Protein 3BE8 (pdb70)

Foldseek 3Di:
DPPVVCCVQFPWFQFPQGIETWGFAAFPQPPFGTKTKQAFAALFDQCAQVSQLHATHGHHHDYDYHYRYDHAAAADFDADCPAPLNVLDDPLAPVLLCVDPNNVPNHDSRFWGKMKIAAPDDPCAAFFEEEEQEDRLQGDDFLVSFDLHQLCRLLVHMYMYTHFHGDCRQAQDQLDDLRLGRNRLSSVLSNLVSCLRGVVSSRHDQAQYEYEYAHLRLLSQQLLLLFPSNPSSHAAYEREQAHVPFQASEDPPNNVLLQVLLVQQVLNDDPSNSSSSVVSPDDVCSRNVDHRHDQPRYDRGHHYCSCHRNNDRSLVSLLVPSNQRHLYEYEYEDQAQLCLCPPQADPVRFHDPVRLLVSLLVVLCRPVNDDPPSVVVSVVLSVVLADPVCRHDGNSSSVSSSVSCCLRRGVLNRVSSQASRPVPPRFYAYAYEWDAFDAPVDDPSDTDYRPRCVCLCSQVLSSDALDDSRGRDDPLSNVLSSLNSQQVSQCSVPVASPPDDDPHRDTAYPPFAWHWYRDSDIDIDHCVVVVSSCCNPPVVVVD/DQQWDWFQFPQGIETWGFDDDPDPVQFIKTKQAFAALFDQCAQVNQLHATHGHHHDDDYHYRYDHDAAADADQDPVDPLNVLDDCLAPVQPPLNCVRHVRHDSRHFGKMKIAGPPQAFFEEEEFEDSLQGDDFQNVFDQHQLCRLLVHMYMYTGFHGFCRQAQDQLDDLRLGRNRLSSVLSNLVSCLRGVVSSRHDQAQYEYEYAHLRLLSQQLLLLFPSNPSRHAAYEREQAHVPFQASEDAPNNVQLCVQLVQLVLNDPPSNSSVSVVSVDDVCSRNPDDRHDQPRYDRGHHYCSCHRNNDRSLVSLLVPSNLRHLYEYEYEPQAQLCLCPPQQDPVRFHDPVRLLVSLLVVLCRPVVDDDCSVVLSVVLSVVLADPVCRGDRNSSSVSSSVSCCLRRGVLNRVSSQASNPVPNRFYAYAYEWDAADAPPDDPPDTDYRPRCVCLCSQVPVNAQDSSDRGHDDPLSNVLSSQNSQQVSCCSCPVASVHNCPEHGDTAYPPFAWHWYRGSDIDIDHCVVVVSSCCNPPVSVVD

InterPro domains:
  IPR000460 Neuroligin [PR01090] (436-450)
  IPR000460 Neuroligin [PR01090] (539-560)
  IPR000460 Neuroligin [PR01090] (569-587)
  IPR000460 Neuroligin [PR01090] (669-698)
  IPR002018 Carboxylesterase, type B [PF00135] (45-590)
  IPR019819 Carboxylesterase type B, conserved site [PS00941] (144-154)
  IPR029058 Alpha/Beta hydrolase fold [G3DSA:3.40.50.1820] (37-597)
  IPR029058 Alpha/Beta hydrolase fold [SSF53474] (45-598)
  IPR051093 Neuroligin and Bile salt-activated lipase [PTHR43903] (34-750)

Solvent-accessible surface area: 41628 Å² total; per-residue (Å²): 144,148,86,149,122,35,35,46,79,102,9,65,14,96,8,104,34,13,90,0,72,0,70,100,30,103,24,115,42,171,162,20,38,40,0,36,22,1,18,9,0,10,0,5,14,45,3,49,47,114,78,15,2,72,67,20,83,80,11,88,80,54,138,53,76,92,91,2,43,138,58,21,12,0,3,5,10,80,32,46,136,210,17,99,10,39,50,34,13,21,41,10,3,60,61,27,1,77,91,18,171,16,41,90,167,58,49,68,18,44,0,2,33,0,4,0,2,8,6,32,98,119,61,215,118,93,19,7,0,0,0,5,1,1,8,5,4,3,26,11,1,1,0,7,11,4,64,0,2,7,0,0,16,75,2,31,0,0,0,0,0,2,4,1,6,5,3,8,2,0,2,0,3,9,59,63,139,28,1,100,3,0,7,0,2,22,0,0,0,14,0,2,82,4,0,65,93,2,0,26,56,12,26,0,24,48,169,65,0,0,0,0,0,10,13,12,0,0,5,0,0,4,3,2,1,4,2,107,78,0,86,62,11,3,55,20,0,0,2,0,0,12,4,5,54,14,28,26,0,5,8,130,96,19,52,94,4,1,61,71,0,0,68,103,7,54,0,89,80,151,78,48,92,78,5,2,62,32,0,21,104,58,96,55,136,69,0,23,100,38,64,21,103,21,52,41,30,60,2,6,7,0,0,6,54,44,51,73,5,3,45,54,54,2,94,70,7,5,89,133,16,26,2,50,100,2,30,0,0,2,2,1,0,62,3,5,2,16,75,29,2,92,83,46,41,64,144,121,52,1,1,64,83,114,39,12,65,132,13,0,35,54,1,0,64,53,29,61,19,193,46,162,44,50,97,27,2,59,34,1,0,30,8,19,4,40,53,30,52,58,80,111,51,54,81,30,33,6,120,22,0,17,22,0,13,2,1,32,3,10,0,3,12,2,9,17,4,0,40,33,0,6,82,151,51,18,37,0,8,2,0,0,1,66,35,56,10,140,16,176,132,22,49,123,58,7,60,0,6,23,0,9,1,0,3,0,0,2,0,11,8,18,48,52,68,83,127,63,25,35,8,71,14,36,170,80,5,58,74,0,0,23,40,0,0,18,14,1,3,1,0,0,38,69,6,41,0,44,92,78,67,162,106,75,1,40,111,10,53,52,140,64,40,54,20,0,17,0,4,70,147,24,82,40,121,70,28,17,91,14,60,46,11,6,0,11,61,77,7,9,87,126,15,120,86,113,105,20,66,19,91,6,104,36,13,92,0,70,0,50,98,34,106,18,122,49,168,152,22,30,47,0,35,18,1,15,4,1,15,0,5,14,47,4,47,49,115,89,13,3,72,69,17,87,75,11,87,82,61,137,44,79,79,87,1,38,137,77,24,17,2,4,6,10,81,46,38,143,187,32,106,27,27,43,35,12,16,34,9,3,10,53,33,131,110,28,4,81,92,68,3,142,83,40,69,17,44,0,2,27,0,1,0,3,10,5,47,148,149,112,32,7,0,0,0,3,0,1,8,6,13,4,58,12,4,2,0,7,10,3,84,0,6,9,0,0,14,74,2,41,0,0,0,0,0,0,5,1,5,5,5,9,4,0,1,0,3,9,58,67,134,26,2,100,3,0,7,0,1,20,0,0,0,9,0,1,85,3,0,66,96,3,0,30,56,11,21,0,22,40,161,67,1,0,0,0,0,10,12,13,0,0,4,0,0,2,2,1,1,1,1,83,63,0,101,62,15,3,54,23,0,0,2,0,1,11,3,3,47,14,25,30,0,5,8,131,99,19,50,105,13,0,62,65,0,0,72,110,13,43,0,93,74,156,77,38,87,79,7,2,64,22,0,30,117,46,84,42,132,81,0,34,102,56,52,24,103,27,58,48,42,65,5,5,2,0,0,5,55,35,53,60,4,2,57,51,53,3,76,65,7,3,98,132,16,50,2,53,118,5,18,0,0,2,2,1,0,72,2,5,2,22,98,31,3,86,86,40,41,70,152,145,49,2,1,64,74,120,47,12,57,134,13,0,37,55,1,1,69,53,29,58,32,174,41,154,30,55,98,33,2,60,43,1,0,41,9,21,5,37,52,28,54,63,94,105,48,61,78,25,35,8,116,22,0,17,22,0,12,2,1,32,2,12,0,3,11,3,10,13,2,0,38,29,0,4,80,166,52,24,43,0,6,1,0,0,2,59,34,51,11,118,17,170,146,19,50,121,55,7,61,1,8,23,1,9,1,1,3,0,0,3,0,13,10,45,84,14,94,50,138,8,5,31,10,92,39,58,182,83,7,51,121,6,0,18,32,0,0,38,0,1,2,8,0,0,45,51,8,41,0,46,89,72,166,107,64,69,2,40,119,11,50,43,146,57,20,56,16,0,20,0,3,87,142,32,80,36,122,71,28,24,89,12,62,45,11,8,0,12,63,92,5,9,94,100,9

CATH classification: 3.40.50.1820

Nearest PDB structures (foldseek):
  3be8-assembly1_A  TM=1.002E+00  e=0.000E+00  Homo sapiens
  3be8-assembly1_B  TM=9.893E-01  e=0.000E+00  Homo sapiens
  7cee-assembly1_B  TM=9.762E-01  e=9.272E-95  Mus musculus
  2wqz-assembly2_B  TM=9.766E-01  e=2.391E-95  Homo sapiens
  7ceg-assembly1_B  TM=9.748E-01  e=1.475E-93  Mus musculus

Sequence (1077 aa):
DDDKLAAAQYPVVNTNYGKIRGLRTPLPNEIILGPVEQYLGVPYASPPTGEERRRFQPPEEPPSSWTGIRNTTQFAAVCPQHLDERSLLHDMLPIWFTANLDTLMTYVQDQNEDCLYLNIYVPTEDDISKKPVMVYIHGGSYMEGTGNMMIDGSIILASYGNVIVITINNYRLGILGFLSTGDQAAKGNYGLLDQIQALRWIEENVGAFGGDPKRVTIFGSGAGASCVSLLTLSHYSEGLFQKAIIQSGTALSSWAVNYQPAKYTRILADKVGCNMLDTTDMVECLRNKNYKELIQQTITPATYHIAFGPVIDGDVIPDDPQQILMEQGEFLNYDIMMLGVNQGEGLKFVDGIVDNEDGVTPNDFDFSVSNFVDNLYGYPEGKDTLRETIKFMYTDWADKENPETRRKTLVALFTDHQWVAPAVATADLHAQYGSPTYFYAFYHHCQSEMKPSWADSAHGDEVPYVFGIPMIGPTELFSCNFSKNDVMLSAVVMTYWTNFAKTGDPNQPVPVAWSRYNPKDQLYLHIGLKPRRVRDHYRATKVAFWLELVPHLAAQYPVVNNTNYGKIRGLRTPLPNEILGPVEQYLGVPYASPPTGERRFQPPEPPSSWTGIRNTTQFAAVCPQHLDERSLLHDMLPIWFTANLDTLMTYVQDQNEDCLYLNIYVPTESKKPVMVYIHGGSYMEGTGNMMIDGSILASYGNVIVITIINYRLGILGFLSTGDQAAKGNYGLLDQIQALRWIEENVGAFGGDPKRVTIFGSGAGASCVSLLTLSHHYSEGLFQKAIIQSGTALSSWAVNYQPAKYTRILADKVGCNMLDTTDMVECLRNKNYKEELIQQTITPATYHIAFGPVIDGDVIPDDPQILMEQGEFLNYDIMLGVNQGEGLKFVDGIVDNEDGVTPNDFDFSVSNFVDNLYGYPEGKDTLREETIKFMYTDWADKENPETRRKTLVALFTDHQWVAPAVATADLHAQYGSPTYFYAFYYHHCQSEMKPSWADSAHGDEVPYVFGIPMIGPTELFSCNFSKNDVMLSAVVMTYWTNFAKTGDPNQPVEVAWSRYNPKDQLYLHIGLKPRVRDHYRATKVAFWLELVPHL

Secondary structure (DSSP, 8-state):
--SHHHHHHS-EEEETTEEEE-EEE--SSTTS--EEEEEEEE-S----GGGTTS---PPPP-SSEEE-BS--PBPP----TTSHHHHTS-TTHHHHHHH-HHHHH-B-S---EEEEEEE------PEEEEEEE--STTTS--GGGS--HHHHHHHT-EEEEE----HHHHH-B-SSTT-B--HHHHHHHHHHHHHHHHGGGGTEEEEEEEEEEETHHHHHHHHHTT-GGGTTS-SEEEEES--SSSTTTS-S-HHHHHHHHHHHTT---S-HHHHHHHHHTS-HHHHHT---PPSTT--SSS----SSSS-S-HHHHHHTTGGGGSEEEEEEETTTTGGGGTTT--TTS---HHHHHHHHHHHHHHHT-S-TTHHHHHHHHHHHTS-TTSTT-HHHHHHHHHHHHHIIIIIHHHHHHHHHHHTTS--EEEEEE----B-TTS-TT--S-TTTTHHHHTTGGGTS-SEETTEE--HHHHHHHHHHHHHHHHHHHHS-TTSS-----PPP-TTT-EEEEESSS-EEEESTTHHHHHIIIIIGGG-/-TTS-EEEETTEEEE-EEE--SSTTSPPEEEEEEEE-S----GGGTTSPPPPPPP-SSEEE-BSPPPBPP----TT-HHHHTS-TTTTSS-TTTHHHHSSB-S---EEEEEEE---PEEEEEEE--STTTS--GGGS--HHHHHHHT-EEEEE----HHHHH---SSTT----HHHHHHHHHHHHHHHHGGGGTEEEEEEEEEEETHHHHHHHHHHT-GGGTTS-SEEEEES--SSSTTTS-S-HHHHHHHHHHHTT---SSHHHHHHHHHTS-HHHHHTS--PPSTT--SSS----SSSS-S-HHHHHHHTTTTTSEEEEEEETTTTGGGGTT---TTS---HHHHHHHHHHHHHHHTSS-TTHHHHHHHHHHHTS-TTSTT-HHHHHHHHHHHHHIIIIIHHHHHHHHHHHTTS--EEEEEE----B-TTS-TT--S-TTTTHHHHTTGGGT---SS---B--HHHHHHHHHHHHHHHHHHHHS-TT-------PPP-TTT-EEEEESSS-EEEESTTHHHHHIIIIIGGG-

GO terms:
  GO:0098983 symmetric, GABA-ergic, inhibitory synapse (C, TAS)
  GO:0098985 asymmetric, glutamatergic, excitatory synapse (C, TAS)
  GO:0016020 membrane (C, TAS)
  GO:0099054 presynapse assembly (P, TAS)
  GO:0045202 synapse (C, IDA)
  GO:0005886 plasma membrane (C, IDA)
  GO:0030425 dendrite (C, IDA)
  GO:0098631 cell adhesion mediator activity (F, IMP)
  GO:0007416 synapse assembly (P, IMP)
  GO:0005886 plasma membrane (C, TAS)
  GO:0005515 protein binding (F, IPI)
  GO:0060076 excitatory synapse (C, IDA)
  GO:0009986 cell surface (C, IDA)
  GO:0042043 neurexin family protein binding (F, IDA)
  GO:0090394 negative regulation of excitatory postsynaptic potential (P, IDA)
  GO:0097105 presynaptic membrane assembly (P, IDA)
  GO:0050839 cell adhesion molecule binding (F, TAS)
  GO:0007158 neuron cell-cell adhesion (P, TAS)
  GO:0035176 social behavior (P, IMP)
  GO:0030534 adult behavior (P, IMP)

Structure (mmCIF, N/CA/C/O backbone):
data_3BE8
#
_entry.id   3BE8
#
_cell.length_a   139.730
_cell.length_b   154.050
_cell.length_c   81.300
_cell.angle_alpha   90.00
_cell.angle_beta   90.00
_cell.angle_gamma   90.00
#
_symmetry.space_group_name_H-M   'P 21 21 2'
#
loop_
_entity.id
_entity.type
_entity.pdbx_description
1 polymer 'Neuroligin-4, X-linked'
2 non-polymer 2-acetamido-2-deoxy-beta-D-glucopyranose
3 non-polymer 'CITRATE ANION'
4 non-polymer 'PHOSPHATE ION'
5 non-polymer 'CHLORIDE ION'
6 non-polymer 'SODIUM ION'
7 non-polymer GLYCEROL
8 water water
#
loop_
_atom_site.group_PDB
_atom_site.id
_atom_site.type_symbol
_atom_site.label_atom_id
_atom_site.label_alt_id
_atom_site.label_comp_id
_atom_site.label_asym_id
_atom_site.label_entity_id
_atom_site.label_seq_id
_atom_site.pdbx_PDB_ins_code
_atom_site.Cartn_x
_atom_site.Cartn_y
_atom_site.Cartn_z
_atom_site.occupancy
_atom_site.B_iso_or_equiv
_atom_site.auth_seq_id
_atom_site.auth_comp_id
_atom_site.auth_asym_id
_atom_site.auth_atom_id
_atom_site.pdbx_PDB_model_num
ATOM 1 N N . ASP A 1 5 ? 18.467 -4.397 69.095 1.00 68.39 -8 ASP A N 1
ATOM 2 C CA . ASP A 1 5 ? 18.408 -4.418 67.588 1.00 68.45 -8 ASP A CA 1
ATOM 3 C C . ASP A 1 5 ? 17.568 -5.587 67.072 1.00 67.47 -8 ASP A C 1
ATOM 4 O O . ASP A 1 5 ? 17.721 -6.721 67.533 1.00 67.79 -8 ASP A O 1
ATOM 9 N N . ASP A 1 6 ? 16.701 -5.296 66.100 1.00 65.83 -7 ASP A N 1
ATOM 10 C CA . ASP A 1 6 ? 15.757 -6.270 65.553 1.00 64.35 -7 ASP A CA 1
ATOM 11 C C . ASP A 1 6 ? 16.268 -6.832 64.215 1.00 61.68 -7 ASP A C 1
ATOM 12 O O . ASP A 1 6 ? 16.366 -8.054 64.050 1.00 61.69 -7 ASP A O 1
ATOM 17 N N . ASP A 1 7 ? 16.557 -5.950 63.257 1.00 58.21 -6 ASP A N 1
ATOM 18 C CA . ASP A 1 7 ? 17.202 -6.365 62.029 1.00 55.77 -6 ASP A CA 1
ATOM 19 C C . ASP A 1 7 ? 18.722 -6.242 62.231 1.00 53.49 -6 ASP A C 1
ATOM 20 O O . ASP A 1 7 ? 19.329 -5.228 61.882 1.00 53.06 -6 ASP A O 1
ATOM 25 N N . LYS A 1 8 ? 19.324 -7.283 62.812 1.00 50.49 -5 LYS A N 1
ATOM 26 C CA . LYS A 1 8 ? 20.726 -7.227 63.227 1.00 48.23 -5 LYS A CA 1
ATOM 27 C C . LYS A 1 8 ? 21.715 -7.031 62.096 1.00 45.65 -5 LYS A C 1
ATOM 28 O O . LYS A 1 8 ? 22.762 -6.398 62.289 1.00 45.30 -5 LYS A O 1
ATOM 34 N N . LEU A 1 9 ? 21.368 -7.506 60.910 1.00 43.39 -4 LEU A N 1
ATOM 35 C CA . LEU A 1 9 ? 22.239 -7.380 59.763 1.00 41.92 -4 LEU A CA 1
ATOM 36 C C . LEU A 1 9 ? 22.293 -5.944 59.241 1.00 40.85 -4 LEU A C 1
ATOM 37 O O . LEU A 1 9 ? 23.372 -5.442 58.920 1.00 39.68 -4 LEU A O 1
ATOM 42 N N . ALA A 1 10 ? 21.121 -5.311 59.124 1.00 39.67 -3 ALA A N 1
ATOM 43 C CA . ALA A 1 10 ? 21.013 -3.908 58.738 1.00 38.15 -3 ALA A CA 1
ATOM 44 C C . ALA A 1 10 ? 21.755 -3.017 59.743 1.00 36.93 -3 ALA A C 1
ATOM 45 O O . ALA A 1 10 ? 22.425 -2.065 59.345 1.00 36.74 -3 ALA A O 1
ATOM 47 N N . ALA A 1 11 ? 21.628 -3.345 61.028 1.00 43.55 -2 ALA A N 1
ATOM 48 C CA . ALA A 1 11 ? 22.260 -2.601 62.091 1.00 41.45 -2 ALA A CA 1
ATOM 49 C C . ALA A 1 11 ? 23.789 -2.694 62.068 1.00 39.65 -2 ALA A C 1
ATOM 50 O O . ALA A 1 11 ? 24.476 -1.770 62.547 1.00 37.69 -2 ALA A O 1
ATOM 52 N N . ALA A 1 12 ? 24.310 -3.814 61.535 1.00 39.43 -1 ALA A N 1
ATOM 53 C CA . ALA A 1 12 ? 25.752 -4.018 61.313 1.00 37.70 -1 ALA A CA 1
ATOM 54 C C . ALA A 1 12 ? 26.245 -3.315 60.026 1.00 36.66 -1 ALA A C 1
ATOM 55 O O . ALA A 1 12 ? 27.253 -2.623 60.037 1.00 34.95 -1 ALA A O 1
ATOM 57 N N . GLN A 1 13 ? 25.515 -3.469 58.928 1.00 37.60 44 GLN A N 1
ATOM 58 C CA . GLN A 1 13 ? 25.897 -2.871 57.649 1.00 38.16 44 GLN A CA 1
ATOM 59 C C . GLN A 1 13 ? 25.727 -1.356 57.604 1.00 36.58 44 GLN A C 1
ATOM 60 O O . GLN A 1 13 ? 26.501 -0.645 56.950 1.00 35.62 44 GLN A O 1
ATOM 66 N N . TYR A 1 14 ? 24.680 -0.873 58.259 1.00 37.04 45 TYR A N 1
ATOM 67 C CA . TYR A 1 14 ? 24.309 0.550 58.237 1.00 36.68 45 TYR A CA 1
ATOM 68 C C . TYR A 1 14 ? 24.155 1.004 59.681 1.00 35.42 45 TYR A C 1
ATOM 69 O O . TYR A 1 14 ? 23.043 1.221 60.146 1.00 35.93 45 TYR A O 1
ATOM 78 N N . PRO A 1 15 ? 25.281 1.112 60.405 1.00 33.76 46 PRO A N 1
ATOM 79 C CA . PRO A 1 15 ? 25.233 1.331 61.848 1.00 33.45 46 PRO A CA 1
ATOM 80 C C . PRO A 1 15 ? 24.641 2.700 62.255 1.00 33.60 46 PRO A C 1
ATOM 81 O O . PRO A 1 15 ? 24.918 3.729 61.632 1.00 32.81 46 PRO A O 1
ATOM 85 N N . VAL A 1 16 ? 23.830 2.683 63.302 1.00 34.94 47 VAL A N 1
ATOM 86 C CA . VAL A 1 16 ? 23.136 3.868 63.791 1.00 35.46 47 VAL A CA 1
ATOM 87 C C . VAL A 1 16 ? 23.779 4.242 65.121 1.00 35.07 47 VAL A C 1
ATOM 88 O O . VAL A 1 16 ? 23.998 3.392 65.979 1.00 36.60 47 VAL A O 1
ATOM 92 N N . VAL A 1 17 ? 24.109 5.511 65.274 1.00 34.94 48 VAL A N 1
ATOM 93 C CA . VAL A 1 17 ? 24.653 6.038 66.527 1.00 34.72 48 VAL A CA 1
ATOM 94 C C . VAL A 1 17 ? 23.704 7.155 67.017 1.00 35.35 48 VAL A C 1
ATOM 95 O O . VAL A 1 17 ? 23.240 7.982 66.200 1.00 34.27 48 VAL A O 1
ATOM 99 N N . ASN A 1 18 ? 23.412 7.151 68.327 1.00 35.95 49 ASN A N 1
ATOM 100 C CA . ASN A 1 18 ? 22.606 8.197 68.967 1.00 36.70 49 ASN A CA 1
ATOM 101 C C . ASN A 1 18 ? 23.509 9.307 69.529 1.00 35.46 49 ASN A C 1
ATOM 102 O O . ASN A 1 18 ? 24.161 9.145 70.568 1.00 35.52 49 ASN A O 1
ATOM 107 N N . THR A 1 19 ? 23.562 10.438 68.828 1.00 33.93 50 THR A N 1
ATOM 108 C CA . THR A 1 19 ? 24.287 11.597 69.325 1.00 33.07 50 THR A CA 1
ATOM 109 C C . THR A 1 19 ? 23.362 12.401 70.254 1.00 33.57 50 THR A C 1
ATOM 110 O O . THR A 1 19 ? 22.179 12.099 70.362 1.00 33.79 50 THR A O 1
ATOM 114 N N . ASN A 1 20 ? 23.913 13.414 70.919 1.00 33.00 51 ASN A N 1
ATOM 115 C CA . ASN A 1 20 ? 23.122 14.318 71.753 1.00 34.12 51 ASN A CA 1
ATOM 116 C C . ASN A 1 20 ? 22.099 15.130 70.956 1.00 34.03 51 ASN A C 1
ATOM 117 O O . ASN A 1 20 ? 21.225 15.736 71.556 1.00 33.95 51 ASN A O 1
ATOM 122 N N . TYR A 1 21 ? 22.228 15.144 69.625 1.00 32.88 52 TYR A N 1
ATOM 123 C CA . TYR A 1 21 ? 21.349 15.905 68.730 1.00 33.01 52 TYR A CA 1
ATOM 124 C C . TYR A 1 21 ? 20.394 15.032 67.932 1.00 33.71 52 TYR A C 1
ATOM 125 O O . TYR A 1 21 ? 19.596 15.547 67.161 1.00 34.25 52 TYR A O 1
ATOM 134 N N . GLY A 1 22 ? 20.485 13.716 68.100 1.00 33.78 53 GLY A N 1
ATOM 135 C CA . GLY A 1 22 ? 19.681 12.797 67.315 1.00 34.39 53 GLY A CA 1
ATOM 136 C C . GLY A 1 22 ? 20.488 11.624 66.792 1.00 33.85 53 GLY A C 1
ATOM 137 O O . GLY A 1 22 ? 21.704 11.542 66.977 1.00 32.19 53 GLY A O 1
ATOM 138 N N . LYS A 1 23 ? 19.789 10.712 66.136 1.00 34.60 54 LYS A N 1
ATOM 139 C CA . LYS A 1 23 ? 20.398 9.513 65.601 1.00 34.77 54 LYS A CA 1
ATOM 140 C C . LYS A 1 23 ? 20.901 9.739 64.178 1.00 33.51 54 LYS A C 1
ATOM 141 O O . LYS A 1 23 ? 20.253 10.429 63.400 1.00 34.06 54 LYS A O 1
ATOM 147 N N . ILE A 1 24 ? 22.069 9.171 63.866 1.00 32.59 55 ILE A N 1
ATOM 148 C CA . ILE A 1 24 ? 22.658 9.188 62.513 1.00 31.57 55 ILE A CA 1
ATOM 149 C C . ILE A 1 24 ? 22.934 7.771 62.040 1.00 31.52 55 ILE A C 1
ATOM 150 O O . ILE A 1 24 ? 23.158 6.909 62.861 1.00 31.36 55 ILE A O 1
ATOM 155 N N . ARG A 1 25 ? 22.890 7.548 60.722 1.00 31.54 56 ARG A N 1
ATOM 156 C CA . ARG A 1 25 ? 23.151 6.246 60.113 1.00 32.19 56 ARG A CA 1
ATOM 157 C C . ARG A 1 25 ? 24.378 6.378 59.217 1.00 31.63 56 ARG A C 1
ATOM 158 O O . ARG A 1 25 ? 24.446 7.265 58.351 1.00 30.29 56 ARG A O 1
ATOM 166 N N . GLY A 1 26 ? 25.355 5.510 59.467 1.00 31.07 57 GLY A N 1
ATOM 167 C CA . GLY A 1 26 ? 26.584 5.467 58.690 1.00 30.88 57 GLY A CA 1
ATOM 168 C C . GLY A 1 26 ? 26.635 4.213 57.831 1.00 32.09 57 GLY A C 1
ATOM 169 O O . GLY A 1 26 ? 25.629 3.548 57.625 1.00 32.88 57 GLY A O 1
ATOM 170 N N . LEU A 1 27 ? 27.840 3.903 57.359 1.00 32.38 58 LEU A N 1
ATOM 171 C CA . LEU A 1 27 ? 28.101 2.847 56.395 1.00 34.20 58 LEU A CA 1
ATOM 172 C C . LEU A 1 27 ? 29.258 1.987 56.865 1.00 32.53 58 LEU A C 1
ATOM 173 O O . LEU A 1 27 ? 30.369 2.485 57.009 1.00 30.02 58 LEU A O 1
ATOM 178 N N . ARG A 1 28 ? 29.026 0.703 57.113 1.00 33.78 59 ARG A N 1
ATOM 179 C CA . ARG A 1 28 ? 30.171 -0.199 57.313 1.00 33.67 59 ARG A CA 1
ATOM 180 C C . ARG A 1 28 ? 30.878 -0.416 55.975 1.00 34.72 59 ARG A C 1
ATOM 181 O O . ARG A 1 28 ? 30.263 -0.841 55.009 1.00 36.56 59 ARG A O 1
ATOM 189 N N . THR A 1 29 ? 32.179 -0.167 55.951 1.00 35.03 60 THR A N 1
ATOM 190 C CA . THR A 1 29 ? 32.962 -0.085 54.714 1.00 36.11 60 THR A CA 1
ATOM 191 C C . THR A 1 29 ? 34.177 -1.011 54.772 1.00 36.06 60 THR A C 1
ATOM 192 O O . THR A 1 29 ? 35.099 -0.750 55.554 1.00 34.44 60 THR A O 1
ATOM 196 N N . PRO A 1 30 ? 34.179 -2.106 53.970 1.00 38.57 61 PRO A N 1
ATOM 197 C CA . PRO A 1 30 ? 35.397 -2.932 53.855 1.00 39.70 61 PRO A CA 1
ATOM 198 C C . PRO A 1 30 ? 36.565 -2.190 53.208 1.00 39.46 61 PRO A C 1
ATOM 199 O O . PRO A 1 30 ? 36.360 -1.241 52.459 1.00 39.18 61 PRO A O 1
ATOM 203 N N . LEU A 1 31 ? 37.783 -2.589 53.550 1.00 39.87 62 LEU A N 1
ATOM 204 C CA . LEU A 1 31 ? 38.985 -1.987 52.953 1.00 40.05 62 LEU A CA 1
ATOM 205 C C . LEU A 1 31 ? 39.612 -3.027 52.009 1.00 41.56 62 LEU A C 1
ATOM 206 O O . LEU A 1 31 ? 39.768 -4.194 52.408 1.00 41.97 62 LEU A O 1
ATOM 211 N N . PRO A 1 32 ? 39.990 -2.615 50.776 1.00 42.24 63 PRO A N 1
ATOM 212 C CA . PRO A 1 32 ? 40.465 -3.623 49.820 1.00 44.31 63 PRO A CA 1
ATOM 213 C C . PRO A 1 32 ? 41.677 -4.394 50.351 1.00 44.59 63 PRO A C 1
ATOM 214 O O . PRO A 1 32 ? 41.745 -5.609 50.142 1.00 46.09 63 PRO A O 1
ATOM 218 N N . ASN A 1 33 ? 42.585 -3.710 51.054 1.00 42.83 64 ASN A N 1
ATOM 219 C CA . ASN A 1 33 ? 43.735 -4.368 51.671 1.00 43.55 64 ASN A CA 1
ATOM 220 C C . ASN A 1 33 ? 43.289 -5.549 52.546 1.00 43.71 64 ASN A C 1
ATOM 221 O O . ASN A 1 33 ? 42.524 -5.397 53.489 1.00 43.15 64 ASN A O 1
ATOM 226 N N . GLU A 1 34 ? 43.797 -6.719 52.223 1.00 44.82 65 GLU A N 1
ATOM 227 C CA . GLU A 1 34 ? 43.351 -7.962 52.847 1.00 46.18 65 GLU A CA 1
ATOM 228 C C . GLU A 1 34 ? 43.543 -8.027 54.353 1.00 44.78 65 GLU A C 1
ATOM 229 O O . GLU A 1 34 ? 42.778 -8.717 55.037 1.00 45.09 65 GLU A O 1
ATOM 235 N N . ILE A 1 35 ? 44.557 -7.329 54.860 1.00 43.18 66 ILE A N 1
ATOM 236 C CA A ILE A 1 35 ? 44.866 -7.439 56.285 0.40 42.51 66 ILE A CA 1
ATOM 237 C CA B ILE A 1 35 ? 44.924 -7.401 56.274 0.60 42.78 66 ILE A CA 1
ATOM 238 C C . ILE A 1 35 ? 44.386 -6.237 57.096 1.00 40.78 66 ILE A C 1
ATOM 239 O O . ILE A 1 35 ? 44.646 -6.135 58.285 1.00 40.59 66 ILE A O 1
ATOM 248 N N . LEU A 1 36 ? 43.624 -5.357 56.464 1.00 39.60 67 LEU A N 1
ATOM 249 C CA . LEU A 1 36 ? 42.949 -4.282 57.182 1.00 37.69 67 LEU A CA 1
ATOM 250 C C . LEU A 1 36 ? 41.432 -4.568 57.303 1.00 37.11 67 LEU A C 1
ATOM 251 O O . LEU A 1 36 ? 40.749 -4.799 56.301 1.00 37.68 67 LEU A O 1
ATOM 256 N N . GLY A 1 37 ? 40.931 -4.572 58.538 1.00 35.21 68 GLY A N 1
ATOM 257 C CA . GLY A 1 37 ? 39.507 -4.749 58.813 1.00 34.66 68 GLY A CA 1
ATOM 258 C C . GLY A 1 37 ? 38.615 -3.571 58.420 1.00 33.04 68 GLY A C 1
ATOM 259 O O . GLY A 1 37 ? 39.092 -2.456 58.208 1.00 30.82 68 GLY A O 1
ATOM 260 N N . PRO A 1 38 ? 37.301 -3.821 58.277 1.00 33.03 69 PRO A N 1
ATOM 261 C CA . PRO A 1 38 ? 36.400 -2.730 57.903 1.00 32.39 69 PRO A CA 1
ATOM 262 C C . PRO A 1 38 ? 36.347 -1.568 58.921 1.00 31.43 69 PRO A C 1
ATOM 263 O O . PRO A 1 38 ? 36.714 -1.732 60.098 1.00 30.67 69 PRO A O 1
ATOM 267 N N . VAL A 1 39 ? 35.853 -0.428 58.451 1.00 31.03 70 VAL A N 1
ATOM 268 C CA . VAL A 1 39 ? 35.585 0.714 59.309 1.00 30.91 70 VAL A CA 1
ATOM 269 C C . VAL A 1 39 ? 34.144 1.179 59.103 1.00 31.03 70 VAL A C 1
ATOM 270 O O . VAL A 1 39 ? 33.554 0.997 58.020 1.00 32.78 70 VAL A O 1
ATOM 274 N N . GLU A 1 40 ? 33.575 1.775 60.143 1.00 30.19 71 GLU A N 1
ATOM 275 C CA . GLU A 1 40 ? 32.295 2.455 60.026 1.00 30.36 71 GLU A CA 1
ATOM 276 C C . GLU A 1 40 ? 32.568 3.903 59.654 1.00 29.08 71 GLU A C 1
ATOM 277 O O . GLU A 1 40 ? 33.336 4.565 60.336 1.00 28.67 71 GLU A O 1
ATOM 283 N N . GLN A 1 41 ? 31.944 4.374 58.573 1.00 29.15 72 GLN A N 1
ATOM 284 C CA . GLN A 1 41 ? 32.055 5.768 58.116 1.00 28.64 72 GLN A CA 1
ATOM 285 C C . GLN A 1 41 ? 30.758 6.548 58.367 1.00 28.23 72 GLN A C 1
ATOM 286 O O . GLN A 1 41 ? 29.652 6.102 58.037 1.00 29.02 72 GLN A O 1
ATOM 292 N N . TYR A 1 42 ? 30.915 7.692 59.023 1.00 27.43 73 TYR A N 1
ATOM 293 C CA . TYR A 1 42 ? 29.831 8.641 59.259 1.00 27.40 73 TYR A CA 1
ATOM 294 C C . TYR A 1 42 ? 30.307 9.926 58.615 1.00 26.71 73 TYR A C 1
ATOM 295 O O . TYR A 1 42 ? 31.120 10.645 59.172 1.00 24.34 73 TYR A O 1
ATOM 304 N N . LEU A 1 43 ? 29.827 10.171 57.400 1.00 27.75 74 LEU A N 1
ATOM 305 C CA . LEU A 1 43 ? 30.288 11.298 56.587 1.00 26.99 74 LEU A CA 1
ATOM 306 C C . LEU A 1 43 ? 29.252 12.413 56.585 1.00 27.14 74 LEU A C 1
ATOM 307 O O . LEU A 1 43 ? 28.057 12.165 56.416 1.00 27.73 74 LEU A O 1
ATOM 312 N N . GLY A 1 44 ? 29.703 13.648 56.784 1.00 26.23 75 GLY A N 1
ATOM 313 C CA . GLY A 1 44 ? 28.810 14.790 56.698 1.00 25.28 75 GLY A CA 1
ATOM 314 C C . GLY A 1 44 ? 28.006 14.976 57.959 1.00 25.45 75 GLY A C 1
ATOM 315 O O . GLY A 1 44 ? 26.806 15.284 57.900 1.00 26.41 75 GLY A O 1
ATOM 316 N N . VAL A 1 45 ? 28.662 14.794 59.100 1.00 24.98 76 VAL A N 1
ATOM 317 C CA . VAL A 1 45 ? 28.022 14.980 60.390 1.00 25.26 76 VAL A CA 1
ATOM 318 C C . VAL A 1 45 ? 28.076 16.455 60.759 1.00 25.29 76 VAL A C 1
ATOM 319 O O . VAL A 1 45 ? 29.179 17.038 60.851 1.00 25.10 76 VAL A O 1
ATOM 323 N N . PRO A 1 46 ? 26.898 17.085 60.940 1.00 26.42 77 PRO A N 1
ATOM 324 C CA . PRO A 1 46 ? 26.915 18.515 61.334 1.00 26.57 77 PRO A CA 1
ATOM 325 C C . PRO A 1 46 ? 27.389 18.712 62.777 1.00 26.69 77 PRO A C 1
ATOM 326 O O . PRO A 1 46 ? 26.888 18.050 63.693 1.00 29.39 77 PRO A O 1
ATOM 330 N N . TYR A 1 47 ? 28.360 19.592 62.975 1.00 25.43 78 TYR A N 1
ATOM 331 C CA . TYR A 1 47 ? 28.858 19.877 64.308 1.00 24.58 78 TYR A CA 1
ATOM 332 C C . TYR A 1 47 ? 28.511 21.283 64.812 1.00 24.99 78 TYR A C 1
ATOM 333 O O . TYR A 1 47 ? 28.817 21.638 65.966 1.00 24.10 78 TYR A O 1
ATOM 342 N N . ALA A 1 48 ? 27.872 22.074 63.953 1.00 25.03 79 ALA A N 1
ATOM 343 C CA . ALA A 1 48 ? 27.510 23.446 64.269 1.00 25.66 79 ALA A CA 1
ATOM 344 C C . ALA A 1 48 ? 26.378 23.854 63.367 1.00 26.39 79 ALA A C 1
ATOM 345 O O . ALA A 1 48 ? 26.153 23.189 62.373 1.00 26.86 79 ALA A O 1
ATOM 347 N N . SER A 1 49 ? 25.642 24.913 63.731 1.00 27.10 80 SER A N 1
ATOM 348 C CA . SER A 1 49 ? 24.661 25.519 62.835 1.00 28.25 80 SER A CA 1
ATOM 349 C C . SER A 1 49 ? 25.342 26.149 61.617 1.00 28.38 80 SER A C 1
ATOM 350 O O . SER A 1 49 ? 26.468 26.613 61.730 1.00 27.09 80 SER A O 1
ATOM 353 N N . PRO A 1 50 ? 24.640 26.205 60.459 1.00 29.65 81 PRO A N 1
ATOM 354 C CA . PRO A 1 50 ? 25.192 26.856 59.241 1.00 29.77 81 PRO A CA 1
ATOM 355 C C . PRO A 1 50 ? 25.604 28.320 59.498 1.00 29.76 81 PRO A C 1
ATOM 356 O O . PRO A 1 50 ? 24.791 29.110 59.969 1.00 29.46 81 PRO A O 1
ATOM 360 N N . PRO A 1 51 ? 26.868 28.678 59.220 1.00 29.25 82 PRO A N 1
ATOM 361 C CA . PRO A 1 51 ? 27.314 30.056 59.514 1.00 29.57 82 PRO A CA 1
ATOM 362 C C . PRO A 1 51 ? 26.930 31.032 58.415 1.00 30.62 82 PRO A C 1
ATOM 363 O O . PRO A 1 51 ? 27.787 31.677 57.820 1.00 30.73 82 PRO A O 1
ATOM 367 N N . THR A 1 52 ? 25.621 31.147 58.179 1.00 32.63 83 THR A N 1
ATOM 368 C CA . THR A 1 52 ? 25.047 31.858 57.042 1.00 32.87 83 THR A CA 1
ATOM 369 C C . THR A 1 52 ? 24.212 33.060 57.510 1.00 33.83 83 THR A C 1
ATOM 370 O O . THR A 1 52 ? 23.778 33.144 58.693 1.00 33.49 83 THR A O 1
ATOM 374 N N . GLY A 1 53 ? 23.965 33.974 56.571 1.00 33.92 84 GLY A N 1
ATOM 375 C CA . GLY A 1 53 ? 23.184 35.204 56.852 1.00 34.71 84 GLY A CA 1
ATOM 376 C C . GLY A 1 53 ? 23.817 36.004 57.990 1.00 34.24 84 GLY A C 1
ATOM 377 O O . GLY A 1 53 ? 24.984 36.389 57.911 1.00 33.65 84 GLY A O 1
ATOM 378 N N . GLU A 1 54 ? 23.085 36.203 59.074 1.00 34.81 85 GLU A N 1
ATOM 379 C CA A GLU A 1 54 ? 23.609 36.990 60.186 0.50 35.09 85 GLU A CA 1
ATOM 380 C CA B GLU A 1 54 ? 23.595 36.984 60.194 0.50 35.47 85 GLU A CA 1
ATOM 381 C C . GLU A 1 54 ? 24.682 36.245 60.994 1.00 33.77 85 GLU A C 1
ATOM 382 O O . GLU A 1 54 ? 25.406 36.854 61.774 1.00 32.78 85 GLU A O 1
ATOM 393 N N . ARG A 1 55 ? 24.822 34.920 60.773 1.00 32.76 86 ARG A N 1
ATOM 394 C CA A ARG A 1 55 ? 25.862 34.124 61.432 0.60 31.33 86 ARG A CA 1
ATOM 395 C CA B ARG A 1 55 ? 25.861 34.141 61.443 0.40 31.21 86 ARG A CA 1
ATOM 396 C C . ARG A 1 55 ? 27.191 34.120 60.649 1.00 29.79 86 ARG A C 1
ATOM 397 O O . ARG A 1 55 ? 28.188 33.544 61.106 1.00 28.64 86 ARG A O 1
ATOM 412 N N . ARG A 1 56 ? 27.211 34.751 59.476 1.00 28.88 87 ARG A N 1
ATOM 413 C CA . ARG A 1 56 ? 28.471 34.992 58.747 1.00 27.88 87 ARG A CA 1
ATOM 414 C C . ARG A 1 56 ? 29.281 36.016 59.534 1.00 27.64 87 ARG A C 1
ATOM 415 O O . ARG A 1 56 ? 28.725 36.983 60.008 1.00 28.42 87 ARG A O 1
ATOM 423 N N . PHE A 1 57 ? 30.601 35.810 59.613 1.00 27.16 88 PHE A N 1
ATOM 424 C CA . PHE A 1 57 ? 31.503 36.591 60.475 1.00 26.61 88 PHE A CA 1
ATOM 425 C C . PHE A 1 57 ? 31.021 36.635 61.949 1.00 26.76 88 PHE A C 1
ATOM 426 O O . PHE A 1 57 ? 31.180 37.637 62.624 1.00 27.07 88 PHE A O 1
ATOM 434 N N . GLN A 1 58 ? 30.455 35.534 62.432 1.00 26.75 89 GLN A N 1
ATOM 435 C CA . GLN A 1 58 ? 30.144 35.361 63.858 1.00 26.99 89 GLN A CA 1
ATOM 436 C C . GLN A 1 58 ? 30.651 33.995 64.321 1.00 25.82 89 GLN A C 1
ATOM 437 O O . GLN A 1 58 ? 30.838 33.115 63.506 1.00 25.90 89 GLN A O 1
ATOM 443 N N . PRO A 1 59 ? 30.870 33.820 65.638 1.00 26.24 90 PRO A N 1
ATOM 444 C CA . PRO A 1 59 ? 31.256 32.524 66.129 1.00 25.73 90 PRO A CA 1
ATOM 445 C C . PRO A 1 59 ? 30.232 31.435 65.757 1.00 25.87 90 PRO A C 1
ATOM 446 O O . PRO A 1 59 ? 29.064 31.723 65.572 1.00 25.81 90 PRO A O 1
ATOM 450 N N . PRO A 1 60 ? 30.677 30.186 65.664 1.00 25.29 91 PRO A N 1
ATOM 451 C CA . PRO A 1 60 ? 29.739 29.100 65.403 1.00 26.42 91 PRO A CA 1
ATOM 452 C C . PRO A 1 60 ? 28.813 28.817 66.600 1.00 27.84 91 PRO A C 1
ATOM 453 O O . PRO A 1 60 ? 29.208 28.965 67.743 1.00 28.21 91 PRO A O 1
ATOM 457 N N . GLU A 1 61 ? 27.591 28.409 66.299 1.00 29.25 92 GLU A N 1
ATOM 458 C CA A GLU A 1 61 ? 26.654 27.990 67.311 0.50 30.30 92 GLU A CA 1
ATOM 459 C CA B GLU A 1 61 ? 26.619 27.994 67.292 0.50 30.08 92 GLU A CA 1
ATOM 460 C C . GLU A 1 61 ? 26.428 26.481 67.209 1.00 29.98 92 GLU A C 1
ATOM 461 O O . GLU A 1 61 ? 26.726 25.872 66.184 1.00 28.61 92 GLU A O 1
ATOM 472 N N . PRO A 1 62 ? 25.931 25.854 68.299 1.00 31.03 93 PRO A N 1
ATOM 473 C CA . PRO A 1 62 ? 25.689 24.399 68.218 1.00 30.43 93 PRO A CA 1
ATOM 474 C C . PRO A 1 62 ? 24.665 24.043 67.121 1.00 30.55 93 PRO A C 1
ATOM 475 O O . PRO A 1 62 ? 23.813 24.879 66.757 1.00 30.20 93 PRO A O 1
ATOM 479 N N . PRO A 1 63 ? 24.730 22.808 66.594 1.00 29.43 94 PRO A N 1
ATOM 480 C CA . PRO A 1 63 ? 23.812 22.455 65.551 1.00 30.35 94 PRO A CA 1
ATOM 481 C C . PRO A 1 63 ? 22.403 22.229 66.106 1.00 31.92 94 PRO A C 1
ATOM 482 O O . PRO A 1 63 ? 22.235 22.069 67.321 1.00 32.12 94 PRO A O 1
ATOM 486 N N . SER A 1 64 ? 21.403 22.265 65.234 1.00 33.50 95 SER A N 1
ATOM 487 C CA . SER A 1 64 ? 20.044 21.894 65.632 1.00 35.94 95 SER A CA 1
ATOM 488 C C . SER A 1 64 ? 19.895 20.373 65.843 1.00 35.55 95 SER A C 1
ATOM 489 O O . SER A 1 64 ? 20.573 19.564 65.220 1.00 35.37 95 SER A O 1
ATOM 492 N N . SER A 1 65 ? 19.031 20.018 66.771 1.00 36.33 96 SER A N 1
ATOM 493 C CA . SER A 1 65 ? 18.574 18.665 66.948 1.00 37.27 96 SER A CA 1
ATOM 494 C C . SER A 1 65 ? 17.566 18.268 65.883 1.00 37.69 96 SER A C 1
ATOM 495 O O . SER A 1 65 ? 16.986 19.122 65.187 1.00 36.96 96 SER A O 1
ATOM 498 N N . TRP A 1 66 ? 17.363 16.954 65.767 1.00 38.05 97 TRP A N 1
ATOM 499 C CA . TRP A 1 66 ? 16.372 16.385 64.852 1.00 38.63 97 TRP A CA 1
ATOM 500 C C . TRP A 1 66 ? 15.729 15.137 65.460 1.00 39.56 97 TRP A C 1
ATOM 501 O O . TRP A 1 66 ? 16.267 14.548 66.394 1.00 39.18 97 TRP A O 1
ATOM 512 N N . THR A 1 67 ? 14.559 14.779 64.931 1.00 41.00 98 THR A N 1
ATOM 513 C CA . THR A 1 67 ? 13.904 13.500 65.203 1.00 42.52 98 THR A CA 1
ATOM 514 C C . THR A 1 67 ? 14.179 12.521 64.058 1.00 42.10 98 THR A C 1
ATOM 515 O O . THR A 1 67 ? 14.578 12.922 62.960 1.00 41.84 98 THR A O 1
ATOM 519 N N . GLY A 1 68 ? 13.956 11.238 64.313 1.00 43.03 99 GLY A N 1
ATOM 520 C CA . GLY A 1 68 ? 14.247 10.202 63.326 1.00 43.05 99 GLY A CA 1
ATOM 521 C C . GLY A 1 68 ? 15.749 9.954 63.183 1.00 41.78 99 GLY A C 1
ATOM 522 O O . GLY A 1 68 ? 16.542 10.348 64.044 1.00 40.86 99 GLY A O 1
ATOM 523 N N . ILE A 1 69 ? 16.116 9.301 62.082 1.00 41.54 100 ILE A N 1
ATOM 524 C CA . ILE A 1 69 ? 17.484 8.893 61.803 1.00 40.57 100 ILE A CA 1
ATOM 525 C C . ILE A 1 69 ? 17.960 9.663 60.568 1.00 39.67 100 ILE A C 1
ATOM 526 O O . ILE A 1 69 ? 17.360 9.604 59.491 1.00 39.64 100 ILE A O 1
ATOM 531 N N . ARG A 1 70 ? 19.008 10.446 60.779 1.00 38.18 101 ARG A N 1
ATOM 532 C CA . ARG A 1 70 ? 19.609 11.249 59.749 1.00 37.94 101 ARG A CA 1
ATOM 533 C C . ARG A 1 70 ? 20.743 10.427 59.094 1.00 37.10 101 ARG A C 1
ATOM 534 O O . ARG A 1 70 ? 21.619 9.907 59.787 1.00 35.49 101 ARG A O 1
ATOM 542 N N . ASN A 1 71 ? 20.719 10.307 57.771 1.00 37.31 102 ASN A N 1
ATOM 543 C CA . ASN A 1 71 ? 21.784 9.611 57.060 1.00 37.12 102 ASN A CA 1
ATOM 544 C C . ASN A 1 71 ? 23.048 10.470 57.027 1.00 35.99 102 ASN A C 1
ATOM 545 O O . ASN A 1 71 ? 22.994 11.669 56.740 1.00 34.51 102 ASN A O 1
ATOM 550 N N . THR A 1 72 ? 24.182 9.853 57.361 1.00 34.48 103 THR A N 1
ATOM 551 C CA . THR A 1 72 ? 25.474 10.512 57.239 1.00 32.64 103 THR A CA 1
ATOM 552 C C . THR A 1 72 ? 26.340 9.547 56.467 1.00 32.77 103 THR A C 1
ATOM 553 O O . THR A 1 72 ? 27.228 8.918 57.011 1.00 31.92 103 THR A O 1
ATOM 557 N N . THR A 1 73 ? 26.018 9.429 55.187 1.00 34.43 104 THR A N 1
ATOM 558 C CA . THR A 1 73 ? 26.552 8.386 54.301 1.00 35.70 104 THR A CA 1
ATOM 559 C C . THR A 1 73 ? 27.307 8.954 53.098 1.00 35.16 104 THR A C 1
ATOM 560 O O . THR A 1 73 ? 27.768 8.210 52.273 1.00 36.22 104 THR A O 1
ATOM 564 N N . GLN A 1 74 ? 27.405 10.270 52.983 1.00 34.48 105 GLN A N 1
ATOM 565 C CA . GLN A 1 74 ? 28.270 10.879 51.983 1.00 34.48 105 GLN A CA 1
ATOM 566 C C . GLN A 1 74 ? 28.795 12.213 52.477 1.00 32.64 105 GLN A C 1
ATOM 567 O O . GLN A 1 74 ? 28.226 12.823 53.394 1.00 31.73 105 GLN A O 1
ATOM 573 N N . PHE A 1 75 ? 29.878 12.655 51.849 1.00 31.17 106 PHE A N 1
ATOM 574 C CA . PHE A 1 75 ? 30.492 13.921 52.154 1.00 29.83 106 PHE A CA 1
ATOM 575 C C . PHE A 1 75 ? 29.500 15.080 51.986 1.00 30.40 106 PHE A C 1
ATOM 576 O O . PHE A 1 75 ? 28.709 15.122 51.057 1.00 30.23 106 PHE A O 1
ATOM 584 N N . ALA A 1 76 ? 29.542 16.015 52.923 1.00 29.57 107 ALA A N 1
ATOM 585 C CA . ALA A 1 76 ? 28.782 17.256 52.810 1.00 30.45 107 ALA A CA 1
ATOM 586 C C . ALA A 1 76 ? 29.558 18.260 51.952 1.00 30.25 107 ALA A C 1
ATOM 587 O O . ALA A 1 76 ? 30.698 18.016 51.535 1.00 29.35 107 ALA A O 1
ATOM 589 N N . ALA A 1 77 ? 28.912 19.381 51.678 1.00 31.47 108 ALA A N 1
ATOM 590 C CA . ALA A 1 77 ? 29.508 20.489 50.943 1.00 31.52 108 ALA A CA 1
ATOM 591 C C . ALA A 1 77 ? 30.787 20.986 51.582 1.00 30.24 108 ALA A C 1
ATOM 592 O O . ALA A 1 77 ? 30.952 20.959 52.784 1.00 31.33 108 ALA A O 1
ATOM 594 N N . VAL A 1 78 ? 31.673 21.459 50.736 1.00 29.52 109 VAL A N 1
ATOM 595 C CA . VAL A 1 78 ? 32.989 21.974 51.082 1.00 28.59 109 VAL A CA 1
ATOM 596 C C . VAL A 1 78 ? 32.884 23.498 51.356 1.00 27.78 109 VAL A C 1
ATOM 597 O O . VAL A 1 78 ? 31.968 24.154 50.875 1.00 28.00 109 VAL A O 1
ATOM 601 N N . CYS A 1 79 ? 33.787 24.072 52.145 1.00 26.58 110 CYS A N 1
ATOM 602 C CA . CYS A 1 79 ? 33.702 25.523 52.422 1.00 25.68 110 CYS A CA 1
ATOM 603 C C . CYS A 1 79 ? 34.094 26.321 51.163 1.00 24.07 110 CYS A C 1
ATOM 604 O O . CYS A 1 79 ? 34.964 25.850 50.398 1.00 25.39 110 CYS A O 1
ATOM 607 N N . PRO A 1 80 ? 33.403 27.444 50.884 1.00 34.01 111 PRO A N 1
ATOM 608 C CA . PRO A 1 80 ? 33.742 28.177 49.655 1.00 34.93 111 PRO A CA 1
ATOM 609 C C . PRO A 1 80 ? 35.211 28.572 49.611 1.00 34.37 111 PRO A C 1
ATOM 610 O O . PRO A 1 80 ? 35.800 28.961 50.630 1.00 33.25 111 PRO A O 1
ATOM 614 N N . GLN A 1 81 ? 35.809 28.419 48.440 1.00 35.61 112 GLN A N 1
ATOM 615 C CA . GLN A 1 81 ? 37.249 28.603 48.302 1.00 36.23 112 GLN A CA 1
ATOM 616 C C . GLN A 1 81 ? 37.647 28.916 46.874 1.00 40.36 112 GLN A C 1
ATOM 617 O O . GLN A 1 81 ? 37.166 28.334 45.920 1.00 39.94 112 GLN A O 1
ATOM 623 N N . HIS A 1 82 ? 38.515 29.904 46.798 1.00 44.29 113 HIS A N 1
ATOM 624 C CA . HIS A 1 82 ? 39.234 30.263 45.611 1.00 49.04 113 HIS A CA 1
ATOM 625 C C . HIS A 1 82 ? 40.546 30.866 46.150 1.00 51.05 113 HIS A C 1
ATOM 626 O O . HIS A 1 82 ? 40.614 31.313 47.342 1.00 50.22 113 HIS A O 1
ATOM 633 N N . LEU A 1 83 ? 41.580 30.811 45.305 1.00 53.81 114 LEU A N 1
ATOM 634 C CA . LEU A 1 83 ? 42.826 31.544 45.537 1.00 55.89 114 LEU A CA 1
ATOM 635 C C . LEU A 1 83 ? 43.618 31.631 44.238 1.00 58.34 114 LEU A C 1
ATOM 636 O O . LEU A 1 83 ? 43.786 30.619 43.541 1.00 57.84 114 LEU A O 1
ATOM 641 N N . ASP A 1 84 ? 44.084 32.849 43.936 1.00 60.95 115 ASP A N 1
ATOM 642 C CA . ASP A 1 84 ? 44.973 33.148 42.797 1.00 64.05 115 ASP A CA 1
ATOM 643 C C . ASP A 1 84 ? 46.001 32.030 42.624 1.00 63.40 115 ASP A C 1
ATOM 644 O O . ASP A 1 84 ? 46.714 31.698 43.580 1.00 61.79 115 ASP A O 1
ATOM 649 N N . GLU A 1 85 ? 46.064 31.434 41.429 1.00 64.71 116 GLU A N 1
ATOM 650 C CA . GLU A 1 85 ? 46.957 30.275 41.228 1.00 64.80 116 GLU A CA 1
ATOM 651 C C . GLU A 1 85 ? 48.415 30.666 40.988 1.00 66.14 116 GLU A C 1
ATOM 652 O O . GLU A 1 85 ? 49.269 29.786 40.854 1.00 66.60 116 GLU A O 1
ATOM 658 N N . ARG A 1 86 ? 48.696 31.971 40.953 1.00 67.62 117 ARG A N 1
ATOM 659 C CA . ARG A 1 86 ? 50.073 32.478 41.010 1.00 69.50 117 ARG A CA 1
ATOM 660 C C . ARG A 1 86 ? 50.478 33.003 42.398 1.00 68.60 117 ARG A C 1
ATOM 661 O O . ARG A 1 86 ? 51.626 33.405 42.598 1.00 70.09 117 ARG A O 1
ATOM 669 N N . SER A 1 87 ? 49.543 32.988 43.349 1.00 66.32 118 SER A N 1
ATOM 670 C CA . SER A 1 87 ? 49.831 33.340 44.740 1.00 65.60 118 SER A CA 1
ATOM 671 C C . SER A 1 87 ? 50.998 32.511 45.280 1.00 65.03 118 SER A C 1
ATOM 672 O O . SER A 1 87 ? 51.094 31.317 44.990 1.00 63.58 118 SER A O 1
ATOM 675 N N . LEU A 1 88 ? 51.881 33.139 46.059 1.00 66.52 119 LEU A N 1
ATOM 676 C CA . LEU A 1 88 ? 52.911 32.388 46.797 1.00 66.51 119 LEU A CA 1
ATOM 677 C C . LEU A 1 88 ? 52.266 31.332 47.726 1.00 63.66 119 LEU A C 1
ATOM 678 O O . LEU A 1 88 ? 52.770 30.211 47.843 1.00 62.62 119 LEU A O 1
ATOM 683 N N . LEU A 1 89 ? 51.133 31.674 48.339 1.00 62.19 120 LEU A N 1
ATOM 684 C CA . LEU A 1 89 ? 50.408 30.723 49.194 1.00 60.32 120 LEU A CA 1
ATOM 685 C C . LEU A 1 89 ? 49.849 29.514 48.405 1.00 59.34 120 LEU A C 1
ATOM 686 O O . LEU A 1 89 ? 49.703 28.398 48.940 1.00 57.80 120 LEU A O 1
ATOM 691 N N . HIS A 1 90 ? 49.547 29.746 47.130 1.00 60.40 121 HIS A N 1
ATOM 692 C CA . HIS A 1 90 ? 49.076 28.686 46.261 1.00 59.92 121 HIS A CA 1
ATOM 693 C C . HIS A 1 90 ? 50.238 27.809 45.805 1.00 60.58 121 HIS A C 1
ATOM 694 O O . HIS A 1 90 ? 50.107 26.597 45.678 1.00 59.68 121 HIS A O 1
ATOM 701 N N . ASP A 1 91 ? 51.375 28.436 45.550 1.00 62.50 122 ASP A N 1
ATOM 702 C CA . ASP A 1 91 ? 52.551 27.709 45.073 1.00 64.00 122 ASP A CA 1
ATOM 703 C C . ASP A 1 91 ? 53.228 26.882 46.180 1.00 62.88 122 ASP A C 1
ATOM 704 O O . ASP A 1 91 ? 53.878 25.875 45.883 1.00 63.30 122 ASP A O 1
ATOM 709 N N . MET A 1 92 ? 53.063 27.294 47.443 1.00 61.57 123 MET A N 1
ATOM 710 C CA . MET A 1 92 ? 53.601 26.533 48.585 1.00 61.23 123 MET A CA 1
ATOM 711 C C . MET A 1 92 ? 52.780 25.282 48.969 1.00 58.45 123 MET A C 1
ATOM 712 O O . MET A 1 92 ? 53.246 24.450 49.742 1.00 58.18 123 MET A O 1
ATOM 717 N N . LEU A 1 93 ? 51.583 25.129 48.412 1.00 56.88 124 LEU A N 1
ATOM 718 C CA . LEU A 1 93 ? 50.787 23.915 48.643 1.00 55.47 124 LEU A CA 1
ATOM 719 C C . LEU A 1 93 ? 51.530 22.652 48.217 1.00 56.22 124 LEU A C 1
ATOM 720 O O . LEU A 1 93 ? 52.354 22.687 47.281 1.00 57.44 124 LEU A O 1
ATOM 725 N N . PRO A 1 94 ? 51.239 21.524 48.901 1.00 55.68 125 PRO A N 1
ATOM 726 C CA . PRO A 1 94 ? 51.831 20.233 48.494 1.00 56.49 125 PRO A CA 1
ATOM 727 C C . PRO A 1 94 ? 51.582 19.856 47.017 1.00 57.30 125 PRO A C 1
ATOM 728 O O . PRO A 1 94 ? 50.578 20.263 46.406 1.00 56.33 125 PRO A O 1
ATOM 732 N N . ILE A 1 95 ? 52.513 19.074 46.476 1.00 58.84 126 ILE A N 1
ATOM 733 C CA . ILE A 1 95 ? 52.476 18.600 45.086 1.00 60.24 126 ILE A CA 1
ATOM 734 C C . ILE A 1 95 ? 51.193 17.792 44.751 1.00 59.63 126 ILE A C 1
ATOM 735 O O . ILE A 1 95 ? 50.748 17.763 43.606 1.00 60.77 126 ILE A O 1
ATOM 740 N N . TRP A 1 96 ? 50.605 17.166 45.769 1.00 58.34 127 TRP A N 1
ATOM 741 C CA . TRP A 1 96 ? 49.401 16.340 45.617 1.00 58.07 127 TRP A CA 1
ATOM 742 C C . TRP A 1 96 ? 48.084 17.089 45.859 1.00 56.31 127 TRP A C 1
ATOM 743 O O . TRP A 1 96 ? 47.019 16.574 45.529 1.00 56.33 127 TRP A O 1
ATOM 754 N N . PHE A 1 97 ? 48.159 18.282 46.450 1.00 55.18 128 PHE A N 1
ATOM 755 C CA . PHE A 1 97 ? 46.981 19.002 47.000 1.00 53.90 128 PHE A CA 1
ATOM 756 C C . PHE A 1 97 ? 45.863 19.267 45.963 1.00 55.18 128 PHE A C 1
ATOM 757 O O . PHE A 1 97 ? 44.746 18.764 46.101 1.00 54.98 128 PHE A O 1
ATOM 765 N N . THR A 1 98 ? 46.179 20.045 44.929 1.00 57.13 129 THR A N 1
ATOM 766 C CA . THR A 1 98 ? 45.200 20.466 43.918 1.00 58.62 129 THR A CA 1
ATOM 767 C C . THR A 1 98 ? 44.592 19.287 43.116 1.00 60.67 129 THR A C 1
ATOM 768 O O . THR A 1 98 ? 43.362 19.193 43.002 1.00 60.71 129 THR A O 1
ATOM 772 N N . ALA A 1 99 ? 45.432 18.398 42.582 1.00 62.74 130 ALA A N 1
ATOM 773 C CA . ALA A 1 99 ? 44.945 17.237 41.806 1.00 65.38 130 ALA A CA 1
ATOM 774 C C . ALA A 1 99 ? 43.962 16.361 42.622 1.00 64.90 130 ALA A C 1
ATOM 775 O O . ALA A 1 99 ? 42.892 15.979 42.133 1.00 66.22 130 ALA A O 1
ATOM 777 N N . ASN A 1 100 ? 44.335 16.068 43.868 1.00 63.53 131 ASN A N 1
ATOM 778 C CA . ASN A 1 100 ? 43.470 15.347 44.811 1.00 63.03 131 ASN A CA 1
ATOM 779 C C . ASN A 1 100 ? 42.179 16.123 45.142 1.00 61.64 131 ASN A C 1
ATOM 780 O O . ASN A 1 100 ? 41.094 15.531 45.208 1.00 61.98 131 ASN A O 1
ATOM 785 N N . LEU A 1 101 ? 42.295 17.435 45.346 1.00 60.02 132 LEU A N 1
ATOM 786 C CA . LEU A 1 101 ? 41.094 18.282 45.519 1.00 59.45 132 LEU A CA 1
ATOM 787 C C . LEU A 1 101 ? 40.084 18.114 44.364 1.00 60.86 132 LEU A C 1
ATOM 788 O O . LEU A 1 101 ? 38.898 17.872 44.590 1.00 60.15 132 LEU A O 1
ATOM 793 N N . ASP A 1 102 ? 40.590 18.218 43.140 1.00 62.87 133 ASP A N 1
ATOM 794 C CA . ASP A 1 102 ? 39.775 18.138 41.931 1.00 65.62 133 ASP A CA 1
ATOM 795 C C . ASP A 1 102 ? 39.160 16.751 41.724 1.00 67.40 133 ASP A C 1
ATOM 796 O O . ASP A 1 102 ? 38.213 16.587 40.951 1.00 70.28 133 ASP A O 1
ATOM 801 N N . THR A 1 103 ? 39.711 15.750 42.396 1.00 66.24 134 THR A N 1
ATOM 802 C CA . THR A 1 103 ? 39.076 14.442 42.473 1.00 67.71 134 THR A CA 1
ATOM 803 C C . THR A 1 103 ? 37.706 14.461 43.213 1.00 66.14 134 THR A C 1
ATOM 804 O O . THR A 1 103 ? 36.848 13.619 42.955 1.00 68.02 134 THR A O 1
ATOM 808 N N . LEU A 1 104 ? 37.496 15.421 44.116 1.00 62.91 135 LEU A N 1
ATOM 809 C CA . LEU A 1 104 ? 36.305 15.421 44.980 1.00 61.10 135 LEU A CA 1
ATOM 810 C C . LEU A 1 104 ? 35.089 16.028 44.296 1.00 62.22 135 LEU A C 1
ATOM 811 O O . LEU A 1 104 ? 35.103 17.196 43.937 1.00 60.01 135 LEU A O 1
ATOM 816 N N . MET A 1 105 ? 34.050 15.207 44.113 1.00 65.32 136 MET A N 1
ATOM 817 C CA . MET A 1 105 ? 32.749 15.683 43.621 1.00 67.66 136 MET A CA 1
ATOM 818 C C . MET A 1 105 ? 32.158 16.785 44.530 1.00 64.81 136 MET A C 1
ATOM 819 O O . MET A 1 105 ? 31.532 17.721 44.015 1.00 65.25 136 MET A O 1
ATOM 824 N N . THR A 1 106 ? 32.380 16.706 45.851 1.00 62.07 137 THR A N 1
ATOM 825 C CA . THR A 1 106 ? 31.956 17.802 46.763 1.00 59.67 137 THR A CA 1
ATOM 826 C C . THR A 1 106 ? 32.731 19.095 46.538 1.00 58.45 137 THR A C 1
ATOM 827 O O . THR A 1 106 ? 32.173 20.182 46.617 1.00 58.16 137 THR A O 1
ATOM 831 N N . TYR A 1 107 ? 34.019 18.975 46.254 1.00 58.87 138 TYR A N 1
ATOM 832 C CA . TYR A 1 107 ? 34.846 20.145 45.963 1.00 58.08 138 TYR A CA 1
ATOM 833 C C . TYR A 1 107 ? 34.466 20.864 44.638 1.00 60.24 138 TYR A C 1
ATOM 834 O O . TYR A 1 107 ? 34.385 22.097 44.577 1.00 58.43 138 TYR A O 1
ATOM 843 N N . VAL A 1 108 ? 34.232 20.063 43.603 1.00 63.76 139 VAL A N 1
ATOM 844 C CA . VAL A 1 108 ? 34.152 20.530 42.207 1.00 67.38 139 VAL A CA 1
ATOM 845 C C . VAL A 1 108 ? 32.880 21.312 41.963 1.00 68.52 139 VAL A C 1
ATOM 846 O O . VAL A 1 108 ? 32.891 22.337 41.272 1.00 70.28 139 VAL A O 1
ATOM 850 N N . GLN A 1 109 ? 31.772 20.821 42.506 1.00 68.19 140 GLN A N 1
ATOM 851 C CA . GLN A 1 109 ? 30.507 21.531 42.359 1.00 68.58 140 GLN A CA 1
ATOM 852 C C . GLN A 1 109 ? 29.608 21.354 43.583 1.00 64.86 140 GLN A C 1
ATOM 853 O O . GLN A 1 109 ? 28.371 21.338 43.451 1.00 65.85 140 GLN A O 1
ATOM 859 N N . ASP A 1 110 ? 30.226 21.233 44.769 1.00 59.11 141 ASP A N 1
ATOM 860 C CA . ASP A 1 110 ? 29.445 21.310 46.004 1.00 55.53 141 ASP A CA 1
ATOM 861 C C . ASP A 1 110 ? 30.172 22.093 47.111 1.00 50.77 141 ASP A C 1
ATOM 862 O O . ASP A 1 110 ? 30.470 21.584 48.186 1.00 48.07 141 ASP A O 1
ATOM 867 N N . GLN A 1 111 ? 30.487 23.331 46.784 1.00 31.96 142 GLN A N 1
ATOM 868 C CA . GLN A 1 111 ? 30.872 24.342 47.759 1.00 31.57 142 GLN A CA 1
ATOM 869 C C . GLN A 1 111 ? 29.611 25.043 48.231 1.00 31.43 142 GLN A C 1
ATOM 870 O O . GLN A 1 111 ? 28.719 25.283 47.442 1.00 32.31 142 GLN A O 1
ATOM 876 N N . ASN A 1 112 ? 29.546 25.364 49.512 1.00 29.77 143 ASN A N 1
ATOM 877 C CA . ASN A 1 112 ? 28.379 25.996 50.096 1.00 30.41 143 ASN A CA 1
ATOM 878 C C . ASN A 1 112 ? 28.846 26.611 51.392 1.00 29.18 143 ASN A C 1
ATOM 879 O O . ASN A 1 112 ? 29.674 26.033 52.113 1.00 27.59 143 ASN A O 1
ATOM 884 N N . GLU A 1 113 ? 28.362 27.811 51.662 1.00 29.20 144 GLU A N 1
ATOM 885 C CA . GLU A 1 113 ? 28.658 28.466 52.918 1.00 28.82 144 GLU A CA 1
ATOM 886 C C . GLU A 1 113 ? 28.201 27.606 54.127 1.00 27.25 144 GLU A C 1
ATOM 887 O O . GLU A 1 113 ? 28.777 27.679 55.203 1.00 25.74 144 GLU A O 1
ATOM 893 N N . ASP A 1 114 ? 27.161 26.803 53.933 1.00 27.34 145 ASP A N 1
ATOM 894 C CA . ASP A 1 114 ? 26.737 25.784 54.902 1.00 27.24 145 ASP A CA 1
ATOM 895 C C . ASP A 1 114 ? 27.684 24.594 54.746 1.00 26.82 145 ASP A C 1
ATOM 896 O O . ASP A 1 114 ? 27.446 23.731 53.909 1.00 26.56 145 ASP A O 1
ATOM 901 N N . CYS A 1 115 ? 28.768 24.578 55.546 1.00 26.12 146 CYS A N 1
ATOM 902 C CA . CYS A 1 115 ? 29.861 23.614 55.394 1.00 25.43 146 CYS A CA 1
ATOM 903 C C . CYS A 1 115 ? 30.483 23.096 56.694 1.00 24.21 146 CYS A C 1
ATOM 904 O O . CYS A 1 115 ? 31.523 22.449 56.649 1.00 22.52 146 CYS A O 1
ATOM 907 N N . LEU A 1 116 ? 29.878 23.373 57.847 1.00 24.27 147 LEU A N 1
ATOM 908 C CA . LEU A 1 116 ? 30.447 22.918 59.121 1.00 23.31 147 LEU A CA 1
ATOM 909 C C . LEU A 1 116 ? 30.058 21.466 59.459 1.00 23.52 147 LEU A C 1
ATOM 910 O O . LEU A 1 116 ? 29.189 21.206 60.296 1.00 22.61 147 LEU A O 1
ATOM 915 N N . TYR A 1 117 ? 30.775 20.548 58.803 1.00 23.66 148 TYR A N 1
ATOM 916 C CA . TYR A 1 117 ? 30.600 19.103 58.939 1.00 24.05 148 TYR A CA 1
ATOM 917 C C . TYR A 1 117 ? 31.939 18.423 59.239 1.00 23.97 148 TYR A C 1
ATOM 918 O O . TYR A 1 117 ? 33.036 18.924 58.905 1.00 23.11 148 TYR A O 1
ATOM 927 N N . LEU A 1 118 ? 31.830 17.269 59.881 1.00 24.21 149 LEU A N 1
ATOM 928 C CA . LEU A 1 118 ? 32.970 16.424 60.129 1.00 24.18 149 LEU A CA 1
ATOM 929 C C . LEU A 1 118 ? 32.701 14.988 59.677 1.00 24.53 149 LEU A C 1
ATOM 930 O O . LEU A 1 118 ? 31.559 14.590 59.416 1.00 25.00 149 LEU A O 1
ATOM 935 N N . ASN A 1 119 ? 33.778 14.225 59.535 1.00 24.81 150 ASN A N 1
ATOM 936 C CA . ASN A 1 119 ? 33.700 12.846 59.047 1.00 24.96 150 ASN A CA 1
ATOM 937 C C . ASN A 1 119 ? 34.397 11.931 60.030 1.00 24.63 150 ASN A C 1
ATOM 938 O O . ASN A 1 119 ? 35.502 12.209 60.400 1.00 23.36 150 ASN A O 1
ATOM 943 N N . ILE A 1 120 ? 33.745 10.822 60.412 1.00 24.87 151 ILE A N 1
ATOM 944 C CA . ILE A 1 120 ? 34.219 9.916 61.459 1.00 24.45 151 ILE A CA 1
ATOM 945 C C . ILE A 1 120 ? 34.455 8.514 60.883 1.00 24.23 151 ILE A C 1
ATOM 946 O O . ILE A 1 120 ? 33.593 7.969 60.187 1.00 24.85 151 ILE A O 1
ATOM 951 N N . TYR A 1 121 ? 35.638 7.963 61.183 1.00 24.21 152 TYR A N 1
ATOM 952 C CA . TYR A 1 121 ? 36.085 6.633 60.749 1.00 24.70 152 TYR A CA 1
ATOM 953 C C . TYR A 1 121 ? 36.304 5.811 62.009 1.00 25.24 152 TYR A C 1
ATOM 954 O O . TYR A 1 121 ? 37.210 6.107 62.803 1.00 24.16 152 TYR A O 1
ATOM 963 N N . VAL A 1 122 ? 35.436 4.818 62.221 1.00 25.92 153 VAL A N 1
ATOM 964 C CA . VAL A 1 122 ? 35.465 4.013 63.435 1.00 27.13 153 VAL A CA 1
ATOM 965 C C . VAL A 1 122 ? 35.920 2.605 63.069 1.00 28.34 153 VAL A C 1
ATOM 966 O O . VAL A 1 122 ? 35.314 1.960 62.209 1.00 29.38 153 VAL A O 1
ATOM 970 N N . PRO A 1 123 ? 36.989 2.120 63.726 1.00 28.93 154 PRO A N 1
ATOM 971 C CA . PRO A 1 123 ? 37.370 0.720 63.527 1.00 29.82 154 PRO A CA 1
ATOM 972 C C . PRO A 1 123 ? 36.276 -0.242 64.033 1.00 30.84 154 PRO A C 1
ATOM 973 O O . PRO A 1 123 ? 35.657 -0.006 65.078 1.00 28.92 154 PRO A O 1
ATOM 977 N N . THR A 1 124 ? 36.052 -1.314 63.280 1.00 32.24 155 THR A N 1
ATOM 978 C CA . THR A 1 124 ? 35.083 -2.331 63.663 1.00 34.49 155 THR A CA 1
ATOM 979 C C . THR A 1 124 ? 35.720 -3.348 64.609 1.00 36.95 155 THR A C 1
ATOM 980 O O . THR A 1 124 ? 35.018 -4.164 65.208 1.00 37.86 155 THR A O 1
ATOM 984 N N . GLU A 1 125 ? 37.049 -3.316 64.711 1.00 38.20 156 GLU A N 1
ATOM 985 C CA . GLU A 1 125 ? 37.787 -4.175 65.627 1.00 41.42 156 GLU A CA 1
ATOM 986 C C . GLU A 1 125 ? 37.178 -4.155 67.041 1.00 43.89 156 GLU A C 1
ATOM 987 O O . GLU A 1 125 ? 36.819 -3.093 67.557 1.00 43.43 156 GLU A O 1
ATOM 993 N N . ASP A 1 126 ? 37.079 -5.340 67.629 1.00 48.25 157 ASP A N 1
ATOM 994 C CA . ASP A 1 126 ? 36.443 -5.609 68.930 1.00 52.21 157 ASP A CA 1
ATOM 995 C C . ASP A 1 126 ? 37.521 -5.695 69.976 1.00 54.18 157 ASP A C 1
ATOM 996 O O . ASP A 1 126 ? 38.404 -6.551 69.875 1.00 55.03 157 ASP A O 1
ATOM 1001 N N . ASP A 1 127 ? 37.423 -4.871 71.009 1.00 56.55 158 ASP A N 1
ATOM 1002 C CA . ASP A 1 127 ? 38.420 -4.868 72.093 1.00 58.60 158 ASP A CA 1
ATOM 1003 C C . ASP A 1 127 ? 37.934 -5.713 73.295 1.00 61.44 158 ASP A C 1
ATOM 1004 O O . ASP A 1 127 ? 37.404 -5.167 74.272 1.00 62.48 158 ASP A O 1
ATOM 1009 N N . ILE A 1 128 ? 38.093 -7.038 73.220 1.00 64.30 159 ILE A N 1
ATOM 1010 C CA . ILE A 1 128 ? 37.670 -7.926 74.327 1.00 67.06 159 ILE A CA 1
ATOM 1011 C C . ILE A 1 128 ? 38.846 -8.692 74.952 1.00 68.35 159 ILE A C 1
ATOM 1012 O O . ILE A 1 128 ? 39.427 -8.247 75.949 1.00 69.10 159 ILE A O 1
ATOM 1017 N N . SER A 1 133 ? 36.270 -1.341 76.077 1.00 53.34 164 SER A N 1
ATOM 1018 C CA . SER A 1 133 ? 37.157 -0.194 76.260 1.00 52.46 164 SER A CA 1
ATOM 1019 C C . SER A 1 133 ? 36.856 0.888 75.210 1.00 50.12 164 SER A C 1
ATOM 1020 O O . SER A 1 133 ? 36.257 0.617 74.155 1.00 51.01 164 SER A O 1
ATOM 1023 N N . LYS A 1 134 ? 37.296 2.109 75.475 1.00 47.57 165 LYS A N 1
ATOM 1024 C CA . LYS A 1 134 ? 37.029 3.202 74.552 1.00 44.43 165 LYS A CA 1
ATOM 1025 C C . LYS A 1 134 ? 38.267 3.486 73.732 1.00 41.24 165 LYS A C 1
ATOM 1026 O O . LYS A 1 134 ? 39.367 3.453 74.255 1.00 41.58 165 LYS A O 1
ATOM 1032 N N . LYS A 1 135 ? 38.090 3.755 72.443 1.00 37.25 166 LYS A N 1
ATOM 1033 C CA . LYS A 1 135 ? 39.220 3.920 71.540 1.00 33.96 166 LYS A CA 1
ATOM 1034 C C . LYS A 1 135 ? 39.799 5.349 71.616 1.00 31.46 166 LYS A C 1
ATOM 1035 O O . LYS A 1 135 ? 39.068 6.304 71.845 1.00 30.22 166 LYS A O 1
ATOM 1041 N N . PRO A 1 136 ? 41.124 5.492 71.433 1.00 29.46 167 PRO A N 1
ATOM 1042 C CA . PRO A 1 136 ? 41.670 6.827 71.219 1.00 27.89 167 PRO A CA 1
ATOM 1043 C C . PRO A 1 136 ? 41.082 7.459 69.967 1.00 26.65 167 PRO A C 1
ATOM 1044 O O . PRO A 1 136 ? 40.639 6.733 69.059 1.00 26.26 167 PRO A O 1
ATOM 1048 N N . VAL A 1 137 ? 41.064 8.800 69.951 1.00 25.17 168 VAL A N 1
ATOM 1049 C CA . VAL A 1 137 ? 40.523 9.595 68.850 1.00 24.69 168 VAL A CA 1
ATOM 1050 C C . VAL A 1 137 ? 41.590 10.535 68.325 1.00 24.29 168 VAL A C 1
ATOM 1051 O O . VAL A 1 137 ? 42.225 11.234 69.115 1.00 24.33 168 VAL A O 1
ATOM 1055 N N . MET A 1 138 ? 41.788 10.528 67.000 1.00 23.43 169 MET A N 1
ATOM 1056 C CA . MET A 1 138 ? 42.686 11.461 66.302 1.00 22.56 169 MET A CA 1
ATOM 1057 C C . MET A 1 138 ? 41.896 12.391 65.385 1.00 21.58 169 MET A C 1
ATOM 1058 O O . MET A 1 138 ? 41.203 11.927 64.482 1.00 21.92 169 MET A O 1
ATOM 1063 N N . VAL A 1 139 ? 41.971 13.699 65.660 1.00 20.48 170 VAL A N 1
ATOM 1064 C CA . VAL A 1 139 ? 41.217 14.716 64.940 1.00 19.92 170 VAL A CA 1
ATOM 1065 C C . VAL A 1 139 ? 42.147 15.530 64.044 1.00 19.20 170 VAL A C 1
ATOM 1066 O O . VAL A 1 139 ? 43.016 16.271 64.541 1.00 17.27 170 VAL A O 1
ATOM 1070 N N . TYR A 1 140 ? 41.939 15.408 62.725 1.00 19.17 171 TYR A N 1
ATOM 1071 C CA . TYR A 1 140 ? 42.794 16.054 61.719 1.00 19.34 171 TYR A CA 1
ATOM 1072 C C . TYR A 1 140 ? 42.276 17.421 61.249 1.00 19.89 171 TYR A C 1
ATOM 1073 O O . TYR A 1 140 ? 41.097 17.568 60.868 1.00 20.38 171 TYR A O 1
ATOM 1082 N N . ILE A 1 141 ? 43.190 18.399 61.282 1.00 20.21 172 ILE A N 1
ATOM 1083 C CA . ILE A 1 141 ? 42.980 19.758 60.796 1.00 20.26 172 ILE A CA 1
ATOM 1084 C C . ILE A 1 141 ? 43.814 19.977 59.534 1.00 20.68 172 ILE A C 1
ATOM 1085 O O . ILE A 1 141 ? 45.042 20.070 59.601 1.00 21.66 172 ILE A O 1
ATOM 1090 N N . HIS A 1 142 ? 43.135 20.044 58.391 1.00 20.61 173 HIS A N 1
ATOM 1091 C CA . HIS A 1 142 ? 43.774 20.114 57.088 1.00 20.75 173 HIS A CA 1
ATOM 1092 C C . HIS A 1 142 ? 44.503 21.464 56.854 1.00 21.36 173 HIS A C 1
ATOM 1093 O O . HIS A 1 142 ? 44.161 22.533 57.429 1.00 20.77 173 HIS A O 1
ATOM 1100 N N . GLY A 1 143 ? 45.527 21.388 56.021 1.00 21.78 174 GLY A N 1
ATOM 1101 C CA . GLY A 1 143 ? 46.227 22.581 55.535 1.00 23.00 174 GLY A CA 1
ATOM 1102 C C . GLY A 1 143 ? 45.592 23.165 54.289 1.00 23.03 174 GLY A C 1
ATOM 1103 O O . GLY A 1 143 ? 44.461 22.835 53.926 1.00 24.32 174 GLY A O 1
ATOM 1104 N N . GLY A 1 144 ? 46.346 24.023 53.621 1.00 22.89 175 GLY A N 1
ATOM 1105 C CA . GLY A 1 144 ? 45.836 24.809 52.516 1.00 23.05 175 GLY A CA 1
ATOM 1106 C C . GLY A 1 144 ? 45.929 26.317 52.727 1.00 23.27 175 GLY A C 1
ATOM 1107 O O . GLY A 1 144 ? 45.135 27.062 52.163 1.00 21.82 175 GLY A O 1
ATOM 1108 N N . SER A 1 145 ? 46.895 26.750 53.540 1.00 23.65 176 SER A N 1
ATOM 1109 C CA . SER A 1 145 ? 47.202 28.171 53.775 1.00 24.53 176 SER A CA 1
ATOM 1110 C C . SER A 1 145 ? 46.040 28.999 54.335 1.00 24.19 176 SER A C 1
ATOM 1111 O O . SER A 1 145 ? 46.001 30.208 54.098 1.00 23.13 176 SER A O 1
ATOM 1114 N N . TYR A 1 146 ? 45.122 28.350 55.070 1.00 23.96 177 TYR A N 1
ATOM 1115 C CA . TYR A 1 146 ? 43.908 28.972 55.619 1.00 23.38 177 TYR A CA 1
ATOM 1116 C C . TYR A 1 146 ? 42.833 29.316 54.591 1.00 23.94 177 TYR A C 1
ATOM 1117 O O . TYR A 1 146 ? 41.748 29.738 54.974 1.00 23.36 177 TYR A O 1
ATOM 1126 N N . MET A 1 147 ? 43.132 29.119 53.307 1.00 24.29 178 MET A N 1
ATOM 1127 C CA . MET A 1 147 ? 42.317 29.573 52.185 1.00 25.83 178 MET A CA 1
ATOM 1128 C C . MET A 1 147 ? 41.621 28.452 51.418 1.00 25.82 178 MET A C 1
ATOM 1129 O O . MET A 1 147 ? 40.598 28.703 50.762 1.00 25.05 178 MET A O 1
ATOM 1134 N N . GLU A 1 148 ? 42.234 27.265 51.405 1.00 24.49 179 GLU A N 1
ATOM 1135 C CA . GLU A 1 148 ? 41.748 26.144 50.607 1.00 26.89 179 GLU A CA 1
ATOM 1136 C C . GLU A 1 148 ? 41.818 24.839 51.388 1.00 25.17 179 GLU A C 1
ATOM 1137 O O . GLU A 1 148 ? 42.391 24.790 52.466 1.00 25.06 179 GLU A O 1
ATOM 1143 N N . GLY A 1 149 ? 41.243 23.789 50.801 1.00 25.75 180 GLY A N 1
ATOM 1144 C CA . GLY A 1 149 ? 41.244 22.437 51.348 1.00 25.04 180 GLY A CA 1
ATOM 1145 C C . GLY A 1 149 ? 39.905 22.023 51.938 1.00 25.46 180 GLY A C 1
ATOM 1146 O O . GLY A 1 149 ? 38.973 22.800 52.031 1.00 24.14 180 GLY A O 1
ATOM 1147 N N . THR A 1 150 ? 39.825 20.756 52.330 1.00 25.85 181 THR A N 1
ATOM 1148 C CA . THR A 1 150 ? 38.652 20.217 53.006 1.00 25.99 181 THR A CA 1
ATOM 1149 C C . THR A 1 150 ? 39.105 18.939 53.733 1.00 25.70 181 THR A C 1
ATOM 1150 O O . THR A 1 150 ? 40.028 18.279 53.284 1.00 24.57 181 THR A O 1
ATOM 1154 N N . GLY A 1 151 ? 38.472 18.623 54.858 1.00 26.31 182 GLY A N 1
ATOM 1155 C CA . GLY A 1 151 ? 38.700 17.352 55.538 1.00 26.57 182 GLY A CA 1
ATOM 1156 C C . GLY A 1 151 ? 38.319 16.152 54.674 1.00 27.94 182 GLY A C 1
ATOM 1157 O O . GLY A 1 151 ? 38.938 15.086 54.786 1.00 28.60 182 GLY A O 1
ATOM 1158 N N . ASN A 1 152 ? 37.329 16.342 53.790 1.00 28.62 183 ASN A N 1
ATOM 1159 C CA . ASN A 1 152 ? 36.918 15.317 52.814 1.00 29.23 183 ASN A CA 1
ATOM 1160 C C . ASN A 1 152 ? 38.040 14.772 51.946 1.00 30.64 183 ASN A C 1
ATOM 1161 O O . ASN A 1 152 ? 37.902 13.691 51.434 1.00 31.43 183 ASN A O 1
ATOM 1166 N N . MET A 1 153 ? 39.140 15.510 51.792 1.00 31.53 184 MET A N 1
ATOM 1167 C CA A MET A 1 153 ? 40.187 15.119 50.867 0.70 32.73 184 MET A CA 1
ATOM 1168 C CA B MET A 1 153 ? 40.236 15.136 50.896 0.30 32.39 184 MET A CA 1
ATOM 1169 C C . MET A 1 153 ? 41.063 13.992 51.428 1.00 32.63 184 MET A C 1
ATOM 1170 O O . MET A 1 153 ? 41.798 13.345 50.670 1.00 32.40 184 MET A O 1
ATOM 1179 N N . ILE A 1 154 ? 40.976 13.783 52.745 1.00 32.06 185 ILE A N 1
ATOM 1180 C CA . ILE A 1 154 ? 41.749 12.789 53.462 1.00 31.98 185 ILE A CA 1
ATOM 1181 C C . ILE A 1 154 ? 40.815 11.661 53.909 1.00 31.18 185 ILE A C 1
ATOM 1182 O O . ILE A 1 154 ? 39.940 11.883 54.749 1.00 29.82 185 ILE A O 1
ATOM 1187 N N . ASP A 1 155 ? 41.014 10.467 53.367 1.00 30.33 186 ASP A N 1
ATOM 1188 C CA . ASP A 1 155 ? 40.287 9.277 53.818 1.00 30.46 186 ASP A CA 1
ATOM 1189 C C . ASP A 1 155 ? 40.965 8.677 55.053 1.00 29.05 186 ASP A C 1
ATOM 1190 O O . ASP A 1 155 ? 42.041 8.124 54.956 1.00 29.04 186 ASP A O 1
ATOM 1195 N N . GLY A 1 156 ? 40.356 8.819 56.229 1.00 27.78 187 GLY A N 1
ATOM 1196 C CA . GLY A 1 156 ? 40.969 8.336 57.471 1.00 26.56 187 GLY A CA 1
ATOM 1197 C C . GLY A 1 156 ? 40.743 6.868 57.792 1.00 27.34 187 GLY A C 1
ATOM 1198 O O . GLY A 1 156 ? 41.072 6.406 58.914 1.00 27.23 187 GLY A O 1
ATOM 1199 N N . SER A 1 157 ? 40.216 6.125 56.810 1.00 26.86 188 SER A N 1
ATOM 1200 C CA . SER A 1 157 ? 39.888 4.716 56.958 1.00 27.80 188 SER A CA 1
ATOM 1201 C C . SER A 1 157 ? 41.084 3.848 57.286 1.00 27.68 188 SER A C 1
ATOM 1202 O O . SER A 1 157 ? 41.028 3.030 58.212 1.00 26.74 188 SER A O 1
ATOM 1205 N N . ILE A 1 158 ? 42.174 3.999 56.544 1.00 27.64 189 ILE A N 1
ATOM 1206 C CA A ILE A 1 158 ? 43.308 3.118 56.770 0.50 28.26 189 ILE A CA 1
ATOM 1207 C CA B ILE A 1 158 ? 43.336 3.144 56.772 0.50 28.00 189 ILE A CA 1
ATOM 1208 C C . ILE A 1 158 ? 44.043 3.432 58.103 1.00 27.50 189 ILE A C 1
ATOM 1209 O O . ILE A 1 158 ? 44.442 2.511 58.831 1.00 28.10 189 ILE A O 1
ATOM 1218 N N . LEU A 1 159 ? 44.202 4.703 58.448 1.00 26.57 190 LEU A N 1
ATOM 1219 C CA . LEU A 1 159 ? 44.830 5.050 59.721 1.00 25.62 190 LEU A CA 1
ATOM 1220 C C . LEU A 1 159 ? 43.997 4.454 60.882 1.00 25.96 190 LEU A C 1
ATOM 1221 O O . LEU A 1 159 ? 44.528 3.858 61.829 1.00 25.70 190 LEU A O 1
ATOM 1226 N N . ALA A 1 160 ? 42.681 4.601 60.771 1.00 26.13 191 ALA A N 1
ATOM 1227 C CA . ALA A 1 160 ? 41.755 4.071 61.766 1.00 26.87 191 ALA A CA 1
ATOM 1228 C C . ALA A 1 160 ? 41.818 2.559 61.898 1.00 27.27 191 ALA A C 1
ATOM 1229 O O . ALA A 1 160 ? 41.981 2.015 63.007 1.00 27.72 191 ALA A O 1
ATOM 1231 N N . SER A 1 161 ? 41.712 1.875 60.767 1.00 27.64 192 SER A N 1
ATOM 1232 C CA . SER A 1 161 ? 41.787 0.417 60.746 1.00 28.13 192 SER A CA 1
ATOM 1233 C C . SER A 1 161 ? 43.165 -0.114 61.185 1.00 28.35 192 SER A C 1
ATOM 1234 O O . SER A 1 161 ? 43.247 -1.056 61.982 1.00 27.84 192 SER A O 1
ATOM 1237 N N . TYR A 1 162 ? 44.241 0.462 60.639 1.00 27.91 193 TYR A N 1
ATOM 1238 C CA . TYR A 1 162 ? 45.589 0.011 60.987 1.00 28.11 193 TYR A CA 1
ATOM 1239 C C . TYR A 1 162 ? 45.905 0.278 62.456 1.00 28.17 193 TYR A C 1
ATOM 1240 O O . TYR A 1 162 ? 46.484 -0.563 63.144 1.00 27.80 193 TYR A O 1
ATOM 1249 N N . GLY A 1 163 ? 45.504 1.443 62.964 1.00 27.79 194 GLY A N 1
ATOM 1250 C CA . GLY A 1 163 ? 45.865 1.810 64.329 1.00 27.36 194 GLY A CA 1
ATOM 1251 C C . GLY A 1 163 ? 44.864 1.441 65.393 1.00 27.80 194 GLY A C 1
ATOM 1252 O O . GLY A 1 163 ? 45.160 1.578 66.572 1.00 27.93 194 GLY A O 1
ATOM 1253 N N . ASN A 1 164 ? 43.676 0.979 64.998 1.00 28.51 195 ASN A N 1
ATOM 1254 C CA . ASN A 1 164 ? 42.588 0.764 65.952 1.00 29.04 195 ASN A CA 1
ATOM 1255 C C . ASN A 1 164 ? 42.310 2.055 66.766 1.00 28.64 195 ASN A C 1
ATOM 1256 O O . ASN A 1 164 ? 42.144 2.037 67.986 1.00 29.61 195 ASN A O 1
ATOM 1261 N N . VAL A 1 165 ? 42.266 3.170 66.044 1.00 27.76 196 VAL A N 1
ATOM 1262 C CA . VAL A 1 165 ? 41.847 4.461 66.570 1.00 26.71 196 VAL A CA 1
ATOM 1263 C C . VAL A 1 165 ? 40.704 5.030 65.745 1.00 26.44 196 VAL A C 1
ATOM 1264 O O . VAL A 1 165 ? 40.586 4.751 64.554 1.00 27.09 196 VAL A O 1
ATOM 1268 N N . ILE A 1 166 ? 39.851 5.830 66.381 1.00 26.55 197 ILE A N 1
ATOM 1269 C CA . ILE A 1 166 ? 38.876 6.638 65.650 1.00 25.99 197 ILE A CA 1
ATOM 1270 C C . ILE A 1 166 ? 39.594 7.849 65.034 1.00 25.69 197 ILE A C 1
ATOM 1271 O O . ILE A 1 166 ? 40.360 8.534 65.715 1.00 24.97 197 ILE A O 1
ATOM 1276 N N . VAL A 1 167 ? 39.360 8.091 63.737 1.00 25.66 198 VAL A N 1
ATOM 1277 C CA . VAL A 1 167 ? 39.930 9.217 63.032 1.00 24.46 198 VAL A CA 1
ATOM 1278 C C . VAL A 1 167 ? 38.757 10.125 62.600 1.00 24.66 198 VAL A C 1
ATOM 1279 O O . VAL A 1 167 ? 37.761 9.666 62.016 1.00 25.19 198 VAL A O 1
ATOM 1283 N N . ILE A 1 168 ? 38.884 11.411 62.897 1.00 23.58 199 ILE A N 1
ATOM 1284 C CA . ILE A 1 168 ? 37.881 12.414 62.526 1.00 23.18 199 ILE A CA 1
ATOM 1285 C C . ILE A 1 168 ? 38.542 13.515 61.698 1.00 23.17 199 ILE A C 1
ATOM 1286 O O . ILE A 1 168 ? 39.596 14.026 62.085 1.00 22.21 199 ILE A O 1
ATOM 1291 N N . THR A 1 169 ? 37.936 13.844 60.550 1.00 23.50 200 THR A N 1
ATOM 1292 C CA . THR A 1 169 ? 38.375 14.950 59.723 1.00 24.06 200 THR A CA 1
ATOM 1293 C C . THR A 1 169 ? 37.310 16.032 59.771 1.00 25.14 200 THR A C 1
ATOM 1294 O O . THR A 1 169 ? 36.114 15.757 59.809 1.00 24.73 200 THR A O 1
ATOM 1298 N N . ILE A 1 170 ? 37.756 17.281 59.805 1.00 25.70 201 ILE A N 1
ATOM 1299 C CA . ILE A 1 170 ? 36.813 18.384 59.928 1.00 26.60 201 ILE A CA 1
ATOM 1300 C C . ILE A 1 170 ? 36.943 19.408 58.812 1.00 25.64 201 ILE A C 1
ATOM 1301 O O . ILE A 1 170 ? 38.020 19.587 58.205 1.00 25.84 201 ILE A O 1
ATOM 1306 N N . ASN A 1 171 ? 35.812 20.033 58.539 1.00 25.08 202 ASN A N 1
ATOM 1307 C CA A ASN A 1 171 ? 35.745 21.229 57.700 0.40 25.36 202 ASN A CA 1
ATOM 1308 C CA B ASN A 1 171 ? 35.768 21.207 57.696 0.60 25.42 202 ASN A CA 1
ATOM 1309 C C . ASN A 1 171 ? 35.572 22.401 58.613 1.00 25.02 202 ASN A C 1
ATOM 1310 O O . ASN A 1 171 ? 34.773 22.318 59.554 1.00 26.09 202 ASN A O 1
ATOM 1319 N N . TYR A 1 172 ? 36.311 23.478 58.346 1.00 23.22 203 TYR A N 1
ATOM 1320 C CA . TYR A 1 172 ? 36.203 24.726 59.090 1.00 22.04 203 TYR A CA 1
ATOM 1321 C C . TYR A 1 172 ? 36.159 25.884 58.089 1.00 22.04 203 TYR A C 1
ATOM 1322 O O . TYR A 1 172 ? 36.631 25.738 56.979 1.00 23.06 203 TYR A O 1
ATOM 1331 N N . ARG A 1 173 ? 35.626 27.045 58.484 1.00 21.50 204 ARG A N 1
ATOM 1332 C CA . ARG A 1 173 ? 35.530 28.160 57.536 1.00 21.76 204 ARG A CA 1
ATOM 1333 C C . ARG A 1 173 ? 36.914 28.640 57.071 1.00 21.97 204 ARG A C 1
ATOM 1334 O O . ARG A 1 173 ? 37.864 28.718 57.861 1.00 21.26 204 ARG A O 1
ATOM 1342 N N . LEU A 1 174 ? 36.989 29.008 55.799 1.00 21.83 205 LEU A N 1
ATOM 1343 C CA . LEU A 1 174 ? 38.263 29.298 55.149 1.00 22.54 205 LEU A CA 1
ATOM 1344 C C . LEU A 1 174 ? 38.308 30.713 54.672 1.00 22.57 205 LEU A C 1
ATOM 1345 O O . LEU A 1 174 ? 37.277 31.293 54.365 1.00 23.02 205 LEU A O 1
ATOM 1350 N N . GLY A 1 175 ? 39.517 31.248 54.579 1.00 22.40 206 GLY A N 1
ATOM 1351 C CA . GLY A 1 175 ? 39.744 32.490 53.894 1.00 22.32 206 GLY A CA 1
ATOM 1352 C C . GLY A 1 175 ? 39.023 33.677 54.518 1.00 23.01 206 GLY A C 1
ATOM 1353 O O . GLY A 1 175 ? 39.072 33.906 55.759 1.00 21.76 206 GLY A O 1
ATOM 1354 N N . ILE A 1 176 ? 38.396 34.452 53.650 1.00 22.25 207 ILE A N 1
ATOM 1355 C CA . ILE A 1 176 ? 37.606 35.607 54.055 1.00 23.23 207 ILE A CA 1
ATOM 1356 C C . ILE A 1 176 ? 36.508 35.251 55.063 1.00 23.44 207 ILE A C 1
ATOM 1357 O O . ILE A 1 176 ? 36.376 35.892 56.112 1.00 23.04 207 ILE A O 1
ATOM 1362 N N . LEU A 1 177 ? 35.728 34.223 54.749 1.00 23.55 208 LEU A N 1
ATOM 1363 C CA . LEU A 1 177 ? 34.638 33.789 55.608 1.00 23.68 208 LEU A CA 1
ATOM 1364 C C . LEU A 1 177 ? 35.109 33.265 56.960 1.00 23.35 208 LEU A C 1
ATOM 1365 O O . LEU A 1 177 ? 34.403 33.414 57.937 1.00 24.67 208 LEU A O 1
ATOM 1370 N N . GLY A 1 178 ? 36.301 32.672 57.010 1.00 22.71 209 GLY A N 1
ATOM 1371 C CA . GLY A 1 178 ? 36.845 32.132 58.222 1.00 21.92 209 GLY A CA 1
ATOM 1372 C C . GLY A 1 178 ? 37.669 33.079 59.059 1.00 22.19 209 GLY A C 1
ATOM 1373 O O . GLY A 1 178 ? 37.829 32.858 60.263 1.00 22.46 209 GLY A O 1
ATOM 1374 N N . PHE A 1 179 ? 38.192 34.144 58.455 1.00 22.96 210 PHE A N 1
ATOM 1375 C CA . PHE A 1 179 ? 39.235 34.938 59.111 1.00 22.69 210 PHE A CA 1
ATOM 1376 C C . PHE A 1 179 ? 39.225 36.442 58.893 1.00 23.36 210 PHE A C 1
ATOM 1377 O O . PHE A 1 179 ? 40.111 37.141 59.385 1.00 24.36 210 PHE A O 1
ATOM 1385 N N . LEU A 1 180 ? 38.232 36.976 58.195 1.00 23.86 211 LEU A N 1
ATOM 1386 C CA . LEU A 1 180 ? 38.148 38.408 58.032 1.00 23.72 211 LEU A CA 1
ATOM 1387 C C . LEU A 1 180 ? 38.108 39.080 59.425 1.00 24.10 211 LEU A C 1
ATOM 1388 O O . LEU A 1 180 ? 37.366 38.679 60.340 1.00 23.67 211 LEU A O 1
ATOM 1393 N N . SER A 1 181 ? 38.871 40.146 59.546 1.00 24.22 212 SER A N 1
ATOM 1394 C CA . SER A 1 181 ? 38.908 40.922 60.753 1.00 24.80 212 SER A CA 1
ATOM 1395 C C . SER A 1 181 ? 39.196 42.354 60.394 1.00 25.62 212 SER A C 1
ATOM 1396 O O . SER A 1 181 ? 39.983 42.631 59.485 1.00 25.84 212 SER A O 1
ATOM 1399 N N . THR A 1 182 ? 38.542 43.253 61.122 1.00 28.05 213 THR A N 1
ATOM 1400 C CA . THR A 1 182 ? 38.791 44.685 61.082 1.00 30.00 213 THR A CA 1
ATOM 1401 C C . THR A 1 182 ? 39.856 45.208 62.063 1.00 31.42 213 THR A C 1
ATOM 1402 O O . THR A 1 182 ? 40.205 46.377 62.014 1.00 33.11 213 THR A O 1
ATOM 1406 N N . GLY A 1 183 ? 40.384 44.368 62.946 1.00 32.12 214 GLY A N 1
ATOM 1407 C CA . GLY A 1 183 ? 41.264 44.857 63.987 1.00 33.22 214 GLY A CA 1
ATOM 1408 C C . GLY A 1 183 ? 40.527 45.676 65.046 1.00 35.25 214 GLY A C 1
ATOM 1409 O O . GLY A 1 183 ? 41.159 46.401 65.800 1.00 36.24 214 GLY A O 1
ATOM 1410 N N . ASP A 1 184 ? 39.192 45.572 65.087 1.00 35.60 215 ASP A N 1
ATOM 1411 C CA . ASP A 1 184 ? 38.381 46.168 66.146 1.00 35.97 215 ASP A CA 1
ATOM 1412 C C . ASP A 1 184 ? 37.166 45.279 66.391 1.00 35.62 215 ASP A C 1
ATOM 1413 O O . ASP A 1 184 ? 37.128 44.137 65.938 1.00 34.60 215 ASP A O 1
ATOM 1418 N N . GLN A 1 185 ? 36.155 45.786 67.087 1.00 36.81 216 GLN A N 1
ATOM 1419 C CA . GLN A 1 185 ? 35.053 44.919 67.541 1.00 37.41 216 GLN A CA 1
ATOM 1420 C C . GLN A 1 185 ? 34.071 44.482 66.430 1.00 35.90 216 GLN A C 1
ATOM 1421 O O . GLN A 1 185 ? 33.378 43.503 66.598 1.00 36.13 216 GLN A O 1
ATOM 1427 N N . ALA A 1 186 ? 34.043 45.168 65.293 1.00 35.03 217 ALA A N 1
ATOM 1428 C CA . ALA A 1 186 ? 33.076 44.854 64.216 1.00 34.40 217 ALA A CA 1
ATOM 1429 C C . ALA A 1 186 ? 33.238 43.462 63.625 1.00 32.41 217 ALA A C 1
ATOM 1430 O O . ALA A 1 186 ? 32.256 42.795 63.277 1.00 32.02 217 ALA A O 1
ATOM 1432 N N . ALA A 1 187 ? 34.482 43.025 63.507 1.00 30.77 218 ALA A N 1
ATOM 1433 C CA . ALA A 1 187 ? 34.788 41.689 63.045 1.00 29.06 218 ALA A CA 1
ATOM 1434 C C . ALA A 1 187 ? 36.095 41.281 63.704 1.00 28.06 218 ALA A C 1
ATOM 1435 O O . ALA A 1 187 ? 37.173 41.746 63.342 1.00 27.38 218 ALA A O 1
ATOM 1437 N N . LYS A 1 188 ? 35.982 40.420 64.710 1.00 28.53 219 LYS A N 1
ATOM 1438 C CA . LYS A 1 188 ? 37.109 40.094 65.577 1.00 28.67 219 LYS A CA 1
ATOM 1439 C C . LYS A 1 188 ? 37.950 38.964 65.043 1.00 27.28 219 LYS A C 1
ATOM 1440 O O . LYS A 1 188 ? 39.011 38.694 65.578 1.00 28.19 219 LYS A O 1
ATOM 1446 N N . GLY A 1 189 ? 37.471 38.288 64.009 1.00 26.23 220 GLY A N 1
ATOM 1447 C CA . GLY A 1 189 ? 38.254 37.293 63.299 1.00 24.96 220 GLY A CA 1
ATOM 1448 C C . GLY A 1 189 ? 38.205 35.927 63.943 1.00 23.93 220 GLY A C 1
ATOM 1449 O O . GLY A 1 189 ? 37.365 35.663 64.815 1.00 23.63 220 GLY A O 1
ATOM 1450 N N . ASN A 1 190 ? 39.101 35.071 63.472 1.00 22.62 221 ASN A N 1
ATOM 1451 C CA . ASN A 1 190 ? 39.337 33.721 64.030 1.00 22.18 221 ASN A CA 1
ATOM 1452 C C . ASN A 1 190 ? 38.151 32.772 63.962 1.00 22.21 221 ASN A C 1
ATOM 1453 O O . ASN A 1 190 ? 38.093 31.797 64.704 1.00 22.81 221 ASN A O 1
ATOM 1458 N N . TYR A 1 191 ? 37.217 33.029 63.046 1.00 22.05 222 TYR A N 1
ATOM 1459 C CA . TYR A 1 191 ? 36.011 32.184 62.920 1.00 22.16 222 TYR A CA 1
ATOM 1460 C C . TYR A 1 191 ? 36.352 30.728 62.610 1.00 22.43 222 TYR A C 1
ATOM 1461 O O . TYR A 1 191 ? 35.769 29.813 63.194 1.00 23.24 222 TYR A O 1
ATOM 1470 N N . GLY A 1 192 ? 37.311 30.505 61.716 1.00 22.37 223 GLY A N 1
ATOM 1471 C CA . GLY A 1 192 ? 37.773 29.145 61.412 1.00 21.93 223 GLY A CA 1
ATOM 1472 C C . GLY A 1 192 ? 38.371 28.385 62.587 1.00 21.59 223 GLY A C 1
ATOM 1473 O O . GLY A 1 192 ? 38.239 27.173 62.674 1.00 22.65 223 GLY A O 1
ATOM 1474 N N . LEU A 1 193 ? 39.089 29.088 63.453 1.00 22.40 224 LEU A N 1
ATOM 1475 C CA . LEU A 1 193 ? 39.604 28.508 64.703 1.00 22.25 224 LEU A CA 1
ATOM 1476 C C . LEU A 1 193 ? 38.494 28.165 65.678 1.00 21.98 224 LEU A C 1
ATOM 1477 O O . LEU A 1 193 ? 38.533 27.117 66.292 1.00 22.39 224 LEU A O 1
ATOM 1482 N N . LEU A 1 194 ? 37.511 29.049 65.821 1.00 21.74 225 LEU A N 1
ATOM 1483 C CA . LEU A 1 194 ? 36.345 28.815 66.672 1.00 21.74 225 LEU A CA 1
ATOM 1484 C C . LEU A 1 194 ? 35.531 27.624 66.181 1.00 21.32 225 LEU A C 1
ATOM 1485 O O . LEU A 1 194 ? 34.993 26.864 66.973 1.00 21.54 225 LEU A O 1
ATOM 1490 N N . ASP A 1 195 ? 35.468 27.450 64.870 1.00 20.95 226 ASP A N 1
ATOM 1491 C CA . ASP A 1 195 ? 34.853 26.269 64.258 1.00 20.78 226 ASP A CA 1
ATOM 1492 C C . ASP A 1 195 ? 35.584 25.024 64.668 1.00 20.84 226 ASP A C 1
ATOM 1493 O O . ASP A 1 195 ? 34.974 24.032 65.025 1.00 20.70 226 ASP A O 1
ATOM 1498 N N . GLN A 1 196 ? 36.909 25.066 64.614 1.00 21.34 227 GLN A N 1
ATOM 1499 C CA . GLN A 1 196 ? 37.708 23.927 65.046 1.00 21.35 227 GLN A CA 1
ATOM 1500 C C . GLN A 1 196 ? 37.445 23.584 66.500 1.00 21.45 227 GLN A C 1
ATOM 1501 O O . GLN A 1 196 ? 37.344 22.408 66.867 1.00 21.67 227 GLN A O 1
ATOM 1507 N N . ILE A 1 197 ? 37.360 24.608 67.329 1.00 22.21 228 ILE A N 1
ATOM 1508 C CA . ILE A 1 197 ? 37.069 24.450 68.754 1.00 22.22 228 ILE A CA 1
ATOM 1509 C C . ILE A 1 197 ? 35.662 23.851 68.972 1.00 22.78 228 ILE A C 1
ATOM 1510 O O . ILE A 1 197 ? 35.481 23.007 69.805 1.00 22.48 228 ILE A O 1
ATOM 1515 N N . GLN A 1 198 ? 34.672 24.332 68.229 1.00 22.92 229 GLN A N 1
ATOM 1516 C CA . GLN A 1 198 ? 33.325 23.810 68.322 1.00 23.21 229 GLN A CA 1
ATOM 1517 C C . GLN A 1 198 ? 33.228 22.345 67.837 1.00 22.08 229 GLN A C 1
ATOM 1518 O O . GLN A 1 198 ? 32.503 21.579 68.431 1.00 21.68 229 GLN A O 1
ATOM 1524 N N . ALA A 1 199 ? 33.966 21.959 66.792 1.00 21.43 230 ALA A N 1
ATOM 1525 C CA . ALA A 1 199 ? 34.116 20.548 66.439 1.00 21.11 230 ALA A CA 1
ATOM 1526 C C . ALA A 1 199 ? 34.666 19.692 67.585 1.00 21.88 230 ALA A C 1
ATOM 1527 O O . ALA A 1 199 ? 34.167 18.603 67.849 1.00 22.53 230 ALA A O 1
ATOM 1529 N N . LEU A 1 200 ? 35.684 20.196 68.261 1.00 22.45 231 LEU A N 1
ATOM 1530 C CA . LEU A 1 200 ? 36.319 19.501 69.388 1.00 23.25 231 LEU A CA 1
ATOM 1531 C C . LEU A 1 200 ? 35.402 19.393 70.583 1.00 24.13 231 LEU A C 1
ATOM 1532 O O . LEU A 1 200 ? 35.431 18.392 71.296 1.00 23.61 231 LEU A O 1
ATOM 1537 N N . ARG A 1 201 ? 34.585 20.421 70.809 1.00 25.20 232 ARG A N 1
ATOM 1538 C CA . ARG A 1 201 ? 33.512 20.331 71.813 1.00 27.34 232 ARG A CA 1
ATOM 1539 C C . ARG A 1 201 ? 32.467 19.267 71.488 1.00 26.01 232 ARG A C 1
ATOM 1540 O O . ARG A 1 201 ? 32.025 18.536 72.350 1.00 25.98 232 ARG A O 1
ATOM 1548 N N . TRP A 1 202 ? 32.026 19.261 70.239 1.00 25.72 233 TRP A N 1
ATOM 1549 C CA . TRP A 1 202 ? 31.085 18.254 69.757 1.00 25.82 233 TRP A CA 1
ATOM 1550 C C . TRP A 1 202 ? 31.681 16.853 69.986 1.00 25.85 233 TRP A C 1
ATOM 1551 O O . TRP A 1 202 ? 31.004 15.961 70.481 1.00 25.42 233 TRP A O 1
ATOM 1562 N N . ILE A 1 203 ? 32.945 16.687 69.587 1.00 24.91 234 ILE A N 1
ATOM 1563 C CA . ILE A 1 203 ? 33.681 15.437 69.754 1.00 25.45 234 ILE A CA 1
ATOM 1564 C C . ILE A 1 203 ? 33.760 15.046 71.231 1.00 26.08 234 ILE A C 1
ATOM 1565 O O . ILE A 1 203 ? 33.439 13.905 71.602 1.00 25.61 234 ILE A O 1
ATOM 1570 N N . GLU A 1 204 ? 34.096 16.009 72.089 1.00 26.79 235 GLU A N 1
ATOM 1571 C CA . GLU A 1 204 ? 34.173 15.729 73.498 1.00 28.31 235 GLU A CA 1
ATOM 1572 C C . GLU A 1 204 ? 32.855 15.161 74.030 1.00 29.29 235 GLU A C 1
ATOM 1573 O O . GLU A 1 204 ? 32.849 14.216 74.795 1.00 29.96 235 GLU A O 1
ATOM 1579 N N . GLU A 1 205 ? 31.741 15.717 73.579 1.00 29.79 236 GLU A N 1
ATOM 1580 C CA . GLU A 1 205 ? 30.432 15.369 74.107 1.00 31.85 236 GLU A CA 1
ATOM 1581 C C . GLU A 1 205 ? 29.824 14.148 73.425 1.00 30.91 236 GLU A C 1
ATOM 1582 O O . GLU A 1 205 ? 29.022 13.444 74.029 1.00 31.68 236 GLU A O 1
ATOM 1588 N N . ASN A 1 206 ? 30.198 13.893 72.174 1.00 29.11 237 ASN A N 1
ATOM 1589 C CA . ASN A 1 206 ? 29.505 12.878 71.381 1.00 29.11 237 ASN A CA 1
ATOM 1590 C C . ASN A 1 206 ? 30.317 11.652 70.969 1.00 28.42 237 ASN A C 1
ATOM 1591 O O . ASN A 1 206 ? 29.732 10.658 70.547 1.00 28.67 237 ASN A O 1
ATOM 1596 N N . VAL A 1 207 ? 31.643 11.708 71.068 1.00 27.83 238 VAL A N 1
ATOM 1597 C CA . VAL A 1 207 ? 32.455 10.608 70.575 1.00 27.73 238 VAL A CA 1
ATOM 1598 C C . VAL A 1 207 ? 32.300 9.303 71.387 1.00 28.84 238 VAL A C 1
ATOM 1599 O O . VAL A 1 207 ? 32.547 8.217 70.860 1.00 28.71 238 VAL A O 1
ATOM 1603 N N . GLY A 1 208 ? 31.901 9.409 72.656 1.00 29.91 239 GLY A N 1
ATOM 1604 C CA . GLY A 1 208 ? 31.603 8.231 73.474 1.00 30.72 239 GLY A CA 1
ATOM 1605 C C . GLY A 1 208 ? 30.532 7.356 72.857 1.00 31.79 239 GLY A C 1
ATOM 1606 O O . GLY A 1 208 ? 30.581 6.128 72.955 1.00 32.36 239 GLY A O 1
ATOM 1607 N N . ALA A 1 209 ? 29.566 7.984 72.194 1.00 32.05 240 ALA A N 1
ATOM 1608 C CA . ALA A 1 209 ? 28.493 7.246 71.522 1.00 33.13 240 ALA A CA 1
ATOM 1609 C C . ALA A 1 209 ? 29.016 6.376 70.342 1.00 32.72 240 ALA A C 1
ATOM 1610 O O . ALA A 1 209 ? 28.398 5.375 69.976 1.00 33.56 240 ALA A O 1
ATOM 1612 N N . PHE A 1 210 ? 30.190 6.726 69.814 1.00 31.40 241 PHE A N 1
ATOM 1613 C CA . PHE A 1 210 ? 30.852 5.972 68.739 1.00 30.98 241 PHE A CA 1
ATOM 1614 C C . PHE A 1 210 ? 31.887 4.961 69.273 1.00 31.37 241 PHE A C 1
ATOM 1615 O O . PHE A 1 210 ? 32.598 4.330 68.490 1.00 30.26 241 PHE A O 1
ATOM 1623 N N . GLY A 1 211 ? 31.957 4.803 70.597 1.00 32.22 242 GLY A N 1
ATOM 1624 C CA . GLY A 1 211 ? 32.967 3.948 71.244 1.00 32.19 242 GLY A CA 1
ATOM 1625 C C . GLY A 1 211 ? 34.318 4.645 71.452 1.00 31.29 242 GLY A C 1
ATOM 1626 O O . GLY A 1 211 ? 35.351 3.985 71.693 1.00 30.36 242 GLY A O 1
ATOM 1627 N N . GLY A 1 212 ? 34.314 5.977 71.378 1.00 30.29 243 GLY A N 1
ATOM 1628 C CA . GLY A 1 212 ? 35.534 6.764 71.509 1.00 29.13 243 GLY A CA 1
ATOM 1629 C C . GLY A 1 212 ? 35.764 7.246 72.925 1.00 30.10 243 GLY A C 1
ATOM 1630 O O . GLY A 1 212 ? 34.836 7.344 73.717 1.00 30.82 243 GLY A O 1
ATOM 1631 N N . ASP A 1 213 ? 37.019 7.561 73.232 1.00 30.05 244 ASP A N 1
ATOM 1632 C CA . ASP A 1 213 ? 37.444 7.999 74.560 1.00 30.30 244 ASP A CA 1
ATOM 1633 C C . ASP A 1 213 ? 37.735 9.520 74.545 1.00 29.30 244 ASP A C 1
ATOM 1634 O O . ASP A 1 213 ? 38.779 9.928 74.039 1.00 27.83 244 ASP A O 1
ATOM 1639 N N . PRO A 1 214 ? 36.827 10.353 75.106 1.00 29.85 245 PRO A N 1
ATOM 1640 C CA . PRO A 1 214 ? 37.043 11.801 75.153 1.00 28.98 245 PRO A CA 1
ATOM 1641 C C . PRO A 1 214 ? 38.289 12.232 75.959 1.00 28.94 245 PRO A C 1
ATOM 1642 O O . PRO A 1 214 ? 38.776 13.359 75.779 1.00 28.52 245 PRO A O 1
ATOM 1646 N N . LYS A 1 215 ? 38.773 11.336 76.825 1.00 29.01 246 LYS A N 1
ATOM 1647 C CA . LYS A 1 215 ? 39.970 11.534 77.624 1.00 29.17 246 LYS A CA 1
ATOM 1648 C C . LYS A 1 215 ? 41.231 11.127 76.877 1.00 27.87 246 LYS A C 1
ATOM 1649 O O . LYS A 1 215 ? 42.309 11.214 77.426 1.00 27.65 246 LYS A O 1
ATOM 1655 N N . ARG A 1 216 ? 41.095 10.696 75.629 1.00 27.34 247 ARG A N 1
ATOM 1656 C CA . ARG A 1 216 ? 42.244 10.397 74.801 1.00 27.28 247 ARG A CA 1
ATOM 1657 C C . ARG A 1 216 ? 42.003 10.919 73.405 1.00 25.57 247 ARG A C 1
ATOM 1658 O O . ARG A 1 216 ? 41.908 10.150 72.458 1.00 24.74 247 ARG A O 1
ATOM 1666 N N . VAL A 1 217 ? 41.959 12.240 73.301 1.00 24.33 248 VAL A N 1
ATOM 1667 C CA . VAL A 1 217 ? 41.840 12.926 72.028 1.00 23.24 248 VAL A CA 1
ATOM 1668 C C . VAL A 1 217 ? 43.170 13.595 71.685 1.00 22.69 248 VAL A C 1
ATOM 1669 O O . VAL A 1 217 ? 43.735 14.357 72.486 1.00 21.76 248 VAL A O 1
ATOM 1673 N N . THR A 1 218 ? 43.678 13.256 70.499 1.00 22.51 249 THR A N 1
ATOM 1674 C CA . THR A 1 218 ? 44.858 13.867 69.898 1.00 22.51 249 THR A CA 1
ATOM 1675 C C . THR A 1 218 ? 44.405 14.715 68.700 1.00 22.08 249 THR A C 1
ATOM 1676 O O . THR A 1 218 ? 43.702 14.210 67.835 1.00 22.01 249 THR A O 1
ATOM 1680 N N . ILE A 1 219 ? 44.833 15.980 68.636 1.00 21.89 250 ILE A N 1
ATOM 1681 C CA . ILE A 1 219 ? 44.667 16.781 67.424 1.00 22.07 250 ILE A CA 1
ATOM 1682 C C . ILE A 1 219 ? 45.949 16.773 66.599 1.00 21.30 250 ILE A C 1
ATOM 1683 O O . ILE A 1 219 ? 47.049 16.682 67.136 1.00 20.53 250 ILE A O 1
ATOM 1688 N N . PHE A 1 220 ? 45.802 16.815 65.281 1.00 20.80 251 PHE A N 1
ATOM 1689 C CA . PHE A 1 220 ? 46.952 16.816 64.401 1.00 20.82 251 PHE A CA 1
ATOM 1690 C C . PHE A 1 220 ? 46.644 17.560 63.110 1.00 21.37 251 PHE A C 1
ATOM 1691 O O . PHE A 1 220 ? 45.481 17.766 62.765 1.00 21.56 251 PHE A O 1
ATOM 1699 N N . GLY A 1 221 ? 47.688 18.042 62.455 1.00 21.48 252 GLY A N 1
ATOM 1700 C CA . GLY A 1 221 ? 47.530 18.802 61.231 1.00 21.73 252 GLY A CA 1
ATOM 1701 C C . GLY A 1 221 ? 48.848 18.969 60.544 1.00 22.12 252 GLY A C 1
ATOM 1702 O O . GLY A 1 221 ? 49.896 18.806 61.178 1.00 21.51 252 GLY A O 1
ATOM 1703 N N . SER A 1 222 ? 48.776 19.335 59.258 1.00 22.46 253 SER A N 1
ATOM 1704 C CA . SER A 1 222 ? 49.937 19.604 58.408 1.00 22.45 253 SER A CA 1
ATOM 1705 C C . SER A 1 222 ? 49.819 21.012 57.772 1.00 22.06 253 SER A C 1
ATOM 1706 O O . SER A 1 222 ? 48.717 21.455 57.438 1.00 22.33 253 SER A O 1
ATOM 1709 N N . GLY A 1 223 ? 50.940 21.726 57.660 1.00 21.99 254 GLY A N 1
ATOM 1710 C CA . GLY A 1 223 ? 50.982 23.046 57.011 1.00 21.48 254 GLY A CA 1
ATOM 1711 C C . GLY A 1 223 ? 50.212 24.028 57.864 1.00 20.66 254 GLY A C 1
ATOM 1712 O O . GLY A 1 223 ? 50.452 24.121 59.063 1.00 19.96 254 GLY A O 1
ATOM 1713 N N . ALA A 1 224 ? 49.269 24.729 57.251 1.00 20.26 255 ALA A N 1
ATOM 1714 C CA . ALA A 1 224 ? 48.384 25.655 57.954 1.00 20.46 255 ALA A CA 1
ATOM 1715 C C . ALA A 1 224 ? 47.526 24.961 59.021 1.00 19.72 255 ALA A C 1
ATOM 1716 O O . ALA A 1 224 ? 47.160 25.559 60.030 1.00 21.04 255 ALA A O 1
ATOM 1718 N N . GLY A 1 225 ? 47.240 23.691 58.819 1.00 19.79 256 GLY A N 1
ATOM 1719 C CA . GLY A 1 225 ? 46.608 22.864 59.845 1.00 19.80 256 GLY A CA 1
ATOM 1720 C C . GLY A 1 225 ? 47.454 22.654 61.079 1.00 19.08 256 GLY A C 1
ATOM 1721 O O . GLY A 1 225 ? 46.939 22.608 62.172 1.00 18.93 256 GLY A O 1
ATOM 1722 N N . ALA A 1 226 ? 48.764 22.524 60.890 1.00 19.58 257 ALA A N 1
ATOM 1723 C CA . ALA A 1 226 ? 49.719 22.467 61.993 1.00 19.78 257 ALA A CA 1
ATOM 1724 C C . ALA A 1 226 ? 49.827 23.807 62.740 1.00 19.79 257 ALA A C 1
ATOM 1725 O O . ALA A 1 226 ? 50.005 23.821 63.962 1.00 20.21 257 ALA A O 1
ATOM 1727 N N . SER A 1 227 ? 49.776 24.922 62.010 1.00 19.49 258 SER A N 1
ATOM 1728 C CA . SER A 1 227 ? 49.687 26.248 62.625 1.00 20.17 258 SER A CA 1
ATOM 1729 C C . SER A 1 227 ? 48.443 26.380 63.466 1.00 20.33 258 SER A C 1
ATOM 1730 O O . SER A 1 227 ? 48.489 26.927 64.579 1.00 21.41 258 SER A O 1
ATOM 1733 N N . CYS A 1 228 ? 47.326 25.884 62.940 1.00 20.71 259 CYS A N 1
ATOM 1734 C CA . CYS A 1 228 ? 46.059 25.849 63.686 1.00 20.49 259 CYS A CA 1
ATOM 1735 C C . CYS A 1 228 ? 46.163 25.025 64.959 1.00 20.52 259 CYS A C 1
ATOM 1736 O O . CYS A 1 228 ? 45.834 25.504 66.039 1.00 21.25 259 CYS A O 1
ATOM 1739 N N . VAL A 1 229 ? 46.684 23.808 64.832 1.00 20.58 260 VAL A N 1
ATOM 1740 C CA . VAL A 1 229 ? 46.952 22.974 65.968 1.00 20.55 260 VAL A CA 1
ATOM 1741 C C . VAL A 1 229 ? 47.834 23.710 66.997 1.00 21.17 260 VAL A C 1
ATOM 1742 O O . VAL A 1 229 ? 47.510 23.713 68.188 1.00 21.15 260 VAL A O 1
ATOM 1746 N N . SER A 1 230 ? 48.936 24.321 66.549 1.00 20.35 261 SER A N 1
ATOM 1747 C CA . SER A 1 230 ? 49.816 25.069 67.472 1.00 21.31 261 SER A CA 1
ATOM 1748 C C . SER A 1 230 ? 49.078 26.188 68.185 1.00 21.18 261 SER A C 1
ATOM 1749 O O . SER A 1 230 ? 49.221 26.369 69.407 1.00 21.27 261 SER A O 1
ATOM 1752 N N . LEU A 1 231 ? 48.275 26.928 67.424 1.00 21.08 262 LEU A N 1
ATOM 1753 C CA . LEU A 1 231 ? 47.495 28.006 67.992 1.00 21.92 262 LEU A CA 1
ATOM 1754 C C . LEU A 1 231 ? 46.447 27.485 68.997 1.00 22.19 262 LEU A C 1
ATOM 1755 O O . LEU A 1 231 ? 46.237 28.113 69.993 1.00 22.87 262 LEU A O 1
ATOM 1760 N N . LEU A 1 232 ? 45.818 26.337 68.735 1.00 22.93 263 LEU A N 1
ATOM 1761 C CA . LEU A 1 232 ? 44.818 25.774 69.657 1.00 23.67 263 LEU A CA 1
ATOM 1762 C C . LEU A 1 232 ? 45.441 25.362 70.976 1.00 24.22 263 LEU A C 1
ATOM 1763 O O . LEU A 1 232 ? 44.805 25.493 72.011 1.00 25.64 263 LEU A O 1
ATOM 1768 N N . THR A 1 233 ? 46.686 24.864 70.945 1.00 23.88 264 THR A N 1
ATOM 1769 C CA . THR A 1 233 ? 47.386 24.531 72.187 1.00 24.06 264 THR A CA 1
ATOM 1770 C C . THR A 1 233 ? 47.693 25.757 73.049 1.00 24.83 264 THR A C 1
ATOM 1771 O O . THR A 1 233 ? 48.027 25.614 74.208 1.00 25.14 264 THR A O 1
ATOM 1775 N N . LEU A 1 234 ? 47.596 26.946 72.467 1.00 25.11 265 LEU A N 1
ATOM 1776 C CA . LEU A 1 234 ? 47.873 28.188 73.173 1.00 26.24 265 LEU A CA 1
ATOM 1777 C C . LEU A 1 234 ? 46.617 28.979 73.543 1.00 27.21 265 LEU A C 1
ATOM 1778 O O . LEU A 1 234 ? 46.733 30.010 74.177 1.00 28.64 265 LEU A O 1
ATOM 1783 N N . SER A 1 235 ? 45.425 28.483 73.204 1.00 27.05 266 SER A N 1
ATOM 1784 C CA . SER A 1 235 ? 44.175 29.206 73.492 1.00 27.20 266 SER A CA 1
ATOM 1785 C C . SER A 1 235 ? 43.459 28.591 74.687 1.00 28.19 266 SER A C 1
ATOM 1786 O O . SER A 1 235 ? 43.335 27.366 74.778 1.00 27.87 266 SER A O 1
ATOM 1789 N N . HIS A 1 236 ? 42.960 29.439 75.572 1.00 29.36 267 HIS A N 1
ATOM 1790 C CA . HIS A 1 236 ? 42.164 28.985 76.686 1.00 32.24 267 HIS A CA 1
ATOM 1791 C C . HIS A 1 236 ? 40.869 28.274 76.258 1.00 33.33 267 HIS A C 1
ATOM 1792 O O . HIS A 1 236 ? 40.416 27.382 76.940 1.00 32.34 267 HIS A O 1
ATOM 1799 N N . TYR A 1 237 ? 40.320 28.627 75.097 1.00 35.04 268 TYR A N 1
ATOM 1800 C CA . TYR A 1 237 ? 39.129 27.936 74.547 1.00 36.75 268 TYR A CA 1
ATOM 1801 C C . TYR A 1 237 ? 39.330 26.445 74.312 1.00 36.35 268 TYR A C 1
ATOM 1802 O O . TYR A 1 237 ? 38.373 25.695 74.322 1.00 37.54 268 TYR A O 1
ATOM 1811 N N . SER A 1 238 ? 40.568 26.004 74.117 1.00 34.98 269 SER A N 1
ATOM 1812 C CA . SER A 1 238 ? 40.848 24.598 73.835 1.00 34.17 269 SER A CA 1
ATOM 1813 C C . SER A 1 238 ? 40.988 23.693 75.043 1.00 33.86 269 SER A C 1
ATOM 1814 O O . SER A 1 238 ? 41.013 22.475 74.902 1.00 34.74 269 SER A O 1
ATOM 1817 N N . GLU A 1 239 ? 41.120 24.277 76.220 1.00 33.78 270 GLU A N 1
ATOM 1818 C CA . GLU A 1 239 ? 41.423 23.512 77.441 1.00 33.83 270 GLU A CA 1
ATOM 1819 C C . GLU A 1 239 ? 40.341 22.473 77.738 1.00 33.36 270 GLU A C 1
ATOM 1820 O O . GLU A 1 239 ? 39.154 22.744 77.571 1.00 33.92 270 GLU A O 1
ATOM 1826 N N . GLY A 1 240 ? 40.769 21.276 78.120 1.00 33.46 271 GLY A N 1
ATOM 1827 C CA . GLY A 1 240 ? 39.864 20.145 78.335 1.00 32.92 271 GLY A CA 1
ATOM 1828 C C . GLY A 1 240 ? 39.231 19.516 77.104 1.00 31.98 271 GLY A C 1
ATOM 1829 O O . GLY A 1 240 ? 38.289 18.740 77.236 1.00 33.49 271 GLY A O 1
ATOM 1830 N N . LEU A 1 241 ? 39.709 19.830 75.904 1.00 29.34 272 LEU A N 1
ATOM 1831 C CA . LEU A 1 241 ? 39.106 19.268 74.705 1.00 28.62 272 LEU A CA 1
ATOM 1832 C C . LEU A 1 241 ? 39.995 18.205 74.039 1.00 27.83 272 LEU A C 1
ATOM 1833 O O . LEU A 1 241 ? 39.502 17.430 73.242 1.00 28.50 272 LEU A O 1
ATOM 1838 N N . PHE A 1 242 ? 41.282 18.183 74.378 1.00 26.43 273 PHE A N 1
ATOM 1839 C CA . PHE A 1 242 ? 42.237 17.227 73.827 1.00 25.67 273 PHE A CA 1
ATOM 1840 C C . PHE A 1 242 ? 43.431 17.232 74.766 1.00 24.84 273 PHE A C 1
ATOM 1841 O O . PHE A 1 242 ? 43.577 18.150 75.558 1.00 24.03 273 PHE A O 1
ATOM 1849 N N . GLN A 1 243 ? 44.244 16.179 74.717 1.00 24.42 274 GLN A N 1
ATOM 1850 C CA . GLN A 1 243 ? 45.373 16.039 75.646 1.00 24.69 274 GLN A CA 1
ATOM 1851 C C . GLN A 1 243 ? 46.711 15.949 74.937 1.00 23.69 274 GLN A C 1
ATOM 1852 O O . GLN A 1 243 ? 47.739 16.089 75.564 1.00 24.21 274 GLN A O 1
ATOM 1858 N N . LYS A 1 244 ? 46.697 15.745 73.621 1.00 23.66 275 LYS A N 1
ATOM 1859 C CA . LYS A 1 244 ? 47.912 15.539 72.828 1.00 23.15 275 LYS A CA 1
ATOM 1860 C C . LYS A 1 244 ? 47.771 16.233 71.487 1.00 22.87 275 LYS A C 1
ATOM 1861 O O . LYS A 1 244 ? 46.652 16.412 70.997 1.00 23.06 275 LYS A O 1
ATOM 1867 N N . ALA A 1 245 ? 48.910 16.597 70.894 1.00 22.29 276 ALA A N 1
ATOM 1868 C CA . ALA A 1 245 ? 48.957 17.262 69.594 1.00 20.61 276 ALA A CA 1
ATOM 1869 C C . ALA A 1 245 ? 50.135 16.759 68.778 1.00 21.19 276 ALA A C 1
ATOM 1870 O O . ALA A 1 245 ? 51.222 16.543 69.296 1.00 22.13 276 ALA A O 1
ATOM 1872 N N . ILE A 1 246 ? 49.910 16.592 67.491 1.00 21.31 277 ILE A N 1
ATOM 1873 C CA . ILE A 1 246 ? 50.984 16.323 66.560 1.00 22.35 277 ILE A CA 1
ATOM 1874 C C . ILE A 1 246 ? 51.006 17.414 65.506 1.00 22.05 277 ILE A C 1
ATOM 1875 O O . ILE A 1 246 ? 50.010 17.614 64.788 1.00 21.02 277 ILE A O 1
ATOM 1880 N N . ILE A 1 247 ? 52.188 18.031 65.360 1.00 22.43 278 ILE A N 1
ATOM 1881 C CA . ILE A 1 247 ? 52.358 19.261 64.622 1.00 22.21 278 ILE A CA 1
ATOM 1882 C C . ILE A 1 247 ? 53.346 19.055 63.463 1.00 22.30 278 ILE A C 1
ATOM 1883 O O . ILE A 1 247 ? 54.553 19.069 63.652 1.00 22.99 278 ILE A O 1
ATOM 1888 N N . GLN A 1 248 ? 52.794 18.876 62.263 1.00 21.73 279 GLN A N 1
ATOM 1889 C CA . GLN A 1 248 ? 53.540 18.457 61.071 1.00 22.69 279 GLN A CA 1
ATOM 1890 C C . GLN A 1 248 ? 53.808 19.628 60.157 1.00 23.02 279 GLN A C 1
ATOM 1891 O O . GLN A 1 248 ? 52.895 20.124 59.529 1.00 23.17 279 GLN A O 1
ATOM 1897 N N . SER A 1 249 ? 55.061 20.075 60.097 1.00 23.89 280 SER A N 1
ATOM 1898 C CA . SER A 1 249 ? 55.470 21.118 59.153 1.00 24.44 280 SER A CA 1
ATOM 1899 C C . SER A 1 249 ? 54.674 22.426 59.204 1.00 23.83 280 SER A C 1
ATOM 1900 O O . SER A 1 249 ? 54.290 22.991 58.177 1.00 23.67 280 SER A O 1
ATOM 1903 N N . GLY A 1 250 ? 54.458 22.917 60.409 1.00 23.47 281 GLY A N 1
ATOM 1904 C CA . GLY A 1 250 ? 53.873 24.233 60.601 1.00 23.54 281 GLY A CA 1
ATOM 1905 C C . GLY A 1 250 ? 54.002 24.584 62.061 1.00 23.67 281 GLY A C 1
ATOM 1906 O O . GLY A 1 250 ? 54.194 23.693 62.883 1.00 25.28 281 GLY A O 1
ATOM 1907 N N . THR A 1 251 ? 53.944 25.871 62.377 1.00 22.83 282 THR A N 1
ATOM 1908 C CA . THR A 1 251 ? 54.009 26.363 63.747 1.00 23.04 282 THR A CA 1
ATOM 1909 C C . THR A 1 251 ? 53.213 27.650 63.883 1.00 22.28 282 THR A C 1
ATOM 1910 O O . THR A 1 251 ? 52.769 28.215 62.903 1.00 21.98 282 THR A O 1
ATOM 1914 N N . ALA A 1 252 ? 53.080 28.128 65.113 1.00 22.47 283 ALA A N 1
ATOM 1915 C CA . ALA A 1 252 ? 52.448 29.416 65.386 1.00 23.21 283 ALA A CA 1
ATOM 1916 C C . ALA A 1 252 ? 53.389 30.626 65.217 1.00 24.16 283 ALA A C 1
ATOM 1917 O O . ALA A 1 252 ? 52.946 31.773 65.363 1.00 24.45 283 ALA A O 1
ATOM 1919 N N . LEU A 1 253 ? 54.668 30.362 64.905 1.00 25.20 284 LEU A N 1
ATOM 1920 C CA . LEU A 1 253 ? 55.737 31.376 64.931 1.00 26.41 284 LEU A CA 1
ATOM 1921 C C . LEU A 1 253 ? 56.218 31.818 63.542 1.00 26.79 284 LEU A C 1
ATOM 1922 O O . LEU A 1 253 ? 56.957 32.791 63.428 1.00 26.80 284 LEU A O 1
ATOM 1927 N N . SER A 1 254 ? 55.804 31.106 62.500 1.00 26.66 285 SER A N 1
ATOM 1928 C CA . SER A 1 254 ? 56.183 31.451 61.124 1.00 27.24 285 SER A CA 1
ATOM 1929 C C . SER A 1 254 ? 55.518 32.744 60.658 1.00 27.75 285 SER A C 1
ATOM 1930 O O . SER A 1 254 ? 54.510 33.167 61.217 1.00 27.33 285 SER A O 1
ATOM 1933 N N . SER A 1 255 ? 56.077 33.352 59.613 1.00 28.78 286 SER A N 1
ATOM 1934 C CA . SER A 1 255 ? 55.614 34.666 59.109 1.00 29.41 286 SER A CA 1
ATOM 1935 C C . SER A 1 255 ? 54.188 34.611 58.542 1.00 29.48 286 SER A C 1
ATOM 1936 O O . SER A 1 255 ? 53.488 35.635 58.482 1.00 29.40 286 SER A O 1
ATOM 1939 N N . TRP A 1 256 ? 53.765 33.416 58.142 1.00 29.23 287 TRP A N 1
ATOM 1940 C CA . TRP A 1 256 ? 52.469 33.237 57.509 1.00 29.39 287 TRP A CA 1
ATOM 1941 C C . TRP A 1 256 ? 51.452 32.550 58.452 1.00 28.50 287 TRP A C 1
ATOM 1942 O O . TRP A 1 256 ? 50.360 32.227 58.032 1.00 27.44 287 TRP A O 1
ATOM 1953 N N . ALA A 1 257 ? 51.786 32.418 59.740 1.00 28.42 288 ALA A N 1
ATOM 1954 C CA . ALA A 1 257 ? 50.909 31.750 60.701 1.00 27.69 288 ALA A CA 1
ATOM 1955 C C . ALA A 1 257 ? 49.847 32.686 61.255 1.00 27.60 288 ALA A C 1
ATOM 1956 O O . ALA A 1 257 ? 48.700 32.260 61.478 1.00 27.09 288 ALA A O 1
ATOM 1958 N N . VAL A 1 258 ? 50.238 33.947 61.462 1.00 27.13 289 VAL A N 1
ATOM 1959 C CA . VAL A 1 258 ? 49.375 34.957 62.021 1.00 27.12 289 VAL A CA 1
ATOM 1960 C C . VAL A 1 258 ? 49.353 36.204 61.144 1.00 27.39 289 VAL A C 1
ATOM 1961 O O . VAL A 1 258 ? 50.372 36.603 60.575 1.00 27.20 289 VAL A O 1
ATOM 1965 N N . ASN A 1 259 ? 48.172 36.816 61.040 1.00 27.27 290 ASN A N 1
ATOM 1966 C CA . ASN A 1 259 ? 48.017 38.081 60.333 1.00 26.91 290 ASN A CA 1
ATOM 1967 C C . ASN A 1 259 ? 48.083 39.265 61.308 1.00 28.64 290 ASN A C 1
ATOM 1968 O O . ASN A 1 259 ? 47.168 39.457 62.111 1.00 28.58 290 ASN A O 1
ATOM 1973 N N . TYR A 1 260 ? 49.148 40.060 61.212 1.00 30.08 291 TYR A N 1
ATOM 1974 C CA . TYR A 1 260 ? 49.296 41.283 62.019 1.00 33.11 291 TYR A CA 1
ATOM 1975 C C . TYR A 1 260 ? 48.715 42.548 61.386 1.00 32.87 291 TYR A C 1
ATOM 1976 O O . TYR A 1 260 ? 48.690 43.586 62.040 1.00 33.86 291 TYR A O 1
ATOM 1985 N N . GLN A 1 261 ? 48.210 42.469 60.154 1.00 33.69 292 GLN A N 1
ATOM 1986 C CA . GLN A 1 261 ? 47.614 43.643 59.491 1.00 33.96 292 GLN A CA 1
ATOM 1987 C C . GLN A 1 261 ? 46.236 43.321 58.886 1.00 30.96 292 GLN A C 1
ATOM 1988 O O . GLN A 1 261 ? 45.996 43.570 57.700 1.00 29.41 292 GLN A O 1
ATOM 1994 N N . PRO A 1 262 ? 45.303 42.795 59.722 1.00 29.17 293 PRO A N 1
ATOM 1995 C CA . PRO A 1 262 ? 43.993 42.431 59.205 1.00 27.98 293 PRO A CA 1
ATOM 1996 C C . PRO A 1 262 ? 43.173 43.613 58.612 1.00 28.46 293 PRO A C 1
ATOM 1997 O O . PRO A 1 262 ? 42.577 43.463 57.526 1.00 27.87 293 PRO A O 1
ATOM 2001 N N . ALA A 1 263 ? 43.190 44.776 59.262 1.00 29.46 294 ALA A N 1
ATOM 2002 C CA . ALA A 1 263 ? 42.382 45.921 58.813 1.00 30.31 294 ALA A CA 1
ATOM 2003 C C . ALA A 1 263 ? 42.740 46.348 57.390 1.00 30.51 294 ALA A C 1
ATOM 2004 O O . ALA A 1 263 ? 41.876 46.698 56.607 1.00 31.05 294 ALA A O 1
ATOM 2006 N N . LYS A 1 264 ? 44.024 46.313 57.071 1.00 31.29 295 LYS A N 1
ATOM 2007 C CA . LYS A 1 264 ? 44.532 46.719 55.756 1.00 32.90 295 LYS A CA 1
ATOM 2008 C C . LYS A 1 264 ? 43.942 45.874 54.631 1.00 30.40 295 LYS A C 1
ATOM 2009 O O . LYS A 1 264 ? 43.518 46.403 53.614 1.00 30.52 295 LYS A O 1
ATOM 2015 N N . TYR A 1 265 ? 43.929 44.559 54.809 1.00 28.68 296 TYR A N 1
ATOM 2016 C CA . TYR A 1 265 ? 43.451 43.653 53.768 1.00 27.88 296 TYR A CA 1
ATOM 2017 C C . TYR A 1 265 ? 41.929 43.615 53.669 1.00 26.56 296 TYR A C 1
ATOM 2018 O O . TYR A 1 265 ? 41.375 43.507 52.588 1.00 25.74 296 TYR A O 1
ATOM 2027 N N . THR A 1 266 ? 41.260 43.724 54.800 1.00 25.97 297 THR A N 1
ATOM 2028 C CA . THR A 1 266 ? 39.811 43.810 54.817 1.00 26.44 297 THR A CA 1
ATOM 2029 C C . THR A 1 266 ? 39.339 45.064 54.069 1.00 27.88 297 THR A C 1
ATOM 2030 O O . THR A 1 266 ? 38.365 45.007 53.324 1.00 28.44 297 THR A O 1
ATOM 2034 N N . ARG A 1 267 ? 40.042 46.181 54.240 1.00 29.25 298 ARG A N 1
ATOM 2035 C CA . ARG A 1 267 ? 39.719 47.413 53.519 1.00 30.89 298 ARG A CA 1
ATOM 2036 C C . ARG A 1 267 ? 39.937 47.287 52.002 1.00 30.90 298 ARG A C 1
ATOM 2037 O O . ARG A 1 267 ? 39.125 47.780 51.211 1.00 31.50 298 ARG A O 1
ATOM 2045 N N . ILE A 1 268 ? 41.032 46.645 51.603 1.00 30.19 299 ILE A N 1
ATOM 2046 C CA . ILE A 1 268 ? 41.320 46.394 50.192 1.00 30.94 299 ILE A CA 1
ATOM 2047 C C . ILE A 1 268 ? 40.182 45.546 49.583 1.00 29.83 299 ILE A C 1
ATOM 2048 O O . ILE A 1 268 ? 39.722 45.838 48.477 1.00 30.34 299 ILE A O 1
ATOM 2053 N N . LEU A 1 269 ? 39.720 44.526 50.321 1.00 27.86 300 LEU A N 1
ATOM 2054 C CA . LEU A 1 269 ? 38.589 43.703 49.914 1.00 26.83 300 LEU A CA 1
ATOM 2055 C C . LEU A 1 269 ? 37.310 44.538 49.733 1.00 27.78 300 LEU A C 1
ATOM 2056 O O . LEU A 1 269 ? 36.667 44.469 48.690 1.00 27.05 300 LEU A O 1
ATOM 2061 N N . ALA A 1 270 ? 36.937 45.273 50.787 1.00 28.18 301 ALA A N 1
ATOM 2062 C CA . ALA A 1 270 ? 35.751 46.125 50.807 1.00 29.00 301 ALA A CA 1
ATOM 2063 C C . ALA A 1 270 ? 35.630 47.038 49.584 1.00 31.19 301 ALA A C 1
ATOM 2064 O O . ALA A 1 270 ? 34.563 47.131 48.943 1.00 31.42 301 ALA A O 1
ATOM 2066 N N . ASP A 1 271 ? 36.732 47.709 49.267 1.00 31.91 302 ASP A N 1
ATOM 2067 C CA . ASP A 1 271 ? 36.816 48.577 48.122 1.00 33.51 302 ASP A CA 1
ATOM 2068 C C . ASP A 1 271 ? 36.742 47.849 46.769 1.00 33.93 302 ASP A C 1
ATOM 2069 O O . ASP A 1 271 ? 36.273 48.424 45.781 1.00 35.17 302 ASP A O 1
ATOM 2074 N N . LYS A 1 272 ? 37.185 46.601 46.708 1.00 31.87 303 LYS A N 1
ATOM 2075 C CA . LYS A 1 272 ? 37.078 45.831 45.465 1.00 32.26 303 LYS A CA 1
ATOM 2076 C C . LYS A 1 272 ? 35.636 45.354 45.161 1.00 31.64 303 LYS A C 1
ATOM 2077 O O . LYS A 1 272 ? 35.343 44.961 44.053 1.00 31.40 303 LYS A O 1
ATOM 2083 N N . VAL A 1 273 ? 34.750 45.446 46.155 1.00 30.97 304 VAL A N 1
ATOM 2084 C CA . VAL A 1 273 ? 33.476 44.730 46.189 1.00 30.16 304 VAL A CA 1
ATOM 2085 C C . VAL A 1 273 ? 32.239 45.675 46.395 1.00 31.17 304 VAL A C 1
ATOM 2086 O O . VAL A 1 273 ? 31.074 45.219 46.496 1.00 30.44 304 VAL A O 1
ATOM 2090 N N . GLY A 1 274 ? 32.491 46.984 46.425 1.00 32.47 305 GLY A N 1
ATOM 2091 C CA . GLY A 1 274 ? 31.425 47.988 46.572 1.00 34.60 305 GLY A CA 1
ATOM 2092 C C . GLY A 1 274 ? 30.989 48.292 48.006 1.00 35.14 305 GLY A C 1
ATOM 2093 O O . GLY A 1 274 ? 29.862 48.744 48.219 1.00 35.91 305 GLY A O 1
ATOM 2094 N N . CYS A 1 275 ? 31.881 48.043 48.972 1.00 34.99 306 CYS A N 1
ATOM 2095 C CA . CYS A 1 275 ? 31.695 48.400 50.375 1.00 35.63 306 CYS A CA 1
ATOM 2096 C C . CYS A 1 275 ? 32.703 49.476 50.796 1.00 36.44 306 CYS A C 1
ATOM 2097 O O . CYS A 1 275 ? 33.509 49.271 51.701 1.00 36.18 306 CYS A O 1
ATOM 2100 N N . ASN A 1 276 ? 32.641 50.619 50.147 1.00 38.54 307 ASN A N 1
ATOM 2101 C CA . ASN A 1 276 ? 33.627 51.679 50.311 1.00 41.17 307 ASN A CA 1
ATOM 2102 C C . ASN A 1 276 ? 33.434 52.575 51.564 1.00 42.51 307 ASN A C 1
ATOM 2103 O O . ASN A 1 276 ? 34.288 53.423 51.858 1.00 44.47 307 ASN A O 1
ATOM 2108 N N . MET A 1 277 ? 32.339 52.374 52.299 1.00 42.27 308 MET A N 1
ATOM 2109 C CA . MET A 1 277 ? 32.055 53.138 53.520 1.00 43.88 308 MET A CA 1
ATOM 2110 C C . MET A 1 277 ? 33.124 52.910 54.587 1.00 43.65 308 MET A C 1
ATOM 2111 O O . MET A 1 277 ? 33.648 51.795 54.746 1.00 41.67 308 MET A O 1
ATOM 2116 N N . LEU A 1 278 ? 33.421 53.976 55.327 1.00 45.77 309 LEU A N 1
ATOM 2117 C CA . LEU A 1 278 ? 34.552 54.005 56.248 1.00 46.54 309 LEU A CA 1
ATOM 2118 C C . LEU A 1 278 ? 34.160 53.435 57.591 1.00 45.58 309 LEU A C 1
ATOM 2119 O O . LEU A 1 278 ? 35.005 52.837 58.255 1.00 45.89 309 LEU A O 1
ATOM 2124 N N . ASP A 1 279 ? 32.895 53.593 57.998 1.00 44.73 310 ASP A N 1
ATOM 2125 C CA . ASP A 1 279 ? 32.477 53.044 59.287 1.00 44.22 310 ASP A CA 1
ATOM 2126 C C . ASP A 1 279 ? 32.595 51.511 59.278 1.00 41.21 310 ASP A C 1
ATOM 2127 O O . ASP A 1 279 ? 31.956 50.839 58.459 1.00 39.50 310 ASP A O 1
ATOM 2132 N N . THR A 1 280 ? 33.417 50.969 60.181 1.00 40.43 311 THR A N 1
ATOM 2133 C CA . THR A 1 280 ? 33.725 49.527 60.188 1.00 38.19 311 THR A CA 1
ATOM 2134 C C . THR A 1 280 ? 32.518 48.619 60.468 1.00 36.92 311 THR A C 1
ATOM 2135 O O . THR A 1 280 ? 32.430 47.523 59.908 1.00 34.55 311 THR A O 1
ATOM 2139 N N . THR A 1 281 ? 31.590 49.074 61.310 1.00 37.65 312 THR A N 1
ATOM 2140 C CA . THR A 1 281 ? 30.334 48.346 61.561 1.00 37.49 312 THR A CA 1
ATOM 2141 C C . THR A 1 281 ? 29.463 48.270 60.294 1.00 36.85 312 THR A C 1
ATOM 2142 O O . THR A 1 281 ? 28.971 47.206 59.946 1.00 36.23 312 THR A O 1
ATOM 2146 N N . ASP A 1 282 ? 29.309 49.383 59.585 1.00 37.61 313 ASP A N 1
ATOM 2147 C CA . ASP A 1 282 ? 28.536 49.396 58.344 1.00 36.93 313 ASP A CA 1
ATOM 2148 C C . ASP A 1 282 ? 29.248 48.620 57.233 1.00 34.23 313 ASP A C 1
ATOM 2149 O O . ASP A 1 282 ? 28.610 47.940 56.416 1.00 32.67 313 ASP A O 1
ATOM 2154 N N . MET A 1 283 ? 30.568 48.754 57.178 1.00 33.52 314 MET A N 1
ATOM 2155 C CA . MET A 1 283 ? 31.380 48.011 56.192 1.00 31.95 314 MET A CA 1
ATOM 2156 C C . MET A 1 283 ? 31.230 46.501 56.382 1.00 29.34 314 MET A C 1
ATOM 2157 O O . MET A 1 283 ? 31.024 45.770 55.429 1.00 27.38 314 MET A O 1
ATOM 2162 N N . VAL A 1 284 ? 31.352 46.042 57.618 1.00 29.29 315 VAL A N 1
ATOM 2163 C CA . VAL A 1 284 ? 31.182 44.619 57.921 1.00 29.19 315 VAL A CA 1
ATOM 2164 C C . VAL A 1 284 ? 29.771 44.102 57.553 1.00 29.64 315 VAL A C 1
ATOM 2165 O O . VAL A 1 284 ? 29.662 43.024 56.984 1.00 29.16 315 VAL A O 1
ATOM 2169 N N . GLU A 1 285 ? 28.713 44.869 57.834 1.00 31.17 316 GLU A N 1
ATOM 2170 C CA . GLU A 1 285 ? 27.336 44.469 57.479 1.00 32.18 316 GLU A CA 1
ATOM 2171 C C . GLU A 1 285 ? 27.134 44.410 55.950 1.00 32.35 316 GLU A C 1
ATOM 2172 O O . GLU A 1 285 ? 26.513 43.490 55.400 1.00 31.47 316 GLU A O 1
ATOM 2178 N N . CYS A 1 286 ? 27.693 45.386 55.255 1.00 33.36 317 CYS A N 1
ATOM 2179 C CA . CYS A 1 286 ? 27.728 45.356 53.800 1.00 32.89 317 CYS A CA 1
ATOM 2180 C C . CYS A 1 286 ? 28.404 44.068 53.263 1.00 30.91 317 CYS A C 1
ATOM 2181 O O . CYS A 1 286 ? 27.819 43.346 52.468 1.00 29.50 317 CYS A O 1
ATOM 2184 N N . LEU A 1 287 ? 29.604 43.752 53.748 1.00 30.37 318 LEU A N 1
ATOM 2185 C CA . LEU A 1 287 ? 30.289 42.482 53.383 1.00 28.88 318 LEU A CA 1
ATOM 2186 C C . LEU A 1 287 ? 29.502 41.243 53.826 1.00 28.69 318 LEU A C 1
ATOM 2187 O O . LEU A 1 287 ? 29.521 40.223 53.157 1.00 27.77 318 LEU A O 1
ATOM 2192 N N . ARG A 1 288 ? 28.845 41.330 54.978 1.00 29.14 319 ARG A N 1
ATOM 2193 C CA . ARG A 1 288 ? 28.038 40.227 55.483 1.00 29.94 319 ARG A CA 1
ATOM 2194 C C . ARG A 1 288 ? 26.881 39.822 54.546 1.00 30.44 319 ARG A C 1
ATOM 2195 O O . ARG A 1 288 ? 26.465 38.656 54.531 1.00 31.07 319 ARG A O 1
ATOM 2203 N N . ASN A 1 289 ? 26.367 40.778 53.784 1.00 30.53 320 ASN A N 1
ATOM 2204 C CA . ASN A 1 289 ? 25.294 40.518 52.838 1.00 32.00 320 ASN A CA 1
ATOM 2205 C C . ASN A 1 289 ? 25.759 40.320 51.384 1.00 31.40 320 ASN A C 1
ATOM 2206 O O . ASN A 1 289 ? 24.933 40.097 50.509 1.00 31.71 320 ASN A O 1
ATOM 2211 N N . LYS A 1 290 ? 27.061 40.393 51.122 1.00 30.03 321 LYS A N 1
ATOM 2212 C CA . LYS A 1 290 ? 27.555 40.187 49.750 1.00 30.02 321 LYS A CA 1
ATOM 2213 C C . LYS A 1 290 ? 27.446 38.743 49.331 1.00 29.56 321 LYS A C 1
ATOM 2214 O O . LYS A 1 290 ? 27.692 37.859 50.123 1.00 29.43 321 LYS A O 1
ATOM 2220 N N . ASN A 1 291 ? 27.101 38.510 48.072 1.00 30.11 322 ASN A N 1
ATOM 2221 C CA . ASN A 1 291 ? 27.110 37.178 47.511 1.00 30.25 322 ASN A CA 1
ATOM 2222 C C . ASN A 1 291 ? 28.528 36.638 47.723 1.00 29.70 322 ASN A C 1
ATOM 2223 O O . ASN A 1 291 ? 29.512 37.349 47.490 1.00 27.93 322 ASN A O 1
ATOM 2228 N N . TYR A 1 292 ? 28.654 35.405 48.202 1.00 30.46 323 TYR A N 1
ATOM 2229 C CA . TYR A 1 292 ? 29.988 34.937 48.584 1.00 30.32 323 TYR A CA 1
ATOM 2230 C C . TYR A 1 292 ? 30.905 34.703 47.371 1.00 30.21 323 TYR A C 1
ATOM 2231 O O . TYR A 1 292 ? 32.109 34.764 47.526 1.00 28.75 323 TYR A O 1
ATOM 2240 N N . LYS A 1 293 ? 30.353 34.411 46.189 1.00 31.42 324 LYS A N 1
ATOM 2241 C CA . LYS A 1 293 ? 31.180 34.339 44.983 1.00 32.61 324 LYS A CA 1
ATOM 2242 C C . LYS A 1 293 ? 31.968 35.633 44.781 1.00 31.08 324 LYS A C 1
ATOM 2243 O O . LYS A 1 293 ? 33.146 35.607 44.485 1.00 29.53 324 LYS A O 1
ATOM 2249 N N . GLU A 1 294 ? 31.297 36.763 44.965 1.00 30.65 325 GLU A N 1
ATOM 2250 C CA . GLU A 1 294 ? 31.940 38.073 44.837 1.00 30.42 325 GLU A CA 1
ATOM 2251 C C . GLU A 1 294 ? 33.174 38.159 45.752 1.00 30.26 325 GLU A C 1
ATOM 2252 O O . GLU A 1 294 ? 34.263 38.595 45.326 1.00 29.98 325 GLU A O 1
ATOM 2258 N N . LEU A 1 295 ? 32.993 37.743 47.002 1.00 30.45 326 LEU A N 1
ATOM 2259 C CA . LEU A 1 295 ? 34.059 37.793 48.002 1.00 30.38 326 LEU A CA 1
ATOM 2260 C C . LEU A 1 295 ? 35.219 36.865 47.686 1.00 30.40 326 LEU A C 1
ATOM 2261 O O . LEU A 1 295 ? 36.347 37.315 47.600 1.00 31.16 326 LEU A O 1
ATOM 2266 N N . ILE A 1 296 ? 34.957 35.587 47.467 1.00 31.83 327 ILE A N 1
ATOM 2267 C CA . ILE A 1 296 ? 36.057 34.639 47.324 1.00 32.74 327 ILE A CA 1
ATOM 2268 C C . ILE A 1 296 ? 36.790 34.741 45.984 1.00 34.05 327 ILE A C 1
ATOM 2269 O O . ILE A 1 296 ? 37.916 34.285 45.855 1.00 34.19 327 ILE A O 1
ATOM 2274 N N . GLN A 1 297 ? 36.142 35.327 44.983 1.00 34.22 328 GLN A N 1
ATOM 2275 C CA . GLN A 1 297 ? 36.769 35.496 43.701 1.00 36.08 328 GLN A CA 1
ATOM 2276 C C . GLN A 1 297 ? 37.808 36.644 43.689 1.00 35.12 328 GLN A C 1
ATOM 2277 O O . GLN A 1 297 ? 38.557 36.784 42.727 1.00 36.90 328 GLN A O 1
ATOM 2283 N N . GLN A 1 298 ? 37.868 37.453 44.747 1.00 33.48 329 GLN A N 1
ATOM 2284 C CA . GLN A 1 298 ? 38.844 38.551 44.806 1.00 33.85 329 GLN A CA 1
ATOM 2285 C C . GLN A 1 298 ? 40.267 38.076 45.113 1.00 35.18 329 GLN A C 1
ATOM 2286 O O . GLN A 1 298 ? 40.478 37.123 45.853 1.00 34.50 329 GLN A O 1
ATOM 2292 N N . THR A 1 299 ? 41.236 38.771 44.537 1.00 37.69 330 THR A N 1
ATOM 2293 C CA . THR A 1 299 ? 42.643 38.432 44.709 1.00 39.52 330 THR A CA 1
ATOM 2294 C C . THR A 1 299 ? 43.228 39.533 45.574 1.00 38.39 330 THR A C 1
ATOM 2295 O O . THR A 1 299 ? 43.351 40.681 45.132 1.00 39.11 330 THR A O 1
ATOM 2299 N N . ILE A 1 300 ? 43.502 39.191 46.834 1.00 36.39 331 ILE A N 1
ATOM 2300 C CA . ILE A 1 300 ? 44.069 40.132 47.773 1.00 35.94 331 ILE A CA 1
ATOM 2301 C C . ILE A 1 300 ? 45.449 39.641 48.187 1.00 35.77 331 ILE A C 1
ATOM 2302 O O . ILE A 1 300 ? 45.598 38.761 49.046 1.00 34.22 331 ILE A O 1
ATOM 2307 N N . THR A 1 301 ? 46.451 40.235 47.555 1.00 36.03 332 THR A N 1
ATOM 2308 C CA . THR A 1 301 ? 47.824 39.760 47.628 1.00 37.14 332 THR A CA 1
ATOM 2309 C C . THR A 1 301 ? 48.496 40.334 48.852 1.00 35.71 332 THR A C 1
ATOM 2310 O O . THR A 1 301 ? 48.642 41.552 48.961 1.00 36.63 332 THR A O 1
ATOM 2314 N N . PRO A 1 302 ? 48.886 39.460 49.786 1.00 33.31 333 PRO A N 1
ATOM 2315 C CA . PRO A 1 302 ? 49.596 39.990 50.951 1.00 32.53 333 PRO A CA 1
ATOM 2316 C C . PRO A 1 302 ? 51.038 40.349 50.615 1.00 33.35 333 PRO A C 1
ATOM 2317 O O . PRO A 1 302 ? 51.535 40.004 49.529 1.00 32.56 333 PRO A O 1
ATOM 2321 N N . ALA A 1 303 ? 51.700 41.047 51.540 1.00 32.94 334 ALA A N 1
ATOM 2322 C CA . ALA A 1 303 ? 53.151 41.165 51.471 1.00 34.51 334 ALA A CA 1
ATOM 2323 C C . ALA A 1 303 ? 53.753 39.759 51.444 1.00 33.57 334 ALA A C 1
ATOM 2324 O O . ALA A 1 303 ? 53.203 38.796 52.003 1.00 31.27 334 ALA A O 1
ATOM 2326 N N . THR A 1 304 ? 54.874 39.657 50.758 1.00 34.68 335 THR A N 1
ATOM 2327 C CA . THR A 1 304 ? 55.568 38.397 50.538 1.00 34.99 335 THR A CA 1
ATOM 2328 C C . THR A 1 304 ? 55.874 37.679 51.842 1.00 33.93 335 THR A C 1
ATOM 2329 O O . THR A 1 304 ? 56.409 38.263 52.790 1.00 33.40 335 THR A O 1
ATOM 2333 N N . TYR A 1 305 ? 55.489 36.402 51.855 1.00 33.56 336 TYR A N 1
ATOM 2334 C CA . TYR A 1 305 ? 55.635 35.472 52.972 1.00 32.79 336 TYR A CA 1
ATOM 2335 C C . TYR A 1 305 ? 54.675 35.737 54.126 1.00 31.00 336 TYR A C 1
ATOM 2336 O O . TYR A 1 305 ? 54.850 35.184 55.207 1.00 31.09 336 TYR A O 1
ATOM 2345 N N . HIS A 1 306 ? 53.647 36.537 53.877 1.00 30.44 337 HIS A N 1
ATOM 2346 C CA . HIS A 1 306 ? 52.621 36.862 54.884 1.00 29.61 337 HIS A CA 1
ATOM 2347 C C . HIS A 1 306 ? 51.254 36.458 54.359 1.00 28.45 337 HIS A C 1
ATOM 2348 O O . HIS A 1 306 ? 51.138 35.974 53.231 1.00 28.13 337 HIS A O 1
ATOM 2355 N N . ILE A 1 307 ? 50.228 36.638 55.191 1.00 27.21 338 ILE A N 1
ATOM 2356 C CA . ILE A 1 307 ? 48.877 36.266 54.806 1.00 26.78 338 ILE A CA 1
ATOM 2357 C C . ILE A 1 307 ? 47.935 37.477 54.871 1.00 26.31 338 ILE A C 1
ATOM 2358 O O . ILE A 1 307 ? 48.169 38.423 55.625 1.00 26.77 338 ILE A O 1
ATOM 2363 N N . ALA A 1 308 ? 46.879 37.437 54.058 1.00 25.47 339 ALA A N 1
ATOM 2364 C CA . ALA A 1 308 ? 45.890 38.515 54.009 1.00 24.93 339 ALA A CA 1
ATOM 2365 C C . ALA A 1 308 ? 44.701 38.191 54.875 1.00 24.36 339 ALA A C 1
ATOM 2366 O O . ALA A 1 308 ? 44.112 39.076 55.460 1.00 25.42 339 ALA A O 1
ATOM 2368 N N . PHE A 1 309 ? 44.362 36.909 54.971 1.00 24.47 340 PHE A N 1
ATOM 2369 C CA . PHE A 1 309 ? 43.245 36.442 55.771 1.00 23.20 340 PHE A CA 1
ATOM 2370 C C . PHE A 1 309 ? 43.674 35.220 56.508 1.00 22.74 340 PHE A C 1
ATOM 2371 O O . PHE A 1 309 ? 43.974 34.191 55.893 1.00 22.80 340 PHE A O 1
ATOM 2379 N N . GLY A 1 310 ? 43.764 35.343 57.828 1.00 21.32 341 GLY A N 1
ATOM 2380 C CA . GLY A 1 310 ? 44.105 34.222 58.679 1.00 20.51 341 GLY A CA 1
ATOM 2381 C C . GLY A 1 310 ? 43.941 34.582 60.155 1.00 20.68 341 GLY A C 1
ATOM 2382 O O . GLY A 1 310 ? 43.344 35.618 60.488 1.00 20.82 341 GLY A O 1
ATOM 2383 N N . PRO A 1 311 ? 44.471 33.735 61.052 1.00 19.82 342 PRO A N 1
ATOM 2384 C CA . PRO A 1 311 ? 44.431 34.002 62.478 1.00 20.89 342 PRO A CA 1
ATOM 2385 C C . PRO A 1 311 ? 44.972 35.360 62.870 1.00 21.35 342 PRO A C 1
ATOM 2386 O O . PRO A 1 311 ? 45.941 35.830 62.275 1.00 22.61 342 PRO A O 1
ATOM 2390 N N . VAL A 1 312 ? 44.336 35.988 63.852 1.00 22.07 343 VAL A N 1
ATOM 2391 C CA . VAL A 1 312 ? 44.734 37.291 64.359 1.00 22.86 343 VAL A CA 1
ATOM 2392 C C . VAL A 1 312 ? 44.875 37.212 65.890 1.00 24.89 343 VAL A C 1
ATOM 2393 O O . VAL A 1 312 ? 44.255 36.355 66.537 1.00 24.59 343 VAL A O 1
ATOM 2397 N N . ILE A 1 313 ? 45.697 38.088 66.457 1.00 27.54 344 ILE A N 1
ATOM 2398 C CA . ILE A 1 313 ? 45.800 38.256 67.919 1.00 29.12 344 ILE A CA 1
ATOM 2399 C C . ILE A 1 313 ? 44.589 39.115 68.303 1.00 30.75 344 ILE A C 1
ATOM 2400 O O . ILE A 1 313 ? 44.597 40.314 68.147 1.00 31.13 344 ILE A O 1
ATOM 2405 N N . ASP A 1 314 ? 43.513 38.490 68.752 1.00 32.04 345 ASP A N 1
ATOM 2406 C CA . ASP A 1 314 ? 42.313 39.244 69.086 1.00 34.04 345 ASP A CA 1
ATOM 2407 C C . ASP A 1 314 ? 42.229 39.659 70.557 1.00 35.57 345 ASP A C 1
ATOM 2408 O O . ASP A 1 314 ? 41.386 40.469 70.889 1.00 36.20 345 ASP A O 1
ATOM 2413 N N . GLY A 1 315 ? 43.081 39.105 71.423 1.00 36.60 346 GLY A N 1
ATOM 2414 C CA . GLY A 1 315 ? 43.011 39.401 72.865 1.00 38.36 346 GLY A CA 1
ATOM 2415 C C . GLY A 1 315 ? 42.062 38.482 73.609 1.00 38.67 346 GLY A C 1
ATOM 2416 O O . GLY A 1 315 ? 41.834 38.652 74.761 1.00 41.25 346 GLY A O 1
ATOM 2417 N N . ASP A 1 316 ? 41.522 37.482 72.955 1.00 39.10 347 ASP A N 1
ATOM 2418 C CA . ASP A 1 316 ? 40.538 36.634 73.573 1.00 39.75 347 ASP A CA 1
ATOM 2419 C C . ASP A 1 316 ? 40.807 35.184 73.186 1.00 37.24 347 ASP A C 1
ATOM 2420 O O . ASP A 1 316 ? 41.290 34.403 74.001 1.00 36.91 347 ASP A O 1
ATOM 2425 N N . VAL A 1 317 ? 40.548 34.831 71.938 1.00 34.89 348 VAL A N 1
ATOM 2426 C CA . VAL A 1 317 ? 40.857 33.516 71.439 1.00 32.71 348 VAL A CA 1
ATOM 2427 C C . VAL A 1 317 ? 42.398 33.302 71.388 1.00 31.35 348 VAL A C 1
ATOM 2428 O O . VAL A 1 317 ? 42.914 32.231 71.761 1.00 29.46 348 VAL A O 1
ATOM 2432 N N . ILE A 1 318 ? 43.107 34.320 70.901 1.00 29.82 349 ILE A N 1
ATOM 2433 C CA . ILE A 1 318 ? 44.560 34.340 70.886 1.00 29.09 349 ILE A CA 1
ATOM 2434 C C . ILE A 1 318 ? 44.931 35.611 71.600 1.00 29.89 349 ILE A C 1
ATOM 2435 O O . ILE A 1 318 ? 44.910 36.662 70.983 1.00 29.47 349 ILE A O 1
ATOM 2440 N N . PRO A 1 319 ? 45.183 35.525 72.933 1.00 30.52 350 PRO A N 1
ATOM 2441 C CA . PRO A 1 319 ? 45.318 36.718 73.764 1.00 32.30 350 PRO A CA 1
ATOM 2442 C C . PRO A 1 319 ? 46.537 37.580 73.515 1.00 32.40 350 PRO A C 1
ATOM 2443 O O . PRO A 1 319 ? 46.500 38.766 73.791 1.00 33.28 350 PRO A O 1
ATOM 2447 N N . ASP A 1 320 ? 47.592 37.001 72.975 1.00 32.47 351 ASP A N 1
ATOM 2448 C CA . ASP A 1 320 ? 48.852 37.712 72.797 1.00 32.95 351 ASP A CA 1
ATOM 2449 C C . ASP A 1 320 ? 49.653 36.988 71.737 1.00 32.23 351 ASP A C 1
ATOM 2450 O O . ASP A 1 320 ? 49.243 35.958 71.196 1.00 30.39 351 ASP A O 1
ATOM 2455 N N . ASP A 1 321 ? 50.814 37.546 71.468 1.00 33.13 352 ASP A N 1
ATOM 2456 C CA . ASP A 1 321 ? 51.786 36.959 70.604 1.00 33.69 352 ASP A CA 1
ATOM 2457 C C . ASP A 1 321 ? 52.062 35.501 70.976 1.00 32.13 352 ASP A C 1
ATOM 2458 O O . ASP A 1 321 ? 52.340 35.218 72.131 1.00 31.37 352 ASP A O 1
ATOM 2463 N N . PRO A 1 322 ? 51.991 34.580 70.002 1.00 30.46 353 PRO A N 1
ATOM 2464 C CA . PRO A 1 322 ? 52.265 33.169 70.283 1.00 30.25 353 PRO A CA 1
ATOM 2465 C C . PRO A 1 322 ? 53.549 32.880 71.057 1.00 30.00 353 PRO A C 1
ATOM 2466 O O . PRO A 1 322 ? 53.514 32.048 71.948 1.00 30.64 353 PRO A O 1
ATOM 2470 N N . GLN A 1 323 ? 54.652 33.558 70.748 1.00 30.54 354 GLN A N 1
ATOM 2471 C CA A GLN A 1 323 ? 55.883 33.379 71.522 0.50 31.39 354 GLN A CA 1
ATOM 2472 C CA B GLN A 1 323 ? 55.897 33.435 71.532 0.50 31.81 354 GLN A CA 1
ATOM 2473 C C . GLN A 1 323 ? 55.646 33.639 73.014 1.00 32.30 354 GLN A C 1
ATOM 2474 O O . GLN A 1 323 ? 56.080 32.837 73.869 1.00 31.67 354 GLN A O 1
ATOM 2485 N N . ILE A 1 324 ? 54.969 34.747 73.314 1.00 32.64 355 ILE A N 1
ATOM 2486 C CA . ILE A 1 324 ? 54.632 35.092 74.692 1.00 34.02 355 ILE A CA 1
ATOM 2487 C C . ILE A 1 324 ? 53.743 34.024 75.306 1.00 33.51 355 ILE A C 1
ATOM 2488 O O . ILE A 1 324 ? 53.993 33.606 76.427 1.00 33.70 355 ILE A O 1
ATOM 2493 N N . LEU A 1 325 ? 52.734 33.550 74.570 1.00 32.69 356 LEU A N 1
ATOM 2494 C CA . LEU A 1 325 ? 51.825 32.526 75.111 1.00 32.47 356 LEU A CA 1
ATOM 2495 C C . LEU A 1 325 ? 52.570 31.221 75.466 1.00 32.85 356 LEU A C 1
ATOM 2496 O O . LEU A 1 325 ? 52.269 30.589 76.484 1.00 32.96 356 LEU A O 1
ATOM 2501 N N . MET A 1 326 ? 53.558 30.856 74.647 1.00 33.00 357 MET A N 1
ATOM 2502 C CA . MET A 1 326 ? 54.418 29.691 74.904 1.00 33.63 357 MET A CA 1
ATOM 2503 C C . MET A 1 326 ? 55.335 29.876 76.113 1.00 34.19 357 MET A C 1
ATOM 2504 O O . MET A 1 326 ? 55.510 28.946 76.912 1.00 34.09 357 MET A O 1
ATOM 2509 N N . GLU A 1 327 ? 55.903 31.073 76.245 1.00 34.46 358 GLU A N 1
ATOM 2510 C CA . GLU A 1 327 ? 56.726 31.426 77.387 1.00 36.32 358 GLU A CA 1
ATOM 2511 C C . GLU A 1 327 ? 55.927 31.440 78.685 1.00 36.84 358 GLU A C 1
ATOM 2512 O O . GLU A 1 327 ? 56.477 31.138 79.743 1.00 37.30 358 GLU A O 1
ATOM 2518 N N . GLN A 1 328 ? 54.645 31.788 78.609 1.00 36.07 359 GLN A N 1
ATOM 2519 C CA . GLN A 1 328 ? 53.775 31.759 79.787 1.00 37.70 359 GLN A CA 1
ATOM 2520 C C . GLN A 1 328 ? 53.322 30.348 80.179 1.00 37.14 359 GLN A C 1
ATOM 2521 O O . GLN A 1 328 ? 52.788 30.163 81.257 1.00 37.80 359 GLN A O 1
ATOM 2527 N N . GLY A 1 329 ? 53.480 29.389 79.277 1.00 36.22 360 GLY A N 1
ATOM 2528 C CA . GLY A 1 329 ? 53.267 27.990 79.571 1.00 36.68 360 GLY A CA 1
ATOM 2529 C C . GLY A 1 329 ? 51.917 27.393 79.228 1.00 36.35 360 GLY A C 1
ATOM 2530 O O . GLY A 1 329 ? 51.603 26.319 79.718 1.00 35.77 360 GLY A O 1
ATOM 2531 N N . GLU A 1 330 ? 51.134 28.034 78.356 1.00 36.74 361 GLU A N 1
ATOM 2532 C CA . GLU A 1 330 ? 49.794 27.524 78.048 1.00 36.93 361 GLU A CA 1
ATOM 2533 C C . GLU A 1 330 ? 49.810 26.079 77.529 1.00 35.76 361 GLU A C 1
ATOM 2534 O O . GLU A 1 330 ? 48.961 25.263 77.903 1.00 36.83 361 GLU A O 1
ATOM 2540 N N . PHE A 1 331 ? 50.786 25.744 76.687 1.00 33.76 362 PHE A N 1
ATOM 2541 C CA . PHE A 1 331 ? 50.783 24.428 76.036 1.00 31.38 362 PHE A CA 1
ATOM 2542 C C . PHE A 1 331 ? 51.451 23.284 76.797 1.00 30.84 362 PHE A C 1
ATOM 2543 O O . PHE A 1 331 ? 51.507 22.166 76.310 1.00 29.13 362 PHE A O 1
ATOM 2551 N N . LEU A 1 332 ? 51.899 23.563 78.013 1.00 32.13 363 LEU A N 1
ATOM 2552 C CA . LEU A 1 332 ? 52.637 22.605 78.807 1.00 32.97 363 LEU A CA 1
ATOM 2553 C C . LEU A 1 332 ? 51.809 21.400 79.239 1.00 33.38 363 LEU A C 1
ATOM 2554 O O . LEU A 1 332 ? 52.379 20.356 79.569 1.00 32.74 363 LEU A O 1
ATOM 2559 N N . ASN A 1 333 ? 50.483 21.531 79.231 1.00 33.24 364 ASN A N 1
ATOM 2560 C CA . ASN A 1 333 ? 49.640 20.414 79.679 1.00 34.61 364 ASN A CA 1
ATOM 2561 C C . ASN A 1 333 ? 49.318 19.421 78.580 1.00 31.57 364 ASN A C 1
ATOM 2562 O O . ASN A 1 333 ? 48.638 18.445 78.835 1.00 31.35 364 ASN A O 1
ATOM 2567 N N . TYR A 1 334 ? 49.799 19.688 77.365 1.00 29.46 365 TYR A N 1
ATOM 2568 C CA . TYR A 1 334 ? 49.652 18.775 76.239 1.00 27.56 365 TYR A CA 1
ATOM 2569 C C . TYR A 1 334 ? 50.971 18.024 75.998 1.00 26.94 365 TYR A C 1
ATOM 2570 O O . TYR A 1 334 ? 52.058 18.591 76.126 1.00 26.74 365 TYR A O 1
ATOM 2579 N N . ASP A 1 335 ? 50.877 16.733 75.715 1.00 26.68 366 ASP A N 1
ATOM 2580 C CA . ASP A 1 335 ? 52.007 15.992 75.163 1.00 27.14 366 ASP A CA 1
ATOM 2581 C C . ASP A 1 335 ? 52.072 16.360 73.676 1.00 25.15 366 ASP A C 1
ATOM 2582 O O . ASP A 1 335 ? 51.051 16.304 73.032 1.00 23.62 366 ASP A O 1
ATOM 2587 N N . ILE A 1 336 ? 53.256 16.714 73.156 1.00 24.08 367 ILE A N 1
ATOM 2588 C CA . ILE A 1 336 ? 53.396 17.179 71.786 1.00 24.02 367 ILE A CA 1
ATOM 2589 C C . ILE A 1 336 ? 54.473 16.436 70.969 1.00 24.92 367 ILE A C 1
ATOM 2590 O O . ILE A 1 336 ? 55.574 16.204 71.425 1.00 26.85 367 ILE A O 1
ATOM 2595 N N . MET A 1 337 ? 54.088 16.036 69.763 1.00 24.49 368 MET A N 1
ATOM 2596 C CA A MET A 1 337 ? 55.005 15.524 68.767 0.30 24.61 368 MET A CA 1
ATOM 2597 C CA B MET A 1 337 ? 55.025 15.544 68.771 0.70 24.76 368 MET A CA 1
ATOM 2598 C C . MET A 1 337 ? 55.060 16.578 67.658 1.00 24.45 368 MET A C 1
ATOM 2599 O O . MET A 1 337 ? 54.019 17.073 67.206 1.00 23.75 368 MET A O 1
ATOM 2608 N N . LEU A 1 338 ? 56.256 16.948 67.225 1.00 24.99 369 LEU A N 1
ATOM 2609 C CA . LEU A 1 338 ? 56.367 17.878 66.128 1.00 24.48 369 LEU A CA 1
ATOM 2610 C C . LEU A 1 338 ? 57.595 17.630 65.257 1.00 24.24 369 LEU A C 1
ATOM 2611 O O . LEU A 1 338 ? 58.566 17.016 65.679 1.00 25.30 369 LEU A O 1
ATOM 2616 N N . GLY A 1 339 ? 57.549 18.122 64.030 1.00 23.30 370 GLY A N 1
ATOM 2617 C CA . GLY A 1 339 ? 58.665 17.936 63.151 1.00 23.95 370 GLY A CA 1
ATOM 2618 C C . GLY A 1 339 ? 58.506 18.617 61.825 1.00 23.65 370 GLY A C 1
ATOM 2619 O O . GLY A 1 339 ? 57.526 19.314 61.574 1.00 22.34 370 GLY A O 1
ATOM 2620 N N . VAL A 1 340 ? 59.508 18.388 60.986 1.00 24.15 371 VAL A N 1
ATOM 2621 C CA . VAL A 1 340 ? 59.659 19.037 59.696 1.00 24.56 371 VAL A CA 1
ATOM 2622 C C . VAL A 1 340 ? 60.199 18.024 58.683 1.00 25.90 371 VAL A C 1
ATOM 2623 O O . VAL A 1 340 ? 60.683 16.955 59.048 1.00 25.58 371 VAL A O 1
ATOM 2627 N N . ASN A 1 341 ? 60.103 18.389 57.409 1.00 27.46 372 ASN A N 1
ATOM 2628 C CA . ASN A 1 341 ? 60.666 17.631 56.302 1.00 28.91 372 ASN A CA 1
ATOM 2629 C C . ASN A 1 341 ? 61.966 18.301 55.832 1.00 30.12 372 ASN A C 1
ATOM 2630 O O . ASN A 1 341 ? 62.132 19.504 55.986 1.00 30.50 372 ASN A O 1
ATOM 2635 N N . GLN A 1 342 ? 62.883 17.511 55.281 1.00 31.79 373 GLN A N 1
ATOM 2636 C CA . GLN A 1 342 ? 64.244 17.972 54.946 1.00 33.87 373 GLN A CA 1
ATOM 2637 C C . GLN A 1 342 ? 64.352 19.200 54.001 1.00 33.92 373 GLN A C 1
ATOM 2638 O O . GLN A 1 342 ? 65.261 20.062 54.162 1.00 34.82 373 GLN A O 1
ATOM 2644 N N . GLY A 1 343 ? 63.476 19.260 53.005 1.00 36.30 374 GLY A N 1
ATOM 2645 C CA . GLY A 1 343 ? 63.518 20.347 52.029 1.00 35.24 374 GLY A CA 1
ATOM 2646 C C . GLY A 1 343 ? 62.158 20.961 51.790 1.00 34.82 374 GLY A C 1
ATOM 2647 O O . GLY A 1 343 ? 61.731 21.082 50.637 1.00 35.01 374 GLY A O 1
ATOM 2648 N N . GLU A 1 344 ? 61.502 21.360 52.891 1.00 33.24 375 GLU A N 1
ATOM 2649 C CA . GLU A 1 344 ? 60.198 22.048 52.883 1.00 33.35 375 GLU A CA 1
ATOM 2650 C C . GLU A 1 344 ? 60.132 23.174 51.862 1.00 33.63 375 GLU A C 1
ATOM 2651 O O . GLU A 1 344 ? 59.104 23.371 51.223 1.00 34.68 375 GLU A O 1
ATOM 2657 N N . GLY A 1 345 ? 61.222 23.939 51.777 1.00 33.29 376 GLY A N 1
ATOM 2658 C CA . GLY A 1 345 ? 61.275 25.189 51.030 1.00 34.45 376 GLY A CA 1
ATOM 2659 C C . GLY A 1 345 ? 61.710 25.121 49.570 1.00 36.49 376 GLY A C 1
ATOM 2660 O O . GLY A 1 345 ? 62.162 26.130 49.027 1.00 36.42 376 GLY A O 1
ATOM 2661 N N . LEU A 1 346 ? 61.558 23.959 48.947 1.00 38.21 377 LEU A N 1
ATOM 2662 C CA . LEU A 1 346 ? 61.838 23.741 47.515 1.00 42.14 377 LEU A CA 1
ATOM 2663 C C . LEU A 1 346 ? 61.369 24.858 46.540 1.00 43.87 377 LEU A C 1
ATOM 2664 O O . LEU A 1 346 ? 62.123 25.301 45.692 1.00 43.76 377 LEU A O 1
ATOM 2669 N N . LYS A 1 347 ? 60.126 25.303 46.670 1.00 45.81 378 LYS A N 1
ATOM 2670 C CA . LYS A 1 347 ? 59.594 26.414 45.841 1.00 49.05 378 LYS A CA 1
ATOM 2671 C C . LYS A 1 347 ? 60.355 27.761 45.950 1.00 48.12 378 LYS A C 1
ATOM 2672 O O . LYS A 1 347 ? 60.270 28.589 45.064 1.00 49.73 378 LYS A O 1
ATOM 2678 N N . PHE A 1 348 ? 61.109 27.977 47.014 1.00 46.40 379 PHE A N 1
ATOM 2679 C CA . PHE A 1 348 ? 61.941 29.184 47.131 1.00 46.77 379 PHE A CA 1
ATOM 2680 C C . PHE A 1 348 ? 62.843 29.426 45.898 1.00 48.66 379 PHE A C 1
ATOM 2681 O O . PHE A 1 348 ? 63.149 30.582 45.570 1.00 48.66 379 PHE A O 1
ATOM 2689 N N . VAL A 1 349 ? 63.265 28.349 45.230 1.00 49.59 380 VAL A N 1
ATOM 2690 C CA . VAL A 1 349 ? 64.136 28.476 44.046 1.00 52.06 380 VAL A CA 1
ATOM 2691 C C . VAL A 1 349 ? 63.398 28.348 42.696 1.00 55.88 380 VAL A C 1
ATOM 2692 O O . VAL A 1 349 ? 64.026 28.220 41.655 1.00 57.10 380 VAL A O 1
ATOM 2696 N N . ASP A 1 350 ? 62.068 28.403 42.731 1.00 58.53 381 ASP A N 1
ATOM 2697 C CA . ASP A 1 350 ? 61.235 28.527 41.522 1.00 62.92 381 ASP A CA 1
ATOM 2698 C C . ASP A 1 350 ? 61.769 29.642 40.613 1.00 65.57 381 ASP A C 1
ATOM 2699 O O . ASP A 1 350 ? 61.985 30.757 41.080 1.00 65.43 381 ASP A O 1
ATOM 2704 N N . GLY A 1 351 ? 61.999 29.335 39.334 1.00 68.98 382 GLY A N 1
ATOM 2705 C CA . GLY A 1 351 ? 62.574 30.305 38.375 1.00 71.82 382 GLY A CA 1
ATOM 2706 C C . GLY A 1 351 ? 64.105 30.365 38.303 1.00 71.46 382 GLY A C 1
ATOM 2707 O O . GLY A 1 351 ? 64.692 30.397 37.218 1.00 73.90 382 GLY A O 1
ATOM 2708 N N . ILE A 1 352 ? 64.770 30.379 39.449 1.00 68.87 383 ILE A N 1
ATOM 2709 C CA . ILE A 1 352 ? 66.226 30.595 39.457 1.00 68.72 383 ILE A CA 1
ATOM 2710 C C . ILE A 1 352 ? 67.126 29.345 39.262 1.00 68.68 383 ILE A C 1
ATOM 2711 O O . ILE A 1 352 ? 68.360 29.482 39.277 1.00 68.81 383 ILE A O 1
ATOM 2716 N N . VAL A 1 353 ? 66.536 28.161 39.044 1.00 69.24 384 VAL A N 1
ATOM 2717 C CA . VAL A 1 353 ? 67.312 26.943 38.742 1.00 69.60 384 VAL A CA 1
ATOM 2718 C C . VAL A 1 353 ? 67.504 26.750 37.224 1.00 73.45 384 VAL A C 1
ATOM 2719 O O . VAL A 1 353 ? 66.527 26.716 36.476 1.00 75.69 384 VAL A O 1
ATOM 2723 N N . ASP A 1 354 ? 68.751 26.607 36.776 1.00 74.22 385 ASP A N 1
ATOM 2724 C CA . ASP A 1 354 ? 69.026 26.346 35.352 1.00 78.38 385 ASP A CA 1
ATOM 2725 C C . ASP A 1 354 ? 68.865 24.854 34.976 1.00 79.68 385 ASP A C 1
ATOM 2726 O O . ASP A 1 354 ? 68.565 24.009 35.839 1.00 77.60 385 ASP A O 1
ATOM 2731 N N . ASN A 1 355 ? 69.068 24.556 33.690 1.00 83.37 386 ASN A N 1
ATOM 2732 C CA . ASN A 1 355 ? 68.988 23.187 33.137 1.00 85.56 386 ASN A CA 1
ATOM 2733 C C . ASN A 1 355 ? 70.033 22.189 33.681 1.00 83.64 386 ASN A C 1
ATOM 2734 O O . ASN A 1 355 ? 69.824 20.972 33.612 1.00 84.60 386 ASN A O 1
ATOM 2739 N N . GLU A 1 356 ? 71.143 22.706 34.214 1.00 80.99 387 GLU A N 1
ATOM 2740 C CA . GLU A 1 356 ? 72.142 21.895 34.930 1.00 78.90 387 GLU A CA 1
ATOM 2741 C C . GLU A 1 356 ? 71.879 21.850 36.449 1.00 73.92 387 GLU A C 1
ATOM 2742 O O . GLU A 1 356 ? 72.751 21.437 37.224 1.00 72.07 387 GLU A O 1
ATOM 2748 N N . ASP A 1 357 ? 70.684 22.287 36.862 1.00 71.38 388 ASP A N 1
ATOM 2749 C CA . ASP A 1 357 ? 70.245 22.237 38.252 1.00 67.11 388 ASP A CA 1
ATOM 2750 C C . ASP A 1 357 ? 71.083 23.152 39.161 1.00 63.06 388 ASP A C 1
ATOM 2751 O O . ASP A 1 357 ? 71.350 22.823 40.322 1.00 60.30 388 ASP A O 1
ATOM 2756 N N . GLY A 1 358 ? 71.479 24.305 38.634 1.00 61.94 389 GLY A N 1
ATOM 2757 C CA . GLY A 1 358 ? 72.308 25.238 39.379 1.00 58.35 389 GLY A CA 1
ATOM 2758 C C . GLY A 1 358 ? 71.737 26.635 39.459 1.00 56.60 389 GLY A C 1
ATOM 2759 O O . GLY A 1 358 ? 70.844 27.006 38.702 1.00 58.22 389 GLY A O 1
ATOM 2760 N N . VAL A 1 359 ? 72.268 27.405 40.399 1.00 52.91 390 VAL A N 1
ATOM 2761 C CA . VAL A 1 359 ? 71.896 28.806 40.597 1.00 51.47 390 VAL A CA 1
ATOM 2762 C C . VAL A 1 359 ? 73.211 29.598 40.559 1.00 50.57 390 VAL A C 1
ATOM 2763 O O . VAL A 1 359 ? 74.252 29.073 40.961 1.00 48.58 390 VAL A O 1
ATOM 2767 N N . THR A 1 360 ? 73.166 30.834 40.061 1.00 51.16 391 THR A N 1
ATOM 2768 C CA . THR A 1 360 ? 74.372 31.661 39.882 1.00 51.87 391 THR A CA 1
ATOM 2769 C C . THR A 1 360 ? 74.670 32.499 41.119 1.00 49.70 391 THR A C 1
ATOM 2770 O O . THR A 1 360 ? 73.790 32.684 41.960 1.00 47.66 391 THR A O 1
ATOM 2774 N N . PRO A 1 361 ? 75.907 33.024 41.235 1.00 50.66 392 PRO A N 1
ATOM 2775 C CA . PRO A 1 361 ? 76.197 33.880 42.407 1.00 49.75 392 PRO A CA 1
ATOM 2776 C C . PRO A 1 361 ? 75.270 35.109 42.489 1.00 50.97 392 PRO A C 1
ATOM 2777 O O . PRO A 1 361 ? 74.900 35.555 43.585 1.00 49.12 392 PRO A O 1
ATOM 2781 N N . ASN A 1 362 ? 74.901 35.618 41.320 1.00 54.41 393 ASN A N 1
ATOM 2782 C CA . ASN A 1 362 ? 73.982 36.735 41.175 1.00 56.85 393 ASN A CA 1
ATOM 2783 C C . ASN A 1 362 ? 72.588 36.428 41.702 1.00 55.03 393 ASN A C 1
ATOM 2784 O O . ASN A 1 362 ? 72.029 37.219 42.474 1.00 54.32 393 ASN A O 1
ATOM 2789 N N . ASP A 1 363 ? 72.029 35.295 41.261 1.00 54.61 394 ASP A N 1
ATOM 2790 C CA . ASP A 1 363 ? 70.729 34.805 41.751 1.00 52.95 394 ASP A CA 1
ATOM 2791 C C . ASP A 1 363 ? 70.749 34.651 43.290 1.00 49.69 394 ASP A C 1
ATOM 2792 O O . ASP A 1 363 ? 69.833 35.096 43.992 1.00 48.75 394 ASP A O 1
ATOM 2797 N N . PHE A 1 364 ? 71.793 34.011 43.807 1.00 47.52 395 PHE A N 1
ATOM 2798 C CA . PHE A 1 364 ? 71.942 33.834 45.262 1.00 44.75 395 PHE A CA 1
ATOM 2799 C C . PHE A 1 364 ? 71.859 35.180 46.008 1.00 44.86 395 PHE A C 1
ATOM 2800 O O . PHE A 1 364 ? 71.082 35.318 46.932 1.00 42.73 395 PHE A O 1
ATOM 2808 N N . ASP A 1 365 ? 72.653 36.163 45.579 1.00 47.11 396 ASP A N 1
ATOM 2809 C CA . ASP A 1 365 ? 72.731 37.477 46.237 1.00 48.28 396 ASP A CA 1
ATOM 2810 C C . ASP A 1 365 ? 71.404 38.205 46.237 1.00 49.20 396 ASP A C 1
ATOM 2811 O O . ASP A 1 365 ? 71.045 38.830 47.226 1.00 48.89 396 ASP A O 1
ATOM 2816 N N . PHE A 1 366 ? 70.734 38.165 45.088 1.00 51.01 397 PHE A N 1
ATOM 2817 C CA . PHE A 1 366 ? 69.411 38.734 44.886 1.00 52.46 397 PHE A CA 1
ATOM 2818 C C . PHE A 1 366 ? 68.372 38.074 45.789 1.00 50.19 397 PHE A C 1
ATOM 2819 O O . PHE A 1 366 ? 67.603 38.737 46.484 1.00 50.09 397 PHE A O 1
ATOM 2827 N N . SER A 1 367 ? 68.360 36.750 45.768 1.00 48.48 398 SER A N 1
ATOM 2828 C CA . SER A 1 367 ? 67.421 35.967 46.567 1.00 46.93 398 SER A CA 1
ATOM 2829 C C . SER A 1 367 ? 67.550 36.244 48.079 1.00 44.67 398 SER A C 1
ATOM 2830 O O . SER A 1 367 ? 66.556 36.455 48.759 1.00 45.02 398 SER A O 1
ATOM 2833 N N . VAL A 1 368 ? 68.773 36.269 48.591 1.00 43.52 399 VAL A N 1
ATOM 2834 C CA . VAL A 1 368 ? 69.031 36.636 49.999 1.00 41.77 399 VAL A CA 1
ATOM 2835 C C . VAL A 1 368 ? 68.652 38.089 50.293 1.00 43.13 399 VAL A C 1
ATOM 2836 O O . VAL A 1 368 ? 68.129 38.401 51.358 1.00 42.69 399 VAL A O 1
ATOM 2840 N N . SER A 1 369 ? 68.946 38.983 49.364 1.00 44.85 400 SER A N 1
ATOM 2841 C CA . SER A 1 369 ? 68.583 40.378 49.539 1.00 47.11 400 SER A CA 1
ATOM 2842 C C . SER A 1 369 ? 67.055 40.551 49.635 1.00 47.26 400 SER A C 1
ATOM 2843 O O . SER A 1 369 ? 66.548 41.207 50.539 1.00 47.30 400 SER A O 1
ATOM 2846 N N . ASN A 1 370 ? 66.331 39.912 48.727 1.00 47.50 401 ASN A N 1
ATOM 2847 C CA . ASN A 1 370 ? 64.868 39.918 48.765 1.00 48.39 401 ASN A CA 1
ATOM 2848 C C . ASN A 1 370 ? 64.297 39.219 50.009 1.00 46.23 401 ASN A C 1
ATOM 2849 O O . ASN A 1 370 ? 63.311 39.679 50.580 1.00 47.26 401 ASN A O 1
ATOM 2854 N N . PHE A 1 371 ? 64.934 38.132 50.436 1.00 43.89 402 PHE A N 1
ATOM 2855 C CA . PHE A 1 371 ? 64.573 37.434 51.681 1.00 41.91 402 PHE A CA 1
ATOM 2856 C C . PHE A 1 371 ? 64.582 38.406 52.884 1.00 42.25 402 PHE A C 1
ATOM 2857 O O . PHE A 1 371 ? 63.622 38.466 53.664 1.00 41.77 402 PHE A O 1
ATOM 2865 N N . VAL A 1 372 ? 65.658 39.184 53.004 1.00 42.35 403 VAL A N 1
ATOM 2866 C CA . VAL A 1 372 ? 65.823 40.120 54.107 1.00 42.68 403 VAL A CA 1
ATOM 2867 C C . VAL A 1 372 ? 64.795 41.245 54.034 1.00 44.49 403 VAL A C 1
ATOM 2868 O O . VAL A 1 372 ? 64.221 41.622 55.054 1.00 44.43 403 VAL A O 1
ATOM 2872 N N . ASP A 1 373 ? 64.573 41.790 52.841 1.00 46.60 404 ASP A N 1
ATOM 2873 C CA . ASP A 1 373 ? 63.546 42.833 52.653 1.00 49.61 404 ASP A CA 1
ATOM 2874 C C . ASP A 1 373 ? 62.173 42.392 53.120 1.00 48.98 404 ASP A C 1
ATOM 2875 O O . ASP A 1 373 ? 61.438 43.167 53.730 1.00 49.69 404 ASP A O 1
ATOM 2880 N N . ASN A 1 374 ? 61.839 41.146 52.798 1.00 47.41 4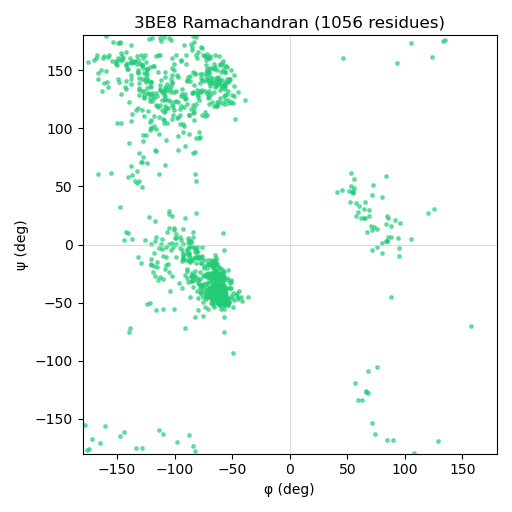05 ASN A N 1
ATOM 2881 C CA . ASN A 1 374 ? 60.500 40.617 53.017 1.00 47.95 405 ASN A CA 1
ATOM 2882 C C . ASN A 1 374 ? 60.261 40.069 54.414 1.00 46.76 405 ASN A C 1
ATOM 2883 O O . ASN A 1 374 ? 59.149 40.158 54.913 1.00 47.72 405 ASN A O 1
ATOM 2888 N N . LEU A 1 375 ? 61.298 39.534 55.056 1.00 46.06 406 LEU A N 1
ATOM 2889 C CA . LEU A 1 375 ? 61.140 38.915 56.380 1.00 45.39 406 LEU A CA 1
ATOM 2890 C C . LEU A 1 375 ? 61.653 39.737 57.562 1.00 47.14 406 LEU A C 1
ATOM 2891 O O . LEU A 1 375 ? 61.217 39.527 58.689 1.00 48.10 406 LEU A O 1
ATOM 2896 N N . TYR A 1 376 ? 62.584 40.649 57.325 1.00 49.09 407 TYR A N 1
ATOM 2897 C CA . TYR A 1 376 ? 63.137 41.463 58.405 1.00 50.70 407 TYR A CA 1
ATOM 2898 C C . TYR A 1 376 ? 62.746 42.920 58.244 1.00 56.06 407 TYR A C 1
ATOM 2899 O O . TYR A 1 376 ? 62.567 43.635 59.244 1.00 57.88 407 TYR A O 1
ATOM 2908 N N . GLY A 1 377 ? 62.530 43.338 57.001 1.00 59.74 408 GLY A N 1
ATOM 2909 C CA . GLY A 1 377 ? 62.022 44.664 56.723 1.00 64.62 408 GLY A CA 1
ATOM 2910 C C . GLY A 1 377 ? 63.138 45.659 56.912 1.00 68.07 408 GLY A C 1
ATOM 2911 O O . GLY A 1 377 ? 64.042 45.723 56.085 1.00 68.64 408 GLY A O 1
ATOM 2912 N N . TYR A 1 378 ? 63.091 46.416 58.011 1.00 71.57 409 TYR A N 1
ATOM 2913 C CA . TYR A 1 378 ? 64.066 47.485 58.263 1.00 75.34 409 TYR A CA 1
ATOM 2914 C C . TYR A 1 378 ? 64.544 47.498 59.727 1.00 75.52 409 TYR A C 1
ATOM 2915 O O . TYR A 1 378 ? 64.408 48.506 60.426 1.00 78.33 409 TYR A O 1
ATOM 2924 N N . PRO A 1 379 ? 65.147 46.378 60.183 1.00 73.02 410 PRO A N 1
ATOM 2925 C CA . PRO A 1 379 ? 65.578 46.273 61.576 1.00 73.02 410 PRO A CA 1
ATOM 2926 C C . PRO A 1 379 ? 66.933 46.966 61.790 1.00 74.59 410 PRO A C 1
ATOM 2927 O O . PRO A 1 379 ? 67.644 47.245 60.813 1.00 74.65 410 PRO A O 1
ATOM 2931 N N . GLU A 1 380 ? 67.278 47.250 63.049 1.00 75.66 411 GLU A N 1
ATOM 2932 C CA . GLU A 1 380 ? 68.615 47.760 63.386 1.00 77.13 411 GLU A CA 1
ATOM 2933 C C . GLU A 1 380 ? 69.673 46.852 62.760 1.00 73.60 411 GLU A C 1
ATOM 2934 O O . GLU A 1 380 ? 69.674 45.650 63.028 1.00 70.86 411 GLU A O 1
ATOM 2940 N N . GLY A 1 381 ? 70.549 47.417 61.925 1.00 73.86 412 GLY A N 1
ATOM 2941 C CA . GLY A 1 381 ? 71.652 46.658 61.292 1.00 70.91 412 GLY A CA 1
ATOM 2942 C C . GLY A 1 381 ? 71.246 45.684 60.183 1.00 67.15 412 GLY A C 1
ATOM 2943 O O . GLY A 1 381 ? 71.649 44.512 60.198 1.00 64.51 412 GLY A O 1
ATOM 2944 N N . LYS A 1 382 ? 70.467 46.173 59.215 1.00 66.55 413 LYS A N 1
ATOM 2945 C CA . LYS A 1 382 ? 69.994 45.359 58.075 1.00 63.48 413 LYS A CA 1
ATOM 2946 C C . LYS A 1 382 ? 71.107 44.910 57.102 1.00 61.08 413 LYS A C 1
ATOM 2947 O O . LYS A 1 382 ? 71.068 43.798 56.560 1.00 57.74 413 LYS A O 1
ATOM 2953 N N . ASP A 1 383 ? 72.048 45.813 56.833 1.00 61.83 414 ASP A N 1
ATOM 2954 C CA . ASP A 1 383 ? 73.161 45.548 55.915 1.00 60.61 414 ASP A CA 1
ATOM 2955 C C . ASP A 1 383 ? 74.053 44.439 56.501 1.00 56.51 414 ASP A C 1
ATOM 2956 O O . ASP A 1 383 ? 74.442 43.497 55.802 1.00 53.84 414 ASP A O 1
ATOM 2961 N N . THR A 1 384 ? 74.323 44.551 57.799 1.00 55.18 415 THR A N 1
ATOM 2962 C CA . THR A 1 384 ? 75.058 43.542 58.559 1.00 53.09 415 THR A CA 1
ATOM 2963 C C . THR A 1 384 ? 74.348 42.189 58.521 1.00 49.16 415 THR A C 1
ATOM 2964 O O . THR A 1 384 ? 74.973 41.149 58.327 1.00 47.30 415 THR A O 1
ATOM 2968 N N . LEU A 1 385 ? 73.036 42.220 58.694 1.00 47.85 416 LEU A N 1
ATOM 2969 C CA . LEU A 1 385 ? 72.224 41.023 58.674 1.00 45.14 416 LEU A CA 1
ATOM 2970 C C . LEU A 1 385 ? 72.271 40.311 57.321 1.00 43.33 416 LEU A C 1
ATOM 2971 O O . LEU A 1 385 ? 72.492 39.103 57.273 1.00 41.20 416 LEU A O 1
ATOM 2976 N N . ARG A 1 386 ? 72.065 41.053 56.241 1.00 44.02 417 ARG A N 1
ATOM 2977 C CA . ARG A 1 386 ? 72.113 40.497 54.881 1.00 43.90 417 ARG A CA 1
ATOM 2978 C C . ARG A 1 386 ? 73.460 39.836 54.555 1.00 42.92 417 ARG A C 1
ATOM 2979 O O . ARG A 1 386 ? 73.513 38.734 53.996 1.00 41.68 417 ARG A O 1
ATOM 2987 N N . GLU A 1 387 ? 74.534 40.543 54.893 1.00 43.40 418 GLU A N 1
ATOM 2988 C CA . GLU A 1 387 ? 75.909 40.053 54.750 1.00 43.35 418 GLU A CA 1
ATOM 2989 C C . GLU A 1 387 ? 76.192 38.779 55.553 1.00 38.99 418 GLU A C 1
ATOM 2990 O O . GLU A 1 387 ? 76.769 37.824 55.038 1.00 37.04 418 GLU A O 1
ATOM 2996 N N . THR A 1 388 ? 75.794 38.782 56.819 1.00 37.36 419 THR A N 1
ATOM 2997 C CA . THR A 1 388 ? 75.923 37.597 57.661 1.00 35.56 419 THR A CA 1
ATOM 2998 C C . THR A 1 388 ? 75.106 36.402 57.157 1.00 33.12 419 THR A C 1
ATOM 2999 O O . THR A 1 388 ? 75.597 35.282 57.177 1.00 32.15 419 THR A O 1
ATOM 3003 N N . ILE A 1 389 ? 73.896 36.635 56.656 1.00 32.75 420 ILE A N 1
ATOM 3004 C CA . ILE A 1 389 ? 73.094 35.541 56.068 1.00 31.24 420 ILE A CA 1
ATOM 3005 C C . ILE A 1 389 ? 73.784 34.948 54.831 1.00 31.40 420 ILE A C 1
ATOM 3006 O O . ILE A 1 389 ? 73.883 33.726 54.695 1.00 29.26 420 ILE A O 1
ATOM 3011 N N . LYS A 1 390 ? 74.265 35.804 53.933 1.00 33.28 421 LYS A N 1
ATOM 3012 C CA . LYS A 1 390 ? 74.995 35.345 52.754 1.00 35.30 421 LYS A CA 1
ATOM 3013 C C . LYS A 1 390 ? 76.195 34.506 53.165 1.00 34.54 421 LYS A C 1
ATOM 3014 O O . LYS A 1 390 ? 76.441 33.432 52.604 1.00 34.63 421 LYS A O 1
ATOM 3020 N N . PHE A 1 391 ? 76.938 34.991 54.159 1.00 33.95 422 PHE A N 1
ATOM 3021 C CA . PHE A 1 391 ? 78.078 34.249 54.660 1.00 33.53 422 PHE A CA 1
ATOM 3022 C C . PHE A 1 391 ? 77.685 32.874 55.204 1.00 31.41 422 PHE A C 1
ATOM 3023 O O . PHE A 1 391 ? 78.321 31.869 54.878 1.00 31.09 422 PHE A O 1
ATOM 3031 N N . MET A 1 392 ? 76.667 32.829 56.052 1.00 30.63 423 MET A N 1
ATOM 3032 C CA . MET A 1 392 ? 76.260 31.573 56.675 1.00 29.81 423 MET A CA 1
ATOM 3033 C C . MET A 1 392 ? 75.744 30.551 55.677 1.00 29.00 423 MET A C 1
ATOM 3034 O O . MET A 1 392 ? 75.827 29.351 55.928 1.00 28.58 423 MET A O 1
ATOM 3039 N N . TYR A 1 393 ? 75.117 31.017 54.592 1.00 29.07 424 TYR A N 1
ATOM 3040 C CA . TYR A 1 393 ? 74.538 30.115 53.603 1.00 28.82 424 TYR A CA 1
ATOM 3041 C C . TYR A 1 393 ? 75.388 29.965 52.330 1.00 30.30 424 TYR A C 1
ATOM 3042 O O . TYR A 1 393 ? 74.868 29.614 51.270 1.00 32.30 424 TYR A O 1
ATOM 3051 N N . THR A 1 394 ? 76.692 30.213 52.448 1.00 30.75 425 THR A N 1
ATOM 3052 C CA . THR A 1 394 ? 77.664 29.929 51.383 1.00 30.65 425 THR A CA 1
ATOM 3053 C C . THR A 1 394 ? 78.482 28.704 51.811 1.00 30.45 425 THR A C 1
ATOM 3054 O O . THR A 1 394 ? 78.859 28.564 52.966 1.00 29.37 425 THR A O 1
ATOM 3058 N N . ASP A 1 395 ? 78.732 27.797 50.882 1.00 31.72 426 ASP A N 1
ATOM 3059 C CA . ASP A 1 395 ? 79.586 26.650 51.164 1.00 32.49 426 ASP A CA 1
ATOM 3060 C C . ASP A 1 395 ? 80.998 27.025 50.761 1.00 33.40 426 ASP A C 1
ATOM 3061 O O . ASP A 1 395 ? 81.377 26.917 49.588 1.00 35.18 426 ASP A O 1
ATOM 3066 N N . TRP A 1 396 ? 81.788 27.454 51.751 1.00 32.30 427 TRP A N 1
ATOM 3067 C CA . TRP A 1 396 ? 83.137 27.976 51.508 1.00 32.58 427 TRP A CA 1
ATOM 3068 C C . TRP A 1 396 ? 84.135 26.901 51.124 1.00 34.34 427 TRP A C 1
ATOM 3069 O O . TRP A 1 396 ? 85.232 27.206 50.632 1.00 35.60 427 TRP A O 1
ATOM 3080 N N . ALA A 1 397 ? 83.765 25.644 51.386 1.00 34.17 428 ALA A N 1
ATOM 3081 C CA . ALA A 1 397 ? 84.558 24.506 50.973 1.00 36.29 428 ALA A CA 1
ATOM 3082 C C . ALA A 1 397 ? 84.327 24.140 49.500 1.00 37.52 428 ALA A C 1
ATOM 3083 O O . ALA A 1 397 ? 85.001 23.278 48.983 1.00 40.01 428 ALA A O 1
ATOM 3085 N N . ASP A 1 398 ? 83.378 24.787 48.830 1.00 37.93 429 ASP A N 1
ATOM 3086 C CA . ASP A 1 398 ? 83.028 24.469 47.439 1.00 39.90 429 ASP A CA 1
ATOM 3087 C C . ASP A 1 398 ? 82.151 25.590 46.875 1.00 39.61 429 ASP A C 1
ATOM 3088 O O . ASP A 1 398 ? 80.995 25.363 46.466 1.00 38.84 429 ASP A O 1
ATOM 3093 N N . LYS A 1 399 ? 82.712 26.796 46.857 1.00 40.79 430 LYS A N 1
ATOM 3094 C CA . LYS A 1 399 ? 81.916 28.014 46.681 1.00 41.60 430 LYS A CA 1
ATOM 3095 C C . LYS A 1 399 ? 81.573 28.313 45.221 1.00 43.34 430 LYS A C 1
ATOM 3096 O O . LYS A 1 399 ? 80.750 29.178 44.972 1.00 42.82 430 LYS A O 1
ATOM 3102 N N . GLU A 1 400 ? 82.195 27.596 44.282 1.00 45.10 431 GLU A N 1
ATOM 3103 C CA . GLU A 1 400 ? 81.928 27.770 42.860 1.00 48.26 431 GLU A CA 1
ATOM 3104 C C . GLU A 1 400 ? 80.892 26.787 42.312 1.00 47.79 431 GLU A C 1
ATOM 3105 O O . GLU A 1 400 ? 80.556 26.854 41.136 1.00 50.55 431 GLU A O 1
ATOM 3111 N N . ASN A 1 401 ? 80.411 25.867 43.143 1.00 44.84 432 ASN A N 1
ATOM 3112 C CA . ASN A 1 401 ? 79.489 24.823 42.698 1.00 44.58 432 ASN A CA 1
ATOM 3113 C C . ASN A 1 401 ? 78.027 25.341 42.659 1.00 43.70 432 ASN A C 1
ATOM 3114 O O . ASN A 1 401 ? 77.444 25.655 43.713 1.00 40.54 432 ASN A O 1
ATOM 3119 N N . PRO A 1 402 ? 77.433 25.435 41.449 1.00 45.60 433 PRO A N 1
ATOM 3120 C CA . PRO A 1 402 ? 76.083 26.031 41.332 1.00 45.57 433 PRO A CA 1
ATOM 3121 C C . PRO A 1 402 ? 74.939 25.179 41.906 1.00 44.49 433 PRO A C 1
ATOM 3122 O O . PRO A 1 402 ? 73.917 25.722 42.350 1.00 42.59 433 PRO A O 1
ATOM 3126 N N . GLU A 1 403 ? 75.123 23.863 41.907 1.00 45.51 434 GLU A N 1
ATOM 3127 C CA . GLU A 1 403 ? 74.125 22.935 42.440 1.00 45.49 434 GLU A CA 1
ATOM 3128 C C . GLU A 1 403 ? 74.102 23.038 43.981 1.00 41.84 434 GLU A C 1
ATOM 3129 O O . GLU A 1 403 ? 73.043 23.047 44.603 1.00 40.41 434 GLU A O 1
ATOM 3135 N N . THR A 1 404 ? 75.276 23.177 44.583 1.00 40.87 435 THR A N 1
ATOM 3136 C CA . THR A 1 404 ? 75.384 23.377 46.027 1.00 38.40 435 THR A CA 1
ATOM 3137 C C . THR A 1 404 ? 74.755 24.732 46.403 1.00 37.26 435 THR A C 1
ATOM 3138 O O . THR A 1 404 ? 74.037 24.852 47.405 1.00 34.46 435 THR A O 1
ATOM 3142 N N . ARG A 1 405 ? 74.973 25.734 45.555 1.00 38.54 436 ARG A N 1
ATOM 3143 C CA . ARG A 1 405 ? 74.356 27.040 45.742 1.00 38.54 436 ARG A CA 1
ATOM 3144 C C . ARG A 1 405 ? 72.805 26.968 45.779 1.00 38.96 436 ARG A C 1
ATOM 3145 O O . ARG A 1 405 ? 72.164 27.576 46.635 1.00 37.51 436 ARG A O 1
ATOM 3153 N N . ARG A 1 406 ? 72.222 26.220 44.841 1.00 41.17 437 ARG A N 1
ATOM 3154 C CA . ARG A 1 406 ? 70.784 25.882 44.852 1.00 42.07 437 ARG A CA 1
ATOM 3155 C C . ARG A 1 406 ? 70.348 25.261 46.195 1.00 39.05 437 ARG A C 1
ATOM 3156 O O . ARG A 1 406 ? 69.357 25.687 46.779 1.00 37.70 437 ARG A O 1
ATOM 3164 N N . LYS A 1 407 ? 71.090 24.263 46.668 1.00 38.43 438 LYS A N 1
ATOM 3165 C CA . LYS A 1 407 ? 70.756 23.559 47.907 1.00 37.80 438 LYS A CA 1
ATOM 3166 C C . LYS A 1 407 ? 70.727 24.484 49.116 1.00 34.85 438 LYS A C 1
ATOM 3167 O O . LYS A 1 407 ? 69.875 24.334 49.973 1.00 32.98 438 LYS A O 1
ATOM 3173 N N . THR A 1 408 ? 71.678 25.406 49.198 1.00 34.45 439 THR A N 1
ATOM 3174 C CA . THR A 1 408 ? 71.782 26.295 50.365 1.00 33.33 439 THR A CA 1
ATOM 3175 C C . THR A 1 408 ? 70.667 27.314 50.406 1.00 32.81 439 THR A C 1
ATOM 3176 O O . THR A 1 408 ? 70.322 27.805 51.462 1.00 30.48 439 THR A O 1
ATOM 3180 N N . LEU A 1 409 ? 70.111 27.633 49.237 1.00 34.50 440 LEU A N 1
ATOM 3181 C CA . LEU A 1 409 ? 69.012 28.585 49.154 1.00 34.87 440 LEU A CA 1
ATOM 3182 C C . LEU A 1 409 ? 67.727 27.895 49.642 1.00 34.31 440 LEU A C 1
ATOM 3183 O O . LEU A 1 409 ? 66.980 28.470 50.450 1.00 33.87 440 LEU A O 1
ATOM 3188 N N . VAL A 1 410 ? 67.489 26.655 49.195 1.00 33.96 441 VAL A N 1
ATOM 3189 C CA . VAL A 1 410 ? 66.388 25.841 49.725 1.00 33.51 441 VAL A CA 1
ATOM 3190 C C . VAL A 1 410 ? 66.527 25.687 51.256 1.00 31.54 441 VAL A C 1
ATOM 3191 O O . VAL A 1 410 ? 65.531 25.805 52.002 1.00 31.93 441 VAL A O 1
ATOM 3195 N N . ALA A 1 411 ? 67.750 25.442 51.699 1.00 29.33 442 ALA A N 1
ATOM 3196 C CA . ALA A 1 411 ? 68.084 25.331 53.126 1.00 28.35 442 ALA A CA 1
ATOM 3197 C C . ALA A 1 411 ? 67.780 26.609 53.912 1.00 27.31 442 ALA A C 1
ATOM 3198 O O . ALA A 1 411 ? 67.228 26.544 54.987 1.00 26.25 442 ALA A O 1
ATOM 3200 N N . LEU A 1 412 ? 68.138 27.764 53.356 1.00 27.80 443 LEU A N 1
ATOM 3201 C CA . LEU A 1 412 ? 67.863 29.054 53.966 1.00 27.88 443 LEU A CA 1
ATOM 3202 C C . LEU A 1 412 ? 66.379 29.228 54.312 1.00 28.94 443 LEU A C 1
ATOM 3203 O O . LEU A 1 412 ? 66.035 29.599 55.443 1.00 28.48 443 LEU A O 1
ATOM 3208 N N . PHE A 1 413 ? 65.525 28.988 53.317 1.00 29.28 444 PHE A N 1
ATOM 3209 C CA . PHE A 1 413 ? 64.081 29.145 53.438 1.00 30.26 444 PHE A CA 1
ATOM 3210 C C . PHE A 1 413 ? 63.475 28.039 54.342 1.00 29.00 444 PHE A C 1
ATOM 3211 O O . PHE A 1 413 ? 62.640 28.309 55.183 1.00 29.49 444 PHE A O 1
ATOM 3219 N N . THR A 1 414 ? 63.925 26.806 54.174 1.00 27.95 445 THR A N 1
ATOM 3220 C CA . THR A 1 414 ? 63.533 25.697 55.053 1.00 27.32 445 THR A CA 1
ATOM 3221 C C . THR A 1 414 ? 63.876 25.972 56.511 1.00 26.15 445 THR A C 1
ATOM 3222 O O . THR A 1 414 ? 63.052 25.794 57.390 1.00 26.75 445 THR A O 1
ATOM 3226 N N . ASP A 1 415 ? 65.103 26.405 56.751 1.00 26.12 446 ASP A N 1
ATOM 3227 C CA . ASP A 1 415 ? 65.574 26.704 58.092 1.00 25.67 446 ASP A CA 1
ATOM 3228 C C . ASP A 1 415 ? 64.781 27.812 58.746 1.00 25.73 446 ASP A C 1
ATOM 3229 O O . ASP A 1 415 ? 64.384 27.700 59.900 1.00 26.17 446 ASP A O 1
ATOM 3234 N N . HIS A 1 416 ? 64.618 28.918 58.034 1.00 25.73 447 HIS A N 1
ATOM 3235 C CA . HIS A 1 416 ? 63.968 30.067 58.603 1.00 26.29 447 HIS A CA 1
ATOM 3236 C C . HIS A 1 416 ? 62.470 29.879 58.824 1.00 26.67 447 HIS A C 1
ATOM 3237 O O . HIS A 1 416 ? 61.958 30.266 59.854 1.00 27.42 447 HIS A O 1
ATOM 3244 N N . GLN A 1 417 ? 61.772 29.311 57.845 1.00 26.86 448 GLN A N 1
ATOM 3245 C CA . GLN A 1 417 ? 60.319 29.228 57.891 1.00 27.01 448 GLN A CA 1
ATOM 3246 C C . GLN A 1 417 ? 59.776 28.026 58.655 1.00 26.75 448 GLN A C 1
ATOM 3247 O O . GLN A 1 417 ? 58.643 28.072 59.124 1.00 26.40 448 GLN A O 1
ATOM 3253 N N . TRP A 1 418 ? 60.555 26.951 58.718 1.00 24.04 449 TRP A N 1
ATOM 3254 C CA . TRP A 1 418 ? 60.114 25.715 59.342 1.00 24.60 449 TRP A CA 1
ATOM 3255 C C . TRP A 1 418 ? 61.004 25.193 60.471 1.00 24.50 449 TRP A C 1
ATOM 3256 O O . TRP A 1 418 ? 60.489 24.856 61.538 1.00 23.78 449 TRP A O 1
ATOM 3267 N N . VAL A 1 419 ? 62.314 25.069 60.231 1.00 24.44 450 VAL A N 1
ATOM 3268 C CA . VAL A 1 419 ? 63.159 24.360 61.190 1.00 24.90 450 VAL A CA 1
ATOM 3269 C C . VAL A 1 419 ? 63.342 25.166 62.487 1.00 25.04 450 VAL A C 1
ATOM 3270 O O . VAL A 1 419 ? 63.080 24.648 63.561 1.00 23.30 450 VAL A O 1
ATOM 3274 N N . ALA A 1 420 ? 63.821 26.412 62.391 1.00 25.61 451 ALA A N 1
ATOM 3275 C CA . ALA A 1 420 ? 64.049 27.202 63.599 1.00 26.48 451 ALA A CA 1
ATOM 3276 C C . ALA A 1 420 ? 62.757 27.422 64.463 1.00 26.35 451 ALA A C 1
ATOM 3277 O O . ALA A 1 420 ? 62.809 27.272 65.661 1.00 26.58 451 ALA A O 1
ATOM 3279 N N . PRO A 1 421 ? 61.624 27.801 63.855 1.00 26.29 452 PRO A N 1
ATOM 3280 C CA . PRO A 1 421 ? 60.393 27.897 64.651 1.00 26.11 452 PRO A CA 1
ATOM 3281 C C . PRO A 1 421 ? 59.877 26.602 65.278 1.00 24.95 452 PRO A C 1
ATOM 3282 O O . PRO A 1 421 ? 59.341 26.655 66.373 1.00 25.30 452 PRO A O 1
ATOM 3286 N N . ALA A 1 422 ? 60.062 25.466 64.621 1.00 23.93 453 ALA A N 1
ATOM 3287 C CA . ALA A 1 422 ? 59.747 24.195 65.206 1.00 24.19 453 ALA A CA 1
ATOM 3288 C C . ALA A 1 422 ? 60.608 23.925 66.411 1.00 24.93 453 ALA A C 1
ATOM 3289 O O . ALA A 1 422 ? 60.100 23.439 67.424 1.00 24.72 453 ALA A O 1
ATOM 3291 N N . VAL A 1 423 ? 61.912 24.198 66.301 1.00 25.38 454 VAL A N 1
ATOM 3292 C CA . VAL A 1 423 ? 62.846 23.912 67.413 1.00 26.08 454 VAL A CA 1
ATOM 3293 C C . VAL A 1 423 ? 62.568 24.845 68.583 1.00 26.34 454 VAL A C 1
ATOM 3294 O O . VAL A 1 423 ? 62.600 24.402 69.721 1.00 26.38 454 VAL A O 1
ATOM 3298 N N . ALA A 1 424 ? 62.275 26.123 68.297 1.00 26.33 455 ALA A N 1
ATOM 3299 C CA . ALA A 1 424 ? 61.880 27.089 69.326 1.00 26.77 455 ALA A CA 1
ATOM 3300 C C . ALA A 1 424 ? 60.640 26.618 70.091 1.00 26.43 455 ALA A C 1
ATOM 3301 O O . ALA A 1 424 ? 60.606 26.663 71.322 1.00 27.42 455 ALA A O 1
ATOM 3303 N N . THR A 1 425 ? 59.635 26.173 69.348 1.00 25.71 456 THR A N 1
ATOM 3304 C CA . THR A 1 425 ? 58.436 25.545 69.914 1.00 25.96 456 THR A CA 1
ATOM 3305 C C . THR A 1 425 ? 58.774 24.342 70.800 1.00 26.47 456 THR A C 1
ATOM 3306 O O . THR A 1 425 ? 58.301 24.243 71.943 1.00 26.21 456 THR A O 1
ATOM 3310 N N . ALA A 1 426 ? 59.588 23.435 70.264 1.00 27.05 457 ALA A N 1
ATOM 3311 C CA . ALA A 1 426 ? 60.006 22.235 70.977 1.00 26.94 457 ALA A CA 1
ATOM 3312 C C . ALA A 1 426 ? 60.728 22.583 72.283 1.00 28.53 457 ALA A C 1
ATOM 3313 O O . ALA A 1 426 ? 60.442 21.994 73.339 1.00 28.01 457 ALA A O 1
ATOM 3315 N N . ASP A 1 427 ? 61.653 23.539 72.207 1.00 29.08 458 ASP A N 1
ATOM 3316 C CA . ASP A 1 427 ? 62.405 24.008 73.374 1.00 30.40 458 ASP A CA 1
ATOM 3317 C C . ASP A 1 427 ? 61.507 24.652 74.448 1.00 30.37 458 ASP A C 1
ATOM 3318 O O . ASP A 1 427 ? 61.688 24.405 75.636 1.00 30.81 458 ASP A O 1
ATOM 3323 N N . LEU A 1 428 ? 60.580 25.509 74.025 1.00 29.35 459 LEU A N 1
ATOM 3324 C CA . LEU A 1 428 ? 59.631 26.141 74.953 1.00 29.62 459 LEU A CA 1
ATOM 3325 C C . LEU A 1 428 ? 58.707 25.099 75.583 1.00 29.07 459 LEU A C 1
ATOM 3326 O O . LEU A 1 428 ? 58.364 25.192 76.761 1.00 29.79 459 LEU A O 1
ATOM 3331 N N . HIS A 1 429 ? 58.336 24.076 74.816 1.00 28.28 460 HIS A N 1
ATOM 3332 C CA . HIS A 1 429 ? 57.478 23.016 75.359 1.00 28.31 460 HIS A CA 1
ATOM 3333 C C . HIS A 1 429 ? 58.191 22.027 76.277 1.00 30.29 460 HIS A C 1
ATOM 3334 O O . HIS A 1 429 ? 57.591 21.554 77.241 1.00 30.37 460 HIS A O 1
ATOM 3341 N N . ALA A 1 430 ? 59.442 21.689 75.966 1.00 31.68 461 ALA A N 1
ATOM 3342 C CA . ALA A 1 430 ? 60.160 20.673 76.722 1.00 34.24 461 ALA A CA 1
ATOM 3343 C C . ALA A 1 430 ? 60.902 21.205 77.950 1.00 37.54 461 ALA A C 1
ATOM 3344 O O . ALA A 1 430 ? 61.395 20.425 78.709 1.00 38.90 461 ALA A O 1
ATOM 3346 N N . GLN A 1 431 ? 60.965 22.518 78.151 1.00 40.66 462 GLN A N 1
ATOM 3347 C CA . GLN A 1 431 ? 61.887 23.097 79.140 1.00 44.14 462 GLN A CA 1
ATOM 3348 C C . GLN A 1 431 ? 61.591 22.759 80.613 1.00 46.11 462 GLN A C 1
ATOM 3349 O O . GLN A 1 431 ? 62.494 22.927 81.459 1.00 48.04 462 GLN A O 1
ATOM 3355 N N . TYR A 1 432 ? 60.382 22.261 80.937 1.00 46.32 463 TYR A N 1
ATOM 3356 C CA . TYR A 1 432 ? 60.108 21.804 82.337 1.00 47.73 463 TYR A CA 1
ATOM 3357 C C . TYR A 1 432 ? 59.677 20.343 82.471 1.00 47.19 463 TYR A C 1
ATOM 3358 O O . TYR A 1 432 ? 59.038 19.980 83.464 1.00 48.42 463 TYR A O 1
ATOM 3367 N N . GLY A 1 433 ? 60.023 19.499 81.506 1.00 45.47 464 GLY A N 1
ATOM 3368 C CA . GLY A 1 433 ? 59.709 18.060 81.606 1.00 44.25 464 GLY A CA 1
ATOM 3369 C C . GLY A 1 433 ? 58.402 17.607 80.945 1.00 41.94 464 GLY A C 1
ATOM 3370 O O . GLY A 1 433 ? 58.009 16.445 81.094 1.00 42.87 464 GLY A O 1
ATOM 3371 N N . SER A 1 434 ? 57.702 18.489 80.239 1.00 38.61 465 SER A N 1
ATOM 3372 C CA . SER A 1 434 ? 56.497 18.057 79.493 1.00 36.88 465 SER A CA 1
ATOM 3373 C C . SER A 1 434 ? 56.883 17.200 78.304 1.00 33.90 465 SER A C 1
ATOM 3374 O O . SER A 1 434 ? 57.775 17.589 77.569 1.00 32.86 465 SER A O 1
ATOM 3377 N N . PRO A 1 435 ? 56.213 16.041 78.114 1.00 32.46 466 PRO A N 1
ATOM 3378 C CA . PRO A 1 435 ? 56.627 15.160 77.017 1.00 31.24 466 PRO A CA 1
ATOM 3379 C C . PRO A 1 435 ? 56.595 15.828 75.625 1.00 29.87 466 PRO A C 1
ATOM 3380 O O . PRO A 1 435 ? 55.581 16.434 75.228 1.00 27.51 466 PRO A O 1
ATOM 3384 N N . THR A 1 436 ? 57.738 15.710 74.935 1.00 29.20 467 THR A N 1
ATOM 3385 C CA . THR A 1 436 ? 57.977 16.354 73.651 1.00 28.55 467 THR A CA 1
ATOM 3386 C C . THR A 1 436 ? 58.776 15.381 72.783 1.00 28.14 467 THR A C 1
ATOM 3387 O O . THR A 1 436 ? 59.721 14.774 73.257 1.00 28.82 467 THR A O 1
ATOM 3391 N N . TYR A 1 437 ? 58.364 15.224 71.533 1.00 26.55 468 TYR A N 1
ATOM 3392 C CA . TYR A 1 437 ? 59.043 14.341 70.572 1.00 26.87 468 TYR A CA 1
ATOM 3393 C C . TYR A 1 437 ? 59.257 15.137 69.285 1.00 26.06 468 TYR A C 1
ATOM 3394 O O . TYR A 1 437 ? 58.355 15.829 68.838 1.00 25.16 468 TYR A O 1
ATOM 3403 N N . PHE A 1 438 ? 60.466 15.082 68.737 1.00 26.07 469 PHE A N 1
ATOM 3404 C CA . PHE A 1 438 ? 60.820 15.838 67.532 1.00 25.29 469 PHE A CA 1
ATOM 3405 C C . PHE A 1 438 ? 61.245 14.847 66.447 1.00 24.77 469 PHE A C 1
ATOM 3406 O O . PHE A 1 438 ? 61.937 13.890 66.740 1.00 25.04 469 PHE A O 1
ATOM 3414 N N . TYR A 1 439 ? 60.828 15.098 65.214 1.00 23.69 470 TYR A N 1
ATOM 3415 C CA . TYR A 1 439 ? 61.256 14.314 64.052 1.00 24.43 470 TYR A CA 1
ATOM 3416 C C . TYR A 1 439 ? 61.717 15.242 62.894 1.00 24.75 470 TYR A C 1
ATOM 3417 O O . TYR A 1 439 ? 61.230 16.373 62.754 1.00 23.56 470 TYR A O 1
ATOM 3426 N N . ALA A 1 440 ? 62.650 14.730 62.090 1.00 25.64 471 ALA A N 1
ATOM 3427 C CA . ALA A 1 440 ? 62.936 15.235 60.751 1.00 26.56 471 ALA A CA 1
ATOM 3428 C C . ALA A 1 440 ? 62.658 14.104 59.739 1.00 27.34 471 ALA A C 1
ATOM 3429 O O . ALA A 1 440 ? 63.150 12.981 59.871 1.00 27.82 471 ALA A O 1
ATOM 3431 N N . PHE A 1 441 ? 61.851 14.423 58.735 1.00 27.99 472 PHE A N 1
ATOM 3432 C CA . PHE A 1 441 ? 61.347 13.453 57.760 1.00 29.18 472 PHE A CA 1
ATOM 3433 C C . PHE A 1 441 ? 62.118 13.551 56.440 1.00 30.19 472 PHE A C 1
ATOM 3434 O O . PHE A 1 441 ? 62.129 14.604 55.778 1.00 30.13 472 PHE A O 1
ATOM 3442 N N . TYR A 1 442 ? 62.740 12.443 56.064 1.00 36.67 473 TYR A N 1
ATOM 3443 C CA . TYR A 1 442 ? 63.657 12.401 54.940 1.00 40.12 473 TYR A CA 1
ATOM 3444 C C . TYR A 1 442 ? 63.206 11.610 53.716 1.00 41.67 473 TYR A C 1
ATOM 3445 O O . TYR A 1 442 ? 63.945 11.550 52.745 1.00 44.77 473 TYR A O 1
ATOM 3454 N N . HIS A 1 443 ? 62.018 11.022 53.721 1.00 40.82 474 HIS A N 1
ATOM 3455 C CA . HIS A 1 443 ? 61.582 10.240 52.561 1.00 42.38 474 HIS A CA 1
ATOM 3456 C C . HIS A 1 443 ? 60.478 10.945 51.774 1.00 42.72 474 HIS A C 1
ATOM 3457 O O . HIS A 1 443 ? 59.686 11.700 52.336 1.00 41.37 474 HIS A O 1
ATOM 3464 N N . HIS A 1 444 ? 60.454 10.719 50.466 1.00 44.64 475 HIS A N 1
ATOM 3465 C CA . HIS A 1 444 ? 59.330 11.118 49.630 1.00 45.50 475 HIS A CA 1
ATOM 3466 C C . HIS A 1 444 ? 59.068 10.047 48.574 1.00 48.21 475 HIS A C 1
ATOM 3467 O O . HIS A 1 444 ? 59.984 9.335 48.152 1.00 48.83 475 HIS A O 1
ATOM 3474 N N . CYS A 1 445 ? 57.806 9.944 48.163 1.00 49.59 476 CYS A N 1
ATOM 3475 C CA . CYS A 1 445 ? 57.392 9.007 47.131 1.00 52.96 476 CYS A CA 1
ATOM 3476 C C . CYS A 1 445 ? 57.886 9.504 45.765 1.00 56.05 476 CYS A C 1
ATOM 3477 O O . CYS A 1 445 ? 58.099 10.702 45.567 1.00 56.20 476 CYS A O 1
ATOM 3480 N N . GLN A 1 446 ? 58.070 8.568 44.839 1.00 59.28 477 GLN A N 1
ATOM 3481 C CA . GLN A 1 446 ? 58.398 8.861 43.434 1.00 63.36 477 GLN A CA 1
ATOM 3482 C C . GLN A 1 446 ? 57.246 9.644 42.765 1.00 64.15 477 GLN A C 1
ATOM 3483 O O . GLN A 1 446 ? 56.127 9.149 42.714 1.00 63.30 477 GLN A O 1
ATOM 3489 N N . SER A 1 447 ? 57.524 10.862 42.283 1.00 66.17 478 SER A N 1
ATOM 3490 C CA . SER A 1 447 ? 56.541 11.683 41.539 1.00 68.37 478 SER A CA 1
ATOM 3491 C C . SER A 1 447 ? 57.194 12.396 40.351 1.00 71.96 478 SER A C 1
ATOM 3492 O O . SER A 1 447 ? 58.143 13.173 40.526 1.00 71.87 478 SER A O 1
ATOM 3495 N N . GLU A 1 448 ? 56.662 12.144 39.153 1.00 75.41 479 GLU A N 1
ATOM 3496 C CA . GLU A 1 448 ? 57.215 12.682 37.899 1.00 79.43 479 GLU A CA 1
ATOM 3497 C C . GLU A 1 448 ? 57.291 14.221 37.835 1.00 80.05 479 GLU A C 1
ATOM 3498 O O . GLU A 1 448 ? 58.139 14.783 37.133 1.00 82.22 479 GLU A O 1
ATOM 3504 N N . MET A 1 449 ? 56.416 14.890 38.580 1.00 78.42 480 MET A N 1
ATOM 3505 C CA . MET A 1 449 ? 56.392 16.359 38.632 1.00 79.57 480 MET A CA 1
ATOM 3506 C C . MET A 1 449 ? 57.603 16.915 39.418 1.00 77.75 480 MET A C 1
ATOM 3507 O O . MET A 1 449 ? 58.131 17.983 39.087 1.00 79.49 480 MET A O 1
ATOM 3512 N N . LYS A 1 450 ? 58.040 16.179 40.441 1.00 74.62 481 LYS A N 1
ATOM 3513 C CA . LYS A 1 450 ? 59.187 16.575 41.276 1.00 73.07 481 LYS A CA 1
ATOM 3514 C C . LYS A 1 450 ? 60.523 16.547 40.525 1.00 74.74 481 LYS A C 1
ATOM 3515 O O . LYS A 1 450 ? 60.783 15.611 39.766 1.00 76.10 481 LYS A O 1
ATOM 3521 N N . PRO A 1 451 ? 61.391 17.556 40.765 1.00 74.35 482 PRO A N 1
ATOM 3522 C CA . PRO A 1 451 ? 62.750 17.492 40.209 1.00 75.88 482 PRO A CA 1
ATOM 3523 C C . PRO A 1 451 ? 63.604 16.413 40.892 1.00 73.70 482 PRO A C 1
ATOM 3524 O O . PRO A 1 451 ? 63.421 16.136 42.091 1.00 70.53 482 PRO A O 1
ATOM 3528 N N . SER A 1 452 ? 64.527 15.833 40.121 1.00 75.12 483 SER A N 1
ATOM 3529 C CA . SER A 1 452 ? 65.376 14.711 40.560 1.00 74.06 483 SER A CA 1
ATOM 3530 C C . SER A 1 452 ? 66.178 15.038 41.813 1.00 71.36 483 SER A C 1
ATOM 3531 O O . SER A 1 452 ? 66.287 14.218 42.726 1.00 69.35 483 SER A O 1
ATOM 3534 N N . TRP A 1 453 ? 66.730 16.247 41.834 1.00 71.28 484 TRP A N 1
ATOM 3535 C CA . TRP A 1 453 ? 67.603 16.719 42.918 1.00 69.71 484 TRP A CA 1
ATOM 3536 C C . TRP A 1 453 ? 66.894 17.117 44.233 1.00 65.44 484 TRP A C 1
ATOM 3537 O O . TRP A 1 453 ? 67.559 17.496 45.200 1.00 64.35 484 TRP A O 1
ATOM 3548 N N . ALA A 1 454 ? 65.564 17.045 44.266 1.00 63.06 485 ALA A N 1
ATOM 3549 C CA . ALA A 1 454 ? 64.788 17.539 45.404 1.00 59.69 485 ALA A CA 1
ATOM 3550 C C . ALA A 1 454 ? 64.685 16.539 46.555 1.00 56.55 485 ALA A C 1
ATOM 3551 O O . ALA A 1 454 ? 64.432 15.361 46.343 1.00 55.71 485 ALA A O 1
ATOM 3553 N N . ASP A 1 455 ? 64.840 17.053 47.776 1.00 54.60 486 ASP A N 1
ATOM 3554 C CA . ASP A 1 455 ? 64.637 16.303 49.016 1.00 51.60 486 ASP A CA 1
ATOM 3555 C C . ASP A 1 455 ? 63.153 16.254 49.405 1.00 48.93 486 ASP A C 1
ATOM 3556 O O . ASP A 1 455 ? 62.280 16.757 48.677 1.00 49.69 486 ASP A O 1
ATOM 3561 N N . SER A 1 456 ? 62.862 15.631 50.542 1.00 45.83 487 SER A N 1
ATOM 3562 C CA . SER A 1 456 ? 61.523 15.644 51.069 1.00 43.39 487 SER A CA 1
ATOM 3563 C C . SER A 1 456 ? 61.023 17.096 51.181 1.00 44.04 487 SER A C 1
ATOM 3564 O O . SER A 1 456 ? 61.674 17.965 51.821 1.00 44.34 487 SER A O 1
ATOM 3567 N N . ALA A 1 457 ? 59.874 17.340 50.541 1.00 43.76 488 ALA A N 1
ATOM 3568 C CA . ALA A 1 457 ? 59.291 18.673 50.416 1.00 43.67 488 ALA A CA 1
ATOM 3569 C C . ALA A 1 457 ? 58.038 18.840 51.269 1.00 41.24 488 ALA A C 1
ATOM 3570 O O . ALA A 1 457 ? 57.583 17.909 51.954 1.00 38.55 488 ALA A O 1
ATOM 3572 N N . HIS A 1 458 ? 57.491 20.048 51.210 1.00 41.56 489 HIS A N 1
ATOM 3573 C CA . HIS A 1 458 ? 56.337 20.431 52.012 1.00 40.92 489 HIS A CA 1
ATOM 3574 C C . HIS A 1 458 ? 55.088 19.610 51.649 1.00 40.12 489 HIS A C 1
ATOM 3575 O O . HIS A 1 458 ? 54.637 19.659 50.494 1.00 41.05 489 HIS A O 1
ATOM 3582 N N . GLY A 1 459 ? 54.560 18.876 52.641 1.00 37.82 490 GLY A N 1
ATOM 3583 C CA . GLY A 1 459 ? 53.431 17.944 52.449 1.00 37.98 490 GLY A CA 1
ATOM 3584 C C . GLY A 1 459 ? 53.763 16.466 52.199 1.00 38.20 490 GLY A C 1
ATOM 3585 O O . GLY A 1 459 ? 52.851 15.642 52.117 1.00 38.16 490 GLY A O 1
ATOM 3586 N N . ASP A 1 460 ? 55.053 16.105 52.098 1.00 38.79 491 ASP A N 1
ATOM 3587 C CA . ASP A 1 460 ? 55.454 14.742 51.682 1.00 38.30 491 ASP A CA 1
ATOM 3588 C C . ASP A 1 460 ? 55.384 13.646 52.775 1.00 36.21 491 ASP A C 1
ATOM 3589 O O . ASP A 1 460 ? 55.473 12.447 52.463 1.00 36.12 491 ASP A O 1
ATOM 3594 N N . GLU A 1 461 ? 55.203 14.030 54.041 1.00 33.43 492 GLU A N 1
ATOM 3595 C CA . GLU A 1 461 ? 54.936 13.055 55.107 1.00 30.91 492 GLU A CA 1
ATOM 3596 C C . GLU A 1 461 ? 53.465 12.553 55.102 1.00 30.04 492 GLU A C 1
ATOM 3597 O O . GLU A 1 461 ? 53.177 11.483 55.634 1.00 28.81 492 GLU A O 1
ATOM 3603 N N . VAL A 1 462 ? 52.558 13.350 54.540 1.00 30.21 493 VAL A N 1
ATOM 3604 C CA . VAL A 1 462 ? 51.103 13.099 54.595 1.00 29.94 493 VAL A CA 1
ATOM 3605 C C . VAL A 1 462 ? 50.660 11.708 54.051 1.00 30.42 493 VAL A C 1
ATOM 3606 O O . VAL A 1 462 ? 49.847 11.035 54.692 1.00 29.11 493 VAL A O 1
ATOM 3610 N N . PRO A 1 463 ? 51.188 11.279 52.876 1.00 32.26 494 PRO A N 1
ATOM 3611 C CA . PRO A 1 463 ? 50.841 9.915 52.435 1.00 32.92 494 PRO A CA 1
ATOM 3612 C C . PRO A 1 463 ? 51.208 8.789 53.412 1.00 30.93 494 PRO A C 1
ATOM 3613 O O . PRO A 1 463 ? 50.498 7.787 53.461 1.00 30.37 494 PRO A O 1
ATOM 3617 N N . TYR A 1 464 ? 52.285 8.969 54.176 1.00 29.15 495 TYR A N 1
ATOM 3618 C CA . TYR A 1 464 ? 52.736 7.977 55.116 1.00 28.22 495 TYR A CA 1
ATOM 3619 C C . TYR A 1 464 ? 51.893 7.974 56.378 1.00 27.35 495 TYR A C 1
ATOM 3620 O O . TYR A 1 464 ? 51.512 6.899 56.858 1.00 27.59 495 TYR A O 1
ATOM 3629 N N . VAL A 1 465 ? 51.566 9.163 56.882 1.00 26.30 496 VAL A N 1
ATOM 3630 C CA . VAL A 1 465 ? 50.695 9.319 58.055 1.00 25.45 496 VAL A CA 1
ATOM 3631 C C . VAL A 1 465 ? 49.319 8.642 57.860 1.00 25.54 496 VAL A C 1
ATOM 3632 O O . VAL A 1 465 ? 48.813 7.997 58.788 1.00 25.49 496 VAL A O 1
ATOM 3636 N N . PHE A 1 466 ? 48.749 8.764 56.659 1.00 26.17 497 PHE A N 1
ATOM 3637 C CA . PHE A 1 466 ? 47.413 8.251 56.358 1.00 26.46 497 PHE A CA 1
ATOM 3638 C C . PHE A 1 466 ? 47.366 6.902 55.651 1.00 27.31 497 PHE A C 1
ATOM 3639 O O . PHE A 1 466 ? 46.293 6.429 55.293 1.00 27.40 497 PHE A O 1
ATOM 3647 N N . GLY A 1 467 ? 48.529 6.274 55.484 1.00 27.86 498 GLY A N 1
ATOM 3648 C CA . GLY A 1 467 ? 48.614 4.894 55.009 1.00 29.19 498 GLY A CA 1
ATOM 3649 C C . GLY A 1 467 ? 48.214 4.693 53.570 1.00 30.43 498 GLY A C 1
ATOM 3650 O O . GLY A 1 467 ? 47.752 3.619 53.174 1.00 30.89 498 GLY A O 1
ATOM 3651 N N . ILE A 1 468 ? 48.431 5.729 52.777 1.00 30.86 499 ILE A N 1
ATOM 3652 C CA . ILE A 1 468 ? 48.030 5.720 51.371 1.00 33.02 499 ILE A CA 1
ATOM 3653 C C . ILE A 1 468 ? 48.714 4.642 50.527 1.00 34.47 499 ILE A C 1
ATOM 3654 O O . ILE A 1 468 ? 48.076 4.111 49.614 1.00 35.14 499 ILE A O 1
ATOM 3659 N N . PRO A 1 469 ? 49.985 4.299 50.831 1.00 34.79 500 PRO A N 1
ATOM 3660 C CA . PRO A 1 469 ? 50.615 3.152 50.158 1.00 37.80 500 PRO A CA 1
ATOM 3661 C C . PRO A 1 469 ? 49.861 1.824 50.324 1.00 40.25 500 PRO A C 1
ATOM 3662 O O . PRO A 1 469 ? 50.007 0.936 49.506 1.00 40.76 500 PRO A O 1
ATOM 3666 N N . MET A 1 470 ? 49.050 1.696 51.377 1.00 41.62 501 MET A N 1
ATOM 3667 C CA . MET A 1 470 ? 48.310 0.449 51.613 1.00 45.39 501 MET A CA 1
ATOM 3668 C C . MET A 1 470 ? 46.976 0.373 50.894 1.00 47.02 501 MET A C 1
ATOM 3669 O O . MET A 1 470 ? 46.418 -0.708 50.810 1.00 48.43 501 MET A O 1
ATOM 3674 N N . ILE A 1 471 ? 46.474 1.512 50.406 1.00 48.35 502 ILE A N 1
ATOM 3675 C CA . ILE A 1 471 ? 45.134 1.624 49.803 1.00 51.03 502 ILE A CA 1
ATOM 3676 C C . ILE A 1 471 ? 44.981 0.642 48.672 1.00 55.00 502 ILE A C 1
ATOM 3677 O O . ILE A 1 471 ? 43.962 -0.046 48.569 1.00 56.88 502 ILE A O 1
ATOM 3682 N N . GLY A 1 472 ? 45.980 0.581 47.808 1.00 57.60 503 GLY A N 1
ATOM 3683 C CA . GLY A 1 472 ? 45.991 -0.454 46.802 1.00 61.87 503 GLY A CA 1
ATOM 3684 C C . GLY A 1 472 ? 46.829 -0.086 45.609 1.00 64.85 503 GLY A C 1
ATOM 3685 O O . GLY A 1 472 ? 47.900 -0.694 45.390 1.00 66.45 503 GLY A O 1
ATOM 3686 N N . PRO A 1 473 ? 46.347 0.891 44.808 1.00 66.33 504 PRO A N 1
ATOM 3687 C CA . PRO A 1 473 ? 47.095 1.197 43.583 1.00 68.60 504 PRO A CA 1
ATOM 3688 C C . PRO A 1 473 ? 48.477 1.823 43.880 1.00 67.44 504 PRO A C 1
ATOM 3689 O O . PRO A 1 473 ? 48.644 2.576 44.857 1.00 63.91 504 PRO A O 1
ATOM 3693 N N . THR A 1 474 ? 49.460 1.456 43.057 1.00 69.67 505 THR A N 1
ATOM 3694 C CA . THR A 1 474 ? 50.798 2.037 43.129 1.00 69.40 505 THR A CA 1
ATOM 3695 C C . THR A 1 474 ? 50.751 3.520 42.736 1.00 69.41 505 THR A C 1
ATOM 3696 O O . THR A 1 474 ? 51.531 4.314 43.255 1.00 67.69 505 THR A O 1
ATOM 3700 N N . GLU A 1 475 ? 49.829 3.873 41.829 1.00 71.74 506 GLU A N 1
ATOM 3701 C CA . GLU A 1 475 ? 49.717 5.232 41.271 1.00 72.78 506 GLU A CA 1
ATOM 3702 C C . GLU A 1 475 ? 48.491 5.989 41.810 1.00 71.19 506 GLU A C 1
ATOM 3703 O O . GLU A 1 475 ? 47.405 5.946 41.225 1.00 72.51 506 GLU A O 1
ATOM 3709 N N . LEU A 1 476 ? 48.695 6.695 42.919 1.00 68.51 507 LEU A N 1
ATOM 3710 C CA . LEU A 1 476 ? 47.647 7.481 43.567 1.00 67.19 507 LEU A CA 1
ATOM 3711 C C . LEU A 1 476 ? 48.300 8.674 44.267 1.00 64.92 507 LEU A C 1
ATOM 3712 O O . LEU A 1 476 ? 49.476 8.605 44.636 1.00 63.69 507 LEU A O 1
ATOM 3717 N N . PHE A 1 477 ? 47.550 9.757 44.458 1.00 64.07 508 PHE A N 1
ATOM 3718 C CA . PHE A 1 477 ? 48.014 10.851 45.319 1.00 62.04 508 PHE A CA 1
ATOM 3719 C C . PHE A 1 477 ? 49.283 11.523 44.744 1.00 62.37 508 PHE A C 1
ATOM 3720 O O . PHE A 1 477 ? 50.140 12.015 45.489 1.00 60.55 508 PHE A O 1
ATOM 3728 N N . SER A 1 478 ? 49.393 11.523 43.417 1.00 64.35 509 SER A N 1
ATOM 3729 C CA . SER A 1 478 ? 50.571 12.038 42.713 1.00 65.55 509 SER A CA 1
ATOM 3730 C C . SER A 1 478 ? 51.867 11.279 43.100 1.00 64.38 509 SER A C 1
ATOM 3731 O O . SER A 1 478 ? 52.955 11.870 43.127 1.00 64.29 509 SER A O 1
ATOM 3734 N N . CYS A 1 479 ? 51.732 9.975 43.384 1.00 63.22 510 CYS A N 1
ATOM 3735 C CA . CYS A 1 479 ? 52.861 9.105 43.775 1.00 62.33 510 CYS A CA 1
ATOM 3736 C C . CYS A 1 479 ? 52.857 7.808 43.011 1.00 63.73 510 CYS A C 1
ATOM 3737 O O . CYS A 1 479 ? 51.833 7.413 42.468 1.00 64.67 510 CYS A O 1
ATOM 3740 N N . ASN A 1 480 ? 54.009 7.135 43.027 1.00 63.87 511 ASN A N 1
ATOM 3741 C CA . ASN A 1 480 ? 54.139 5.769 42.556 1.00 65.11 511 ASN A CA 1
ATOM 3742 C C . ASN A 1 480 ? 54.806 4.892 43.617 1.00 62.28 511 ASN A C 1
ATOM 3743 O O . ASN A 1 480 ? 56.034 4.816 43.682 1.00 63.21 511 ASN A O 1
ATOM 3748 N N . PHE A 1 481 ? 54.002 4.211 44.433 1.00 58.94 512 PHE A N 1
ATOM 3749 C CA . PHE A 1 481 ? 54.496 3.614 45.679 1.00 55.38 512 PHE A CA 1
ATOM 3750 C C . PHE A 1 481 ? 55.258 2.311 45.497 1.00 56.24 512 PHE A C 1
ATOM 3751 O O . PHE A 1 481 ? 54.953 1.537 44.607 1.00 58.38 512 PHE A O 1
ATOM 3759 N N . SER A 1 482 ? 56.255 2.105 46.359 1.00 54.17 513 SER A N 1
ATOM 3760 C CA . SER A 1 482 ? 57.034 0.876 46.422 1.00 55.00 513 SER A CA 1
ATOM 3761 C C . SER A 1 482 ? 56.735 0.140 47.725 1.00 53.11 513 SER A C 1
ATOM 3762 O O . SER A 1 482 ? 56.018 0.629 48.607 1.00 49.88 513 SER A O 1
ATOM 3765 N N . LYS A 1 483 ? 57.322 -1.043 47.846 1.00 54.40 514 LYS A N 1
ATOM 3766 C CA . LYS A 1 483 ? 57.169 -1.878 49.035 1.00 53.43 514 LYS A CA 1
ATOM 3767 C C . LYS A 1 483 ? 57.847 -1.236 50.234 1.00 50.05 514 LYS A C 1
ATOM 3768 O O . LYS A 1 483 ? 57.421 -1.453 51.369 1.00 48.82 514 LYS A O 1
ATOM 3774 N N . ASN A 1 484 ? 58.907 -0.468 49.981 1.00 48.85 515 ASN A N 1
ATOM 3775 C CA . ASN A 1 484 ? 59.558 0.328 51.023 1.00 46.61 515 ASN A CA 1
ATOM 3776 C C . ASN A 1 484 ? 58.639 1.423 51.571 1.00 43.08 515 ASN A C 1
ATOM 3777 O O . ASN A 1 484 ? 58.677 1.722 52.759 1.00 41.50 515 ASN A O 1
ATOM 3782 N N . ASP A 1 485 ? 57.838 2.019 50.687 1.00 42.71 516 ASP A N 1
ATOM 3783 C CA . ASP A 1 485 ? 56.838 3.033 51.048 1.00 40.17 516 ASP A CA 1
ATOM 3784 C C . ASP A 1 485 ? 55.756 2.452 51.956 1.00 39.37 516 ASP A C 1
ATOM 3785 O O . ASP A 1 485 ? 55.326 3.103 52.907 1.00 36.88 516 ASP A O 1
ATOM 3790 N N . VAL A 1 486 ? 55.316 1.228 51.645 1.00 41.46 517 VAL A N 1
ATOM 3791 C CA . VAL A 1 486 ? 54.345 0.507 52.463 1.00 41.47 517 VAL A CA 1
ATOM 3792 C C . VAL A 1 486 ? 54.913 0.285 53.870 1.00 40.69 517 VAL A C 1
ATOM 3793 O O . VAL A 1 486 ? 54.252 0.601 54.851 1.00 38.74 517 VAL A O 1
ATOM 3797 N N . MET A 1 487 ? 56.143 -0.218 53.950 1.00 42.29 518 MET A N 1
ATOM 3798 C CA . MET A 1 487 ? 56.828 -0.438 55.234 1.00 42.63 518 MET A CA 1
ATOM 3799 C C . MET A 1 487 ? 56.970 0.853 56.051 1.00 39.16 518 MET A C 1
ATOM 3800 O O . MET A 1 487 ? 56.681 0.873 57.250 1.00 37.18 518 MET A O 1
ATOM 3805 N N . LEU A 1 488 ? 57.397 1.925 55.393 1.00 37.78 519 LEU A N 1
ATOM 3806 C CA . LEU A 1 488 ? 57.574 3.218 56.053 1.00 35.28 519 LEU A CA 1
ATOM 3807 C C . LEU A 1 488 ? 56.235 3.785 56.533 1.00 33.18 519 LEU A C 1
ATOM 3808 O O . LEU A 1 488 ? 56.145 4.346 57.624 1.00 31.39 519 LEU A O 1
ATOM 3813 N N . SER A 1 489 ? 55.185 3.635 55.733 1.00 32.67 520 SER A N 1
ATOM 3814 C CA . SER A 1 489 ? 53.863 4.047 56.207 1.00 31.29 520 SER A CA 1
ATOM 3815 C C . SER A 1 489 ? 53.459 3.324 57.503 1.00 30.43 520 SER A C 1
ATOM 3816 O O . SER A 1 489 ? 52.890 3.927 58.404 1.00 28.98 520 SER A O 1
ATOM 3819 N N . ALA A 1 490 ? 53.738 2.024 57.579 1.00 32.41 521 ALA A N 1
ATOM 3820 C CA . ALA A 1 490 ? 53.399 1.216 58.748 1.00 32.69 521 ALA A CA 1
ATOM 3821 C C . ALA A 1 490 ? 54.187 1.692 59.979 1.00 32.17 521 ALA A C 1
ATOM 3822 O O . ALA A 1 490 ? 53.641 1.860 61.064 1.00 31.54 521 ALA A O 1
ATOM 3824 N N . VAL A 1 491 ? 55.466 1.955 59.782 1.00 32.96 522 VAL A N 1
ATOM 3825 C CA . VAL A 1 491 ? 56.316 2.531 60.825 1.00 32.37 522 VAL A CA 1
ATOM 3826 C C . VAL A 1 491 ? 55.734 3.865 61.314 1.00 30.50 522 VAL A C 1
ATOM 3827 O O . VAL A 1 491 ? 55.610 4.085 62.503 1.00 30.27 522 VAL A O 1
ATOM 3831 N N . VAL A 1 492 ? 55.387 4.746 60.394 1.00 29.12 523 VAL A N 1
ATOM 3832 C CA . VAL A 1 492 ? 54.864 6.044 60.764 1.00 27.53 523 VAL A CA 1
ATOM 3833 C C . VAL A 1 492 ? 53.509 5.952 61.494 1.00 26.78 523 VAL A C 1
ATOM 3834 O O . VAL A 1 492 ? 53.313 6.621 62.522 1.00 25.33 523 VAL A O 1
ATOM 3838 N N . MET A 1 493 ? 52.584 5.158 60.956 1.00 26.27 524 MET A N 1
ATOM 3839 C CA . MET A 1 493 ? 51.279 5.034 61.570 1.00 25.86 524 MET A CA 1
ATOM 3840 C C . MET A 1 493 ? 51.349 4.385 62.971 1.00 26.02 524 MET A C 1
ATOM 3841 O O . MET A 1 493 ? 50.566 4.757 63.858 1.00 24.84 524 MET A O 1
ATOM 3846 N N . THR A 1 494 ? 52.282 3.450 63.158 1.00 26.71 525 THR A N 1
ATOM 3847 C CA . THR A 1 494 ? 52.531 2.847 64.478 1.00 27.30 525 THR A CA 1
ATOM 3848 C C . THR A 1 494 ? 52.997 3.898 65.483 1.00 27.15 525 THR A C 1
ATOM 3849 O O . THR A 1 494 ? 52.415 4.019 66.544 1.00 27.69 525 THR A O 1
ATOM 3853 N N . TYR A 1 495 ? 54.005 4.700 65.140 1.00 27.10 526 TYR A N 1
ATOM 3854 C CA . TYR A 1 495 ? 54.431 5.797 66.023 1.00 26.89 526 TYR A CA 1
ATOM 3855 C C . TYR A 1 495 ? 53.298 6.763 66.344 1.00 25.95 526 TYR A C 1
ATOM 3856 O O . TYR A 1 495 ? 53.093 7.133 67.512 1.00 26.25 526 TYR A O 1
ATOM 3865 N N . TRP A 1 496 ? 52.606 7.223 65.299 1.00 25.38 527 TRP A N 1
ATOM 3866 C CA . TRP A 1 496 ? 51.520 8.203 65.443 1.00 23.80 527 TRP A CA 1
ATOM 3867 C C . TRP A 1 496 ? 50.376 7.680 66.321 1.00 24.27 527 TRP A C 1
ATOM 3868 O O . TRP A 1 496 ? 49.893 8.385 67.208 1.00 23.81 527 TRP A O 1
ATOM 3879 N N . THR A 1 497 ? 49.945 6.442 66.088 1.00 24.97 528 THR A N 1
ATOM 3880 C CA . THR A 1 497 ? 48.851 5.861 66.872 1.00 25.42 528 THR A CA 1
ATOM 3881 C C . THR A 1 497 ? 49.268 5.398 68.282 1.00 25.70 528 THR A C 1
ATOM 3882 O O . THR A 1 497 ? 48.484 5.524 69.210 1.00 26.36 528 THR A O 1
ATOM 3886 N N . ASN A 1 498 ? 50.487 4.885 68.439 1.00 25.41 529 ASN A N 1
ATOM 3887 C CA . ASN A 1 498 ? 51.063 4.666 69.755 1.00 25.81 529 ASN A CA 1
ATOM 3888 C C . ASN A 1 498 ? 51.045 5.934 70.603 1.00 24.85 529 ASN A C 1
ATOM 3889 O O . ASN A 1 498 ? 50.633 5.901 71.757 1.00 24.83 529 ASN A O 1
ATOM 3894 N N . PHE A 1 499 ? 51.508 7.035 70.024 1.00 24.55 530 PHE A N 1
ATOM 3895 C CA . PHE A 1 499 ? 51.415 8.352 70.652 1.00 24.39 530 PHE A CA 1
ATOM 3896 C C . PHE A 1 499 ? 50.002 8.709 71.107 1.00 25.12 530 PHE A C 1
ATOM 3897 O O . PHE A 1 499 ? 49.797 9.149 72.257 1.00 24.81 530 PHE A O 1
ATOM 3905 N N . ALA A 1 500 ? 49.026 8.534 70.211 1.00 24.74 531 ALA A N 1
ATOM 3906 C CA . ALA A 1 500 ? 47.611 8.731 70.549 1.00 24.99 531 ALA A CA 1
ATOM 3907 C C . ALA A 1 500 ? 47.107 7.853 71.706 1.00 25.70 531 ALA A C 1
ATOM 3908 O O . ALA A 1 500 ? 46.266 8.273 72.476 1.00 26.01 531 ALA A O 1
ATOM 3910 N N . LYS A 1 501 ? 47.607 6.619 71.791 1.00 26.46 532 LYS A N 1
ATOM 3911 C CA . LYS A 1 501 ? 47.167 5.650 72.771 1.00 27.45 532 LYS A CA 1
ATOM 3912 C C . LYS A 1 501 ? 47.775 5.911 74.139 1.00 28.19 532 LYS A C 1
ATOM 3913 O O . LYS A 1 501 ? 47.092 5.794 75.139 1.00 29.42 532 LYS A O 1
ATOM 3919 N N . THR A 1 502 ? 49.060 6.275 74.185 1.00 28.31 533 THR A N 1
ATOM 3920 C CA . THR A 1 502 ? 49.812 6.332 75.449 1.00 28.61 533 THR A CA 1
ATOM 3921 C C . THR A 1 502 ? 50.570 7.621 75.729 1.00 28.82 533 THR A C 1
ATOM 3922 O O . THR A 1 502 ? 50.997 7.822 76.859 1.00 29.62 533 THR A O 1
ATOM 3926 N N . GLY A 1 503 ? 50.777 8.462 74.717 1.00 27.82 534 GLY A N 1
ATOM 3927 C CA . GLY A 1 503 ? 51.621 9.652 74.836 1.00 27.77 534 GLY A CA 1
ATOM 3928 C C . GLY A 1 503 ? 53.092 9.350 74.596 1.00 28.01 534 GLY A C 1
ATOM 3929 O O . GLY A 1 503 ? 53.960 10.207 74.775 1.00 28.43 534 GLY A O 1
ATOM 3930 N N . ASP A 1 504 ? 53.368 8.115 74.188 1.00 29.02 535 ASP A N 1
ATOM 3931 C CA . ASP A 1 504 ? 54.715 7.615 73.925 1.00 28.76 535 ASP A CA 1
ATOM 3932 C C . ASP A 1 504 ? 54.648 6.886 72.582 1.00 28.34 535 ASP A C 1
ATOM 3933 O O . ASP A 1 504 ? 53.916 5.902 72.462 1.00 28.46 535 ASP A O 1
ATOM 3938 N N . PRO A 1 505 ? 55.367 7.376 71.549 1.00 28.14 536 PRO A N 1
ATOM 3939 C CA . PRO A 1 505 ? 55.302 6.706 70.226 1.00 28.66 536 PRO A CA 1
ATOM 3940 C C . PRO A 1 505 ? 55.859 5.269 70.176 1.00 30.17 536 PRO A C 1
ATOM 3941 O O . PRO A 1 505 ? 55.655 4.575 69.185 1.00 29.38 536 PRO A O 1
ATOM 3945 N N . ASN A 1 506 ? 56.507 4.836 71.261 1.00 32.11 537 ASN A N 1
ATOM 3946 C CA . ASN A 1 506 ? 57.044 3.484 71.401 1.00 34.67 537 ASN A CA 1
ATOM 3947 C C . ASN A 1 506 ? 56.092 2.501 72.073 1.00 36.54 537 ASN A C 1
ATOM 3948 O O . ASN A 1 506 ? 56.358 1.315 72.064 1.00 37.22 537 ASN A O 1
ATOM 3953 N N . GLN A 1 507 ? 55.004 2.996 72.666 1.00 37.91 538 GLN A N 1
ATOM 3954 C CA . GLN A 1 507 ? 54.090 2.149 73.433 1.00 40.47 538 GLN A CA 1
ATOM 3955 C C . GLN A 1 507 ? 52.664 2.277 72.900 1.00 40.90 538 GLN A C 1
ATOM 3956 O O . GLN A 1 507 ? 52.212 3.374 72.588 1.00 38.81 538 GLN A O 1
ATOM 3962 N N . PRO A 1 508 ? 51.932 1.158 72.831 1.00 44.41 539 PRO A N 1
ATOM 3963 C CA . PRO A 1 508 ? 52.336 -0.168 73.245 1.00 48.66 539 PRO A CA 1
ATOM 3964 C C . PRO A 1 508 ? 52.814 -1.060 72.105 1.00 51.13 539 PRO A C 1
ATOM 3965 O O . PRO A 1 508 ? 53.343 -2.130 72.386 1.00 54.86 539 PRO A O 1
ATOM 3969 N N . VAL A 1 509 ? 52.613 -0.652 70.849 1.00 52.24 540 VAL A N 1
ATOM 3970 C CA . VAL A 1 509 ? 52.844 -1.532 69.689 1.00 54.48 540 VAL A CA 1
ATOM 3971 C C . VAL A 1 509 ? 54.274 -1.468 69.144 1.00 55.86 540 VAL A C 1
ATOM 3972 O O . VAL A 1 509 ? 54.751 -0.400 68.741 1.00 54.12 540 VAL A O 1
ATOM 3976 N N . PRO A 1 510 ? 54.961 -2.626 69.131 1.00 59.65 541 PRO A N 1
ATOM 3977 C CA . PRO A 1 510 ? 56.259 -2.682 68.459 1.00 61.27 541 PRO A CA 1
ATOM 3978 C C . PRO A 1 510 ? 56.073 -2.927 66.952 1.00 61.96 541 PRO A C 1
ATOM 3979 O O . PRO A 1 510 ? 56.588 -2.157 66.134 1.00 62.05 541 PRO A O 1
ATOM 3983 N N . VAL A 1 526 ? 62.442 1.201 66.005 1.00 43.24 557 VAL A N 1
ATOM 3984 C CA . VAL A 1 526 ? 63.503 1.853 66.786 1.00 43.05 557 VAL A CA 1
ATOM 3985 C C . VAL A 1 526 ? 62.918 2.810 67.820 1.00 39.84 557 VAL A C 1
ATOM 3986 O O . VAL A 1 526 ? 61.905 3.475 67.562 1.00 39.05 557 VAL A O 1
ATOM 3990 N N . ALA A 1 527 ? 63.555 2.852 68.992 1.00 39.14 558 ALA A N 1
ATOM 3991 C CA . ALA A 1 527 ? 63.117 3.683 70.125 1.00 37.21 558 ALA A CA 1
ATOM 3992 C C . ALA A 1 527 ? 63.244 5.172 69.781 1.00 34.94 558 ALA A C 1
ATOM 3993 O O . ALA A 1 527 ? 64.324 5.658 69.473 1.00 35.51 558 ALA A O 1
ATOM 3995 N N . TRP A 1 528 ? 62.122 5.872 69.804 1.00 32.14 559 TRP A N 1
ATOM 3996 C CA . TRP A 1 528 ? 62.092 7.311 69.578 1.00 30.59 559 TRP A CA 1
ATOM 3997 C C . TRP A 1 528 ? 62.216 8.010 70.932 1.00 31.02 559 TRP A C 1
ATOM 3998 O O . TRP A 1 528 ? 61.256 8.092 71.687 1.00 29.02 559 TRP A O 1
ATOM 4009 N N . SER A 1 529 ? 63.412 8.512 71.226 1.00 33.13 560 SER A N 1
ATOM 4010 C CA . SER A 1 529 ? 63.680 9.151 72.507 1.00 35.14 560 SER A CA 1
ATOM 4011 C C . SER A 1 529 ? 62.987 10.527 72.631 1.00 35.09 560 SER A C 1
ATOM 4012 O O . SER A 1 529 ? 62.801 11.244 71.627 1.00 34.44 560 SER A O 1
ATOM 4015 N N . ARG A 1 530 ? 62.626 10.890 73.860 1.00 33.46 561 ARG A N 1
ATOM 4016 C CA . ARG A 1 530 ? 62.145 12.233 74.157 1.00 34.02 561 ARG A CA 1
ATOM 4017 C C . ARG A 1 530 ? 63.138 13.360 73.811 1.00 33.65 561 ARG A C 1
ATOM 4018 O O . ARG A 1 530 ? 64.362 13.233 73.956 1.00 33.99 561 ARG A O 1
ATOM 4026 N N . TYR A 1 531 ? 62.561 14.447 73.314 1.00 33.16 562 TYR A N 1
ATOM 4027 C CA . TYR A 1 531 ? 63.267 15.688 73.058 1.00 33.29 562 TYR A CA 1
ATOM 4028 C C . TYR A 1 531 ? 63.352 16.536 74.334 1.00 34.51 562 TYR A C 1
ATOM 4029 O O . TYR A 1 531 ? 62.347 16.785 75.014 1.00 33.60 562 TYR A O 1
ATOM 4038 N N . ASN A 1 532 ? 64.553 16.997 74.632 1.00 36.99 563 ASN A N 1
ATOM 4039 C CA . ASN A 1 532 ? 64.747 18.086 75.587 1.00 38.55 563 ASN A CA 1
ATOM 4040 C C . ASN A 1 532 ? 65.795 19.097 75.052 1.00 39.56 563 ASN A C 1
ATOM 4041 O O . ASN A 1 532 ? 66.587 18.759 74.181 1.00 38.43 563 ASN A O 1
ATOM 4046 N N . PRO A 1 533 ? 65.781 20.356 75.547 1.00 41.55 564 PRO A N 1
ATOM 4047 C CA . PRO A 1 533 ? 66.694 21.373 74.980 1.00 42.58 564 PRO A CA 1
ATOM 4048 C C . PRO A 1 533 ? 68.202 21.102 75.198 1.00 44.72 564 PRO A C 1
ATOM 4049 O O . PRO A 1 533 ? 69.032 21.702 74.503 1.00 46.04 564 PRO A O 1
ATOM 4053 N N . LYS A 1 534 ? 68.539 20.210 76.127 1.00 45.51 565 LYS A N 1
ATOM 4054 C CA . LYS A 1 534 ? 69.922 19.864 76.420 1.00 47.77 565 LYS A CA 1
ATOM 4055 C C . LYS A 1 534 ? 70.502 18.822 75.445 1.00 46.56 565 LYS A C 1
ATOM 4056 O O . LYS A 1 534 ? 71.464 19.102 74.737 1.00 47.43 565 LYS A O 1
ATOM 4062 N N . ASP A 1 535 ? 69.927 17.624 75.422 1.00 44.20 566 ASP A N 1
ATOM 4063 C CA . ASP A 1 535 ? 70.406 16.567 74.535 1.00 42.73 566 ASP A CA 1
ATOM 4064 C C . ASP A 1 535 ? 69.841 16.679 73.108 1.00 39.41 566 ASP A C 1
ATOM 4065 O O . ASP A 1 535 ? 70.463 16.199 72.159 1.00 37.69 566 ASP A O 1
ATOM 4070 N N . GLN A 1 536 ? 68.658 17.281 72.982 1.00 36.72 567 GLN A N 1
ATOM 4071 C CA . GLN A 1 536 ? 68.038 17.584 71.671 1.00 34.86 567 GLN A CA 1
ATOM 4072 C C . GLN A 1 536 ? 67.962 16.391 70.719 1.00 33.79 567 GLN A C 1
ATOM 4073 O O . GLN A 1 536 ? 68.301 16.492 69.543 1.00 33.69 567 GLN A O 1
ATOM 4079 N N . LEU A 1 537 ? 67.522 15.260 71.247 1.00 33.20 568 LEU A N 1
ATOM 4080 C CA . LEU A 1 537 ? 67.391 14.033 70.470 1.00 33.03 568 LEU A CA 1
ATOM 4081 C C . LEU A 1 537 ? 66.137 14.132 69.630 1.00 30.83 568 LEU A C 1
ATOM 4082 O O . LEU A 1 537 ? 65.094 14.621 70.093 1.00 30.64 568 LEU A O 1
ATOM 4087 N N . TYR A 1 538 ? 66.246 13.663 68.392 1.00 30.11 569 TYR A N 1
ATOM 4088 C CA . TYR A 1 538 ? 65.152 13.705 67.414 1.00 28.00 569 TYR A CA 1
ATOM 4089 C C . TYR A 1 538 ? 65.191 12.409 66.580 1.00 28.32 569 TYR A C 1
ATOM 4090 O O . TYR A 1 538 ? 66.248 11.757 66.496 1.00 28.13 569 TYR A O 1
ATOM 4099 N N . LEU A 1 539 ? 64.039 12.004 66.029 1.00 27.25 570 LEU A N 1
ATOM 4100 C CA . LEU A 1 539 ? 63.994 10.846 65.123 1.00 27.97 570 LEU A CA 1
ATOM 4101 C C . LEU A 1 539 ? 64.161 11.264 63.659 1.00 28.15 570 LEU A C 1
ATOM 4102 O O . LEU A 1 539 ? 63.358 12.044 63.109 1.00 27.53 570 LEU A O 1
ATOM 4107 N N . HIS A 1 540 ? 65.226 10.769 63.041 1.00 29.74 571 HIS A N 1
ATOM 4108 C CA . HIS A 1 540 ? 65.385 10.843 61.586 1.00 30.99 571 HIS A CA 1
ATOM 4109 C C . HIS A 1 540 ? 64.458 9.782 61.025 1.00 30.74 571 HIS A C 1
ATOM 4110 O O . HIS A 1 540 ? 64.677 8.611 61.246 1.00 30.47 571 HIS A O 1
ATOM 4117 N N . ILE A 1 541 ? 63.393 10.205 60.355 1.00 30.93 572 ILE A N 1
ATOM 4118 C CA . ILE A 1 541 ? 62.434 9.272 59.773 1.00 31.80 572 ILE A CA 1
ATOM 4119 C C . ILE A 1 541 ? 62.707 9.123 58.279 1.00 32.76 572 ILE A C 1
ATOM 4120 O O . ILE A 1 541 ? 62.610 10.084 57.511 1.00 31.56 572 ILE A O 1
ATOM 4125 N N . GLY A 1 542 ? 63.090 7.909 57.892 1.00 35.11 573 GLY A N 1
ATOM 4126 C CA . GLY A 1 542 ? 63.235 7.538 56.487 1.00 36.77 573 GLY A CA 1
ATOM 4127 C C . GLY A 1 542 ? 63.205 6.022 56.372 1.00 38.64 573 GLY A C 1
ATOM 4128 O O . GLY A 1 542 ? 62.658 5.349 57.239 1.00 38.81 573 GLY A O 1
ATOM 4129 N N . LEU A 1 543 ? 63.792 5.484 55.312 1.00 40.70 574 LEU A N 1
ATOM 4130 C CA . LEU A 1 543 ? 63.855 4.020 55.134 1.00 42.88 574 LEU A CA 1
ATOM 4131 C C . LEU A 1 543 ? 64.694 3.393 56.234 1.00 43.96 574 LEU A C 1
ATOM 4132 O O . LEU A 1 543 ? 64.464 2.258 56.609 1.00 45.09 574 LEU A O 1
ATOM 4137 N N . LYS A 1 544 ? 65.636 4.164 56.773 1.00 44.64 575 LYS A N 1
ATOM 4138 C CA . LYS A 1 544 ? 66.453 3.765 57.910 1.00 45.66 575 LYS A CA 1
ATOM 4139 C C . LYS A 1 544 ? 66.199 4.674 59.119 1.00 43.48 575 LYS A C 1
ATOM 4140 O O . LYS A 1 544 ? 66.991 5.576 59.377 1.00 43.98 575 LYS A O 1
ATOM 4146 N N . PRO A 1 545 ? 65.110 4.439 59.872 1.00 41.64 576 PRO A N 1
ATOM 4147 C CA . PRO 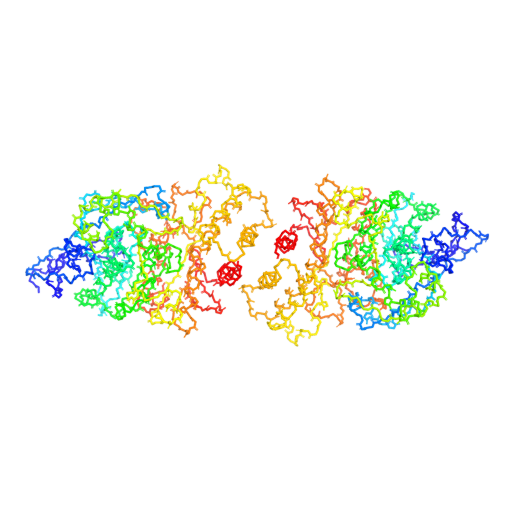A 1 545 ? 64.838 5.317 61.018 1.00 40.23 576 PRO A CA 1
ATOM 4148 C C . PRO A 1 545 ? 65.929 5.240 62.085 1.00 40.34 576 PRO A C 1
ATOM 4149 O O . PRO A 1 545 ? 66.424 4.149 62.389 1.00 41.48 576 PRO A O 1
ATOM 4153 N N . ARG A 1 546 ? 66.318 6.391 62.620 1.00 38.93 577 ARG A N 1
ATOM 4154 C CA A ARG A 1 546 ? 67.415 6.466 63.578 0.50 39.36 577 ARG A CA 1
ATOM 4155 C CA B ARG A 1 546 ? 67.373 6.441 63.627 0.50 39.20 577 ARG A CA 1
ATOM 4156 C C . ARG A 1 546 ? 67.364 7.743 64.404 1.00 37.68 577 ARG A C 1
ATOM 4157 O O . ARG A 1 546 ? 67.047 8.801 63.871 1.00 35.56 577 ARG A O 1
ATOM 4172 N N . VAL A 1 547 ? 67.709 7.630 65.685 1.00 36.62 578 VAL A N 1
ATOM 4173 C CA . VAL A 1 547 ? 67.756 8.768 66.576 1.00 35.43 578 VAL A CA 1
ATOM 4174 C C . VAL A 1 547 ? 69.076 9.492 66.341 1.00 35.73 578 VAL A C 1
ATOM 4175 O O . VAL A 1 547 ? 70.114 8.883 66.308 1.00 35.47 578 VAL A O 1
ATOM 4179 N N . ARG A 1 548 ? 69.005 10.804 66.161 1.00 35.04 579 ARG A N 1
ATOM 4180 C CA . ARG A 1 548 ? 70.175 11.649 66.054 1.00 36.38 579 ARG A CA 1
ATOM 4181 C C . ARG A 1 548 ? 70.001 12.802 67.072 1.00 35.87 579 ARG A C 1
ATOM 4182 O O . ARG A 1 548 ? 69.035 12.808 67.848 1.00 34.24 579 ARG A O 1
ATOM 4190 N N . ASP A 1 549 ? 70.917 13.771 67.081 1.00 35.83 580 ASP A N 1
ATOM 4191 C CA . ASP A 1 549 ? 70.806 14.891 68.002 1.00 35.71 580 ASP A CA 1
ATOM 4192 C C . ASP A 1 549 ? 71.144 16.240 67.362 1.00 35.05 580 ASP A C 1
ATOM 4193 O O . ASP A 1 549 ? 71.882 16.308 66.369 1.00 34.86 580 ASP A O 1
ATOM 4198 N N . HIS A 1 550 ? 70.609 17.293 67.966 1.00 34.53 581 HIS A N 1
ATOM 4199 C CA . HIS A 1 550 ? 70.917 18.689 67.599 1.00 35.37 581 HIS A CA 1
ATOM 4200 C C . HIS A 1 550 ? 70.708 18.955 66.107 1.00 34.46 581 HIS A C 1
ATOM 4201 O O . HIS A 1 550 ? 71.644 19.284 65.402 1.00 34.62 581 HIS A O 1
ATOM 4208 N N . TYR A 1 551 ? 69.481 18.789 65.633 1.00 33.16 582 TYR A N 1
ATOM 4209 C CA . TYR A 1 551 ? 69.190 18.932 64.208 1.00 32.39 582 TYR A CA 1
ATOM 4210 C C . TYR A 1 551 ? 69.565 20.323 63.713 1.00 33.28 582 TYR A C 1
ATOM 4211 O O . TYR A 1 551 ? 69.065 21.324 64.236 1.00 32.48 582 TYR A O 1
ATOM 4220 N N . ARG A 1 552 ? 70.455 20.378 62.714 1.00 32.03 583 ARG A N 1
ATOM 4221 C CA . ARG A 1 552 ? 70.896 21.643 62.093 1.00 31.60 583 ARG A CA 1
ATOM 4222 C C . ARG A 1 552 ? 71.212 22.702 63.155 1.00 31.06 583 ARG A C 1
ATOM 4223 O O . ARG A 1 552 ? 70.839 23.868 63.048 1.00 29.47 583 ARG A O 1
ATOM 4231 N N . ALA A 1 553 ? 71.963 22.276 64.166 1.00 33.24 584 ALA A N 1
ATOM 4232 C CA . ALA A 1 553 ? 72.136 23.047 65.414 1.00 34.03 584 ALA A CA 1
ATOM 4233 C C . ALA A 1 553 ? 72.724 24.434 65.198 1.00 33.01 584 ALA A C 1
ATOM 4234 O O . ALA A 1 553 ? 72.294 25.408 65.813 1.00 33.65 584 ALA A O 1
ATOM 4236 N N . THR A 1 554 ? 73.699 24.523 64.311 1.00 32.12 585 THR A N 1
ATOM 4237 C CA . THR A 1 554 ? 74.353 25.789 64.048 1.00 31.16 585 THR A CA 1
ATOM 4238 C C . THR A 1 554 ? 73.429 26.776 63.345 1.00 29.40 585 THR A C 1
ATOM 4239 O O . THR A 1 554 ? 73.360 27.914 63.718 1.00 28.42 585 THR A O 1
ATOM 4243 N N . LYS A 1 555 ? 72.717 26.332 62.319 1.00 29.56 586 LYS A N 1
ATOM 4244 C CA . LYS A 1 555 ? 71.800 27.221 61.594 1.00 29.39 586 LYS A CA 1
ATOM 4245 C C . LYS A 1 555 ? 70.625 27.649 62.476 1.00 29.64 586 LYS A C 1
ATOM 4246 O O . LYS A 1 555 ? 70.177 28.767 62.390 1.00 30.37 586 LYS A O 1
ATOM 4252 N N . VAL A 1 556 ? 70.135 26.747 63.313 1.00 29.52 587 VAL A N 1
ATOM 4253 C CA . VAL A 1 556 ? 69.044 27.039 64.235 1.00 29.69 587 VAL A CA 1
ATOM 4254 C C . VAL A 1 556 ? 69.484 28.054 65.275 1.00 30.39 587 VAL A C 1
ATOM 4255 O O . VAL A 1 556 ? 68.764 28.999 65.536 1.00 30.98 587 VAL A O 1
ATOM 4259 N N . ALA A 1 557 ? 70.671 27.853 65.848 1.00 30.95 588 ALA A N 1
ATOM 4260 C CA . ALA A 1 557 ? 71.260 28.799 66.783 1.00 31.70 588 ALA A CA 1
ATOM 4261 C C . ALA A 1 557 ? 71.484 30.169 66.123 1.00 31.67 588 ALA A C 1
ATOM 4262 O O . ALA A 1 557 ? 71.319 31.206 66.756 1.00 32.47 588 ALA A O 1
ATOM 4264 N N . PHE A 1 558 ? 71.842 30.173 64.846 1.00 30.69 589 PHE A N 1
ATOM 4265 C CA . PHE A 1 558 ? 71.958 31.421 64.099 1.00 31.01 589 PHE A CA 1
ATOM 4266 C C . PHE A 1 558 ? 70.644 32.217 64.125 1.00 31.27 589 PHE A C 1
ATOM 4267 O O . PHE A 1 558 ? 70.605 33.372 64.559 1.00 32.02 589 PHE A O 1
ATOM 4275 N N . TRP A 1 559 ? 69.572 31.573 63.687 1.00 29.80 590 TRP A N 1
ATOM 4276 C CA . TRP A 1 559 ? 68.256 32.196 63.669 1.00 30.37 590 TRP A CA 1
ATOM 4277 C C . TRP A 1 559 ? 67.638 32.492 65.031 1.00 31.88 590 TRP A C 1
ATOM 4278 O O . TRP A 1 559 ? 66.953 33.508 65.185 1.00 33.05 590 TRP A O 1
ATOM 4289 N N . LEU A 1 560 ? 67.867 31.638 66.025 1.00 33.11 591 LEU A N 1
ATOM 4290 C CA . LEU A 1 560 ? 67.201 31.817 67.317 1.00 35.35 591 LEU A CA 1
ATOM 4291 C C . LEU A 1 560 ? 68.000 32.665 68.291 1.00 38.52 591 LEU A C 1
ATOM 4292 O O . LEU A 1 560 ? 67.403 33.283 69.156 1.00 41.42 591 LEU A O 1
ATOM 4297 N N . GLU A 1 561 ? 69.324 32.705 68.151 1.00 39.21 592 GLU A N 1
ATOM 4298 C CA . GLU A 1 561 ? 70.176 33.391 69.118 1.00 42.38 592 GLU A CA 1
ATOM 4299 C C . GLU A 1 561 ? 70.929 34.583 68.535 1.00 41.79 592 GLU A C 1
ATOM 4300 O O . GLU A 1 561 ? 70.749 35.696 69.023 1.00 43.69 592 GLU A O 1
ATOM 4306 N N . LEU A 1 562 ? 71.711 34.387 67.480 1.00 39.66 593 LEU A N 1
ATOM 4307 C CA . LEU A 1 562 ? 72.494 35.496 66.949 1.00 40.14 593 LEU A CA 1
ATOM 4308 C C . LEU A 1 562 ? 71.600 36.572 66.320 1.00 40.83 593 LEU A C 1
ATOM 4309 O O . LEU A 1 562 ? 71.744 37.749 66.643 1.00 41.63 593 LEU A O 1
ATOM 4314 N N . VAL A 1 563 ? 70.683 36.168 65.440 1.00 39.75 594 VAL A N 1
ATOM 4315 C CA . VAL A 1 563 ? 69.954 37.146 64.616 1.00 40.68 594 VAL A CA 1
ATOM 4316 C C . VAL A 1 563 ? 69.138 38.122 65.471 1.00 44.03 594 VAL A C 1
ATOM 4317 O O . VAL A 1 563 ? 69.222 39.330 65.267 1.00 44.77 594 VAL A O 1
ATOM 4321 N N . PRO A 1 564 ? 68.387 37.615 66.455 1.00 46.28 595 PRO A N 1
ATOM 4322 C CA . PRO A 1 564 ? 67.664 38.577 67.278 1.00 51.12 595 PRO A CA 1
ATOM 4323 C C . PRO A 1 564 ? 68.509 39.645 67.992 1.00 54.98 595 PRO A C 1
ATOM 4324 O O . PRO A 1 564 ? 67.950 40.359 68.825 1.00 57.29 595 PRO A O 1
ATOM 4328 N N . HIS A 1 565 ? 69.813 39.762 67.659 1.00 57.43 596 HIS A N 1
ATOM 4329 C CA . HIS A 1 565 ? 70.695 40.899 68.079 1.00 60.93 596 HIS A CA 1
ATOM 4330 C C . HIS A 1 565 ? 71.266 41.764 66.926 1.00 62.75 596 HIS A C 1
ATOM 4331 O O . HIS A 1 565 ? 71.586 42.951 67.121 1.00 65.20 596 HIS A O 1
ATOM 4338 N N . LEU A 1 566 ? 71.420 41.157 65.746 1.00 61.75 597 LEU A N 1
ATOM 4339 C CA . LEU A 1 566 ? 71.708 41.885 64.493 1.00 62.63 597 LEU A CA 1
ATOM 4340 C C . LEU A 1 566 ? 70.508 42.744 64.075 1.00 63.95 597 LEU A C 1
ATOM 4341 O O . LEU A 1 566 ? 70.534 43.376 63.015 1.00 64.82 597 LEU A O 1
ATOM 4346 N N . ALA B 1 11 ? 146.521 21.996 56.924 1.00 79.64 -2 ALA B N 1
ATOM 4347 C CA . ALA B 1 11 ? 145.691 20.771 57.164 1.00 79.61 -2 ALA B CA 1
ATOM 4348 C C . ALA B 1 11 ? 144.269 20.958 56.639 1.00 76.82 -2 ALA B C 1
ATOM 4349 O O . ALA B 1 11 ? 143.700 22.042 56.758 1.00 75.05 -2 ALA B O 1
ATOM 4351 N N . ALA B 1 12 ? 143.694 19.887 56.085 1.00 76.82 -1 ALA B N 1
ATOM 4352 C CA . ALA B 1 12 ? 142.335 19.910 55.503 1.00 74.19 -1 ALA B CA 1
ATOM 4353 C C . ALA B 1 12 ? 141.211 20.144 56.526 1.00 71.65 -1 ALA B C 1
ATOM 4354 O O . ALA B 1 12 ? 140.072 20.427 56.154 1.00 69.62 -1 ALA B O 1
ATOM 4356 N N . GLN B 1 13 ? 141.551 20.016 57.806 1.00 71.69 44 GLN B N 1
ATOM 4357 C CA . GLN B 1 13 ? 140.646 20.288 58.923 1.00 69.78 44 GLN B CA 1
ATOM 4358 C C . GLN B 1 13 ? 140.218 21.766 58.998 1.00 66.18 44 GLN B C 1
ATOM 4359 O O . GLN B 1 13 ? 139.239 22.097 59.682 1.00 64.00 44 GLN B O 1
ATOM 4365 N N . TYR B 1 14 ? 140.976 22.628 58.311 1.00 64.90 45 TYR B N 1
ATOM 4366 C CA . TYR B 1 14 ? 140.797 24.079 58.316 1.00 62.28 45 TYR B CA 1
ATOM 4367 C C . TYR B 1 14 ? 140.774 24.641 56.892 1.00 60.31 45 TYR B C 1
ATOM 4368 O O . TYR B 1 14 ? 141.756 25.229 56.443 1.00 60.72 45 TYR B O 1
ATOM 4377 N N . PRO B 1 15 ? 139.630 24.498 56.197 1.00 57.33 46 PRO B N 1
ATOM 4378 C CA . PRO B 1 15 ? 139.528 24.948 54.817 1.00 55.71 46 PRO B CA 1
ATOM 4379 C C . PRO B 1 15 ? 139.614 26.466 54.729 1.00 53.45 46 PRO B C 1
ATOM 4380 O O . PRO B 1 15 ? 139.074 27.161 55.582 1.00 51.02 46 PRO B O 1
ATOM 4384 N N . VAL B 1 16 ? 140.303 26.964 53.713 1.00 53.41 47 VAL B N 1
ATOM 4385 C CA . VAL B 1 16 ? 140.420 28.397 53.495 1.00 52.61 47 VAL B CA 1
ATOM 4386 C C . VAL B 1 16 ? 139.682 28.732 52.217 1.00 51.01 47 VAL B C 1
ATOM 4387 O O . VAL B 1 16 ? 139.853 28.035 51.216 1.00 51.85 47 VAL B O 1
ATOM 4391 N N . VAL B 1 17 ? 138.858 29.781 52.260 1.00 48.91 48 VAL B N 1
ATOM 4392 C CA . VAL B 1 17 ? 138.115 30.254 51.083 1.00 47.58 48 VAL B CA 1
ATOM 4393 C C . VAL B 1 17 ? 138.422 31.741 50.832 1.00 47.28 48 VAL B C 1
ATOM 4394 O O . VAL B 1 17 ? 138.443 32.541 51.761 1.00 45.53 48 VAL B O 1
ATOM 4398 N N . ASN B 1 18 ? 138.683 32.098 49.577 1.00 48.20 49 ASN B N 1
ATOM 4399 C CA A ASN B 1 18 ? 138.929 33.504 49.253 0.50 48.21 49 ASN B CA 1
ATOM 4400 C CA B ASN B 1 18 ? 138.941 33.478 49.181 0.50 48.39 49 ASN B CA 1
ATOM 4401 C C . ASN B 1 18 ? 137.618 34.197 48.943 1.00 46.33 49 ASN B C 1
ATOM 4402 O O . ASN B 1 18 ? 136.936 33.881 47.974 1.00 46.79 49 ASN B O 1
ATOM 4411 N N . THR B 1 19 ? 137.253 35.138 49.805 1.00 44.90 50 THR B N 1
ATOM 4412 C CA . THR B 1 19 ? 136.087 35.976 49.561 1.00 42.68 50 THR B CA 1
ATOM 4413 C C . THR B 1 19 ? 136.556 37.244 48.826 1.00 42.77 50 THR B C 1
ATOM 4414 O O . THR B 1 19 ? 137.751 37.469 48.691 1.00 44.01 50 THR B O 1
ATOM 4418 N N . ASN B 1 20 ? 135.619 38.067 48.360 1.00 41.33 51 ASN B N 1
ATOM 4419 C CA . ASN B 1 20 ? 135.952 39.370 47.745 1.00 41.46 51 ASN B CA 1
ATOM 4420 C C . ASN B 1 20 ? 136.611 40.347 48.710 1.00 41.61 51 ASN B C 1
ATOM 4421 O O . ASN B 1 20 ? 137.195 41.343 48.278 1.00 42.88 51 ASN B O 1
ATOM 4426 N N . TYR B 1 21 ? 136.515 40.070 50.010 1.00 40.65 52 TYR B N 1
ATOM 4427 C CA . TYR B 1 21 ? 137.082 40.933 51.043 1.00 40.89 52 TYR B CA 1
ATOM 4428 C C . TYR B 1 21 ? 138.377 40.390 51.634 1.00 42.83 52 TYR B C 1
ATOM 4429 O O . TYR B 1 21 ? 139.002 41.060 52.464 1.00 43.91 52 TYR B O 1
ATOM 4438 N N . GLY B 1 22 ? 138.767 39.182 51.217 1.00 43.45 53 GLY B N 1
ATOM 4439 C CA . GLY B 1 22 ? 139.929 38.501 51.789 1.00 45.24 53 GLY B CA 1
ATOM 4440 C C . GLY B 1 22 ? 139.632 37.047 52.121 1.00 45.41 53 GLY B C 1
ATOM 4441 O O . GLY B 1 22 ? 138.495 36.587 51.994 1.00 43.35 53 GLY B O 1
ATOM 4442 N N . LYS B 1 23 ? 140.669 36.332 52.557 1.00 47.40 54 LYS B N 1
ATOM 4443 C CA . LYS B 1 23 ? 140.601 34.888 52.808 1.00 47.94 54 LYS B CA 1
ATOM 4444 C C . LYS B 1 23 ? 140.103 34.593 54.200 1.00 47.14 54 LYS B C 1
ATOM 4445 O O . LYS B 1 23 ? 140.469 35.275 55.150 1.00 47.22 54 LYS B O 1
ATOM 4451 N N . ILE B 1 24 ? 139.273 33.560 54.326 1.00 46.62 55 ILE B N 1
ATOM 4452 C CA . ILE B 1 24 ? 138.788 33.112 55.635 1.00 45.95 55 ILE B CA 1
ATOM 4453 C C . ILE B 1 24 ? 139.091 31.637 55.882 1.00 46.85 55 ILE B C 1
ATOM 4454 O O . ILE B 1 24 ? 139.064 30.821 54.950 1.00 45.66 55 ILE B O 1
ATOM 4459 N N . ARG B 1 25 ? 139.341 31.317 57.153 1.00 47.91 56 ARG B N 1
ATOM 4460 C CA . ARG B 1 25 ? 139.591 29.949 57.607 1.00 50.25 56 ARG B CA 1
ATOM 4461 C C . ARG B 1 25 ? 138.399 29.422 58.406 1.00 49.60 56 ARG B C 1
ATOM 4462 O O . ARG B 1 25 ? 137.988 30.027 59.397 1.00 48.58 56 ARG B O 1
ATOM 4470 N N . GLY B 1 26 ? 137.861 28.288 57.971 1.00 50.37 57 GLY B N 1
ATOM 4471 C CA . GLY B 1 26 ? 136.806 27.618 58.689 1.00 51.05 57 GLY B CA 1
ATOM 4472 C C . GLY B 1 26 ? 137.263 26.288 59.243 1.00 54.04 57 GLY B C 1
ATOM 4473 O O . GLY B 1 26 ? 138.462 26.056 59.408 1.00 55.51 57 GLY B O 1
ATOM 4474 N N . LEU B 1 27 ? 136.300 25.418 59.535 1.00 55.15 58 LEU B N 1
ATOM 4475 C CA . LEU B 1 27 ? 136.608 24.084 60.018 1.00 58.75 58 LEU B CA 1
ATOM 4476 C C . LEU B 1 27 ? 135.740 23.010 59.399 1.00 59.21 58 LEU B C 1
ATOM 4477 O O . LEU B 1 27 ? 134.551 23.194 59.213 1.00 57.84 58 LEU B O 1
ATOM 4482 N N . ARG B 1 28 ? 136.376 21.896 59.064 1.00 62.73 59 ARG B N 1
ATOM 4483 C CA . ARG B 1 28 ? 135.721 20.747 58.504 1.00 64.79 59 ARG B CA 1
ATOM 4484 C C . ARG B 1 28 ? 135.243 19.912 59.679 1.00 66.79 59 ARG B C 1
ATOM 4485 O O . ARG B 1 28 ? 136.041 19.363 60.426 1.00 68.76 59 ARG B O 1
ATOM 4493 N N . THR B 1 29 ? 133.924 19.857 59.845 1.00 67.31 60 THR B N 1
ATOM 4494 C CA . THR B 1 29 ? 133.296 19.237 61.006 1.00 68.97 60 THR B CA 1
ATOM 4495 C C . THR B 1 29 ? 132.648 17.904 60.623 1.00 70.53 60 THR B C 1
ATOM 4496 O O . THR B 1 29 ? 131.741 17.887 59.779 1.00 68.92 60 THR B O 1
ATOM 4500 N N . PRO B 1 30 ? 133.125 16.782 61.221 1.00 74.04 61 PRO B N 1
ATOM 4501 C CA . PRO B 1 30 ? 132.357 15.532 61.113 1.00 75.37 61 PRO B CA 1
ATOM 4502 C C . PRO B 1 30 ? 130.970 15.626 61.770 1.00 74.69 61 PRO B C 1
ATOM 4503 O O . PRO B 1 30 ? 130.776 16.392 62.721 1.00 73.58 61 PRO B O 1
ATOM 4507 N N . LEU B 1 31 ? 130.014 14.872 61.237 1.00 75.72 62 LEU B N 1
ATOM 4508 C CA . LEU B 1 31 ? 128.678 14.768 61.837 1.00 75.66 62 LEU B CA 1
ATOM 4509 C C . LEU B 1 31 ? 128.590 13.417 62.561 1.00 78.81 62 LEU B C 1
ATOM 4510 O O . LEU B 1 31 ? 129.126 12.423 62.064 1.00 80.80 62 LEU B O 1
ATOM 4515 N N . PRO B 1 32 ? 127.921 13.370 63.737 1.00 80.24 63 PRO B N 1
ATOM 4516 C CA . PRO B 1 32 ? 127.849 12.117 64.534 1.00 83.18 63 PRO B CA 1
ATOM 4517 C C . PRO B 1 32 ? 127.551 10.861 63.683 1.00 85.00 63 PRO B C 1
ATOM 4518 O O . PRO B 1 32 ? 128.131 9.783 63.916 1.00 87.41 63 PRO B O 1
ATOM 4522 N N . ASN B 1 33 ? 126.652 11.045 62.709 1.00 84.00 64 ASN B N 1
ATOM 4523 C CA . ASN B 1 33 ? 126.285 10.045 61.701 1.00 85.20 64 ASN B CA 1
ATOM 4524 C C . ASN B 1 33 ? 127.323 9.953 60.565 1.00 86.25 64 ASN B C 1
ATOM 4525 O O . ASN B 1 33 ? 127.602 10.958 59.897 1.00 85.21 64 ASN B O 1
ATOM 4530 N N . GLU B 1 34 ? 127.854 8.745 60.334 1.00 88.69 65 GLU B N 1
ATOM 4531 C CA . GLU B 1 34 ? 128.891 8.519 59.310 1.00 89.86 65 GLU B CA 1
ATOM 4532 C C . GLU B 1 34 ? 128.374 8.522 57.853 1.00 88.24 65 GLU B C 1
ATOM 4533 O O . GLU B 1 34 ? 129.141 8.843 56.940 1.00 88.94 65 GLU B O 1
ATOM 4539 N N . ILE B 1 35 ? 127.102 8.173 57.631 1.00 86.31 66 ILE B N 1
ATOM 4540 C CA . ILE B 1 35 ? 126.502 8.229 56.274 1.00 84.32 66 ILE B CA 1
ATOM 4541 C C . ILE B 1 35 ? 125.883 9.605 55.931 1.00 80.18 66 ILE B C 1
ATOM 4542 O O . ILE B 1 35 ? 125.199 9.752 54.900 1.00 79.38 66 ILE B O 1
ATOM 4547 N N . LEU B 1 36 ? 126.071 10.583 56.821 1.00 76.91 67 LEU B N 1
ATOM 4548 C CA . LEU B 1 36 ? 125.891 11.990 56.486 1.00 72.71 67 LEU B CA 1
ATOM 4549 C C . LEU B 1 36 ? 127.309 12.528 56.337 1.00 71.80 67 LEU B C 1
ATOM 4550 O O . LEU B 1 36 ? 128.164 12.275 57.188 1.00 73.01 67 LEU B O 1
ATOM 4555 N N . GLY B 1 37 ? 127.562 13.241 55.240 1.00 68.93 68 GLY B N 1
ATOM 4556 C CA . GLY B 1 37 ? 128.916 13.700 54.920 1.00 68.04 68 GLY B CA 1
ATOM 4557 C C . GLY B 1 37 ? 129.404 14.782 55.877 1.00 65.32 68 GLY B C 1
ATOM 4558 O O . GLY B 1 37 ? 128.601 15.394 56.593 1.00 63.39 68 GLY B O 1
ATOM 4559 N N . PRO B 1 38 ? 130.727 15.010 55.917 1.00 63.96 69 PRO B N 1
ATOM 4560 C CA . PRO B 1 38 ? 131.205 16.153 56.686 1.00 61.43 69 PRO B CA 1
ATOM 4561 C C . PRO B 1 38 ? 130.736 17.491 56.099 1.00 57.12 69 PRO B C 1
ATOM 4562 O O . PRO B 1 38 ? 130.286 17.572 54.949 1.00 55.14 69 PRO B O 1
ATOM 4566 N N . VAL B 1 39 ? 130.835 18.519 56.925 1.00 54.08 70 VAL B N 1
ATOM 4567 C CA . VAL B 1 39 ? 130.396 19.844 56.572 1.00 51.25 70 VAL B CA 1
ATOM 4568 C C . VAL B 1 39 ? 131.518 20.793 56.907 1.00 50.71 70 VAL B C 1
ATOM 4569 O O . VAL B 1 39 ? 132.178 20.647 57.938 1.00 52.53 70 VAL B O 1
ATOM 4573 N N . GLU B 1 40 ? 131.748 21.746 56.017 1.00 48.71 71 GLU B N 1
ATOM 4574 C CA . GLU B 1 40 ? 132.661 22.832 56.283 1.00 48.35 71 GLU B CA 1
ATOM 4575 C C . GLU B 1 40 ? 131.851 23.948 56.888 1.00 45.66 71 GLU B C 1
ATOM 4576 O O . GLU B 1 40 ? 130.834 24.326 56.333 1.00 43.96 71 GLU B O 1
ATOM 4582 N N . GLN B 1 41 ? 132.318 24.468 58.017 1.00 45.36 72 GLN B N 1
ATOM 4583 C CA . GLN B 1 41 ? 131.645 25.533 58.742 1.00 43.90 72 GLN B CA 1
ATOM 4584 C C . GLN B 1 41 ? 132.502 26.804 58.750 1.00 42.94 72 GLN B C 1
ATOM 4585 O O . GLN B 1 41 ? 133.690 26.757 59.085 1.00 44.16 72 GLN B O 1
ATOM 4591 N N . TYR B 1 42 ? 131.903 27.918 58.335 1.00 40.47 73 TYR B N 1
ATOM 4592 C CA . TYR B 1 42 ? 132.520 29.233 58.418 1.00 39.77 73 TYR B CA 1
ATOM 4593 C C . TYR B 1 42 ? 131.618 30.116 59.275 1.00 38.64 73 TYR B C 1
ATOM 4594 O O . TYR B 1 42 ? 130.521 30.515 58.860 1.00 37.07 73 TYR B O 1
ATOM 4603 N N . LEU B 1 43 ? 132.074 30.385 60.491 1.00 38.66 74 LEU B N 1
ATOM 4604 C CA . LEU B 1 43 ? 131.251 30.971 61.528 1.00 37.67 74 LEU B CA 1
ATOM 4605 C C . LEU B 1 43 ? 131.737 32.364 61.858 1.00 37.92 74 LEU B C 1
ATOM 4606 O O . LEU B 1 43 ? 132.938 32.589 62.018 1.00 38.66 74 LEU B O 1
ATOM 4611 N N . GLY B 1 44 ? 130.807 33.292 62.018 1.00 36.79 75 GLY B N 1
ATOM 4612 C CA . GLY B 1 44 ? 131.165 34.673 62.324 1.00 36.75 75 GLY B CA 1
ATOM 4613 C C . GLY B 1 44 ? 131.796 35.394 61.149 1.00 36.20 75 GLY B C 1
ATOM 4614 O O . GLY B 1 44 ? 132.762 36.128 61.319 1.00 37.08 75 GLY B O 1
ATOM 4615 N N . VAL B 1 45 ? 131.245 35.199 59.954 1.00 35.27 76 VAL B N 1
ATOM 4616 C CA . VAL B 1 45 ? 131.742 35.887 58.758 1.00 34.72 76 VAL B CA 1
ATOM 4617 C C . VAL B 1 45 ? 131.158 37.296 58.686 1.00 33.88 76 VAL B C 1
ATOM 4618 O O . VAL B 1 45 ? 129.941 37.442 58.623 1.00 33.02 76 VAL B O 1
ATOM 4622 N N . PRO B 1 46 ? 132.009 38.350 58.677 1.00 35.06 77 PRO B N 1
ATOM 4623 C CA . PRO B 1 46 ? 131.431 39.706 58.600 1.00 34.30 77 PRO B CA 1
ATOM 4624 C C . PRO B 1 46 ? 130.791 39.974 57.249 1.00 32.93 77 PRO B C 1
ATOM 4625 O O . PRO B 1 46 ? 131.410 39.730 56.229 1.00 33.55 77 PRO B O 1
ATOM 4629 N N . TYR B 1 47 ? 129.553 40.448 57.226 1.00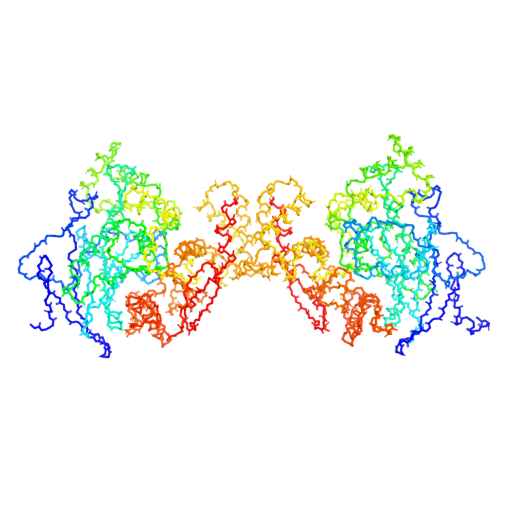 31.82 78 TYR B N 1
ATOM 4630 C CA . TYR B 1 47 ? 128.901 40.749 55.951 1.00 30.58 78 TYR B CA 1
ATOM 4631 C C . TYR B 1 47 ? 128.646 42.231 55.761 1.00 30.83 78 TYR B C 1
ATOM 4632 O O . TYR B 1 47 ? 128.172 42.640 54.710 1.00 30.17 78 TYR B O 1
ATOM 4641 N N . ALA B 1 48 ? 128.981 43.027 56.776 1.00 31.85 79 ALA B N 1
ATOM 4642 C CA . ALA B 1 48 ? 128.757 44.466 56.774 1.00 32.46 79 ALA B CA 1
ATOM 4643 C C . ALA B 1 48 ? 129.734 45.085 57.769 1.00 34.25 79 ALA B C 1
ATOM 4644 O O . ALA B 1 48 ? 130.316 44.365 58.573 1.00 35.15 79 ALA B O 1
ATOM 4646 N N . SER B 1 49 ? 129.948 46.399 57.689 1.00 35.24 80 SER B N 1
ATOM 4647 C CA . SER B 1 49 ? 130.722 47.125 58.700 1.00 36.74 80 SER B CA 1
ATOM 4648 C C . SER B 1 49 ? 129.947 47.199 60.027 1.00 36.79 80 SER B C 1
ATOM 4649 O O . SER B 1 49 ? 128.715 47.244 60.022 1.00 35.61 80 SER B O 1
ATOM 4652 N N . PRO B 1 50 ? 130.664 47.273 61.165 1.00 38.13 81 PRO B N 1
ATOM 4653 C CA . PRO B 1 50 ? 129.938 47.395 62.428 1.00 38.55 81 PRO B CA 1
ATOM 4654 C C . PRO B 1 50 ? 128.991 48.607 62.421 1.00 38.38 81 PRO B C 1
ATOM 4655 O O . PRO B 1 50 ? 129.406 49.700 62.067 1.00 40.32 81 PRO B O 1
ATOM 4659 N N . PRO B 1 51 ? 127.713 48.414 62.775 1.00 37.96 82 PRO B N 1
ATOM 4660 C CA . PRO B 1 51 ? 126.751 49.530 62.789 1.00 37.92 82 PRO B CA 1
ATOM 4661 C C . PRO B 1 51 ? 126.837 50.399 64.066 1.00 39.28 82 PRO B C 1
ATOM 4662 O O . PRO B 1 51 ? 125.817 50.646 64.740 1.00 39.32 82 PRO B O 1
ATOM 4666 N N . THR B 1 52 ? 128.039 50.896 64.356 1.00 40.48 83 THR B N 1
ATOM 4667 C CA . THR B 1 52 ? 128.350 51.553 65.623 1.00 42.04 83 THR B CA 1
ATOM 4668 C C . THR B 1 52 ? 128.678 53.031 65.443 1.00 43.63 83 THR B C 1
ATOM 4669 O O . THR B 1 52 ? 128.999 53.483 64.336 1.00 42.49 83 THR B O 1
ATOM 4673 N N . GLY B 1 53 ? 128.627 53.782 66.544 1.00 45.06 84 GLY B N 1
ATOM 4674 C CA . GLY B 1 53 ? 128.958 55.200 66.484 1.00 46.76 84 GLY B CA 1
ATOM 4675 C C . GLY B 1 53 ? 127.938 55.950 65.649 1.00 46.82 84 GLY B C 1
ATOM 4676 O O . GLY B 1 53 ? 126.736 55.848 65.901 1.00 45.97 84 GLY B O 1
ATOM 4677 N N . GLU B 1 54 ? 128.414 56.696 64.649 1.00 47.76 85 GLU B N 1
ATOM 4678 C CA . GLU B 1 54 ? 127.520 57.434 63.750 1.00 47.90 85 GLU B CA 1
ATOM 4679 C C . GLU B 1 54 ? 126.695 56.510 62.836 1.00 45.30 85 GLU B C 1
ATOM 4680 O O . GLU B 1 54 ? 125.721 56.957 62.239 1.00 44.01 85 GLU B O 1
ATOM 4686 N N . ARG B 1 55 ? 127.055 55.229 62.760 1.00 44.02 86 ARG B N 1
ATOM 4687 C CA . ARG B 1 55 ? 126.286 54.264 61.958 1.00 42.27 86 ARG B CA 1
ATOM 4688 C C . ARG B 1 55 ? 125.197 53.505 62.726 1.00 40.10 86 ARG B C 1
ATOM 4689 O O . ARG B 1 55 ? 124.517 52.647 62.150 1.00 38.06 86 ARG B O 1
ATOM 4697 N N . ARG B 1 56 ? 125.043 53.793 64.019 1.00 39.57 87 ARG B N 1
ATOM 4698 C CA . ARG B 1 56 ? 123.844 53.397 64.727 1.00 38.08 87 ARG B CA 1
ATOM 4699 C C . ARG B 1 56 ? 122.697 54.164 64.072 1.00 37.39 87 ARG B C 1
ATOM 4700 O O . ARG B 1 56 ? 122.835 55.372 63.788 1.00 37.20 87 ARG B O 1
ATOM 4708 N N . PHE B 1 57 ? 121.584 53.453 63.841 1.00 35.95 88 PHE B N 1
ATOM 4709 C CA . PHE B 1 57 ? 120.405 53.974 63.158 1.00 35.56 88 PHE B CA 1
ATOM 4710 C C . PHE B 1 57 ? 120.742 54.484 61.753 1.00 36.06 88 PHE B C 1
ATOM 4711 O O . PHE B 1 57 ? 120.161 55.466 61.294 1.00 36.03 88 PHE B O 1
ATOM 4719 N N . GLN B 1 58 ? 121.669 53.809 61.069 1.00 35.83 89 GLN B N 1
ATOM 4720 C CA . GLN B 1 58 ? 121.920 54.064 59.652 1.00 35.88 89 GLN B CA 1
ATOM 4721 C C . GLN B 1 58 ? 121.912 52.733 58.908 1.00 34.34 89 GLN B C 1
ATOM 4722 O O . GLN B 1 58 ? 122.181 51.700 59.504 1.00 32.46 89 GLN B O 1
ATOM 4728 N N . PRO B 1 59 ? 121.638 52.766 57.591 1.00 33.74 90 PRO B N 1
ATOM 4729 C CA . PRO B 1 59 ? 121.753 51.543 56.816 1.00 32.80 90 PRO B CA 1
ATOM 4730 C C . PRO B 1 59 ? 123.157 50.905 56.957 1.00 33.08 90 PRO B C 1
ATOM 4731 O O . PRO B 1 59 ? 124.149 51.597 57.267 1.00 32.99 90 PRO B O 1
ATOM 4735 N N . PRO B 1 60 ? 123.240 49.581 56.769 1.00 32.26 91 PRO B N 1
ATOM 4736 C CA . PRO B 1 60 ? 124.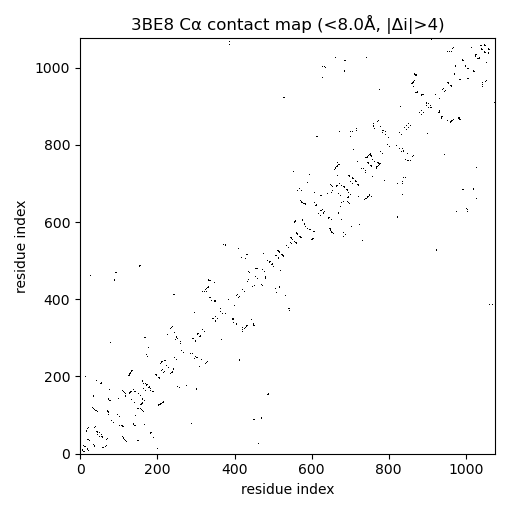531 48.877 56.854 1.00 32.62 91 PRO B CA 1
ATOM 4737 C C . PRO B 1 60 ? 125.445 49.255 55.678 1.00 34.18 91 PRO B C 1
ATOM 4738 O O . PRO B 1 60 ? 124.955 49.442 54.577 1.00 33.15 91 PRO B O 1
ATOM 4742 N N . GLU B 1 61 ? 126.750 49.370 55.924 1.00 35.85 92 GLU B N 1
ATOM 4743 C CA . GLU B 1 61 ? 127.735 49.548 54.861 1.00 37.33 92 GLU B CA 1
ATOM 4744 C C . GLU B 1 61 ? 128.437 48.221 54.618 1.00 36.67 92 GLU B C 1
ATOM 4745 O O . GLU B 1 61 ? 128.443 47.355 55.492 1.00 35.02 92 GLU B O 1
ATOM 4751 N N . PRO B 1 62 ? 129.070 48.063 53.446 1.00 36.91 93 PRO B N 1
ATOM 4752 C CA . PRO B 1 62 ? 129.860 46.846 53.219 1.00 37.13 93 PRO B CA 1
ATOM 4753 C C . PRO B 1 62 ? 130.980 46.660 54.238 1.00 37.73 93 PRO B C 1
ATOM 4754 O O . PRO B 1 62 ? 131.465 47.643 54.823 1.00 38.32 93 PRO B O 1
ATOM 4758 N N . PRO B 1 63 ? 131.424 45.410 54.435 1.00 37.42 94 PRO B N 1
ATOM 4759 C CA . PRO B 1 63 ? 132.535 45.217 55.358 1.00 38.96 94 PRO B CA 1
ATOM 4760 C C . PRO B 1 63 ? 133.868 45.724 54.776 1.00 41.08 94 PRO B C 1
ATOM 4761 O O . PRO B 1 63 ? 133.983 45.975 53.560 1.00 40.56 94 PRO B O 1
ATOM 4765 N N . SER B 1 64 ? 134.846 45.899 55.665 1.00 42.61 95 SER B N 1
ATOM 4766 C CA . SER B 1 64 ? 136.203 46.189 55.273 1.00 44.80 95 SER B CA 1
ATOM 4767 C C . SER B 1 64 ? 136.917 44.939 54.773 1.00 45.33 95 SER B C 1
ATOM 4768 O O . SER B 1 64 ? 136.726 43.833 55.313 1.00 44.19 95 SER B O 1
ATOM 4771 N N . SER B 1 65 ? 137.752 45.140 53.753 1.00 45.95 96 SER B N 1
ATOM 4772 C CA . SER B 1 65 ? 138.709 44.128 53.313 1.00 47.41 96 SER B CA 1
ATOM 4773 C C . SER B 1 65 ? 139.828 43.958 54.332 1.00 48.31 96 SER B C 1
ATOM 4774 O O . SER B 1 65 ? 140.064 44.835 55.163 1.00 49.24 96 SER B O 1
ATOM 4777 N N . TRP B 1 66 ? 140.514 42.823 54.244 1.00 48.51 97 TRP B N 1
ATOM 4778 C CA . TRP B 1 66 ? 141.669 42.537 55.089 1.00 49.36 97 TRP B CA 1
ATOM 4779 C C . TRP B 1 66 ? 142.686 41.733 54.303 1.00 50.47 97 TRP B C 1
ATOM 4780 O O . TRP B 1 66 ? 142.385 41.116 53.264 1.00 49.77 97 TRP B O 1
ATOM 4791 N N . THR B 1 67 ? 143.891 41.748 54.848 1.00 51.84 98 THR B N 1
ATOM 4792 C CA . THR B 1 67 ? 145.050 41.042 54.327 1.00 53.18 98 THR B CA 1
ATOM 4793 C C . THR B 1 67 ? 145.246 39.757 55.133 1.00 53.06 98 THR B C 1
ATOM 4794 O O . THR B 1 67 ? 144.825 39.674 56.284 1.00 52.04 98 THR B O 1
ATOM 4798 N N . GLY B 1 68 ? 145.894 38.766 54.529 1.00 53.79 99 GLY B N 1
ATOM 4799 C CA . GLY B 1 68 ? 146.136 37.493 55.189 1.00 54.69 99 GLY B CA 1
ATOM 4800 C C . GLY B 1 68 ? 144.862 36.664 55.338 1.00 53.37 99 GLY B C 1
ATOM 4801 O O . GLY B 1 68 ? 143.905 36.809 54.558 1.00 51.86 99 GLY B O 1
ATOM 4802 N N . ILE B 1 69 ? 144.859 35.801 56.350 1.00 53.61 100 ILE B N 1
ATOM 4803 C CA . ILE B 1 69 ? 143.776 34.865 56.570 1.00 52.49 100 ILE B CA 1
ATOM 4804 C C . ILE B 1 69 ? 143.102 35.183 57.902 1.00 52.08 100 ILE B C 1
ATOM 4805 O O . ILE B 1 69 ? 143.746 35.178 58.954 1.00 53.22 100 ILE B O 1
ATOM 4810 N N . ARG B 1 70 ? 141.808 35.489 57.816 1.00 50.59 101 ARG B N 1
ATOM 4811 C CA . ARG B 1 70 ? 140.944 35.784 58.953 1.00 50.48 101 ARG B CA 1
ATOM 4812 C C . ARG B 1 70 ? 140.216 34.502 59.391 1.00 49.79 101 ARG B C 1
ATOM 4813 O O . ARG B 1 70 ? 139.598 33.840 58.565 1.00 48.54 101 ARG B O 1
ATOM 4821 N N . ASN B 1 71 ? 140.287 34.159 60.679 1.00 50.53 102 ASN B N 1
ATOM 4822 C CA . ASN B 1 71 ? 139.573 32.987 61.211 1.00 50.04 102 ASN B CA 1
ATOM 4823 C C . ASN B 1 71 ? 138.071 33.233 61.268 1.00 47.22 102 ASN B C 1
ATOM 4824 O O . ASN B 1 71 ? 137.626 34.254 61.783 1.00 45.96 102 ASN B O 1
ATOM 4829 N N . THR B 1 72 ? 137.309 32.287 60.729 1.00 45.70 103 THR B N 1
ATOM 4830 C CA . THR B 1 72 ? 135.869 32.235 60.912 1.00 44.11 103 THR B CA 1
ATOM 4831 C C . THR B 1 72 ? 135.563 30.860 61.499 1.00 44.65 103 THR B C 1
ATOM 4832 O O . THR B 1 72 ? 135.010 29.991 60.844 1.00 43.03 103 THR B O 1
ATOM 4836 N N . THR B 1 73 ? 135.973 30.694 62.751 1.00 47.05 104 THR B N 1
ATOM 4837 C CA . THR B 1 73 ? 136.038 29.386 63.396 1.00 48.95 104 THR B CA 1
ATOM 4838 C C . THR B 1 73 ? 135.116 29.287 64.613 1.00 48.97 104 THR B C 1
ATOM 4839 O O . THR B 1 73 ? 134.962 28.216 65.192 1.00 50.39 104 THR B O 1
ATOM 4843 N N . GLN B 1 74 ? 134.509 30.402 65.002 1.00 48.10 105 GLN B N 1
ATOM 4844 C CA . GLN B 1 74 ? 133.569 30.408 66.106 1.00 47.64 105 GLN B CA 1
ATOM 4845 C C . GLN B 1 74 ? 132.594 31.558 65.933 1.00 45.85 105 GLN B C 1
ATOM 4846 O O . GLN B 1 74 ? 132.897 32.543 65.245 1.00 44.69 105 GLN B O 1
ATOM 4852 N N . PHE B 1 75 ? 131.436 31.433 66.583 1.00 44.80 106 PHE B N 1
ATOM 4853 C CA . PHE B 1 75 ? 130.370 32.411 66.454 1.00 42.93 106 PHE B CA 1
ATOM 4854 C C . PHE B 1 75 ? 130.849 33.771 66.917 1.00 43.30 106 PHE B C 1
ATOM 4855 O O . PHE B 1 75 ? 131.576 33.886 67.902 1.00 44.29 106 PHE B O 1
ATOM 4863 N N . ALA B 1 76 ? 130.439 34.804 66.199 1.00 42.43 107 ALA B N 1
ATOM 4864 C CA . ALA B 1 76 ? 130.648 36.181 66.632 1.00 42.91 107 ALA B CA 1
ATOM 4865 C C . ALA B 1 76 ? 129.638 36.547 67.722 1.00 42.73 107 ALA B C 1
ATOM 4866 O O . ALA B 1 76 ? 128.698 35.791 67.992 1.00 42.67 107 ALA B O 1
ATOM 4868 N N . ALA B 1 77 ? 129.834 37.701 68.358 1.00 43.49 108 ALA B N 1
ATOM 4869 C CA . ALA B 1 77 ? 128.895 38.205 69.368 1.00 43.64 108 ALA B CA 1
ATOM 4870 C C . ALA B 1 77 ? 127.517 38.501 68.753 1.00 41.83 108 ALA B C 1
ATOM 4871 O O . ALA B 1 77 ? 127.424 38.961 67.625 1.00 41.66 108 ALA B O 1
ATOM 4873 N N . VAL B 1 78 ? 126.448 38.230 69.497 1.00 41.48 109 VAL B N 1
ATOM 4874 C CA . VAL B 1 78 ? 125.085 38.401 68.983 1.00 39.50 109 VAL B CA 1
ATOM 4875 C C . VAL B 1 78 ? 124.632 39.855 69.166 1.00 38.72 109 VAL B C 1
ATOM 4876 O O . VAL B 1 78 ? 125.285 40.640 69.865 1.00 39.18 109 VAL B O 1
ATOM 4880 N N . CYS B 1 79 ? 123.531 40.228 68.523 1.00 36.46 110 CYS B N 1
ATOM 4881 C CA . CYS B 1 79 ? 123.049 41.599 68.642 1.00 36.33 110 CYS B CA 1
ATOM 4882 C C . CYS B 1 79 ? 122.445 41.816 70.018 1.00 36.28 110 CYS B C 1
ATOM 4883 O O . CYS B 1 79 ? 121.871 40.880 70.598 1.00 35.44 110 CYS B O 1
ATOM 4886 N N . PRO B 1 80 ? 122.621 43.031 70.578 1.00 43.38 111 PRO B N 1
ATOM 4887 C CA . PRO B 1 80 ? 122.077 43.292 71.897 1.00 44.05 111 PRO B CA 1
ATOM 4888 C C . PRO B 1 80 ? 120.565 43.013 72.003 1.00 43.96 111 PRO B C 1
ATOM 4889 O O . PRO B 1 80 ? 119.781 43.320 71.093 1.00 42.64 111 PRO B O 1
ATOM 4893 N N . GLN B 1 81 ? 120.199 42.431 73.140 1.00 46.10 112 GLN B N 1
ATOM 4894 C CA . GLN B 1 81 ? 118.846 41.977 73.438 1.00 47.08 112 GLN B CA 1
ATOM 4895 C C . GLN B 1 81 ? 118.725 41.676 74.939 1.00 50.41 112 GLN B C 1
ATOM 4896 O O . GLN B 1 81 ? 119.658 41.151 75.535 1.00 50.82 112 GLN B O 1
ATOM 4902 N N . HIS B 1 82 ? 117.576 42.002 75.526 1.00 54.29 113 HIS B N 1
ATOM 4903 C CA . HIS B 1 82 ? 117.235 41.652 76.926 1.00 58.51 113 HIS B CA 1
ATOM 4904 C C . HIS B 1 82 ? 116.209 40.501 76.966 1.00 60.59 113 HIS B C 1
ATOM 4905 O O . HIS B 1 82 ? 115.242 40.508 76.214 1.00 60.72 113 HIS B O 1
ATOM 4912 N N . LEU B 1 83 ? 116.398 39.511 77.833 1.00 64.78 114 LEU B N 1
ATOM 4913 C CA . LEU B 1 83 ? 115.394 38.430 77.988 1.00 67.73 114 LEU B CA 1
ATOM 4914 C C . LEU B 1 83 ? 114.445 38.667 79.175 1.00 73.01 114 LEU B C 1
ATOM 4915 O O . LEU B 1 83 ? 114.843 38.549 80.337 1.00 76.14 114 LEU B O 1
ATOM 4920 N N . ASP B 1 84 ? 113.184 38.969 78.851 1.00 75.81 115 ASP B N 1
ATOM 4921 C CA . ASP B 1 84 ? 112.207 39.515 79.798 1.00 81.70 115 ASP B CA 1
ATOM 4922 C C . ASP B 1 84 ? 110.954 38.634 79.885 1.00 84.85 115 ASP B C 1
ATOM 4923 O O . ASP B 1 84 ? 110.200 38.529 78.916 1.00 84.48 115 ASP B O 1
ATOM 4928 N N . GLU B 1 85 ? 110.718 38.035 81.052 1.00 89.25 116 GLU B N 1
ATOM 4929 C CA . GLU B 1 85 ? 109.574 37.134 81.239 1.00 93.10 116 GLU B CA 1
ATOM 4930 C C . GLU B 1 85 ? 108.243 37.858 81.525 1.00 98.68 116 GLU B C 1
ATOM 4931 O O . GLU B 1 85 ? 107.196 37.204 81.615 1.00 102.17 116 GLU B O 1
ATOM 4937 N N . ARG B 1 86 ? 108.273 39.187 81.678 1.00 100.67 117 ARG B N 1
ATOM 4938 C CA . ARG B 1 86 ? 107.032 39.969 81.815 1.00 106.76 117 ARG B CA 1
ATOM 4939 C C . ARG B 1 86 ? 106.401 40.247 80.437 1.00 105.90 117 ARG B C 1
ATOM 4940 O O . ARG B 1 86 ? 105.223 40.605 80.346 1.00 111.43 117 ARG B O 1
ATOM 4948 N N . SER B 1 87 ? 107.183 40.055 79.375 1.00 99.99 118 SER B N 1
ATOM 4949 C CA . SER B 1 87 ? 106.726 40.294 78.006 1.00 99.29 118 SER B CA 1
ATOM 4950 C C . SER B 1 87 ? 105.808 39.179 77.465 1.00 100.91 118 SER B C 1
ATOM 4951 O O . SER B 1 87 ? 106.029 37.987 77.730 1.00 99.26 118 SER B O 1
ATOM 4954 N N . LEU B 1 88 ? 104.786 39.586 76.702 1.00 104.87 119 LEU B N 1
ATOM 4955 C CA . LEU B 1 88 ? 103.938 38.656 75.942 1.00 106.77 119 LEU B CA 1
ATOM 4956 C C . LEU B 1 88 ? 104.622 38.210 74.641 1.00 101.91 119 LEU B C 1
ATOM 4957 O O . LEU B 1 88 ? 104.426 37.076 74.199 1.00 101.59 119 LEU B O 1
ATOM 4962 N N . LEU B 1 89 ? 105.417 39.100 74.036 1.00 98.92 120 LEU B N 1
ATOM 4963 C CA . LEU B 1 89 ? 106.271 38.745 72.885 1.00 94.47 120 LEU B CA 1
ATOM 4964 C C . LEU B 1 89 ? 107.350 37.726 73.281 1.00 90.02 120 LEU B C 1
ATOM 4965 O O . LEU B 1 89 ? 107.959 37.084 72.416 1.00 87.09 120 LEU B O 1
ATOM 4970 N N . HIS B 1 90 ? 107.598 37.611 74.587 1.00 90.48 121 HIS B N 1
ATOM 4971 C CA . HIS B 1 90 ? 108.452 36.559 75.135 1.00 88.17 121 HIS B CA 1
ATOM 4972 C C . HIS B 1 90 ? 107.672 35.267 75.413 1.00 91.41 121 HIS B C 1
ATOM 4973 O O . HIS B 1 90 ? 108.141 34.177 75.083 1.00 90.19 121 HIS B O 1
ATOM 4980 N N . ASP B 1 91 ? 106.496 35.386 76.030 1.00 96.56 122 ASP B N 1
ATOM 4981 C CA . ASP B 1 91 ? 105.621 34.221 76.263 1.00 100.82 122 ASP B CA 1
ATOM 4982 C C . ASP B 1 91 ? 105.181 33.564 74.934 1.00 101.50 122 ASP B C 1
ATOM 4983 O O . ASP B 1 91 ? 104.875 32.371 74.892 1.00 103.60 122 ASP B O 1
ATOM 4988 N N . MET B 1 92 ? 105.166 34.361 73.863 1.00 100.45 123 MET B N 1
ATOM 4989 C CA . MET B 1 92 ? 104.857 33.902 72.496 1.00 101.69 123 MET B CA 1
ATOM 4990 C C . MET B 1 92 ? 105.897 32.955 71.864 1.00 98.53 123 MET B C 1
ATOM 4991 O O . MET B 1 92 ? 105.548 32.122 71.014 1.00 100.93 123 MET B O 1
ATOM 4996 N N . LEU B 1 93 ? 107.158 33.077 72.279 1.00 94.04 124 LEU B N 1
ATOM 4997 C CA . LEU B 1 93 ? 108.263 32.375 71.614 1.00 91.51 124 LEU B CA 1
ATOM 4998 C C . LEU B 1 93 ? 108.145 30.853 71.809 1.00 94.50 124 LEU B C 1
ATOM 4999 O O . LEU B 1 93 ? 107.565 30.394 72.798 1.00 97.13 124 LEU B O 1
ATOM 5004 N N . PRO B 1 94 ? 108.671 30.068 70.851 1.00 95.07 125 PRO B N 1
ATOM 5005 C CA . PRO B 1 94 ? 108.620 28.595 70.905 1.00 99.05 125 PRO B CA 1
ATOM 5006 C C . PRO B 1 94 ? 109.107 27.947 72.220 1.00 99.60 125 PRO B C 1
ATOM 5007 O O . PRO B 1 94 ? 109.991 28.489 72.899 1.00 96.18 125 PRO B O 1
ATOM 5011 N N . ILE B 1 95 ? 108.533 26.785 72.548 1.00 104.88 126 ILE B N 1
ATOM 5012 C CA . ILE B 1 95 ? 108.852 26.052 73.784 1.00 107.05 126 ILE B CA 1
ATOM 5013 C C . ILE B 1 95 ? 110.357 25.781 73.898 1.00 105.40 126 ILE B C 1
ATOM 5014 O O . ILE B 1 95 ? 110.933 25.847 74.984 1.00 104.81 126 ILE B O 1
ATOM 5019 N N . TRP B 1 96 ? 110.982 25.498 72.760 1.00 105.68 127 TRP B N 1
ATOM 5020 C CA . TRP B 1 96 ? 112.424 25.268 72.695 1.00 105.07 127 TRP B CA 1
ATOM 5021 C C . TRP B 1 96 ? 113.223 26.578 72.809 1.00 99.72 127 TRP B C 1
ATOM 5022 O O . TRP B 1 96 ? 114.304 26.582 73.402 1.00 99.36 127 TRP B O 1
ATOM 5033 N N . PHE B 1 97 ? 112.679 27.669 72.255 1.00 96.95 128 PHE B N 1
ATOM 5034 C CA . PHE B 1 97 ? 113.367 28.976 72.152 1.00 92.62 128 PHE B CA 1
ATOM 5035 C C . PHE B 1 97 ? 113.801 29.483 73.539 1.00 91.71 128 PHE B C 1
ATOM 5036 O O . PHE B 1 97 ? 114.980 29.384 73.886 1.00 91.32 128 PHE B O 1
ATOM 5044 N N . THR B 1 98 ? 112.846 29.972 74.338 1.00 92.62 129 THR B N 1
ATOM 5045 C CA . THR B 1 98 ? 113.148 30.684 75.597 1.00 92.24 129 THR B CA 1
ATOM 5046 C C . THR B 1 98 ? 112.593 30.011 76.857 1.00 96.39 129 THR B C 1
ATOM 5047 O O . THR B 1 98 ? 113.113 30.246 77.953 1.00 97.35 129 THR B O 1
ATOM 5051 N N . ALA B 1 99 ? 111.539 29.201 76.721 1.00 99.79 130 ALA B N 1
ATOM 5052 C CA . ALA B 1 99 ? 111.020 28.430 77.869 1.00 104.44 130 ALA B CA 1
ATOM 5053 C C . ALA B 1 99 ? 112.136 27.622 78.568 1.00 106.36 130 ALA B C 1
ATOM 5054 O O . ALA B 1 99 ? 112.096 27.428 79.786 1.00 109.70 130 ALA B O 1
ATOM 5056 N N . ASN B 1 100 ? 113.113 27.152 77.786 1.00 105.26 131 ASN B N 1
ATOM 5057 C CA . ASN B 1 100 ? 114.419 26.716 78.309 1.00 106.66 131 ASN B CA 1
ATOM 5058 C C . ASN B 1 100 ? 115.312 27.955 78.460 1.00 102.40 131 ASN B C 1
ATOM 5059 O O . ASN B 1 100 ? 115.684 28.574 77.452 1.00 98.61 131 ASN B O 1
ATOM 5064 N N . LEU B 1 101 ? 115.657 28.311 79.703 1.00 103.67 132 LEU B N 1
ATOM 5065 C CA . LEU B 1 101 ? 116.289 29.615 79.994 1.00 100.31 132 LEU B CA 1
ATOM 5066 C C . LEU B 1 101 ? 117.824 29.598 79.945 1.00 100.37 132 LEU B C 1
ATOM 5067 O O . LEU B 1 101 ? 118.416 30.126 79.003 1.00 96.81 132 LEU B O 1
ATOM 5072 N N . ASP B 1 102 ? 118.462 28.971 80.933 1.00 105.00 133 ASP B N 1
ATOM 5073 C CA . ASP B 1 102 ? 119.921 29.054 81.089 1.00 106.53 133 ASP B CA 1
ATOM 5074 C C . ASP B 1 102 ? 120.650 28.336 79.949 1.00 106.36 133 ASP B C 1
ATOM 5075 O O . ASP B 1 102 ? 121.854 28.535 79.747 1.00 107.39 133 ASP B O 1
ATOM 5080 N N . THR B 1 103 ? 119.902 27.516 79.207 1.00 105.59 134 THR B N 1
ATOM 5081 C CA . THR B 1 103 ? 120.434 26.745 78.079 1.00 106.27 134 THR B CA 1
ATOM 5082 C C . THR B 1 103 ? 120.273 27.507 76.755 1.00 99.97 134 THR B C 1
ATOM 5083 O O . THR B 1 103 ? 120.844 27.116 75.738 1.00 100.82 134 THR B O 1
ATOM 5087 N N . LEU B 1 104 ? 119.506 28.596 76.780 1.00 94.46 135 LEU B N 1
ATOM 5088 C CA . LEU B 1 104 ? 119.441 29.542 75.663 1.00 88.97 135 LEU B CA 1
ATOM 5089 C C . LEU B 1 104 ? 120.439 30.689 75.856 1.00 86.04 135 LEU B C 1
ATOM 5090 O O . LEU B 1 104 ? 121.020 31.177 74.882 1.00 83.94 135 LEU B O 1
ATOM 5095 N N . MET B 1 105 ? 120.604 31.126 77.109 1.00 85.92 136 MET B N 1
ATOM 5096 C CA . MET B 1 105 ? 121.594 32.150 77.486 1.00 84.60 136 MET B CA 1
ATOM 5097 C C . MET B 1 105 ? 123.009 31.784 77.011 1.00 85.17 136 MET B C 1
ATOM 5098 O O . MET B 1 105 ? 123.832 32.667 76.748 1.00 84.22 136 MET B O 1
ATOM 5103 N N . THR B 1 106 ? 123.285 30.481 76.932 1.00 86.86 137 THR B N 1
ATOM 5104 C CA . THR B 1 106 ? 124.441 29.945 76.201 1.00 88.08 137 THR B CA 1
ATOM 5105 C C . THR B 1 106 ? 124.725 30.735 74.927 1.00 82.14 137 THR B C 1
ATOM 5106 O O . THR B 1 106 ? 125.870 31.070 74.623 1.00 83.44 137 THR B O 1
ATOM 5110 N N . TYR B 1 107 ? 123.653 31.015 74.187 1.00 75.37 138 TYR B N 1
ATOM 5111 C CA . TYR B 1 107 ? 123.746 31.608 72.860 1.00 70.53 138 TYR B CA 1
ATOM 5112 C C . TYR B 1 107 ? 123.746 33.130 72.849 1.00 65.55 138 TYR B C 1
ATOM 5113 O O . TYR B 1 107 ? 124.236 33.728 71.893 1.00 64.79 138 TYR B O 1
ATOM 5122 N N . VAL B 1 108 ? 123.220 33.745 73.904 1.00 62.95 139 VAL B N 1
ATOM 5123 C CA . VAL B 1 108 ? 122.888 35.163 73.891 1.00 59.37 139 VAL B CA 1
ATOM 5124 C C . VAL B 1 108 ? 123.685 36.001 74.913 1.00 60.19 139 VAL B C 1
ATOM 5125 O O . VAL B 1 108 ? 123.460 37.205 75.014 1.00 58.70 139 VAL B O 1
ATOM 5129 N N . GLN B 1 109 ? 124.620 35.375 75.636 1.00 63.39 140 GLN B N 1
ATOM 5130 C CA . GLN B 1 109 ? 125.400 36.046 76.700 1.00 66.02 140 GLN B CA 1
ATOM 5131 C C . GLN B 1 109 ? 126.486 36.985 76.163 1.00 65.28 140 GLN B C 1
ATOM 5132 O O . GLN B 1 109 ? 126.815 37.993 76.795 1.00 66.02 140 GLN B O 1
ATOM 5138 N N . ASP B 1 110 ? 127.074 36.615 75.022 1.00 64.32 141 ASP B N 1
ATOM 5139 C CA . ASP B 1 110 ? 128.137 37.398 74.404 1.00 64.75 141 ASP B CA 1
ATOM 5140 C C . ASP B 1 110 ? 127.495 38.260 73.323 1.00 58.92 141 ASP B C 1
ATOM 5141 O O . ASP B 1 110 ? 127.325 37.838 72.187 1.00 56.91 141 ASP B O 1
ATOM 5146 N N . GLN B 1 111 ? 127.158 39.476 73.726 1.00 44.94 142 GLN B N 1
ATOM 5147 C CA . GLN B 1 111 ? 126.483 40.455 72.906 1.00 43.78 142 GLN B CA 1
ATOM 5148 C C . GLN B 1 111 ? 127.366 41.652 72.632 1.00 43.94 142 GLN B C 1
ATOM 5149 O O . GLN B 1 111 ? 128.168 42.056 73.469 1.00 45.22 142 GLN B O 1
ATOM 5155 N N . ASN B 1 112 ? 127.178 42.247 71.466 1.00 42.38 143 ASN B N 1
ATOM 5156 C CA . ASN B 1 112 ? 127.943 43.419 71.090 1.00 42.97 143 ASN B CA 1
ATOM 5157 C C . ASN B 1 112 ? 127.147 44.122 70.006 1.00 41.22 143 ASN B C 1
ATOM 5158 O O . ASN B 1 112 ? 126.587 43.458 69.155 1.00 40.05 143 ASN B O 1
ATOM 5163 N N . GLU B 1 113 ? 127.096 45.449 70.035 1.00 41.50 144 GLU B N 1
ATOM 5164 C CA . GLU B 1 113 ? 126.512 46.205 68.922 1.00 41.14 144 GLU B CA 1
ATOM 5165 C C . GLU B 1 113 ? 127.152 45.865 67.545 1.00 40.36 144 GLU B C 1
ATOM 5166 O O . GLU B 1 113 ? 126.502 45.981 66.505 1.00 39.42 144 GLU B O 1
ATOM 5172 N N . ASP B 1 114 ? 128.426 45.461 67.565 1.00 41.06 145 ASP B N 1
ATOM 5173 C CA . ASP B 1 114 ? 129.142 44.900 66.407 1.00 40.14 145 ASP B CA 1
ATOM 5174 C C . ASP B 1 114 ? 128.705 43.418 66.277 1.00 38.46 145 ASP B C 1
ATOM 5175 O O . ASP B 1 114 ? 129.268 42.531 66.913 1.00 38.65 145 ASP B O 1
ATOM 5180 N N . CYS B 1 115 ? 127.657 43.174 65.486 1.00 36.29 146 CYS B N 1
ATOM 5181 C CA . CYS B 1 115 ? 127.029 41.853 65.408 1.00 34.53 146 CYS B CA 1
ATOM 5182 C C . CYS B 1 115 ? 126.598 41.424 63.995 1.00 32.79 146 CYS B C 1
ATOM 5183 O O . CYS B 1 115 ? 125.935 40.405 63.830 1.00 30.23 146 CYS B O 1
ATOM 5186 N N . LEU B 1 116 ? 127.006 42.169 62.969 1.00 32.55 147 LEU B N 1
ATOM 5187 C CA . LEU B 1 116 ? 126.568 41.862 61.607 1.00 31.00 147 LEU B CA 1
ATOM 5188 C C . LEU B 1 116 ? 127.439 40.745 60.997 1.00 31.45 147 LEU B C 1
ATOM 5189 O O . LEU B 1 116 ? 128.391 40.992 60.210 1.00 30.89 147 LEU B O 1
ATOM 5194 N N . TYR B 1 117 ? 127.094 39.520 61.409 1.00 31.07 148 TYR B N 1
ATOM 5195 C CA . TYR B 1 117 ? 127.825 38.284 61.068 1.00 32.13 148 TYR B CA 1
ATOM 5196 C C . TYR B 1 117 ? 126.862 37.215 60.588 1.00 31.53 148 TYR B C 1
ATOM 5197 O O . TYR B 1 117 ? 125.711 37.151 61.054 1.00 31.82 148 TYR B O 1
ATOM 5206 N N . LEU B 1 118 ? 127.345 36.375 59.679 1.00 31.34 149 LEU B N 1
ATOM 5207 C CA . LEU B 1 118 ? 126.618 35.208 59.216 1.00 31.35 149 LEU B CA 1
ATOM 5208 C C . LEU B 1 118 ? 127.459 33.931 59.331 1.00 31.99 149 LEU B C 1
ATOM 5209 O O . LEU B 1 118 ? 128.696 33.982 59.438 1.00 33.91 149 LEU B O 1
ATOM 5214 N N . ASN B 1 119 ? 126.775 32.789 59.328 1.00 31.76 150 ASN B N 1
ATOM 5215 C CA . ASN B 1 119 ? 127.405 31.463 59.421 1.00 32.15 150 ASN B CA 1
ATOM 5216 C C . ASN B 1 119 ? 127.076 30.622 58.199 1.00 31.60 150 ASN B C 1
ATOM 5217 O O . ASN B 1 119 ? 125.935 30.578 57.767 1.00 30.21 150 ASN B O 1
ATOM 5222 N N . ILE B 1 120 ? 128.080 29.951 57.653 1.00 32.55 151 ILE B N 1
ATOM 5223 C CA . ILE B 1 120 ? 127.954 29.196 56.401 1.00 32.66 151 ILE B CA 1
ATOM 5224 C C . ILE B 1 120 ? 128.273 27.703 56.619 1.00 33.65 151 ILE B C 1
ATOM 5225 O O . ILE B 1 120 ? 129.312 27.351 57.157 1.00 35.30 151 ILE B O 1
ATOM 5230 N N . TYR B 1 121 ? 127.377 26.852 56.143 1.00 33.61 152 TYR B N 1
ATOM 5231 C CA . TYR B 1 121 ? 127.450 25.409 56.280 1.00 34.77 152 TYR B CA 1
ATOM 5232 C C . TYR B 1 121 ? 127.462 24.830 54.880 1.00 35.66 152 TYR B C 1
ATOM 5233 O O . TYR B 1 121 ? 126.419 24.828 54.190 1.00 34.23 152 TYR B O 1
ATOM 5242 N N . VAL B 1 122 ? 128.643 24.368 54.465 1.00 37.40 153 VAL B N 1
ATOM 5243 C CA . VAL B 1 122 ? 128.886 23.858 53.124 1.00 39.19 153 VAL B CA 1
ATOM 5244 C C . VAL B 1 122 ? 129.061 22.335 53.173 1.00 41.93 153 VAL B C 1
ATOM 5245 O O . VAL B 1 122 ? 129.972 21.846 53.816 1.00 42.96 153 VAL B O 1
ATOM 5249 N N . PRO B 1 123 ? 128.194 21.577 52.482 1.00 43.87 154 PRO B N 1
ATOM 5250 C CA . PRO B 1 123 ? 128.370 20.123 52.439 1.00 46.68 154 PRO B CA 1
ATOM 5251 C C . PRO B 1 123 ? 129.537 19.690 51.526 1.00 50.13 154 PRO B C 1
ATOM 5252 O O . PRO B 1 123 ? 129.727 20.269 50.471 1.00 49.73 154 PRO B O 1
ATOM 5256 N N . THR B 1 124 ? 130.305 18.682 51.940 1.00 54.44 155 THR B N 1
ATOM 5257 C CA . THR B 1 124 ? 131.520 18.266 51.208 1.00 58.43 155 THR B CA 1
ATOM 5258 C C . THR B 1 124 ? 131.307 17.235 50.075 1.00 61.39 155 THR B C 1
ATOM 5259 O O . THR B 1 124 ? 132.257 16.956 49.320 1.00 63.23 155 THR B O 1
ATOM 5263 N N . GLU B 1 125 ? 130.095 16.675 49.962 1.00 62.47 156 GLU B N 1
ATOM 5264 C CA . GLU B 1 125 ? 129.711 15.803 48.831 1.00 65.25 156 GLU B CA 1
ATOM 5265 C C . GLU B 1 125 ? 130.065 16.448 47.487 1.00 65.60 156 GLU B C 1
ATOM 5266 O O . GLU B 1 125 ? 129.587 17.550 47.175 1.00 64.58 156 GLU B O 1
ATOM 5272 N N . SER B 1 133 ? 129.343 20.975 40.195 1.00 66.20 164 SER B N 1
ATOM 5273 C CA . SER B 1 133 ? 128.254 21.940 40.025 1.00 64.19 164 SER B CA 1
ATOM 5274 C C . SER B 1 133 ? 128.063 22.845 41.250 1.00 61.27 164 SER B C 1
ATOM 5275 O O . SER B 1 133 ? 128.506 22.529 42.370 1.00 61.89 164 SER B O 1
ATOM 5278 N N . LYS B 1 134 ? 127.394 23.976 41.016 1.00 58.03 165 LYS B N 1
ATOM 5279 C CA . LYS B 1 134 ? 127.111 24.951 42.061 1.00 54.35 165 LYS B CA 1
ATOM 5280 C C . LYS B 1 134 ? 125.837 24.579 42.843 1.00 50.68 165 LYS B C 1
ATOM 5281 O O . LYS B 1 134 ? 124.799 24.301 42.259 1.00 49.74 165 LYS B O 1
ATOM 5287 N N . LYS B 1 135 ? 125.934 24.582 44.169 1.00 47.37 166 LYS B N 1
ATOM 5288 C CA . LYS B 1 135 ? 124.875 24.075 45.034 1.00 44.57 166 LYS B CA 1
ATOM 5289 C C . LYS B 1 135 ? 123.831 25.160 45.338 1.00 40.76 166 LYS B C 1
ATOM 5290 O O . LYS B 1 135 ? 124.176 26.331 45.480 1.00 39.25 166 LYS B O 1
ATOM 5296 N N . PRO B 1 136 ? 122.549 24.769 45.448 1.00 38.15 167 PRO B N 1
ATOM 5297 C CA . PRO B 1 136 ? 121.572 25.734 45.960 1.00 35.27 167 PRO B CA 1
ATOM 5298 C C . PRO B 1 136 ? 121.964 26.237 47.361 1.00 33.60 167 PRO B C 1
ATOM 5299 O O . PRO B 1 136 ? 122.733 25.581 48.072 1.00 33.42 167 PRO B O 1
ATOM 5303 N N . VAL B 1 137 ? 121.442 27.407 47.707 1.00 31.19 168 VAL B N 1
ATOM 5304 C CA . VAL B 1 137 ? 121.748 28.095 48.948 1.00 30.56 168 VAL B CA 1
ATOM 5305 C C . VAL B 1 137 ? 120.436 28.417 49.660 1.00 29.32 168 VAL B C 1
ATOM 5306 O O . VAL B 1 137 ? 119.553 29.030 49.081 1.00 28.05 168 VAL B O 1
ATOM 5310 N N . MET B 1 138 ? 120.323 27.999 50.915 1.00 28.84 169 MET B N 1
ATOM 5311 C CA . MET B 1 138 ? 119.161 28.312 51.741 1.00 27.49 169 MET B CA 1
ATOM 5312 C C . MET B 1 138 ? 119.619 29.249 52.849 1.00 26.62 169 MET B C 1
ATOM 5313 O O . MET B 1 138 ? 120.498 28.898 53.623 1.00 25.95 169 MET B O 1
ATOM 5318 N N . VAL B 1 139 ? 119.020 30.442 52.894 1.00 25.42 170 VAL B N 1
ATOM 5319 C CA . VAL B 1 139 ? 119.396 31.503 53.817 1.00 25.17 170 VAL B CA 1
ATOM 5320 C C . VAL B 1 139 ? 118.289 31.729 54.858 1.00 24.77 170 VAL B C 1
ATOM 5321 O O . VAL B 1 139 ? 117.163 32.134 54.521 1.00 23.05 170 VAL B O 1
ATOM 5325 N N . TYR B 1 140 ? 118.620 31.454 56.117 1.00 25.33 171 TYR B N 1
ATOM 5326 C CA . TYR B 1 140 ? 117.633 31.438 57.200 1.00 25.21 171 TYR B CA 1
ATOM 5327 C C . TYR B 1 140 ? 117.617 32.734 58.021 1.00 24.59 171 TYR B C 1
ATOM 5328 O O . TYR B 1 140 ? 118.660 33.214 58.498 1.00 24.21 171 TYR B O 1
ATOM 5337 N N . ILE B 1 141 ? 116.405 33.246 58.235 1.00 24.48 172 ILE B N 1
ATOM 5338 C CA . ILE B 1 141 ? 116.168 34.447 59.022 1.00 24.59 172 ILE B CA 1
ATOM 5339 C C . ILE B 1 141 ? 115.407 34.032 60.273 1.00 24.87 172 ILE B C 1
ATOM 5340 O O . ILE B 1 141 ? 114.235 33.644 60.206 1.00 24.93 172 ILE B O 1
ATOM 5345 N N . HIS B 1 142 ? 116.090 34.094 61.408 1.00 25.62 173 HIS B N 1
ATOM 5346 C CA . HIS B 1 142 ? 115.538 33.685 62.687 1.00 26.35 173 HIS B CA 1
ATOM 5347 C C . HIS B 1 142 ? 114.374 34.588 63.154 1.00 26.88 173 HIS B C 1
ATOM 5348 O O . HIS B 1 142 ? 114.240 35.746 62.729 1.00 26.60 173 HIS B O 1
ATOM 5355 N N . GLY B 1 143 ? 113.523 34.012 63.996 1.00 27.76 174 GLY B N 1
ATOM 5356 C CA . GLY B 1 143 ? 112.431 34.737 64.668 1.00 28.37 174 GLY B CA 1
ATOM 5357 C C . GLY B 1 143 ? 112.857 35.126 66.074 1.00 29.65 174 GLY B C 1
ATOM 5358 O O . GLY B 1 143 ? 114.031 34.987 66.417 1.00 30.98 174 GLY B O 1
ATOM 5359 N N . GLY B 1 144 ? 111.901 35.600 66.868 1.00 29.80 175 GLY B N 1
ATOM 5360 C CA . GLY B 1 144 ? 112.158 36.244 68.169 1.00 31.00 175 GLY B CA 1
ATOM 5361 C C . GLY B 1 144 ? 111.536 37.637 68.275 1.00 31.04 175 GLY B C 1
ATOM 5362 O O . GLY B 1 144 ? 112.061 38.524 68.974 1.00 31.22 175 GLY B O 1
ATOM 5363 N N . SER B 1 145 ? 110.411 37.819 67.578 1.00 30.53 176 SER B N 1
ATOM 5364 C CA . SER B 1 145 ? 109.598 39.054 67.620 1.00 30.73 176 SER B CA 1
ATOM 5365 C C . SER B 1 145 ? 110.327 40.333 67.229 1.00 30.57 176 SER B C 1
ATOM 5366 O O . SER B 1 145 ? 109.930 41.398 67.685 1.00 30.88 176 SER B O 1
ATOM 5369 N N . TYR B 1 146 ? 111.400 40.219 66.432 1.00 29.91 177 TYR B N 1
ATOM 5370 C CA . TYR B 1 146 ? 112.245 41.358 66.016 1.00 30.18 177 TYR B CA 1
ATOM 5371 C C . TYR B 1 146 ? 113.194 41.865 67.121 1.00 31.61 177 TYR B C 1
ATOM 5372 O O . TYR B 1 146 ? 114.012 42.762 66.897 1.00 31.78 177 TYR B O 1
ATOM 5381 N N . MET B 1 147 ? 113.092 41.249 68.285 1.00 33.15 178 MET B N 1
ATOM 5382 C CA . MET B 1 147 ? 113.602 41.775 69.549 1.00 36.16 178 MET B CA 1
ATOM 5383 C C . MET B 1 147 ? 114.732 40.914 70.106 1.00 36.30 178 MET B C 1
ATOM 5384 O O . MET B 1 147 ? 115.621 41.406 70.809 1.00 37.55 178 MET B O 1
ATOM 5389 N N . GLU B 1 148 ? 114.674 39.619 69.815 1.00 35.86 179 GLU B N 1
ATOM 5390 C CA . GLU B 1 148 ? 115.658 38.693 70.319 1.00 37.14 179 GLU B CA 1
ATOM 5391 C C . GLU B 1 148 ? 115.911 37.566 69.352 1.00 35.10 179 GLU B C 1
ATOM 5392 O O . GLU B 1 148 ? 115.275 37.493 68.303 1.00 34.00 179 GLU B O 1
ATOM 5398 N N . GLY B 1 149 ? 116.899 36.741 69.704 1.00 34.94 180 GLY B N 1
ATOM 5399 C CA . GLY B 1 149 ? 117.329 35.596 68.925 1.00 33.91 180 GLY B CA 1
ATOM 5400 C C . GLY B 1 149 ? 118.674 35.789 68.244 1.00 33.76 180 GLY B C 1
ATOM 5401 O O . GLY B 1 149 ? 119.315 36.816 68.392 1.00 34.03 180 GLY B O 1
ATOM 5402 N N . THR B 1 150 ? 119.093 34.762 67.510 1.00 34.17 181 THR B N 1
ATOM 5403 C CA . THR B 1 150 ? 120.339 34.743 66.751 1.00 34.54 181 THR B CA 1
ATOM 5404 C C . THR B 1 150 ? 120.301 33.551 65.793 1.00 34.60 181 THR B C 1
ATOM 5405 O O . THR B 1 150 ? 119.700 32.509 66.105 1.00 34.89 181 THR B O 1
ATOM 5409 N N . GLY B 1 151 ? 120.936 33.713 64.635 1.00 34.36 182 GLY B N 1
ATOM 5410 C CA . GLY B 1 151 ? 121.148 32.605 63.707 1.00 34.59 182 GLY B CA 1
ATOM 5411 C C . GLY B 1 151 ? 122.013 31.496 64.281 1.00 35.95 182 GLY B C 1
ATOM 5412 O O . GLY B 1 151 ? 121.907 30.341 63.840 1.00 35.44 182 GLY B O 1
ATOM 5413 N N . ASN B 1 152 ? 122.871 31.857 65.255 1.00 36.91 183 ASN B N 1
ATOM 5414 C CA . ASN B 1 152 ? 123.806 30.935 65.906 1.00 38.17 183 ASN B CA 1
ATOM 5415 C C . ASN B 1 152 ? 123.065 29.776 66.599 1.00 38.87 183 ASN B C 1
ATOM 5416 O O . ASN B 1 152 ? 123.636 28.720 66.805 1.00 39.62 183 ASN B O 1
ATOM 5421 N N . MET B 1 153 ? 121.800 29.987 66.959 1.00 39.25 184 MET B N 1
ATOM 5422 C CA A MET B 1 153 ? 121.036 28.971 67.675 0.50 40.42 184 MET B CA 1
ATOM 5423 C CA B MET B 1 153 ? 121.001 28.987 67.669 0.50 40.38 184 MET B CA 1
ATOM 5424 C C . MET B 1 153 ? 120.599 27.817 66.763 1.00 39.88 184 MET B C 1
ATOM 5425 O O . MET B 1 153 ? 120.188 26.773 67.254 1.00 40.42 184 MET B O 1
ATOM 5434 N N . ILE B 1 154 ? 120.682 28.012 65.443 1.00 39.03 185 ILE B N 1
ATOM 5435 C CA . ILE B 1 154 ? 120.370 26.968 64.454 1.00 38.96 185 ILE B CA 1
ATOM 5436 C C . ILE B 1 154 ? 121.664 26.439 63.849 1.00 38.66 185 ILE B C 1
ATOM 5437 O O . ILE B 1 154 ? 122.399 27.196 63.221 1.00 38.73 185 ILE B O 1
ATOM 5442 N N . ASP B 1 155 ? 121.945 25.151 64.050 1.00 38.88 186 ASP B N 1
ATOM 5443 C CA . ASP B 1 155 ? 123.060 24.464 63.393 1.00 38.90 186 ASP B CA 1
ATOM 5444 C C . ASP B 1 155 ? 122.586 23.925 62.046 1.00 37.74 186 ASP B C 1
ATOM 5445 O O . ASP B 1 155 ? 121.735 23.025 62.001 1.00 37.82 186 ASP B O 1
ATOM 5450 N N . GLY B 1 156 ? 123.106 24.500 60.954 1.00 35.65 187 GLY B N 1
ATOM 5451 C CA . GLY B 1 156 ? 122.672 24.144 59.609 1.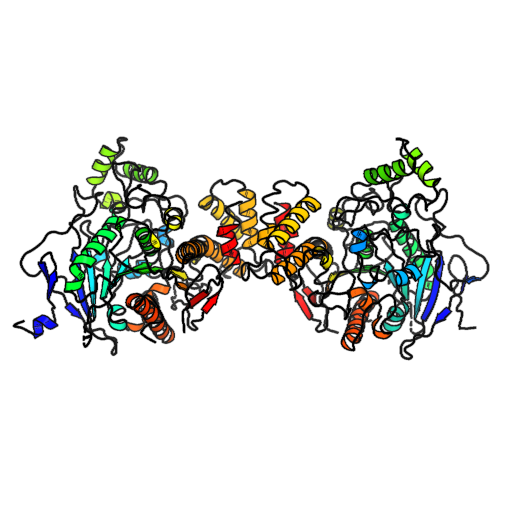00 34.04 187 GLY B CA 1
ATOM 5452 C C . GLY B 1 156 ? 123.341 22.930 58.996 1.00 34.82 187 GLY B C 1
ATOM 5453 O O . GLY B 1 156 ? 123.118 22.630 57.815 1.00 33.80 187 GLY B O 1
ATOM 5454 N N . SER B 1 157 ? 124.162 22.234 59.783 1.00 36.11 188 SER B N 1
ATOM 5455 C CA . SER B 1 157 ? 124.986 21.134 59.290 1.00 37.63 188 SER B CA 1
ATOM 5456 C C . SER B 1 157 ? 124.167 19.947 58.760 1.00 38.19 188 SER B C 1
ATOM 5457 O O . SER B 1 157 ? 124.485 19.400 57.704 1.00 38.90 188 SER B O 1
ATOM 5460 N N . ILE B 1 158 ? 123.110 19.556 59.479 1.00 38.19 189 ILE B N 1
ATOM 5461 C CA . ILE B 1 158 ? 122.285 18.399 59.071 1.00 38.11 189 ILE B CA 1
ATOM 5462 C C . ILE B 1 158 ? 121.479 18.669 57.793 1.00 35.69 189 ILE B C 1
ATOM 5463 O O . ILE B 1 158 ? 121.472 17.845 56.878 1.00 36.08 189 ILE B O 1
ATOM 5468 N N . LEU B 1 159 ? 120.841 19.831 57.728 1.00 33.18 190 LEU B N 1
ATOM 5469 C CA . LEU B 1 159 ? 120.069 20.219 56.551 1.00 31.87 190 LEU B CA 1
ATOM 5470 C C . LEU B 1 159 ? 120.978 20.300 55.325 1.00 31.84 190 LEU B C 1
ATOM 5471 O O . LEU B 1 159 ? 120.613 19.833 54.238 1.00 31.37 190 LEU B O 1
ATOM 5476 N N . ALA B 1 160 ? 122.148 20.922 55.499 1.00 31.89 191 ALA B N 1
ATOM 5477 C CA . ALA B 1 160 ? 123.126 21.054 54.426 1.00 32.81 191 ALA B CA 1
ATOM 5478 C C . ALA B 1 160 ? 123.603 19.679 53.911 1.00 34.75 191 ALA B C 1
ATOM 5479 O O . ALA B 1 160 ? 123.583 19.411 52.709 1.00 35.13 191 ALA B O 1
ATOM 5481 N N . SER B 1 161 ? 124.001 18.811 54.830 1.00 36.19 192 SER B N 1
ATOM 5482 C CA . SER B 1 161 ? 124.555 17.515 54.460 1.00 38.66 192 SER B CA 1
ATOM 5483 C C . SER B 1 161 ? 123.476 16.595 53.891 1.00 38.64 192 SER B C 1
ATOM 5484 O O . SER B 1 161 ? 123.693 15.944 52.870 1.00 39.59 192 SER B O 1
ATOM 5487 N N . TYR B 1 162 ? 122.321 16.546 54.551 1.00 37.60 193 TYR B N 1
ATOM 5488 C CA . TYR B 1 162 ? 121.207 15.732 54.089 1.00 37.60 193 TYR B CA 1
ATOM 5489 C C . TYR B 1 162 ? 120.683 16.189 52.719 1.00 36.63 193 TYR B C 1
ATOM 5490 O O . TYR B 1 162 ? 120.374 15.382 51.853 1.00 37.18 193 TYR B O 1
ATOM 5499 N N . GLY B 1 163 ? 120.560 17.489 52.533 1.00 35.53 194 GLY B N 1
ATOM 5500 C CA . GLY B 1 163 ? 119.945 18.040 51.308 1.00 35.67 194 GLY B CA 1
ATOM 5501 C C . GLY B 1 163 ? 120.917 18.320 50.185 1.00 36.85 194 GLY B C 1
ATOM 5502 O O . GLY B 1 163 ? 120.501 18.535 49.050 1.00 37.87 194 GLY B O 1
ATOM 5503 N N . ASN B 1 164 ? 122.207 18.300 50.502 1.00 37.75 195 ASN B N 1
ATOM 5504 C CA . ASN B 1 164 ? 123.270 18.747 49.598 1.00 38.88 195 ASN B CA 1
ATOM 5505 C C . ASN B 1 164 ? 123.074 20.187 49.096 1.00 36.98 195 ASN B C 1
ATOM 5506 O O . ASN B 1 164 ? 123.172 20.486 47.895 1.00 37.05 195 ASN B O 1
ATOM 5511 N N . VAL B 1 165 ? 122.799 21.060 50.061 1.00 35.28 196 VAL B N 1
ATOM 5512 C CA . VAL B 1 165 ? 122.650 22.485 49.843 1.00 33.25 196 VAL B CA 1
ATOM 5513 C C . VAL B 1 165 ? 123.544 23.250 50.815 1.00 32.80 196 VAL B C 1
ATOM 5514 O O . VAL B 1 165 ? 123.866 22.760 51.902 1.00 33.20 196 VAL B O 1
ATOM 5518 N N . ILE B 1 166 ? 123.935 24.457 50.436 1.00 31.84 197 ILE B N 1
ATOM 5519 C CA . ILE B 1 166 ? 124.588 25.355 51.388 1.00 31.57 197 ILE B CA 1
ATOM 5520 C C . ILE B 1 166 ? 123.506 26.004 52.272 1.00 29.70 197 ILE B C 1
ATOM 5521 O O . ILE B 1 166 ? 122.518 26.493 51.776 1.00 29.13 197 ILE B O 1
ATOM 5526 N N . VAL B 1 167 ? 123.685 25.944 53.580 1.00 30.12 198 VAL B N 1
ATOM 5527 C CA . VAL B 1 167 ? 122.800 26.615 54.518 1.00 29.32 198 VAL B CA 1
ATOM 5528 C C . VAL B 1 167 ? 123.541 27.781 55.186 1.00 30.15 198 VAL B C 1
ATOM 5529 O O . VAL B 1 167 ? 124.668 27.627 55.670 1.00 30.17 198 VAL B O 1
ATOM 5533 N N . ILE B 1 168 ? 122.904 28.947 55.196 1.00 29.81 199 ILE B N 1
ATOM 5534 C CA . ILE B 1 168 ? 123.477 30.149 55.821 1.00 30.50 199 ILE B CA 1
ATOM 5535 C C . ILE B 1 168 ? 122.478 30.741 56.823 1.00 30.45 199 ILE B C 1
ATOM 5536 O O . ILE B 1 168 ? 121.308 30.951 56.506 1.00 28.85 199 ILE B O 1
ATOM 5541 N N . THR B 1 169 ? 122.962 30.983 58.040 1.00 31.57 200 THR B N 1
ATOM 5542 C CA . THR B 1 169 ? 122.200 31.645 59.067 1.00 31.32 200 THR B CA 1
ATOM 5543 C C . THR B 1 169 ? 122.770 33.054 59.269 1.00 32.65 200 THR B C 1
ATOM 5544 O O . THR B 1 169 ? 124.000 33.297 59.160 1.00 32.86 200 THR B O 1
ATOM 5548 N N . ILE B 1 170 ? 121.875 33.989 59.538 1.00 32.26 201 ILE B N 1
ATOM 5549 C CA A ILE B 1 170 ? 122.310 35.367 59.653 0.50 32.98 201 ILE B CA 1
ATOM 5550 C CA B ILE B 1 170 ? 122.181 35.421 59.589 0.50 33.00 201 ILE B CA 1
ATOM 5551 C C . ILE B 1 170 ? 121.878 35.997 60.970 1.00 33.12 201 ILE B C 1
ATOM 5552 O O . ILE B 1 170 ? 120.894 35.562 61.612 1.00 33.17 201 ILE B O 1
ATOM 5561 N N . ASN B 1 171 ? 122.671 36.994 61.374 1.00 32.66 202 ASN B N 1
ATOM 5562 C CA . ASN B 1 171 ? 122.360 37.867 62.485 1.00 32.81 202 ASN B CA 1
ATOM 5563 C C . ASN B 1 171 ? 122.120 39.267 61.911 1.00 31.66 202 ASN B C 1
ATOM 5564 O O . ASN B 1 171 ? 122.911 39.759 61.091 1.00 33.29 202 ASN B O 1
ATOM 5569 N N . TYR B 1 172 ? 121.053 39.909 62.366 1.00 29.50 203 TYR B N 1
ATOM 5570 C CA . TYR B 1 172 ? 120.644 41.233 61.905 1.00 27.88 203 TYR B CA 1
ATOM 5571 C C . TYR B 1 172 ? 120.277 42.080 63.132 1.00 27.82 203 TYR B C 1
ATOM 5572 O O . TYR B 1 172 ? 119.952 41.534 64.184 1.00 28.15 203 TYR B O 1
ATOM 5581 N N . ARG B 1 173 ? 120.328 43.403 63.003 1.00 27.71 204 ARG B N 1
ATOM 5582 C CA . ARG B 1 173 ? 120.043 44.266 64.141 1.00 28.21 204 ARG B CA 1
ATOM 5583 C C . ARG B 1 173 ? 118.622 44.055 64.635 1.00 27.99 204 ARG B C 1
ATOM 5584 O O . ARG B 1 173 ? 117.673 43.933 63.840 1.00 25.91 204 ARG B O 1
ATOM 5592 N N . LEU B 1 174 ? 118.505 44.061 65.964 1.00 28.66 205 LEU B N 1
ATOM 5593 C CA . LEU B 1 174 ? 117.268 43.707 66.661 1.00 29.17 205 LEU B CA 1
ATOM 5594 C C . LEU B 1 174 ? 116.725 44.886 67.487 1.00 30.13 205 LEU B C 1
ATOM 5595 O O . LEU B 1 174 ? 117.470 45.753 67.910 1.00 30.25 205 LEU B O 1
ATOM 5600 N N . GLY B 1 175 ? 115.416 44.892 67.699 1.00 30.25 206 GLY B N 1
ATOM 5601 C CA . GLY B 1 175 ? 114.764 45.817 68.631 1.00 30.59 206 GLY B CA 1
ATOM 5602 C C . GLY B 1 175 ? 115.007 47.266 68.274 1.00 31.39 206 GLY B C 1
ATOM 5603 O O . GLY B 1 175 ? 114.905 47.665 67.087 1.00 30.62 206 GLY B O 1
ATOM 5604 N N . ILE B 1 176 ? 115.346 48.045 69.298 1.00 31.70 207 ILE B N 1
ATOM 5605 C CA . ILE B 1 176 ? 115.634 49.467 69.152 1.00 32.81 207 ILE B CA 1
ATOM 5606 C C . ILE B 1 176 ? 116.707 49.716 68.083 1.00 32.41 207 ILE B C 1
ATOM 5607 O O . ILE B 1 176 ? 116.518 50.552 67.201 1.00 32.16 207 ILE B O 1
ATOM 5612 N N . LEU B 1 177 ? 117.825 48.994 68.160 1.00 32.27 208 LEU B N 1
ATOM 5613 C CA . LEU B 1 177 ? 118.941 49.260 67.249 1.00 32.07 208 LEU B CA 1
ATOM 5614 C C . LEU B 1 177 ? 118.627 48.840 65.808 1.00 30.57 208 LEU B C 1
ATOM 5615 O O . LEU B 1 177 ? 119.097 49.471 64.887 1.00 30.85 208 LEU B O 1
ATOM 5620 N N . GLY B 1 178 ? 117.812 47.791 65.632 1.00 29.71 209 GLY B N 1
ATOM 5621 C CA . GLY B 1 178 ? 117.334 47.371 64.313 1.00 28.22 209 GLY B CA 1
ATOM 5622 C C . GLY B 1 178 ? 116.157 48.163 63.761 1.00 28.12 209 GLY B C 1
ATOM 5623 O O . GLY B 1 178 ? 115.994 48.275 62.535 1.00 26.83 209 GLY B O 1
ATOM 5624 N N . PHE B 1 179 ? 115.316 48.705 64.639 1.00 28.59 210 PHE B N 1
ATOM 5625 C CA . PHE B 1 179 ? 114.006 49.178 64.182 1.00 28.82 210 PHE B CA 1
ATOM 5626 C C . PHE B 1 179 ? 113.502 50.525 64.721 1.00 30.60 210 PHE B C 1
ATOM 5627 O O . PHE B 1 179 ? 112.372 50.929 64.420 1.00 30.60 210 PHE B O 1
ATOM 5635 N N . LEU B 1 180 ? 114.314 51.241 65.491 1.00 32.18 211 LEU B N 1
ATOM 5636 C CA . LEU B 1 180 ? 113.871 52.538 65.970 1.00 33.60 211 LEU B CA 1
ATOM 5637 C C . LEU B 1 180 ? 113.534 53.455 64.788 1.00 33.83 211 LEU B C 1
ATOM 5638 O O . LEU B 1 180 ? 114.256 53.511 63.781 1.00 32.85 211 LEU B O 1
ATOM 5643 N N . SER B 1 181 ? 112.418 54.162 64.912 1.00 34.83 212 SER B N 1
ATOM 5644 C CA . SER B 1 181 ? 112.003 55.122 63.903 1.00 35.39 212 SER B CA 1
ATOM 5645 C C . SER B 1 181 ? 111.252 56.275 64.551 1.00 37.27 212 SER B C 1
ATOM 5646 O O . SER B 1 181 ? 110.460 56.081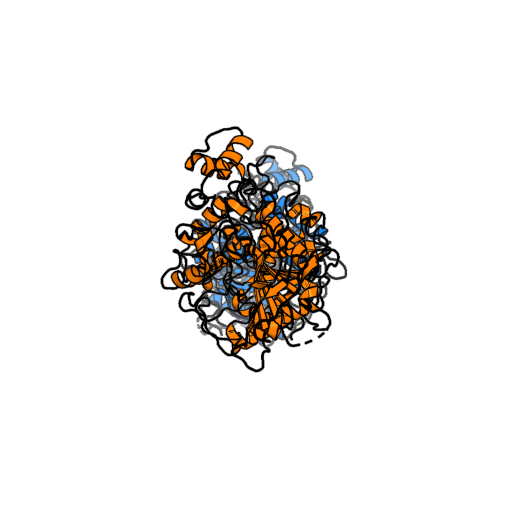 65.466 1.00 37.10 212 SER B O 1
ATOM 5649 N N . THR B 1 182 ? 111.525 57.478 64.060 1.00 39.24 213 THR B N 1
ATOM 5650 C CA . THR B 1 182 ? 110.820 58.676 64.456 1.00 41.48 213 THR B CA 1
ATOM 5651 C C . THR B 1 182 ? 109.536 58.920 63.673 1.00 42.83 213 THR B C 1
ATOM 5652 O O . THR B 1 182 ? 108.743 59.760 64.062 1.00 45.30 213 THR B O 1
ATOM 5656 N N . GLY B 1 183 ? 109.301 58.197 62.580 1.00 42.44 214 GLY B N 1
ATOM 5657 C CA . GLY B 1 183 ? 108.176 58.520 61.714 1.00 43.20 214 GLY B CA 1
ATOM 5658 C C . GLY B 1 183 ? 108.433 59.744 60.838 1.00 45.18 214 GLY B C 1
ATOM 5659 O O . GLY B 1 183 ? 107.502 60.295 60.265 1.00 46.19 214 GLY B O 1
ATOM 5660 N N . ASP B 1 184 ? 109.692 60.190 60.754 1.00 46.21 215 ASP B N 1
ATOM 5661 C CA . ASP B 1 184 ? 110.101 61.200 59.785 1.00 46.56 215 ASP B CA 1
ATOM 5662 C C . ASP B 1 184 ? 111.513 60.864 59.312 1.00 46.19 215 ASP B C 1
ATOM 5663 O O . ASP B 1 184 ? 111.955 59.727 59.475 1.00 43.62 215 ASP B O 1
ATOM 5668 N N . GLN B 1 185 ? 112.231 61.829 58.738 1.00 47.70 216 GLN B N 1
ATOM 5669 C CA . GLN B 1 185 ? 113.491 61.511 58.069 1.00 47.60 216 GLN B CA 1
ATOM 5670 C C . GLN B 1 185 ? 114.698 61.393 59.007 1.00 47.16 216 GLN B C 1
ATOM 5671 O O . GLN B 1 185 ? 115.772 60.989 58.567 1.00 46.72 216 GLN B O 1
ATOM 5677 N N . ALA B 1 186 ? 114.527 61.708 60.293 1.00 47.28 217 ALA B N 1
ATOM 5678 C CA . ALA B 1 186 ? 115.636 61.608 61.266 1.00 46.82 217 ALA B CA 1
ATOM 5679 C C . ALA B 1 186 ? 116.071 60.166 61.529 1.00 44.39 217 ALA B C 1
ATOM 5680 O O . ALA B 1 186 ? 117.252 59.874 61.674 1.00 44.14 217 ALA B O 1
ATOM 5682 N N . ALA B 1 187 ? 115.106 59.266 61.623 1.00 42.99 218 ALA B N 1
ATOM 5683 C CA . ALA B 1 187 ? 115.383 57.827 61.659 1.00 40.75 218 ALA B CA 1
ATOM 5684 C C . ALA B 1 187 ? 114.238 57.124 60.949 1.00 39.26 218 ALA B C 1
ATOM 5685 O O . ALA B 1 187 ? 113.136 57.012 61.495 1.00 39.27 218 ALA B O 1
ATOM 5687 N N . LYS B 1 188 ? 114.507 56.683 59.719 1.00 37.93 219 LYS B N 1
ATOM 5688 C CA . LYS B 1 188 ? 113.513 56.046 58.842 1.00 37.37 219 LYS B CA 1
ATOM 5689 C C . LYS B 1 188 ? 113.193 54.583 59.183 1.00 34.92 219 LYS B C 1
ATOM 5690 O O . LYS B 1 188 ? 112.177 54.060 58.738 1.00 35.29 219 LYS B O 1
ATOM 5696 N N . GLY B 1 189 ? 114.039 53.934 59.983 1.00 33.58 220 GLY B N 1
ATOM 5697 C CA . GLY B 1 189 ? 113.773 52.596 60.509 1.00 30.84 220 GLY B CA 1
ATOM 5698 C C . GLY B 1 189 ? 114.271 51.476 59.621 1.00 29.23 220 GLY B C 1
ATOM 5699 O O . GLY B 1 189 ? 115.029 51.719 58.707 1.00 27.60 220 GLY B O 1
ATOM 5700 N N . ASN B 1 190 ? 113.849 50.240 59.920 1.00 27.71 221 ASN B N 1
ATOM 5701 C CA . ASN B 1 190 ? 114.066 49.065 59.035 1.00 27.29 221 ASN B CA 1
ATOM 5702 C C . ASN B 1 190 ? 115.517 48.672 58.849 1.00 27.38 221 ASN B C 1
ATOM 5703 O O . ASN B 1 190 ? 115.858 48.026 57.857 1.00 27.01 221 ASN B O 1
ATOM 5708 N N . TYR B 1 191 ? 116.359 49.068 59.803 1.00 28.70 222 TYR B N 1
ATOM 5709 C CA . TYR B 1 191 ? 117.806 48.766 59.754 1.00 28.88 222 TYR B CA 1
ATOM 5710 C C . TYR B 1 191 ? 118.024 47.254 59.742 1.00 28.02 222 TYR B C 1
ATOM 5711 O O . TYR B 1 191 ? 118.863 46.766 59.002 1.00 27.66 222 TYR B O 1
ATOM 5720 N N . GLY B 1 192 ? 117.226 46.515 60.522 1.00 27.26 223 GLY B N 1
ATOM 5721 C CA . GLY B 1 192 ? 117.300 45.056 60.548 1.00 26.12 223 GLY B CA 1
ATOM 5722 C C . GLY B 1 192 ? 116.976 44.362 59.225 1.00 25.04 223 GLY B C 1
ATOM 5723 O O . GLY B 1 192 ? 117.583 43.338 58.863 1.00 23.60 223 GLY B O 1
ATOM 5724 N N . LEU B 1 193 ? 115.979 44.886 58.523 1.00 24.96 224 LEU B N 1
ATOM 5725 C CA . LEU B 1 193 ? 115.643 44.385 57.192 1.00 24.16 224 LEU B CA 1
ATOM 5726 C C . LEU B 1 193 ? 116.754 44.730 56.197 1.00 24.15 224 LEU B C 1
ATOM 5727 O O . LEU B 1 193 ? 117.100 43.925 55.344 1.00 24.35 224 LEU B O 1
ATOM 5732 N N . LEU B 1 194 ? 117.302 45.942 56.292 1.00 24.76 225 LEU B N 1
ATOM 5733 C CA . LEU B 1 194 ? 118.424 46.342 55.445 1.00 24.78 225 LEU B CA 1
ATOM 5734 C C . LEU B 1 194 ? 119.667 45.522 55.723 1.00 24.77 225 LEU B C 1
ATOM 5735 O O . LEU B 1 194 ? 120.446 45.273 54.816 1.00 24.06 225 LEU B O 1
ATOM 5740 N N . ASP B 1 195 ? 119.866 45.104 56.973 1.00 24.90 226 ASP B N 1
ATOM 5741 C CA . ASP B 1 195 ? 120.928 44.146 57.303 1.00 25.44 226 ASP B CA 1
ATOM 5742 C C . ASP B 1 195 ? 120.759 42.822 56.541 1.00 25.20 226 ASP B C 1
ATOM 5743 O O . ASP B 1 195 ? 121.715 42.317 55.921 1.00 24.79 226 ASP B O 1
ATOM 5748 N N . GLN B 1 196 ? 119.526 42.316 56.524 1.00 24.45 227 GLN B N 1
ATOM 5749 C CA . GLN B 1 196 ? 119.188 41.087 55.819 1.00 24.24 227 GLN B CA 1
ATOM 5750 C C . GLN B 1 196 ? 119.442 41.221 54.321 1.00 24.36 227 GLN B C 1
ATOM 5751 O O . GLN B 1 196 ? 119.971 40.312 53.690 1.00 24.92 227 GLN B O 1
ATOM 5757 N N . ILE B 1 197 ? 119.080 42.367 53.769 1.00 24.83 228 ILE B N 1
ATOM 5758 C CA . ILE B 1 197 ? 119.360 42.681 52.367 1.00 25.49 228 ILE B CA 1
ATOM 5759 C C . ILE B 1 197 ? 120.873 42.720 52.068 1.00 26.49 228 ILE B C 1
ATOM 5760 O O . ILE B 1 197 ? 121.317 42.136 51.069 1.00 26.66 228 ILE B O 1
ATOM 5765 N N . GLN B 1 198 ? 121.643 43.411 52.910 1.00 27.05 229 GLN B N 1
ATOM 5766 C CA . GLN B 1 198 ? 123.100 43.444 52.803 1.00 28.24 229 GLN B CA 1
ATOM 5767 C C . GLN B 1 198 ? 123.741 42.043 52.894 1.00 28.18 229 GLN B C 1
ATOM 5768 O O . GLN B 1 198 ? 124.642 41.735 52.128 1.00 28.29 229 GLN B O 1
ATOM 5774 N N . ALA B 1 199 ? 123.252 41.188 53.786 1.00 28.08 230 ALA B N 1
ATOM 5775 C CA . ALA B 1 199 ? 123.705 39.779 53.828 1.00 28.33 230 ALA B CA 1
ATOM 5776 C C . ALA B 1 199 ? 123.397 39.040 52.535 1.00 28.28 230 ALA B C 1
ATOM 5777 O O . ALA B 1 199 ? 124.243 38.300 52.032 1.00 29.22 230 ALA B O 1
ATOM 5779 N N . LEU B 1 200 ? 122.204 39.256 51.990 1.00 27.62 231 LEU B N 1
ATOM 5780 C CA . LEU B 1 200 ? 121.843 38.667 50.703 1.00 27.74 231 LEU B CA 1
ATOM 5781 C C . LEU B 1 200 ? 122.713 39.175 49.556 1.00 28.19 231 LEU B C 1
ATOM 5782 O O . LEU B 1 200 ? 123.050 38.417 48.658 1.00 28.11 231 LEU B O 1
ATOM 5787 N N . ARG B 1 201 ? 123.092 40.453 49.595 1.00 29.46 232 ARG B N 1
ATOM 5788 C CA . ARG B 1 201 ? 124.044 41.005 48.624 1.00 30.41 232 ARG B CA 1
ATOM 5789 C C . ARG B 1 201 ? 125.396 40.351 48.756 1.00 30.26 232 ARG B C 1
ATOM 5790 O O . ARG B 1 201 ? 126.014 39.979 47.768 1.00 31.78 232 ARG B O 1
ATOM 5798 N N . TRP B 1 202 ? 125.887 40.260 49.984 1.00 30.24 233 TRP B N 1
ATOM 5799 C CA . TRP B 1 202 ? 127.169 39.613 50.242 1.00 30.86 233 TRP B CA 1
ATOM 5800 C C . TRP B 1 202 ? 127.161 38.183 49.672 1.00 30.62 233 TRP B C 1
ATOM 5801 O O . TRP B 1 202 ? 128.106 37.758 49.013 1.00 31.91 233 TRP B O 1
ATOM 5812 N N . ILE B 1 203 ? 126.101 37.448 49.974 1.00 29.47 234 ILE B N 1
ATOM 5813 C CA . ILE B 1 203 ? 125.935 36.062 49.527 1.00 30.13 234 ILE B CA 1
ATOM 5814 C C . ILE B 1 203 ? 125.929 35.999 48.000 1.00 31.41 234 ILE B C 1
ATOM 5815 O O . ILE B 1 203 ? 126.647 35.191 47.403 1.00 32.79 234 ILE B O 1
ATOM 5820 N N . GLU B 1 204 ? 125.160 36.883 47.370 1.00 31.67 235 GLU B N 1
ATOM 5821 C CA . GLU B 1 204 ? 125.079 36.933 45.909 1.00 33.38 235 GLU B CA 1
ATOM 5822 C C . GLU B 1 204 ? 126.459 37.127 45.292 1.00 34.33 235 GLU B C 1
ATOM 5823 O O . GLU B 1 204 ? 126.781 36.488 44.307 1.00 34.46 235 GLU B O 1
ATOM 5829 N N . GLU B 1 205 ? 127.287 37.972 45.915 1.00 34.84 236 GLU B N 1
ATOM 5830 C CA . GLU B 1 205 ? 128.613 38.288 45.386 1.00 36.10 236 GLU B CA 1
ATOM 5831 C C . GLU B 1 205 ? 129.694 37.289 45.795 1.00 36.39 236 GLU B C 1
ATOM 5832 O O . GLU B 1 205 ? 130.704 37.189 45.135 1.00 36.98 236 GLU B O 1
ATOM 5838 N N . ASN B 1 206 ? 129.511 36.583 46.909 1.00 35.49 237 ASN B N 1
ATOM 5839 C CA . ASN B 1 206 ? 130.598 35.775 47.459 1.00 36.23 237 ASN B CA 1
ATOM 5840 C C . ASN B 1 206 ? 130.346 34.262 47.538 1.00 36.31 237 ASN B C 1
ATOM 5841 O O . ASN B 1 206 ? 131.300 33.500 47.665 1.00 37.14 237 ASN B O 1
ATOM 5846 N N . VAL B 1 207 ? 129.078 33.825 47.471 1.00 35.78 238 VAL B N 1
ATOM 5847 C CA . VAL B 1 207 ? 128.740 32.419 47.756 1.00 34.95 238 VAL B CA 1
ATOM 5848 C C . VAL B 1 207 ? 129.335 31.473 46.710 1.00 36.14 238 VAL B C 1
ATOM 5849 O O . VAL B 1 207 ? 129.589 30.307 47.009 1.00 36.60 238 VAL B O 1
ATOM 5853 N N . GLY B 1 208 ? 129.575 31.975 45.498 1.00 36.90 239 GLY B N 1
ATOM 5854 C CA . GLY B 1 208 ? 130.285 31.206 44.460 1.00 38.16 239 GLY B CA 1
ATOM 5855 C C . GLY B 1 208 ? 131.638 30.643 44.900 1.00 39.93 239 GLY B C 1
ATOM 5856 O O . GLY B 1 208 ? 132.008 29.527 44.518 1.00 40.92 239 GLY B O 1
ATOM 5857 N N . ALA B 1 209 ? 132.382 31.411 45.697 1.00 40.29 240 ALA B N 1
ATOM 5858 C CA . ALA B 1 209 ? 133.667 30.959 46.231 1.00 42.18 240 ALA B CA 1
ATOM 5859 C C . ALA B 1 209 ? 133.520 29.737 47.141 1.00 42.34 240 ALA B C 1
ATOM 5860 O O . ALA B 1 209 ? 134.467 28.982 47.313 1.00 43.30 240 ALA B O 1
ATOM 5862 N N . PHE B 1 210 ? 132.328 29.542 47.702 1.00 41.10 241 PHE B N 1
ATOM 5863 C CA . PHE B 1 210 ? 132.037 28.397 48.558 1.00 41.32 241 PHE B CA 1
ATOM 5864 C C . PHE B 1 210 ? 131.399 27.227 47.797 1.00 41.80 241 PHE B C 1
ATOM 5865 O O . PHE B 1 210 ? 131.040 26.224 48.404 1.00 42.15 241 PHE B O 1
ATOM 5873 N N . GLY B 1 211 ? 131.264 27.355 46.478 1.00 42.18 242 GLY B N 1
ATOM 5874 C CA . GLY B 1 211 ? 130.625 26.320 45.653 1.00 42.37 242 GLY B CA 1
ATOM 5875 C C . GLY B 1 211 ? 129.112 26.483 45.542 1.00 40.43 242 GLY B C 1
ATOM 5876 O O . GLY B 1 211 ? 128.414 25.557 45.126 1.00 39.86 242 GLY B O 1
ATOM 5877 N N . GLY B 1 212 ? 128.619 27.667 45.893 1.00 38.60 243 GLY B N 1
ATOM 5878 C CA . GLY B 1 212 ? 127.193 27.970 45.848 1.00 37.39 243 GLY B CA 1
ATOM 5879 C C . GLY B 1 212 ? 126.773 28.645 44.558 1.00 37.47 243 GLY B C 1
ATOM 5880 O O . GLY B 1 212 ? 127.601 29.236 43.855 1.00 38.09 243 GLY B O 1
ATOM 5881 N N . ASP B 1 213 ? 125.482 28.559 44.264 1.00 36.55 244 ASP B N 1
ATOM 5882 C CA . ASP B 1 213 ? 124.892 29.093 43.035 1.00 37.36 244 ASP B CA 1
ATOM 5883 C C . ASP B 1 213 ? 124.030 30.322 43.369 1.00 35.72 244 ASP B C 1
ATOM 5884 O O . ASP B 1 213 ? 122.936 30.163 43.896 1.00 34.86 244 ASP B O 1
ATOM 5889 N N . PRO B 1 214 ? 124.519 31.547 43.079 1.00 36.11 245 PRO B N 1
ATOM 5890 C CA . PRO B 1 214 ? 123.743 32.767 43.422 1.00 35.06 245 PRO B CA 1
ATOM 5891 C C . PRO B 1 214 ? 122.387 32.863 42.686 1.00 34.65 245 PRO B C 1
ATOM 5892 O O . PRO B 1 214 ? 121.477 33.584 43.125 1.00 34.54 245 PRO B O 1
ATOM 5896 N N . LYS B 1 215 ? 122.240 32.075 41.632 1.00 35.12 246 LYS B N 1
ATOM 5897 C CA . LYS B 1 215 ? 120.999 31.974 40.875 1.00 35.29 246 LYS B CA 1
ATOM 5898 C C . LYS B 1 215 ? 120.012 30.972 41.469 1.00 33.25 246 LYS B C 1
ATOM 5899 O O . LYS B 1 215 ? 118.931 30.813 40.953 1.00 32.08 246 LYS B O 1
ATOM 5905 N N . ARG B 1 216 ? 120.396 30.298 42.556 1.00 32.67 247 ARG B N 1
ATOM 5906 C CA . ARG B 1 216 ? 119.493 29.403 43.292 1.00 31.81 247 ARG B CA 1
ATOM 5907 C C . ARG B 1 216 ? 119.546 29.643 44.786 1.00 30.04 247 ARG B C 1
ATOM 5908 O O . ARG B 1 216 ? 119.932 28.763 45.569 1.00 29.52 247 ARG B O 1
ATOM 5916 N N . VAL B 1 217 ? 119.131 30.850 45.150 1.00 28.51 248 VAL B N 1
ATOM 5917 C CA . VAL B 1 217 ? 119.007 31.268 46.532 1.00 27.42 248 VAL B CA 1
ATOM 5918 C C . VAL B 1 217 ? 117.543 31.292 46.998 1.00 26.64 248 VAL B C 1
ATOM 5919 O O . VAL B 1 217 ? 116.675 31.965 46.393 1.00 25.54 248 VAL B O 1
ATOM 5923 N N . THR B 1 218 ? 117.294 30.535 48.080 1.00 25.65 249 THR B N 1
ATOM 5924 C CA . THR B 1 218 ? 116.018 30.489 48.765 1.00 24.28 249 THR B CA 1
ATOM 5925 C C . THR B 1 218 ? 116.190 31.178 50.129 1.00 23.79 249 THR B C 1
ATOM 5926 O O . THR B 1 218 ? 117.124 30.892 50.835 1.00 23.07 249 THR B O 1
ATOM 5930 N N . ILE B 1 219 ? 115.284 32.089 50.484 1.00 23.20 250 ILE B N 1
ATOM 5931 C CA . ILE B 1 219 ? 115.242 32.613 51.832 1.00 23.16 250 ILE B CA 1
ATOM 5932 C C . ILE B 1 219 ? 114.096 31.942 52.575 1.00 22.74 250 ILE B C 1
ATOM 5933 O O . ILE B 1 219 ? 113.080 31.587 51.975 1.00 22.21 250 ILE B O 1
ATOM 5938 N N . PHE B 1 220 ? 114.303 31.729 53.870 1.00 22.92 251 PHE B N 1
ATOM 5939 C CA . PHE B 1 220 ? 113.311 31.115 54.726 1.00 22.85 251 PHE B CA 1
ATOM 5940 C C . PHE B 1 220 ? 113.430 31.594 56.176 1.00 23.03 251 PHE B C 1
ATOM 5941 O O . PHE B 1 220 ? 114.460 32.100 56.614 1.00 22.43 251 PHE B O 1
ATOM 5949 N N . GLY B 1 221 ? 112.328 31.456 56.899 1.00 22.78 252 GLY B N 1
ATOM 5950 C CA . GLY B 1 221 ? 112.242 31.969 58.257 1.00 22.75 252 GLY B CA 1
ATOM 5951 C C . GLY B 1 221 ? 111.025 31.448 58.931 1.00 22.74 252 GLY B C 1
ATOM 5952 O O . GLY B 1 221 ? 110.104 31.010 58.256 1.00 22.31 252 GLY B O 1
ATOM 5953 N N . SER B 1 222 ? 111.039 31.497 60.266 1.00 23.98 253 SER B N 1
ATOM 5954 C CA . SER B 1 222 ? 109.906 31.104 61.098 1.00 24.31 253 SER B CA 1
ATOM 5955 C C . SER B 1 222 ? 109.537 32.265 62.014 1.00 23.81 253 SER B C 1
ATOM 5956 O O . SER B 1 222 ? 110.423 33.013 62.474 1.00 23.38 253 SER B O 1
ATOM 5959 N N . GLY B 1 223 ? 108.239 32.430 62.264 1.00 23.66 254 GLY B N 1
ATOM 5960 C CA . GLY B 1 223 ? 107.744 33.473 63.195 1.00 24.23 254 GLY B CA 1
ATOM 5961 C C . GLY B 1 223 ? 108.030 34.869 62.645 1.00 23.77 254 GLY B C 1
ATOM 5962 O O . GLY B 1 223 ? 107.691 35.156 61.495 1.00 23.64 254 GLY B O 1
ATOM 5963 N N . ALA B 1 224 ? 108.689 35.720 63.435 1.00 23.61 255 ALA B N 1
ATOM 5964 C CA . ALA B 1 224 ? 109.085 37.048 62.955 1.00 23.56 255 ALA B CA 1
ATOM 5965 C C . ALA B 1 224 ? 110.067 36.963 61.779 1.00 23.20 255 ALA B C 1
ATOM 5966 O O . ALA B 1 224 ? 110.126 37.848 60.944 1.00 23.77 255 ALA B O 1
ATOM 5968 N N . GLY B 1 225 ? 110.827 35.879 61.705 1.00 23.13 256 GLY B N 1
ATOM 5969 C CA . GLY B 1 225 ? 111.686 35.612 60.563 1.00 22.19 256 GLY B CA 1
ATOM 5970 C C . GLY B 1 225 ? 110.924 35.369 59.302 1.00 21.13 256 GLY B C 1
ATOM 5971 O O . GLY B 1 225 ? 111.382 35.741 58.240 1.00 22.09 256 GLY B O 1
ATOM 5972 N N . ALA B 1 226 ? 109.762 34.720 59.416 1.00 21.57 257 ALA B N 1
ATOM 5973 C CA . ALA B 1 226 ? 108.800 34.586 58.303 1.00 20.22 257 ALA B CA 1
ATOM 5974 C C . ALA B 1 226 ? 108.141 35.905 57.933 1.00 20.04 257 ALA B C 1
ATOM 5975 O O . ALA B 1 226 ? 107.920 36.175 56.743 1.00 21.01 257 ALA B O 1
ATOM 5977 N N . SER B 1 227 ? 107.829 36.745 58.922 1.00 20.80 258 SER B N 1
ATOM 5978 C CA . SER B 1 227 ? 107.355 38.095 58.646 1.00 21.02 258 SER B CA 1
ATOM 5979 C C . SER B 1 227 ? 108.395 38.883 57.877 1.00 21.38 258 SER B C 1
ATOM 5980 O O . SER B 1 227 ? 108.072 39.614 56.918 1.00 21.32 258 SER B O 1
ATOM 5983 N N . CYS B 1 228 ? 109.656 38.730 58.277 1.00 22.31 259 CYS B N 1
ATOM 5984 C CA . CYS B 1 228 ? 110.763 39.371 57.541 1.00 23.00 259 CYS B CA 1
ATOM 5985 C C . CYS B 1 228 ? 110.872 38.839 56.127 1.00 22.65 259 CYS B C 1
ATOM 5986 O O . CYS B 1 228 ? 111.003 39.616 55.180 1.00 23.37 259 CYS B O 1
ATOM 5989 N N . VAL B 1 229 ? 110.822 37.520 55.968 1.00 22.38 260 VAL B N 1
ATOM 5990 C CA . VAL B 1 229 ? 110.815 36.947 54.610 1.00 22.04 260 VAL B CA 1
ATOM 5991 C C . VAL B 1 229 ? 109.682 37.544 53.776 1.00 20.90 260 VAL B C 1
ATOM 5992 O O . VAL B 1 229 ? 109.892 37.947 52.627 1.00 20.35 260 VAL B O 1
ATOM 5996 N N . SER B 1 230 ? 108.477 37.581 54.332 1.00 21.31 261 SER B N 1
ATOM 5997 C CA . SER B 1 230 ? 107.309 38.131 53.606 1.00 21.08 261 SER B CA 1
ATOM 5998 C C . SER B 1 230 ? 107.535 39.576 53.177 1.00 21.89 261 SER B C 1
ATOM 5999 O O . SER B 1 230 ? 107.276 39.942 52.024 1.00 21.71 261 SER B O 1
ATOM 6002 N N . LEU B 1 231 ? 108.077 40.381 54.089 1.00 22.67 262 LEU B N 1
ATOM 6003 C CA . LEU B 1 231 ? 108.363 41.786 53.803 1.00 23.56 262 LEU B CA 1
ATOM 6004 C C . LEU B 1 231 ? 109.447 41.954 52.750 1.00 23.86 262 LEU B C 1
ATOM 6005 O O . LEU B 1 231 ? 109.334 42.820 51.901 1.00 24.64 262 LEU B O 1
ATOM 6010 N N . LEU B 1 232 ? 110.471 41.102 52.769 1.00 23.55 263 LEU B N 1
ATOM 6011 C CA . LEU B 1 232 ? 111.518 41.151 51.736 1.00 23.77 263 LEU B CA 1
ATOM 6012 C C . LEU B 1 232 ? 110.998 40.791 50.342 1.00 23.55 263 LEU B C 1
ATOM 6013 O O . LEU B 1 232 ? 111.441 41.378 49.353 1.00 23.20 263 LEU B O 1
ATOM 6018 N N . THR B 1 233 ? 110.059 39.839 50.246 1.00 22.83 264 THR B N 1
ATOM 6019 C CA . THR B 1 233 ? 109.418 39.577 48.954 1.00 22.65 264 THR B CA 1
ATOM 6020 C C . THR B 1 233 ? 108.653 40.786 48.390 1.00 23.44 264 THR B C 1
ATOM 6021 O O . THR B 1 233 ? 108.395 40.856 47.199 1.00 23.26 264 THR B O 1
ATOM 6025 N N . LEU B 1 234 ? 108.296 41.734 49.256 1.00 23.88 265 LEU B N 1
ATOM 6026 C CA . LEU B 1 234 ? 107.524 42.897 48.852 1.00 25.00 265 LEU B CA 1
ATOM 6027 C C . LEU B 1 234 ? 108.378 44.147 48.699 1.00 25.88 265 LEU B C 1
ATOM 6028 O O . LEU B 1 234 ? 107.831 45.193 48.416 1.00 27.13 265 LEU B O 1
ATOM 6033 N N . SER B 1 235 ? 109.699 44.052 48.923 1.00 25.92 266 SER B N 1
ATOM 6034 C CA . SER B 1 235 ? 110.589 45.192 48.784 1.00 27.01 266 SER B CA 1
ATOM 6035 C C . SER B 1 235 ? 111.354 45.173 47.459 1.00 28.27 266 SER B C 1
ATOM 6036 O O . SER B 1 235 ? 111.970 44.168 47.083 1.00 27.80 266 SER B O 1
ATOM 6039 N N . HIS B 1 236 ? 111.329 46.305 46.775 1.00 30.18 267 HIS B N 1
ATOM 6040 C CA A HIS B 1 236 ? 112.160 46.490 45.587 0.50 31.73 267 HIS B CA 1
ATOM 6041 C CA B HIS B 1 236 ? 112.162 46.549 45.589 0.50 31.69 267 HIS B CA 1
ATOM 6042 C C . HIS B 1 236 ? 113.671 46.302 45.875 1.00 32.24 267 HIS B C 1
ATOM 6043 O O . HIS B 1 236 ? 114.432 45.984 44.977 1.00 31.82 267 HIS B O 1
ATOM 6056 N N . TYR B 1 237 ? 114.103 46.461 47.132 1.00 33.20 268 TYR B N 1
ATOM 6057 C CA . TYR B 1 237 ? 115.525 46.253 47.508 1.00 34.52 268 TYR B CA 1
ATOM 6058 C C . TYR B 1 237 ? 115.987 44.817 47.389 1.00 33.73 268 TYR B C 1
ATOM 6059 O O . TYR B 1 237 ? 117.177 44.556 47.255 1.00 35.03 268 TYR B O 1
ATOM 6068 N N . SER B 1 238 ? 115.055 43.883 47.462 1.00 33.18 269 SER B N 1
ATOM 6069 C CA . SER B 1 238 ? 115.352 42.446 47.388 1.00 32.55 269 SER B CA 1
ATOM 6070 C C . SER B 1 238 ? 115.537 41.916 45.988 1.00 32.78 269 SER B C 1
ATOM 6071 O O . SER B 1 238 ? 115.938 40.759 45.808 1.00 33.05 269 SER B O 1
ATOM 6074 N N . GLU B 1 239 ? 115.191 42.725 44.989 1.00 32.71 270 GLU B N 1
ATOM 6075 C CA . GLU B 1 239 ? 115.177 42.237 43.629 1.00 32.93 270 GLU B CA 1
ATOM 6076 C C . GLU B 1 239 ? 116.580 41.761 43.212 1.00 32.63 270 GLU B C 1
ATOM 6077 O O . GLU B 1 239 ? 117.579 42.433 43.463 1.00 32.27 270 GLU B O 1
ATOM 6083 N N . GLY B 1 240 ? 116.643 40.573 42.611 1.00 32.12 271 GLY B N 1
ATOM 6084 C CA . GLY B 1 240 ? 117.910 40.012 42.129 1.00 31.99 271 GLY B CA 1
ATOM 6085 C C . GLY B 1 240 ? 118.715 39.294 43.196 1.00 31.34 271 GLY B C 1
ATOM 6086 O O . GLY B 1 240 ? 119.816 38.827 42.929 1.00 33.02 271 GLY B O 1
ATOM 6087 N N . LEU B 1 241 ? 118.187 39.187 44.413 1.00 29.62 272 LEU B N 1
ATOM 6088 C CA . LEU B 1 241 ? 118.939 38.578 45.511 1.00 28.34 272 LEU B CA 1
ATOM 6089 C C . LEU B 1 241 ? 118.493 37.182 45.905 1.00 27.65 272 LEU B C 1
ATOM 6090 O O . LEU B 1 241 ? 119.225 36.488 46.606 1.00 28.86 272 LEU B O 1
ATOM 6095 N N . PHE B 1 242 ? 117.295 36.781 45.491 1.00 26.50 273 PHE B N 1
ATOM 6096 C CA . PHE B 1 242 ? 116.790 35.437 45.726 1.00 25.76 273 PHE B CA 1
ATOM 6097 C C . PHE B 1 242 ? 115.641 35.161 44.769 1.00 25.64 273 PHE B C 1
ATOM 6098 O O . PHE B 1 242 ? 115.083 36.096 44.169 1.00 25.06 273 PHE B O 1
ATOM 6106 N N . GLN B 1 243 ? 115.313 33.873 44.597 1.00 25.19 274 GLN B N 1
ATOM 6107 C CA . GLN B 1 243 ? 114.285 33.480 43.645 1.00 25.33 274 GLN B CA 1
ATOM 6108 C C . GLN B 1 243 ? 113.136 32.749 44.299 1.00 24.77 274 GLN B C 1
ATOM 6109 O O . GLN B 1 243 ? 112.070 32.609 43.682 1.00 24.96 274 GLN B O 1
ATOM 6115 N N . LYS B 1 244 ? 113.336 32.261 45.533 1.00 23.71 275 LYS B N 1
ATOM 6116 C CA . LYS B 1 244 ? 112.341 31.452 46.223 1.00 22.88 275 LYS B CA 1
ATOM 6117 C C . LYS B 1 244 ? 112.283 31.828 47.701 1.00 22.83 275 LYS B C 1
ATOM 6118 O O . LYS B 1 244 ? 113.277 32.260 48.275 1.00 21.80 275 LYS B O 1
ATOM 6124 N N . ALA B 1 245 ? 111.107 31.646 48.297 1.00 23.06 276 ALA B N 1
ATOM 6125 C CA . ALA B 1 245 ? 110.900 31.881 49.737 1.00 22.85 276 ALA B CA 1
ATOM 6126 C C . ALA B 1 245 ? 110.040 30.778 50.344 1.00 22.63 276 ALA B C 1
ATOM 6127 O O . ALA B 1 245 ? 109.127 30.259 49.715 1.00 22.42 276 ALA B O 1
ATOM 6129 N N . ILE B 1 246 ? 110.393 30.411 51.568 1.00 22.95 277 ILE B N 1
ATOM 6130 C CA . ILE B 1 246 ? 109.598 29.553 52.413 1.00 23.01 277 ILE B CA 1
ATOM 6131 C C . ILE B 1 246 ? 109.233 30.317 53.683 1.00 22.51 277 ILE B C 1
ATOM 6132 O O . ILE B 1 246 ? 110.107 30.770 54.408 1.00 22.02 277 ILE B O 1
ATOM 6137 N N . ILE B 1 247 ? 107.925 30.408 53.939 1.00 22.29 278 ILE B N 1
ATOM 6138 C CA . ILE B 1 247 ? 107.375 31.304 54.931 1.00 22.51 278 ILE B CA 1
ATOM 6139 C C . ILE B 1 247 ? 106.622 30.475 55.976 1.00 22.24 278 ILE B C 1
ATOM 6140 O O . ILE B 1 247 ? 105.466 30.041 55.754 1.00 23.28 278 ILE B O 1
ATOM 6145 N N . GLN B 1 248 ? 107.295 30.248 57.104 1.00 22.16 279 GLN B N 1
ATOM 6146 C CA . GLN B 1 248 ? 106.810 29.349 58.163 1.00 23.04 279 GLN B CA 1
ATOM 6147 C C . GLN B 1 248 ? 106.181 30.112 59.344 1.00 23.39 279 GLN B C 1
ATOM 6148 O O . GLN B 1 248 ? 106.864 30.765 60.105 1.00 23.94 279 GLN B O 1
ATOM 6154 N N . SER B 1 249 ? 104.871 29.986 59.502 1.00 23.53 280 SER B N 1
ATOM 6155 C CA . SER B 1 249 ? 104.158 30.503 60.651 1.00 23.33 280 SER B CA 1
ATOM 6156 C C . SER B 1 249 ? 104.430 31.992 60.891 1.00 23.01 280 SER B C 1
ATOM 6157 O O . SER B 1 249 ? 104.725 32.410 62.008 1.00 23.74 280 SER B O 1
ATOM 6160 N N . GLY B 1 250 ? 104.287 32.788 59.845 1.00 21.92 281 GLY B N 1
ATOM 6161 C CA . GLY B 1 250 ? 104.344 34.255 59.971 1.00 22.42 281 GLY B CA 1
ATOM 6162 C C . GLY B 1 250 ? 104.030 34.912 58.657 1.00 21.57 281 GLY B C 1
ATOM 6163 O O . GLY B 1 250 ? 104.165 34.286 57.606 1.00 22.99 281 GLY B O 1
ATOM 6164 N N . THR B 1 251 ? 103.582 36.162 58.705 1.00 22.22 282 THR B N 1
ATOM 6165 C CA . THR B 1 251 ? 103.227 36.930 57.513 1.00 22.10 282 THR B CA 1
ATOM 6166 C C . THR B 1 251 ?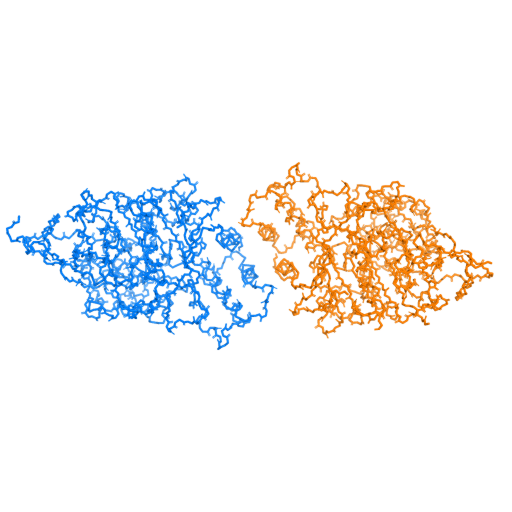 103.513 38.417 57.720 1.00 22.05 282 THR B C 1
ATOM 6167 O O . THR B 1 251 ? 103.843 38.859 58.818 1.00 22.68 282 THR B O 1
ATOM 6171 N N . ALA B 1 252 ? 103.355 39.182 56.648 1.00 21.98 283 ALA B N 1
ATOM 6172 C CA . ALA B 1 252 ? 103.491 40.630 56.662 1.00 22.60 283 ALA B CA 1
ATOM 6173 C C . ALA B 1 252 ? 102.191 41.302 57.131 1.00 23.11 283 ALA B C 1
ATOM 6174 O O . ALA B 1 252 ? 102.147 42.496 57.284 1.00 23.54 283 ALA B O 1
ATOM 6176 N N . LEU B 1 253 ? 101.146 40.507 57.379 1.00 23.66 284 LEU B N 1
ATOM 6177 C CA . LEU B 1 253 ? 99.796 41.002 57.554 1.00 23.78 284 LEU B CA 1
ATOM 6178 C C . LEU B 1 253 ? 99.248 40.913 58.969 1.00 24.85 284 LEU B C 1
ATOM 6179 O O . LEU B 1 253 ? 98.214 41.461 59.236 1.00 25.74 284 LEU B O 1
ATOM 6184 N N . SER B 1 254 ? 99.931 40.228 59.866 1.00 25.46 285 SER B N 1
ATOM 6185 C CA . SER B 1 254 ? 99.472 40.076 61.250 1.00 26.10 285 SER B CA 1
ATOM 6186 C C . SER B 1 254 ? 99.663 41.380 62.038 1.00 26.55 285 SER B C 1
ATOM 6187 O O . SER B 1 254 ? 100.468 42.244 61.663 1.00 26.25 285 SER B O 1
ATOM 6190 N N . SER B 1 255 ? 98.958 41.484 63.158 1.00 26.79 286 SER B N 1
ATOM 6191 C CA . SER B 1 255 ? 98.993 42.676 64.012 1.00 27.71 286 SER B CA 1
ATOM 6192 C C . SER B 1 255 ? 100.390 43.024 64.543 1.00 28.28 286 SER B C 1
ATOM 6193 O O . SER B 1 255 ? 100.684 44.204 64.831 1.00 29.49 286 SER B O 1
ATOM 6196 N N . TRP B 1 256 ? 101.236 42.006 64.684 1.00 27.65 287 TRP B N 1
ATOM 6197 C CA . TRP B 1 256 ? 102.581 42.198 65.200 1.00 28.33 287 TRP B CA 1
ATOM 6198 C C . TRP B 1 256 ? 103.680 42.262 64.128 1.00 27.06 287 TRP B C 1
ATOM 6199 O O . TRP B 1 256 ? 104.831 42.385 64.459 1.00 27.24 287 TRP B O 1
ATOM 6210 N N . ALA B 1 257 ? 103.310 42.260 62.850 1.00 25.99 288 ALA B N 1
ATOM 6211 C CA . ALA B 1 257 ? 104.270 42.301 61.761 1.00 24.55 288 ALA B CA 1
ATOM 6212 C C . ALA B 1 257 ? 104.893 43.674 61.503 1.00 25.09 288 ALA B C 1
ATOM 6213 O O . ALA B 1 257 ? 106.066 43.773 61.168 1.00 23.91 288 ALA B O 1
ATOM 6215 N N . VAL B 1 258 ? 104.073 44.715 61.598 1.00 25.77 289 VAL B N 1
ATOM 6216 C CA . VAL B 1 258 ? 104.469 46.073 61.258 1.00 27.02 289 VAL B CA 1
ATOM 6217 C C . VAL B 1 258 ? 104.069 46.996 62.391 1.00 27.72 289 VAL B C 1
ATOM 6218 O O . VAL B 1 258 ? 103.033 46.819 62.999 1.00 27.76 289 VAL B O 1
ATOM 6222 N N . ASN B 1 259 ? 104.914 47.980 62.659 1.00 28.67 290 ASN B N 1
ATOM 6223 C CA . ASN B 1 259 ? 104.667 48.981 63.661 1.00 30.47 290 ASN B CA 1
ATOM 6224 C C . ASN B 1 259 ? 104.097 50.232 62.946 1.00 31.84 290 ASN B C 1
ATOM 6225 O O . ASN B 1 259 ? 104.803 50.920 62.183 1.00 31.86 290 ASN B O 1
ATOM 6230 N N . TYR B 1 260 ? 102.813 50.485 63.157 1.00 32.85 291 TYR B N 1
ATOM 6231 C CA . TYR B 1 260 ? 102.148 51.666 62.591 1.00 35.16 291 TYR B CA 1
ATOM 6232 C C . TYR B 1 260 ? 102.286 52.893 63.511 1.00 36.28 291 TYR B C 1
ATOM 6233 O O . TYR B 1 260 ? 101.835 53.960 63.157 1.00 37.89 291 TYR B O 1
ATOM 6242 N N . GLN B 1 261 ? 102.953 52.758 64.654 1.00 38.45 292 GLN B N 1
ATOM 6243 C CA . GLN B 1 261 ? 103.121 53.892 65.575 1.00 39.71 292 GLN B CA 1
ATOM 6244 C C . GLN B 1 261 ? 104.534 54.036 66.101 1.00 38.35 292 GLN B C 1
ATOM 6245 O O . GLN B 1 261 ? 104.740 54.079 67.312 1.00 38.55 292 GLN B O 1
ATOM 6251 N N . PRO B 1 262 ? 105.526 54.116 65.196 1.00 37.85 293 PRO B N 1
ATOM 6252 C CA . PRO B 1 262 ? 106.894 54.133 65.678 1.00 37.22 293 PRO B CA 1
ATOM 6253 C C . PRO B 1 262 ? 107.258 55.364 66.557 1.00 38.61 293 PRO B C 1
ATOM 6254 O O . PRO B 1 262 ? 107.937 55.200 67.565 1.00 38.53 293 PRO B O 1
ATOM 6258 N N . ALA B 1 263 ? 106.820 56.562 66.168 1.00 40.09 294 ALA B N 1
ATOM 6259 C CA . ALA B 1 263 ? 107.154 57.795 66.885 1.00 41.90 294 ALA B CA 1
ATOM 6260 C C . ALA B 1 263 ? 106.755 57.748 68.352 1.00 42.84 294 ALA B C 1
ATOM 6261 O O . ALA B 1 263 ? 107.469 58.272 69.199 1.00 43.93 294 ALA B O 1
ATOM 6263 N N . LYS B 1 264 ? 105.607 57.137 68.639 1.00 43.30 295 LYS B N 1
ATOM 6264 C CA . LYS B 1 264 ? 105.081 57.011 69.997 1.00 44.47 295 LYS B CA 1
ATOM 6265 C C . LYS B 1 264 ? 106.097 56.319 70.892 1.00 43.38 295 LYS B C 1
ATOM 6266 O O . LYS B 1 264 ? 106.457 56.810 71.953 1.00 43.86 295 LYS B O 1
ATOM 6272 N N . TYR B 1 265 ? 106.565 55.169 70.430 1.00 41.50 296 TYR B N 1
ATOM 6273 C CA . TYR B 1 265 ? 107.379 54.298 71.253 1.00 41.22 296 TYR B CA 1
ATOM 6274 C C . TYR B 1 265 ? 108.830 54.796 71.359 1.00 41.09 296 TYR B C 1
ATOM 6275 O O . TYR B 1 265 ? 109.503 54.581 72.379 1.00 40.91 296 TYR B O 1
ATOM 6284 N N . THR B 1 266 ? 109.284 55.473 70.308 1.00 40.36 297 THR B N 1
ATOM 6285 C CA . THR B 1 266 ? 110.594 56.111 70.286 1.00 40.77 297 THR B CA 1
ATOM 6286 C C . THR B 1 266 ? 110.649 57.294 71.271 1.00 43.11 297 THR B C 1
ATOM 6287 O O . THR B 1 266 ? 111.660 57.510 71.925 1.00 42.89 297 THR B O 1
ATOM 6291 N N . ARG B 1 267 ? 109.538 58.021 71.371 1.00 44.52 298 ARG B N 1
ATOM 6292 C CA . ARG B 1 267 ? 109.366 59.122 72.314 1.00 47.47 298 ARG B CA 1
ATOM 6293 C C . ARG B 1 267 ? 109.398 58.606 73.759 1.00 47.75 298 ARG B C 1
ATOM 6294 O O . ARG B 1 267 ? 110.092 59.175 74.610 1.00 49.20 298 ARG B O 1
ATOM 6302 N N . ILE B 1 268 ? 108.678 57.516 74.025 1.00 46.78 299 ILE B N 1
ATOM 6303 C CA . ILE B 1 268 ? 108.687 56.884 75.351 1.00 47.12 299 ILE B CA 1
ATOM 6304 C C . ILE B 1 268 ? 110.100 56.456 75.753 1.00 46.41 299 ILE B C 1
ATOM 6305 O O . ILE B 1 268 ? 110.523 56.693 76.885 1.00 46.68 299 ILE B O 1
ATOM 6310 N N . LEU B 1 269 ? 110.819 55.818 74.830 1.00 44.59 300 LEU B N 1
ATOM 6311 C CA . LEU B 1 269 ? 112.225 55.461 75.048 1.00 44.80 300 LEU B CA 1
ATOM 6312 C C . LEU B 1 269 ? 113.113 56.694 75.316 1.00 47.08 300 LEU B C 1
ATOM 6313 O O . LEU B 1 269 ? 113.917 56.702 76.256 1.00 48.10 300 LEU B O 1
ATOM 6318 N N . ALA B 1 270 ? 112.979 57.709 74.466 1.00 48.03 301 ALA B N 1
ATOM 6319 C CA . ALA B 1 270 ? 113.823 58.897 74.523 1.00 50.70 301 ALA B CA 1
ATOM 6320 C C . ALA B 1 270 ? 113.632 59.640 75.845 1.00 53.19 301 ALA B C 1
ATOM 6321 O O . ALA B 1 270 ? 114.581 60.126 76.421 1.00 55.06 301 ALA B O 1
ATOM 6323 N N . ASP B 1 271 ? 112.396 59.697 76.324 1.00 54.23 302 ASP B N 1
ATOM 6324 C CA . ASP B 1 271 ? 112.091 60.325 77.600 1.00 56.86 302 ASP B CA 1
ATOM 6325 C C . ASP B 1 271 ? 112.657 59.548 78.810 1.00 57.29 302 ASP B C 1
ATOM 6326 O O . ASP B 1 271 ? 113.205 60.159 79.728 1.00 59.31 302 ASP B O 1
ATOM 6331 N N . LYS B 1 272 ? 112.551 58.220 78.808 1.00 55.51 303 LYS B N 1
ATOM 6332 C CA . LYS B 1 272 ? 113.145 57.386 79.872 1.00 56.17 303 LYS B CA 1
ATOM 6333 C C . LYS B 1 272 ? 114.688 57.528 79.980 1.00 57.40 303 LYS B C 1
ATOM 6334 O O . LYS B 1 272 ? 115.273 57.314 81.050 1.00 59.19 303 LYS B O 1
ATOM 6340 N N . VAL B 1 273 ? 115.320 57.909 78.873 1.00 56.75 304 VAL B N 1
ATOM 6341 C CA . VAL B 1 273 ? 116.769 57.879 78.710 1.00 57.48 304 VAL B CA 1
ATOM 6342 C C . VAL B 1 273 ? 117.368 59.310 78.650 1.00 59.07 304 VAL B C 1
ATOM 6343 O O . VAL B 1 273 ? 118.565 59.493 78.468 1.00 59.79 304 VAL B O 1
ATOM 6347 N N . GLY B 1 274 ? 116.531 60.323 78.855 1.00 60.14 305 GLY B N 1
ATOM 6348 C CA . GLY B 1 274 ? 116.996 61.694 79.018 1.00 62.74 305 GLY B CA 1
ATOM 6349 C C . GLY B 1 274 ? 117.200 62.449 77.717 1.00 62.69 305 GLY B C 1
ATOM 6350 O O . GLY B 1 274 ? 117.954 63.438 77.678 1.00 64.22 305 GLY B O 1
ATOM 6351 N N . CYS B 1 275 ? 116.520 61.991 76.663 1.00 60.58 306 CYS B N 1
ATOM 6352 C CA . CYS B 1 275 ? 116.571 62.626 75.339 1.00 60.52 306 CYS B CA 1
ATOM 6353 C C . CYS B 1 275 ? 115.250 63.328 75.058 1.00 61.35 306 CYS B C 1
ATOM 6354 O O . CYS B 1 275 ? 114.509 62.945 74.159 1.00 58.81 306 CYS B O 1
ATOM 6357 N N . ASN B 1 276 ? 115.002 64.399 75.809 1.00 64.27 307 ASN B N 1
ATOM 6358 C CA . ASN B 1 276 ? 113.695 65.044 75.841 1.00 65.80 307 ASN B CA 1
ATOM 6359 C C . ASN B 1 276 ? 113.467 66.115 74.760 1.00 67.18 307 ASN B C 1
ATOM 6360 O O . ASN B 1 276 ? 112.363 66.670 74.690 1.00 68.15 307 ASN B O 1
ATOM 6365 N N . MET B 1 277 ? 114.486 66.408 73.935 1.00 67.41 308 MET B N 1
ATOM 6366 C CA . MET B 1 277 ? 114.334 67.356 72.803 1.00 68.67 308 MET B CA 1
ATOM 6367 C C . MET B 1 277 ? 113.154 66.975 71.935 1.00 66.54 308 MET B C 1
ATOM 6368 O O . MET B 1 277 ? 112.949 65.803 71.670 1.00 63.94 308 MET B O 1
ATOM 6373 N N . LEU B 1 278 ? 112.423 67.985 71.470 1.00 68.07 309 LEU B N 1
ATOM 6374 C CA . LEU B 1 278 ? 111.316 67.812 70.523 1.00 67.19 309 LEU B CA 1
ATOM 6375 C C . LEU B 1 278 ? 111.802 67.707 69.076 1.00 65.64 309 LEU B C 1
ATOM 6376 O O . LEU B 1 278 ? 111.130 67.090 68.244 1.00 64.13 309 LEU B O 1
ATOM 6381 N N . ASP B 1 279 ? 112.951 68.308 68.772 1.00 65.94 310 ASP B N 1
ATOM 6382 C CA . ASP B 1 279 ? 113.572 68.141 67.452 1.00 64.68 310 ASP B CA 1
ATOM 6383 C C . ASP B 1 279 ? 114.059 66.687 67.277 1.00 60.85 310 ASP B C 1
ATOM 6384 O O . ASP B 1 279 ? 114.863 66.195 68.066 1.00 59.92 310 ASP B O 1
ATOM 6389 N N . THR B 1 280 ? 113.572 66.018 66.234 1.00 58.73 311 THR B N 1
ATOM 6390 C CA . THR B 1 280 ? 113.826 64.583 66.040 1.00 55.61 311 THR B CA 1
ATOM 6391 C C . THR B 1 280 ? 115.268 64.286 65.616 1.00 55.02 311 THR B C 1
ATOM 6392 O O . THR B 1 280 ? 115.824 63.260 65.995 1.00 52.77 311 THR B O 1
ATOM 6396 N N . THR B 1 281 ? 115.878 65.189 64.850 1.00 56.77 312 THR B N 1
ATOM 6397 C CA . THR B 1 281 ? 117.295 65.045 64.495 1.00 56.70 312 THR B CA 1
ATOM 6398 C C . THR B 1 281 ? 118.175 65.139 65.747 1.00 57.33 312 THR B C 1
ATOM 6399 O O . THR B 1 281 ? 119.123 64.365 65.906 1.00 56.65 312 THR B O 1
ATOM 6403 N N . ASP B 1 282 ? 117.845 66.069 66.642 1.00 58.96 313 ASP B N 1
ATOM 6404 C CA . ASP B 1 282 ? 118.574 66.203 67.904 1.00 59.59 313 ASP B CA 1
ATOM 6405 C C . ASP B 1 282 ? 118.295 65.017 68.822 1.00 57.34 313 ASP B C 1
ATOM 6406 O O . ASP B 1 282 ? 119.197 64.527 69.488 1.00 56.45 313 ASP B O 1
ATOM 6411 N N . MET B 1 283 ? 117.060 64.526 68.824 1.00 56.32 314 MET B N 1
ATOM 6412 C CA . MET B 1 283 ? 116.709 63.368 69.651 1.00 55.39 314 MET B CA 1
ATOM 6413 C C . MET B 1 283 ? 117.478 62.110 69.205 1.00 52.64 314 MET B C 1
ATOM 6414 O O . MET B 1 283 ? 118.004 61.382 70.045 1.00 52.08 314 MET B O 1
ATOM 6419 N N . VAL B 1 284 ? 117.579 61.879 67.900 1.00 51.46 315 VAL B N 1
ATOM 6420 C CA . VAL B 1 284 ? 118.276 60.679 67.376 1.00 49.94 315 VAL B CA 1
ATOM 6421 C C . VAL B 1 284 ? 119.794 60.702 67.668 1.00 51.15 315 VAL B C 1
ATOM 6422 O O . VAL B 1 284 ? 120.375 59.686 68.103 1.00 49.50 315 VAL B O 1
ATOM 6426 N N . GLU B 1 285 ? 120.418 61.861 67.427 1.00 52.85 316 GLU B N 1
ATOM 6427 C CA . GLU B 1 285 ? 121.846 62.038 67.683 1.00 54.73 316 GLU B CA 1
ATOM 6428 C C . GLU B 1 285 ? 122.145 61.882 69.170 1.00 55.05 316 GLU B C 1
ATOM 6429 O O . GLU B 1 285 ? 123.158 61.300 69.544 1.00 54.90 316 GLU B O 1
ATOM 6435 N N . CYS B 1 286 ? 121.248 62.397 70.007 1.00 55.98 317 CYS B N 1
ATOM 6436 C CA . CYS B 1 286 ? 121.288 62.148 71.449 1.00 56.21 317 CYS B CA 1
ATOM 6437 C C . CYS B 1 286 ? 121.201 60.639 71.791 1.00 53.80 317 CYS B C 1
ATOM 6438 O O . CYS B 1 286 ? 121.988 60.133 72.578 1.00 53.46 317 CYS B O 1
ATOM 6441 N N . LEU B 1 287 ? 120.251 59.924 71.185 1.00 51.96 318 LEU B N 1
ATOM 6442 C CA . LEU B 1 287 ? 120.159 58.450 71.321 1.00 50.30 318 LEU B CA 1
ATOM 6443 C C . LEU B 1 287 ? 121.418 57.672 70.866 1.00 50.40 318 LEU B C 1
ATOM 6444 O O . LEU B 1 287 ? 121.807 56.685 71.501 1.00 49.45 318 LEU B O 1
ATOM 6449 N N . ARG B 1 288 ? 122.048 58.122 69.780 1.00 51.43 319 ARG B N 1
ATOM 6450 C CA . ARG B 1 288 ? 123.351 57.586 69.343 1.00 52.10 319 ARG B CA 1
ATOM 6451 C C . ARG B 1 288 ? 124.448 57.706 70.388 1.00 54.43 319 ARG B C 1
ATOM 6452 O O . ARG B 1 288 ? 125.386 56.899 70.405 1.00 54.89 319 ARG B O 1
ATOM 6460 N N . ASN B 1 289 ? 124.382 58.746 71.211 1.00 56.14 320 ASN B N 1
ATOM 6461 C CA . ASN B 1 289 ? 125.416 58.965 72.215 1.00 58.31 320 ASN B CA 1
ATOM 6462 C C . ASN B 1 289 ? 125.225 58.082 73.450 1.00 57.64 320 ASN B C 1
ATOM 6463 O O . ASN B 1 289 ? 126.088 58.056 74.326 1.00 59.05 320 ASN B O 1
ATOM 6468 N N . LYS B 1 290 ? 124.084 57.399 73.557 1.00 55.28 321 LYS B N 1
ATOM 6469 C CA . LYS B 1 290 ? 123.803 56.569 74.740 1.00 54.53 321 LYS B CA 1
ATOM 6470 C C . LYS B 1 290 ? 124.467 55.215 74.594 1.00 53.48 321 LYS B C 1
ATOM 6471 O O . LYS B 1 290 ? 124.592 54.696 73.486 1.00 51.94 321 LYS B O 1
ATOM 6477 N N . ASN B 1 291 ? 124.881 54.636 75.713 1.00 54.05 322 ASN B N 1
ATOM 6478 C CA . ASN B 1 291 ? 125.331 53.253 75.718 1.00 53.68 322 ASN B CA 1
ATOM 6479 C C . ASN B 1 291 ? 124.152 52.352 75.372 1.00 51.14 322 ASN B C 1
ATOM 6480 O O . ASN B 1 291 ? 123.063 52.532 75.910 1.00 50.74 322 ASN B O 1
ATOM 6485 N N . TYR B 1 292 ? 124.371 51.376 74.491 1.00 49.83 323 TYR B N 1
ATOM 6486 C CA . TYR B 1 292 ? 123.284 50.500 74.033 1.00 47.28 323 TYR B CA 1
ATOM 6487 C C . TYR B 1 292 ? 122.595 49.773 75.191 1.00 47.17 323 TYR B C 1
ATOM 6488 O O . TYR B 1 292 ? 121.407 49.458 75.096 1.00 44.57 323 TYR B O 1
ATOM 6497 N N . LYS B 1 293 ? 123.340 49.509 76.270 1.00 48.65 324 LYS B N 1
ATOM 6498 C CA . LYS B 1 293 ? 122.793 48.845 77.473 1.00 49.83 324 LYS B CA 1
ATOM 6499 C C . LYS B 1 293 ? 121.726 49.712 78.142 1.00 49.35 324 LYS B C 1
ATOM 6500 O O . LYS B 1 293 ? 120.779 49.197 78.711 1.00 48.56 324 LYS B O 1
ATOM 6506 N N . GLU B 1 294 ? 121.906 51.029 78.031 1.00 49.93 325 GLU B N 1
ATOM 6507 C CA A GLU B 1 294 ? 120.999 52.047 78.582 0.50 49.99 325 GLU B CA 1
ATOM 6508 C CA B GLU B 1 294 ? 120.968 52.001 78.611 0.50 50.02 325 GLU B CA 1
ATOM 6509 C C . GLU B 1 294 ? 119.659 51.938 77.846 1.00 47.89 325 GLU B C 1
ATOM 6510 O O . GLU B 1 294 ? 118.574 52.161 78.411 1.00 48.27 325 GLU B O 1
ATOM 6521 N N . LEU B 1 295 ? 119.761 51.621 76.564 1.00 46.51 326 LEU B N 1
ATOM 6522 C CA . LEU B 1 295 ? 118.613 51.496 75.680 1.00 44.10 326 LEU B CA 1
ATOM 6523 C C . LEU B 1 295 ? 117.853 50.162 75.815 1.00 42.80 326 LEU B C 1
ATOM 6524 O O . LEU B 1 295 ? 116.664 50.171 76.091 1.00 41.52 326 LEU B O 1
ATOM 6529 N N . ILE B 1 296 ? 118.528 49.026 75.652 1.00 43.53 327 ILE B N 1
ATOM 6530 C CA . ILE B 1 296 ? 117.845 47.717 75.644 1.00 43.75 327 ILE B CA 1
ATOM 6531 C C . ILE B 1 296 ? 117.256 47.316 76.986 1.00 44.33 327 ILE B C 1
ATOM 6532 O O . ILE B 1 296 ? 116.397 46.443 77.019 1.00 43.18 327 ILE B O 1
ATOM 6537 N N . GLN B 1 297 ? 117.711 47.943 78.073 1.00 46.83 328 GLN B N 1
ATOM 6538 C CA . GLN B 1 297 ? 117.156 47.695 79.416 1.00 48.58 328 GLN B CA 1
ATOM 6539 C C . GLN B 1 297 ? 115.741 48.227 79.690 1.00 47.74 328 GLN B C 1
ATOM 6540 O O . GLN B 1 297 ? 115.037 47.681 80.542 1.00 49.12 328 GLN B O 1
ATOM 6546 N N . GLN B 1 298 ? 115.340 49.293 79.009 1.00 46.45 329 GLN B N 1
ATOM 6547 C CA . GLN B 1 298 ? 114.064 49.962 79.294 1.00 45.97 329 GLN B CA 1
ATOM 6548 C C . GLN B 1 298 ? 112.842 49.091 78.984 1.00 44.84 329 GLN B C 1
ATOM 6549 O O . GLN B 1 298 ? 112.755 48.504 77.920 1.00 43.45 329 GLN B O 1
ATOM 6555 N N . THR B 1 299 ? 111.885 48.991 79.906 1.00 46.13 330 THR B N 1
ATOM 6556 C CA . THR B 1 299 ? 110.590 48.360 79.564 1.00 45.27 330 THR B CA 1
ATOM 6557 C C . THR B 1 299 ? 109.785 49.303 78.638 1.00 43.79 330 THR B C 1
ATOM 6558 O O . THR B 1 299 ? 109.336 50.358 79.085 1.00 44.64 330 THR B O 1
ATOM 6562 N N . ILE B 1 300 ? 109.593 48.937 77.369 1.00 41.72 331 ILE B N 1
ATOM 6563 C CA . ILE B 1 300 ? 108.680 49.687 76.489 1.00 40.57 331 ILE B CA 1
ATOM 6564 C C . ILE B 1 300 ? 107.539 48.753 76.057 1.00 39.89 331 ILE B C 1
ATOM 6565 O O . ILE B 1 300 ? 107.700 47.904 75.177 1.00 38.37 331 ILE B O 1
ATOM 6570 N N . THR B 1 301 ? 106.376 48.903 76.672 1.00 40.67 332 THR B N 1
ATOM 6571 C CA . THR B 1 301 ? 105.301 47.938 76.463 1.00 40.58 332 THR B CA 1
ATOM 6572 C C . THR B 1 301 ? 104.348 48.431 75.375 1.00 39.46 332 THR B C 1
ATOM 6573 O O . THR B 1 301 ? 103.719 49.483 75.520 1.00 40.72 332 THR B O 1
ATOM 6577 N N . PRO B 1 302 ? 104.268 47.691 74.263 1.00 37.30 333 PRO B N 1
ATOM 6578 C CA . PRO B 1 302 ? 103.309 48.096 73.241 1.00 37.24 333 PRO B CA 1
ATOM 6579 C C . PRO B 1 302 ? 101.885 47.647 73.596 1.00 37.27 333 PRO B C 1
ATOM 6580 O O . PRO B 1 302 ? 101.697 46.806 74.484 1.00 37.54 333 PRO B O 1
ATOM 6584 N N . ALA B 1 303 ? 100.904 48.202 72.898 1.00 37.08 334 ALA B N 1
ATOM 6585 C CA . ALA B 1 303 ? 99.557 47.660 72.925 1.00 37.19 334 ALA B CA 1
ATOM 6586 C C . ALA B 1 303 ? 99.608 46.149 72.689 1.00 35.71 334 ALA B C 1
ATOM 6587 O O . ALA B 1 303 ? 100.459 45.632 71.963 1.00 33.87 334 ALA B O 1
ATOM 6589 N N . THR B 1 304 ? 98.686 45.450 73.339 1.00 36.11 335 THR B N 1
ATOM 6590 C CA . THR B 1 304 ? 98.599 43.988 73.269 1.00 35.00 335 THR B CA 1
ATOM 6591 C C . THR B 1 304 ? 98.465 43.509 71.820 1.00 33.83 335 THR B C 1
ATOM 6592 O O . THR B 1 304 ? 97.726 44.081 71.018 1.00 34.08 335 THR B O 1
ATOM 6596 N N . TYR B 1 305 ? 99.215 42.459 71.500 1.00 33.70 336 TYR B N 1
ATOM 6597 C CA . TYR B 1 305 ? 99.329 41.895 70.139 1.00 32.96 336 TYR B CA 1
ATOM 6598 C C . TYR B 1 305 ? 100.027 42.804 69.112 1.00 32.63 336 TYR B C 1
ATOM 6599 O O . TYR B 1 305 ? 100.012 42.514 67.903 1.00 32.69 336 TYR B O 1
ATOM 6608 N N . HIS B 1 306 ? 100.649 43.881 69.579 1.00 33.01 337 HIS B N 1
ATOM 6609 C CA . HIS B 1 306 ? 101.408 44.794 68.709 1.00 33.08 337 HIS B CA 1
ATOM 6610 C C . HIS B 1 306 ? 102.881 44.876 69.126 1.00 33.11 337 HIS B C 1
ATOM 6611 O O . HIS B 1 306 ? 103.285 44.250 70.090 1.00 32.77 337 HIS B O 1
ATOM 6618 N N . ILE B 1 307 ? 103.685 45.635 68.373 1.00 33.95 338 ILE B N 1
ATOM 6619 C CA . ILE B 1 307 ? 105.112 45.782 68.660 1.00 34.49 338 ILE B CA 1
ATOM 6620 C C . ILE B 1 307 ? 105.544 47.245 68.806 1.00 34.82 338 ILE B C 1
ATOM 6621 O O . ILE B 1 307 ? 104.996 48.160 68.174 1.00 35.29 338 ILE B O 1
ATOM 6626 N N . ALA B 1 308 ? 106.533 47.451 69.665 1.00 34.18 339 ALA B N 1
ATOM 6627 C CA . ALA B 1 308 ? 107.038 48.792 69.934 1.00 34.37 339 ALA B CA 1
ATOM 6628 C C . ALA B 1 308 ? 108.161 49.170 68.959 1.00 33.26 339 ALA B C 1
ATOM 6629 O O . ALA B 1 308 ? 108.329 50.343 68.602 1.00 34.06 339 ALA B O 1
ATOM 6631 N N . PHE B 1 309 ? 108.926 48.165 68.554 1.00 31.28 340 PHE B N 1
ATOM 6632 C CA . PHE B 1 309 ? 110.079 48.348 67.689 1.00 30.72 340 PHE B CA 1
ATOM 6633 C C . PHE B 1 309 ? 110.063 47.234 66.650 1.00 29.03 340 PHE B C 1
ATOM 6634 O O . PHE B 1 309 ? 110.355 46.079 66.956 1.00 28.90 340 PHE B O 1
ATOM 6642 N N . GLY B 1 310 ? 109.712 47.590 65.423 1.00 28.32 341 GLY B N 1
ATOM 6643 C CA . GLY B 1 310 ? 109.728 46.620 64.321 1.00 27.28 341 GLY B CA 1
ATOM 6644 C C . GLY B 1 310 ? 109.663 47.318 62.981 1.00 26.93 341 GLY B C 1
ATOM 6645 O O . GLY B 1 310 ? 109.776 48.553 62.917 1.00 27.30 341 GLY B O 1
ATOM 6646 N N . PRO B 1 311 ? 109.470 46.535 61.901 1.00 25.57 342 PRO B N 1
ATOM 6647 C CA . PRO B 1 311 ? 109.362 47.122 60.562 1.00 25.52 342 PRO B CA 1
ATOM 6648 C C . PRO B 1 311 ? 108.322 48.232 60.499 1.00 26.03 342 PRO B C 1
ATOM 6649 O O . PRO B 1 311 ? 107.279 48.123 61.137 1.00 25.62 342 PRO B O 1
ATOM 6653 N N . VAL B 1 312 ? 108.622 49.277 59.735 1.00 26.78 343 VAL B N 1
ATOM 6654 C CA . VAL B 1 312 ? 107.715 50.400 59.534 1.00 28.42 343 VAL B CA 1
ATOM 6655 C C . VAL B 1 312 ? 107.453 50.636 58.024 1.00 29.30 343 VAL B C 1
ATOM 6656 O O . VAL B 1 312 ? 108.252 50.224 57.152 1.00 28.42 343 VAL B O 1
ATOM 6660 N N . ILE B 1 313 ? 106.331 51.284 57.722 1.00 30.91 344 ILE B N 1
ATOM 6661 C CA . ILE B 1 313 ? 106.024 51.682 56.341 1.00 31.91 344 ILE B CA 1
ATOM 6662 C C . ILE B 1 313 ? 106.804 52.980 56.127 1.00 33.55 344 ILE B C 1
ATOM 6663 O O . ILE B 1 313 ? 106.328 54.065 56.455 1.00 34.54 344 ILE B O 1
ATOM 6668 N N . ASP B 1 314 ? 108.023 52.849 55.619 1.00 34.44 345 ASP B N 1
ATOM 6669 C CA . ASP B 1 314 ? 108.911 54.001 55.482 1.00 36.83 345 ASP B CA 1
ATOM 6670 C C . ASP B 1 314 ? 108.805 54.763 54.166 1.00 37.90 345 ASP B C 1
ATOM 6671 O O . ASP B 1 314 ? 109.376 55.852 54.045 1.00 39.59 345 ASP B O 1
ATOM 6676 N N . GLY B 1 315 ? 108.061 54.231 53.201 1.00 37.15 346 GLY B N 1
ATOM 6677 C CA . GLY B 1 315 ? 107.958 54.866 51.885 1.00 38.37 346 GLY B CA 1
ATOM 6678 C C . GLY B 1 315 ? 109.084 54.492 50.938 1.00 38.23 346 GLY B C 1
ATOM 6679 O O . GLY B 1 315 ? 109.108 54.949 49.820 1.00 39.67 346 GLY B O 1
ATOM 6680 N N . ASP B 1 316 ? 109.976 53.606 51.366 1.00 38.16 347 ASP B N 1
ATOM 6681 C CA . ASP B 1 316 ? 111.176 53.253 50.619 1.00 38.48 347 ASP B CA 1
ATOM 6682 C C . ASP B 1 316 ? 111.497 51.750 50.652 1.00 35.98 347 ASP B C 1
ATOM 6683 O O . ASP B 1 316 ? 111.321 51.048 49.657 1.00 35.67 347 ASP B O 1
ATOM 6688 N N . VAL B 1 317 ? 112.006 51.242 51.762 1.00 34.79 348 VAL B N 1
ATOM 6689 C CA . VAL B 1 317 ? 112.224 49.813 51.867 1.00 33.01 348 VAL B CA 1
ATOM 6690 C C . VAL B 1 317 ? 110.857 49.097 51.774 1.00 31.13 348 VAL B C 1
ATOM 6691 O O . VAL B 1 317 ? 110.722 48.081 51.079 1.00 29.91 348 VAL B O 1
ATOM 6695 N N . ILE B 1 318 ? 109.864 49.671 52.452 1.00 30.52 349 ILE B N 1
ATOM 6696 C CA . ILE B 1 318 ? 108.471 49.201 52.462 1.00 29.60 349 ILE B CA 1
ATOM 6697 C C . ILE B 1 318 ? 107.582 50.412 52.103 1.00 30.44 349 ILE B C 1
ATOM 6698 O O . ILE B 1 318 ? 107.144 51.156 53.005 1.00 30.42 349 ILE B O 1
ATOM 6703 N N . PRO B 1 319 ? 107.334 50.630 50.787 1.00 30.62 350 PRO B N 1
ATOM 6704 C CA . PRO B 1 319 ? 106.665 51.854 50.316 1.00 32.46 350 PRO B CA 1
ATOM 6705 C C . PRO B 1 319 ? 105.236 52.063 50.783 1.00 32.64 350 PRO B C 1
ATOM 6706 O O . PRO B 1 319 ? 104.784 53.200 50.874 1.00 34.76 350 PRO B O 1
ATOM 6710 N N . ASP B 1 320 ? 104.534 50.977 51.063 1.00 32.30 351 ASP B N 1
ATOM 6711 C CA . ASP B 1 320 ? 103.133 51.027 51.432 1.00 32.85 351 ASP B CA 1
ATOM 6712 C C . ASP B 1 320 ? 102.753 49.834 52.303 1.00 31.20 351 ASP B C 1
ATOM 6713 O O . ASP B 1 320 ? 103.540 48.914 52.525 1.00 29.41 351 ASP B O 1
ATOM 6718 N N . ASP B 1 321 ? 101.527 49.858 52.793 1.00 31.53 352 ASP B N 1
ATOM 6719 C CA . ASP B 1 321 ? 100.945 48.714 53.472 1.00 31.69 352 ASP B CA 1
ATOM 6720 C C . ASP B 1 321 ? 101.200 47.407 52.733 1.00 29.33 352 ASP B C 1
ATOM 6721 O O . ASP B 1 321 ? 100.945 47.338 51.550 1.00 28.30 352 ASP B O 1
ATOM 6726 N N . PRO B 1 322 ? 101.669 46.363 53.432 1.00 27.94 353 PRO B N 1
ATOM 6727 C CA . PRO B 1 322 ? 101.964 45.093 52.764 1.00 26.97 353 PRO B CA 1
ATOM 6728 C C . PRO B 1 322 ? 100.812 44.566 51.907 1.00 27.09 353 PRO B C 1
ATOM 6729 O O . PRO B 1 322 ? 101.043 44.034 50.843 1.00 26.06 353 PRO B O 1
ATOM 6733 N N . GLN B 1 323 ? 99.586 44.745 52.365 1.00 28.31 354 GLN B N 1
ATOM 6734 C CA . GLN B 1 323 ? 98.406 44.336 51.614 1.00 29.62 354 GLN B CA 1
ATOM 6735 C C . GLN B 1 323 ? 98.424 44.964 50.236 1.00 29.08 354 GLN B C 1
ATOM 6736 O O . GLN B 1 323 ? 98.176 44.288 49.244 1.00 28.96 354 GLN B O 1
ATOM 6742 N N . ILE B 1 324 ? 98.730 46.261 50.192 1.00 29.38 355 ILE B N 1
ATOM 6743 C CA . ILE B 1 324 ? 98.776 47.031 48.952 1.00 29.66 355 ILE B CA 1
ATOM 6744 C C . ILE B 1 324 ? 99.955 46.599 48.084 1.00 29.08 355 ILE B C 1
ATOM 6745 O O . ILE B 1 324 ? 99.785 46.434 46.884 1.00 28.62 355 ILE B O 1
ATOM 6750 N N . LEU B 1 325 ? 101.121 46.378 48.685 1.00 27.29 356 LEU B N 1
ATOM 6751 C CA . LEU B 1 325 ? 102.273 45.851 47.933 1.00 27.55 356 LEU B CA 1
ATOM 6752 C C . LEU B 1 325 ? 101.985 44.483 47.284 1.00 26.96 356 LEU B C 1
ATOM 6753 O O . LEU B 1 325 ? 102.378 44.232 46.141 1.00 26.53 356 LEU B O 1
ATOM 6758 N N . MET B 1 326 ? 101.266 43.628 48.003 1.00 27.19 357 MET B N 1
ATOM 6759 C CA . MET B 1 326 ? 100.839 42.321 47.470 1.00 27.73 357 MET B CA 1
ATOM 6760 C C . MET B 1 326 ? 99.849 42.441 46.301 1.00 28.27 357 MET B C 1
ATOM 6761 O O . MET B 1 326 ? 99.943 41.700 45.309 1.00 28.67 357 MET B O 1
ATOM 6766 N N . GLU B 1 327 ? 98.913 43.375 46.408 1.00 29.41 358 GLU B N 1
ATOM 6767 C CA . GLU B 1 327 ? 97.970 43.655 45.330 1.00 31.65 358 GLU B CA 1
ATOM 6768 C C . GLU B 1 327 ? 98.628 44.314 44.115 1.00 31.57 358 GLU B C 1
ATOM 6769 O O . GLU B 1 327 ? 98.190 44.113 43.006 1.00 31.67 358 GLU B O 1
ATOM 6775 N N . GLN B 1 328 ? 99.657 45.127 44.326 1.00 31.40 359 GLN B N 1
ATOM 6776 C CA . GLN B 1 328 ? 100.443 45.653 43.210 1.00 32.28 359 GLN B CA 1
ATOM 6777 C C . GLN B 1 328 ? 101.300 44.542 42.544 1.00 31.07 359 GLN B C 1
ATOM 6778 O O . GLN B 1 328 ? 101.798 44.732 41.449 1.00 32.23 359 GLN B O 1
ATOM 6784 N N . GLY B 1 329 ? 101.496 43.415 43.226 1.00 29.38 360 GLY B N 1
ATOM 6785 C CA . GLY B 1 329 ? 102.197 42.257 42.667 1.00 28.95 360 GLY B CA 1
ATOM 6786 C C . GLY B 1 329 ? 103.695 42.153 42.892 1.00 28.19 360 GLY B C 1
ATOM 6787 O O . GLY B 1 329 ? 104.382 41.423 42.172 1.00 26.61 360 GLY B O 1
ATOM 6788 N N . GLU B 1 330 ? 104.215 42.844 43.908 1.00 28.28 361 GLU B N 1
ATOM 6789 C CA . GLU B 1 330 ? 105.674 42.926 44.102 1.00 28.62 361 GLU B CA 1
ATOM 6790 C C . GLU B 1 330 ? 106.343 41.574 44.337 1.00 27.47 361 GLU B C 1
ATOM 6791 O O . GLU B 1 330 ? 107.519 41.396 43.993 1.00 27.86 361 GLU B O 1
ATOM 6797 N N . PHE B 1 331 ? 105.597 40.607 44.883 1.00 25.53 362 PHE B N 1
ATOM 6798 C CA . PHE B 1 331 ? 106.154 39.266 45.164 1.00 24.46 362 PHE B CA 1
ATOM 6799 C C . PHE B 1 331 ? 105.842 38.193 44.125 1.00 24.25 362 PHE B C 1
ATOM 6800 O O . PHE B 1 331 ? 106.156 37.027 44.337 1.00 23.71 362 PHE B O 1
ATOM 6808 N N . LEU B 1 332 ? 105.263 38.608 42.998 1.00 24.31 363 LEU B N 1
ATOM 6809 C CA . LEU B 1 332 ? 104.821 37.677 41.937 1.00 25.05 363 LEU B CA 1
ATOM 6810 C C . LEU B 1 332 ? 105.948 36.984 41.170 1.00 26.37 363 LEU B C 1
ATOM 6811 O O . LEU B 1 332 ? 105.697 35.966 40.495 1.00 26.64 363 LEU B O 1
ATOM 6816 N N . ASN B 1 333 ? 107.165 37.536 41.263 1.00 26.95 364 ASN B N 1
ATOM 6817 C CA . ASN B 1 333 ? 108.349 36.917 40.677 1.00 28.64 364 ASN B CA 1
ATOM 6818 C C . ASN B 1 333 ? 108.828 35.674 41.425 1.00 27.45 364 ASN B C 1
ATOM 6819 O O . ASN B 1 333 ? 109.457 34.816 40.835 1.00 28.24 364 ASN B O 1
ATOM 6824 N N . TYR B 1 334 ? 108.557 35.592 42.716 1.00 25.72 365 TYR B N 1
ATOM 6825 C CA . TYR B 1 334 ? 109.101 34.515 43.538 1.00 25.55 365 TYR B CA 1
ATOM 6826 C C . TYR B 1 334 ? 108.218 33.277 43.555 1.00 24.83 365 TYR B C 1
ATOM 6827 O O . TYR B 1 334 ? 107.007 33.375 43.528 1.00 25.04 365 TYR B O 1
ATOM 6836 N N . ASP B 1 335 ? 108.853 32.114 43.595 1.00 25.02 366 ASP B N 1
ATOM 6837 C CA . ASP B 1 335 ? 108.202 30.868 43.943 1.00 25.36 366 ASP B CA 1
ATOM 6838 C C . ASP B 1 335 ? 108.069 30.811 45.484 1.00 24.08 366 ASP B C 1
ATOM 6839 O O . ASP B 1 335 ? 109.034 30.982 46.170 1.00 23.24 366 ASP B O 1
ATOM 6844 N N . ILE B 1 336 ? 106.873 30.577 46.026 1.00 23.53 367 ILE B N 1
ATOM 6845 C CA . ILE B 1 336 ? 106.695 30.672 47.481 1.00 23.53 367 ILE B CA 1
ATOM 6846 C C . ILE B 1 336 ? 105.989 29.463 48.089 1.00 23.89 367 ILE B C 1
ATOM 6847 O O . ILE B 1 336 ? 104.939 29.070 47.624 1.00 23.67 367 ILE B O 1
ATOM 6852 N N . MET B 1 337 ? 106.602 28.898 49.131 1.00 24.62 368 MET B N 1
ATOM 6853 C CA . MET B 1 337 ? 105.986 27.873 49.967 1.00 26.01 368 MET B CA 1
ATOM 6854 C C . MET B 1 337 ? 105.650 28.543 51.285 1.00 24.38 368 MET B C 1
ATOM 6855 O O . MET B 1 337 ? 106.451 29.284 51.829 1.00 24.35 368 MET B O 1
ATOM 6860 N N . LEU B 1 338 ? 104.430 28.337 51.769 1.00 24.36 369 LEU B N 1
ATOM 6861 C CA . LEU B 1 338 ? 104.048 28.850 53.066 1.00 23.73 369 LEU B CA 1
ATOM 6862 C C . LEU B 1 338 ? 103.081 27.951 53.809 1.00 22.83 369 LEU B C 1
ATOM 6863 O O . LEU B 1 338 ? 102.442 27.107 53.222 1.00 22.47 369 LEU B O 1
ATOM 6868 N N . GLY B 1 339 ? 103.030 28.121 55.123 1.00 22.34 370 GLY B N 1
ATOM 6869 C CA . GLY B 1 339 ? 102.148 27.324 55.943 1.00 22.97 370 GLY B CA 1
ATOM 6870 C C . GLY B 1 339 ? 102.098 27.721 57.393 1.00 22.95 370 GLY B C 1
ATOM 6871 O O . GLY B 1 339 ? 102.708 28.695 57.827 1.00 22.28 370 GLY B O 1
ATOM 6872 N N . VAL B 1 340 ? 101.354 26.923 58.137 1.00 23.81 371 VAL B N 1
ATOM 6873 C CA . VAL B 1 340 ? 101.023 27.208 59.506 1.00 24.45 371 VAL B CA 1
ATOM 6874 C C . VAL B 1 340 ? 100.930 25.877 60.251 1.00 25.16 371 VAL B C 1
ATOM 6875 O O . VAL B 1 340 ? 100.817 24.804 59.635 1.00 24.68 371 VAL B O 1
ATOM 6879 N N . ASN B 1 341 ? 100.951 25.977 61.569 1.00 25.43 372 ASN B N 1
ATOM 6880 C CA . ASN B 1 341 ? 100.815 24.823 62.448 1.00 26.97 372 ASN B CA 1
ATOM 6881 C C . ASN B 1 341 ? 99.393 24.754 62.982 1.00 27.30 372 ASN B C 1
ATOM 6882 O O . ASN B 1 341 ? 98.742 25.778 63.193 1.00 26.65 372 ASN B O 1
ATOM 6887 N N . GLN B 1 342 ? 98.924 23.543 63.250 1.00 28.75 373 GLN B N 1
ATOM 6888 C CA . GLN B 1 342 ? 97.538 23.339 63.688 1.00 29.49 373 GLN B CA 1
ATOM 6889 C C . GLN B 1 342 ? 97.093 24.223 64.874 1.00 29.40 373 GLN B C 1
ATOM 6890 O O . GLN B 1 342 ? 95.961 24.760 64.875 1.00 29.52 373 GLN B O 1
ATOM 6896 N N . GLY B 1 343 ? 97.937 24.335 65.886 1.00 30.31 374 GLY B N 1
ATOM 6897 C CA . GLY B 1 343 ? 97.539 25.038 67.103 1.00 29.99 374 GLY B CA 1
ATOM 6898 C C . GLY B 1 343 ? 98.516 26.112 67.534 1.00 29.95 374 GLY B C 1
ATOM 6899 O O . GLY B 1 343 ? 98.919 26.142 68.692 1.00 29.68 374 GLY B O 1
ATOM 6900 N N . GLU B 1 344 ? 98.896 26.976 66.582 1.00 28.85 375 GLU B N 1
ATOM 6901 C CA . GLU B 1 344 ? 99.830 28.094 66.798 1.00 29.38 375 GLU B CA 1
ATOM 6902 C C . GLU B 1 344 ? 99.562 28.905 68.071 1.00 29.78 375 GLU B C 1
ATOM 6903 O O . GLU B 1 344 ? 100.493 29.212 68.822 1.00 31.11 375 GLU B O 1
ATOM 6909 N N . GLY B 1 345 ? 98.291 29.259 68.277 1.00 29.60 376 GLY B N 1
ATOM 6910 C CA . GLY B 1 345 ? 97.851 30.129 69.366 1.00 30.73 376 GLY B CA 1
ATOM 6911 C C . GLY B 1 345 ? 97.655 29.536 70.753 1.00 31.81 376 GLY B C 1
ATOM 6912 O O . GLY B 1 345 ? 96.871 30.062 71.531 1.00 31.29 376 GLY B O 1
ATOM 6913 N N . LEU B 1 346 ? 98.388 28.467 71.061 1.00 33.63 377 LEU B N 1
ATOM 6914 C CA . LEU B 1 346 ? 98.324 27.766 72.336 1.00 35.34 377 LEU B CA 1
ATOM 6915 C C . LEU B 1 346 ? 98.348 28.702 73.556 1.00 37.19 377 LEU B C 1
ATOM 6916 O O . LEU B 1 346 ? 97.586 28.504 74.498 1.00 37.66 377 LEU B O 1
ATOM 6921 N N . LYS B 1 347 ? 99.212 29.720 73.534 1.00 38.20 378 LYS B N 1
ATOM 6922 C CA . LYS B 1 347 ? 99.374 30.638 74.681 1.00 40.59 378 LYS B CA 1
ATOM 6923 C C . LYS B 1 347 ? 98.116 31.487 74.953 1.00 39.99 378 LYS B C 1
ATOM 6924 O O . LYS B 1 347 ? 97.926 32.001 76.055 1.00 41.36 378 LYS B O 1
ATOM 6930 N N . PHE B 1 348 ? 97.258 31.634 73.954 1.00 38.09 379 PHE B N 1
ATOM 6931 C CA . PHE B 1 348 ? 96.016 32.394 74.118 1.00 38.18 379 PHE B CA 1
ATOM 6932 C C . PHE B 1 348 ? 95.191 31.951 75.348 1.00 39.72 379 PHE B C 1
ATOM 6933 O O . PHE B 1 348 ? 94.496 32.771 75.949 1.00 40.75 379 PHE B O 1
ATOM 6941 N N . VAL B 1 349 ? 95.257 30.664 75.692 1.00 40.07 380 VAL B N 1
ATOM 6942 C CA . VAL B 1 349 ? 94.507 30.111 76.826 1.00 42.04 380 VAL B CA 1
ATOM 6943 C C . VAL B 1 349 ? 95.331 29.909 78.104 1.00 44.70 380 VAL B C 1
ATOM 6944 O O . VAL B 1 349 ? 94.878 29.227 79.014 1.00 46.03 380 VAL B O 1
ATOM 6948 N N . ASP B 1 350 ? 96.527 30.494 78.182 1.00 46.17 381 ASP B N 1
ATOM 6949 C CA . ASP B 1 350 ? 97.317 30.438 79.425 1.00 49.38 381 ASP B CA 1
ATOM 6950 C C . ASP B 1 350 ? 96.501 30.945 80.615 1.00 51.26 381 ASP B C 1
ATOM 6951 O O . ASP B 1 350 ? 95.851 31.992 80.538 1.00 50.79 381 ASP B O 1
ATOM 6956 N N . GLY B 1 351 ? 96.520 30.191 81.707 1.00 53.47 382 GLY B N 1
ATOM 6957 C CA . GLY B 1 351 ? 95.867 30.618 82.944 1.00 56.21 382 GLY B CA 1
ATOM 6958 C C . GLY B 1 351 ? 94.359 30.412 83.031 1.00 55.98 382 GLY B C 1
ATOM 6959 O O . GLY B 1 351 ? 93.783 30.624 84.085 1.00 58.90 382 GLY B O 1
ATOM 6960 N N . ILE B 1 352 ? 93.703 29.999 81.949 1.00 53.50 383 ILE B N 1
ATOM 6961 C CA . ILE B 1 352 ? 92.248 29.782 81.992 1.00 53.34 383 ILE B CA 1
ATOM 6962 C C . ILE B 1 352 ? 91.833 28.326 81.756 1.00 52.84 383 ILE B C 1
ATOM 6963 O O . ILE B 1 352 ? 90.639 28.035 81.670 1.00 53.41 383 ILE B O 1
ATOM 6968 N N . VAL B 1 353 ? 92.804 27.414 81.677 1.00 52.52 384 VAL B N 1
ATOM 6969 C CA . VAL B 1 353 ? 92.523 25.974 81.520 1.00 52.22 384 VAL B CA 1
ATOM 6970 C C . VAL B 1 353 ? 92.576 25.289 82.887 1.00 55.44 384 VAL B C 1
ATOM 6971 O O . VAL B 1 353 ? 93.596 25.360 83.567 1.00 57.02 384 VAL B O 1
ATOM 6975 N N . ASP B 1 354 ? 91.480 24.638 83.287 1.00 56.57 385 ASP B N 1
ATOM 6976 C CA . ASP B 1 354 ? 91.387 24.018 84.619 1.00 60.01 385 ASP B CA 1
ATOM 6977 C C . ASP B 1 354 ? 92.024 22.629 84.598 1.00 61.25 385 ASP B C 1
ATOM 6978 O O . ASP B 1 354 ? 92.598 22.223 83.581 1.00 59.07 385 ASP B O 1
ATOM 6983 N N . ASN B 1 355 ? 91.900 21.891 85.697 1.00 64.67 386 ASN B N 1
ATOM 6984 C CA . ASN B 1 355 ? 92.683 20.672 85.891 1.00 67.08 386 ASN B CA 1
ATOM 6985 C C . ASN B 1 355 ? 92.090 19.502 85.097 1.00 66.20 386 ASN B C 1
ATOM 6986 O O . ASN B 1 355 ? 92.721 18.447 84.986 1.00 67.25 386 ASN B O 1
ATOM 6991 N N . GLU B 1 356 ? 90.870 19.688 84.575 1.00 64.65 387 GLU B N 1
ATOM 6992 C CA . GLU B 1 356 ? 90.263 18.757 83.611 1.00 63.48 387 GLU B CA 1
ATOM 6993 C C . GLU B 1 356 ? 90.278 19.316 82.170 1.00 59.32 387 GLU B C 1
ATOM 6994 O O . GLU B 1 356 ? 89.405 18.999 81.346 1.00 57.88 387 GLU B O 1
ATOM 7000 N N . ASP B 1 357 ? 91.279 20.149 81.882 1.00 57.29 388 ASP B N 1
ATOM 7001 C CA . ASP B 1 357 ? 91.593 20.589 80.513 1.00 53.81 388 ASP B CA 1
ATOM 7002 C C . ASP B 1 357 ? 90.475 21.430 79.857 1.00 51.24 388 ASP B C 1
ATOM 7003 O O . ASP B 1 357 ? 90.398 21.530 78.635 1.00 48.33 388 ASP B O 1
ATOM 7008 N N . GLY B 1 358 ? 89.627 22.046 80.676 1.00 52.02 389 GLY B N 1
ATOM 7009 C CA . GLY B 1 358 ? 88.467 22.786 80.183 1.00 50.34 389 GLY B CA 1
ATOM 7010 C C . GLY B 1 358 ? 88.561 24.281 80.420 1.00 49.81 389 GLY B C 1
ATOM 7011 O O . GLY B 1 358 ? 89.376 24.739 81.225 1.00 50.91 389 GLY B O 1
ATOM 7012 N N . VAL B 1 359 ? 87.728 25.029 79.691 1.00 48.03 390 VAL B N 1
ATOM 7013 C CA . VAL B 1 359 ? 87.552 26.469 79.874 1.00 47.60 390 VAL B CA 1
ATOM 7014 C C . VAL B 1 359 ? 86.069 26.736 80.173 1.00 48.90 390 VAL B C 1
ATOM 7015 O O . VAL B 1 359 ? 85.187 26.096 79.589 1.00 47.94 390 VAL B O 1
ATOM 7019 N N . THR B 1 360 ? 85.791 27.658 81.095 1.00 50.94 391 THR B N 1
ATOM 7020 C CA . THR B 1 360 ? 84.397 27.973 81.477 1.00 52.49 391 THR B CA 1
ATOM 7021 C C . THR B 1 360 ? 83.763 28.921 80.467 1.00 50.69 391 THR B C 1
ATOM 7022 O O . THR B 1 360 ? 84.493 29.604 79.738 1.00 47.97 391 THR B O 1
ATOM 7026 N N . PRO B 1 361 ? 82.410 28.993 80.438 1.00 51.86 392 PRO B N 1
ATOM 7027 C CA . PRO B 1 361 ? 81.744 29.951 79.537 1.00 50.90 392 PRO B CA 1
ATOM 7028 C C . PRO B 1 361 ? 82.072 31.410 79.872 1.00 51.64 392 PRO B C 1
ATOM 7029 O O . PRO B 1 361 ? 82.184 32.232 78.974 1.00 49.59 392 PRO B O 1
ATOM 7033 N N . ASN B 1 362 ? 82.207 31.720 81.161 1.00 54.59 393 ASN B N 1
ATOM 7034 C CA . ASN B 1 362 ? 82.661 33.042 81.589 1.00 56.05 393 ASN B CA 1
ATOM 7035 C C . ASN B 1 362 ? 84.069 33.388 81.048 1.00 53.66 393 ASN B C 1
ATOM 7036 O O . ASN B 1 362 ? 84.263 34.483 80.543 1.00 53.00 393 ASN B O 1
ATOM 7041 N N . ASP B 1 363 ? 85.032 32.465 81.155 1.00 53.00 394 ASP B N 1
ATOM 7042 C CA . ASP B 1 363 ? 86.404 32.681 80.618 1.00 51.51 394 ASP B CA 1
ATOM 7043 C C . ASP B 1 363 ? 86.472 32.741 79.080 1.00 48.33 394 ASP B C 1
ATOM 7044 O O . ASP B 1 363 ? 87.382 33.353 78.526 1.00 47.48 394 ASP B O 1
ATOM 7049 N N . PHE B 1 364 ? 85.526 32.086 78.407 1.00 47.39 395 PHE B N 1
ATOM 7050 C CA . PHE B 1 364 ? 85.372 32.179 76.960 1.00 44.81 395 PHE B CA 1
ATOM 7051 C C . PHE B 1 364 ? 84.908 33.585 76.555 1.00 45.52 395 PHE B C 1
ATOM 7052 O O . PHE B 1 364 ? 85.487 34.206 75.658 1.00 43.41 395 PHE B O 1
ATOM 7060 N N . ASP B 1 365 ? 83.852 34.071 77.207 1.00 48.29 396 ASP B N 1
ATOM 7061 C CA . ASP B 1 365 ? 83.270 35.385 76.899 1.00 49.71 396 ASP B CA 1
ATOM 7062 C C . ASP B 1 365 ? 84.264 36.503 77.183 1.00 49.91 396 ASP B C 1
ATOM 7063 O O . ASP B 1 365 ? 84.304 37.504 76.475 1.00 49.23 396 ASP B O 1
ATOM 7068 N N . PHE B 1 366 ? 85.028 36.341 78.258 1.00 51.21 397 PHE B N 1
ATOM 7069 C CA . PHE B 1 366 ? 86.090 37.287 78.643 1.00 52.43 397 PHE B CA 1
ATOM 7070 C C . PHE B 1 366 ? 87.216 37.323 77.593 1.00 49.74 397 PHE B C 1
ATOM 7071 O O . PHE B 1 366 ? 87.649 38.400 77.157 1.00 50.17 397 PHE B O 1
ATOM 7079 N N . SER B 1 367 ? 87.695 36.141 77.203 1.00 47.05 398 SER B N 1
ATOM 7080 C CA . SER B 1 367 ? 88.715 36.029 76.163 1.00 44.76 398 SER B CA 1
ATOM 7081 C C . SER B 1 367 ? 88.278 36.685 74.864 1.00 42.26 398 SER B C 1
ATOM 7082 O O . SER B 1 367 ? 89.048 37.424 74.271 1.00 41.65 398 SER B O 1
ATOM 7085 N N . VAL B 1 368 ? 87.050 36.417 74.423 1.00 40.77 399 VAL B N 1
ATOM 7086 C CA . VAL B 1 368 ? 86.594 36.959 73.142 1.00 39.08 399 VAL B CA 1
ATOM 7087 C C . VAL B 1 368 ? 86.466 38.476 73.229 1.00 40.89 399 VAL B C 1
ATOM 7088 O O . VAL B 1 368 ? 86.858 39.195 72.309 1.00 39.99 399 VAL B O 1
ATOM 7092 N N . SER B 1 369 ? 85.914 38.952 74.341 1.00 42.75 400 SER B N 1
ATOM 7093 C CA . SER B 1 369 ? 85.690 40.372 74.530 1.00 44.86 400 SER B CA 1
ATOM 7094 C C . SER B 1 369 ? 87.010 41.131 74.521 1.00 44.85 400 SER B C 1
ATOM 7095 O O . SER B 1 369 ? 87.148 42.128 73.829 1.00 45.52 400 SER B O 1
ATOM 7098 N N . ASN B 1 370 ? 87.983 40.642 75.284 1.00 45.26 401 ASN B N 1
ATOM 7099 C CA . ASN B 1 370 ? 89.362 41.188 75.285 1.00 45.04 401 ASN B CA 1
ATOM 7100 C C . ASN B 1 370 ? 90.057 41.098 73.911 1.00 42.16 401 ASN B C 1
ATOM 7101 O O . ASN B 1 370 ? 90.656 42.050 73.442 1.00 42.30 401 ASN B O 1
ATOM 7106 N N . PHE B 1 371 ? 89.978 39.943 73.275 1.00 40.05 402 PHE B N 1
ATOM 7107 C CA . PHE B 1 371 ? 90.431 39.771 71.874 1.00 38.01 402 PHE B CA 1
ATOM 7108 C C . PHE B 1 371 ? 89.969 40.922 70.944 1.00 38.27 402 PHE B C 1
ATOM 7109 O O . PHE B 1 371 ? 90.771 41.463 70.158 1.00 37.21 402 PHE B O 1
ATOM 7117 N N . VAL B 1 372 ? 88.694 41.299 71.059 1.00 39.37 403 VAL B N 1
ATOM 7118 C CA . VAL B 1 372 ? 88.082 42.332 70.216 1.00 40.66 403 VAL B CA 1
ATOM 7119 C C . VAL B 1 372 ? 88.576 43.719 70.609 1.00 43.14 403 VAL B C 1
ATOM 7120 O O . VAL B 1 372 ? 88.908 44.525 69.727 1.00 43.43 403 VAL B O 1
ATOM 7124 N N . ASP B 1 373 ? 88.591 44.015 71.917 1.00 44.83 404 ASP B N 1
ATOM 7125 C CA . ASP B 1 373 ? 89.189 45.253 72.410 1.00 47.52 404 ASP B CA 1
ATOM 7126 C C . ASP B 1 373 ? 90.609 45.451 71.850 1.00 46.12 404 ASP B C 1
ATOM 7127 O O . ASP B 1 373 ? 90.960 46.540 71.382 1.00 47.49 404 ASP B O 1
ATOM 7132 N N . ASN B 1 374 ? 91.410 44.394 71.892 1.00 43.62 405 ASN B N 1
ATOM 7133 C CA . ASN B 1 374 ? 92.845 44.473 71.529 1.00 43.03 405 ASN B CA 1
ATOM 7134 C C . ASN B 1 374 ? 93.138 44.470 70.028 1.00 42.37 405 ASN B C 1
ATOM 7135 O O . ASN B 1 374 ? 94.130 45.048 69.597 1.00 42.92 405 ASN B O 1
ATOM 7140 N N . LEU B 1 375 ? 92.302 43.803 69.232 1.00 41.61 406 LEU B N 1
ATOM 7141 C CA . LEU B 1 375 ? 92.558 43.694 67.787 1.00 41.38 406 LEU B CA 1
ATOM 7142 C C . LEU B 1 375 ? 91.616 44.505 66.915 1.00 43.57 406 LEU B C 1
ATOM 7143 O O . LEU B 1 375 ? 91.922 44.756 65.751 1.00 43.69 406 LEU B O 1
ATOM 7148 N N . TYR B 1 376 ? 90.453 44.869 67.431 1.00 46.80 407 TYR B N 1
ATOM 7149 C CA . TYR B 1 376 ? 89.540 45.694 66.641 1.00 49.77 407 TYR B CA 1
ATOM 7150 C C . TYR B 1 376 ? 89.329 47.065 67.269 1.00 55.46 407 TYR B C 1
ATOM 7151 O O . TYR B 1 376 ? 88.980 48.014 66.562 1.00 58.23 407 TYR B O 1
ATOM 7160 N N . GLY B 1 377 ? 89.623 47.202 68.559 1.00 59.26 408 GLY B N 1
ATOM 7161 C CA . GLY B 1 377 ? 89.576 48.504 69.186 1.00 64.55 408 GLY B CA 1
ATOM 7162 C C . GLY B 1 377 ? 88.124 48.870 69.195 1.00 68.35 408 GLY B C 1
ATOM 7163 O O . GLY B 1 377 ? 87.364 48.268 69.944 1.00 69.13 408 GLY B O 1
ATOM 7164 N N . TYR B 1 378 ? 87.736 49.837 68.356 1.00 72.21 409 TYR B N 1
ATOM 7165 C CA . TYR B 1 378 ? 86.314 50.130 68.108 1.00 75.13 409 TYR B CA 1
ATOM 7166 C C . TYR B 1 378 ? 86.053 50.433 66.631 1.00 75.73 409 TYR B C 1
ATOM 7167 O O . TYR B 1 378 ? 86.071 51.598 66.217 1.00 78.29 409 TYR B O 1
ATOM 7176 N N . PRO B 1 379 ? 85.791 49.381 65.829 1.00 74.00 410 PRO B N 1
ATOM 7177 C CA . PRO B 1 379 ? 85.395 49.654 64.456 1.00 74.61 410 PRO B CA 1
ATOM 7178 C C . PRO B 1 379 ? 83.886 49.912 64.401 1.00 76.93 410 PRO B C 1
ATOM 7179 O O . PRO B 1 379 ? 83.166 49.712 65.405 1.00 77.67 410 PRO B O 1
ATOM 7183 N N . GLU B 1 380 ? 83.420 50.371 63.242 1.00 77.90 411 GLU B N 1
ATOM 7184 C CA . GLU B 1 380 ? 81.992 50.446 62.964 1.00 79.46 411 GLU B CA 1
ATOM 7185 C C . GLU B 1 380 ? 81.374 49.088 63.366 1.00 76.12 411 GLU B C 1
ATOM 7186 O O . GLU B 1 380 ? 81.665 48.065 62.722 1.00 73.86 411 GLU B O 1
ATOM 7192 N N . GLY B 1 381 ? 80.612 49.073 64.472 1.00 75.90 412 GLY B N 1
ATOM 7193 C CA . GLY B 1 381 ? 79.891 47.868 64.944 1.00 73.05 412 GLY B CA 1
ATOM 7194 C C . GLY B 1 381 ? 80.677 46.850 65.781 1.00 69.04 412 GLY B C 1
ATOM 7195 O O . GLY B 1 381 ? 80.760 45.665 65.431 1.00 65.95 412 GLY B O 1
ATOM 7196 N N . LYS B 1 382 ? 81.216 47.300 66.909 1.00 68.38 413 LYS B N 1
ATOM 7197 C CA . LYS B 1 382 ? 82.009 46.438 67.805 1.00 65.20 413 LYS B CA 1
ATOM 7198 C C . LYS B 1 382 ? 81.206 45.347 68.549 1.00 63.29 413 LYS B C 1
ATOM 7199 O O . LYS B 1 382 ? 81.716 44.246 68.776 1.00 59.42 413 LYS B O 1
ATOM 7205 N N . ASP B 1 383 ? 79.980 45.681 68.969 1.00 64.53 414 ASP B N 1
ATOM 7206 C CA . ASP B 1 383 ? 79.079 44.709 69.618 1.00 63.49 414 ASP B CA 1
ATOM 7207 C C . ASP B 1 383 ? 78.623 43.611 68.667 1.00 59.43 414 ASP B C 1
ATOM 7208 O O . ASP B 1 383 ? 78.601 42.443 69.033 1.00 57.11 414 ASP B O 1
ATOM 7213 N N . THR B 1 384 ? 78.235 44.010 67.462 1.00 58.39 415 THR B N 1
ATOM 7214 C CA . THR B 1 384 ? 77.922 43.076 66.388 1.00 55.68 415 THR B CA 1
ATOM 7215 C C . THR B 1 384 ? 79.091 42.122 66.189 1.00 51.31 415 THR B C 1
ATOM 7216 O O . THR B 1 384 ? 78.902 40.902 66.125 1.00 49.20 415 THR B O 1
ATOM 7220 N N . LEU B 1 385 ? 80.297 42.681 66.120 1.00 49.32 416 LEU B N 1
ATOM 7221 C CA . LEU B 1 385 ? 81.500 41.890 65.900 1.00 46.24 416 LEU B CA 1
ATOM 7222 C C . LEU B 1 385 ? 81.741 40.882 67.017 1.00 44.05 416 LEU B C 1
ATOM 7223 O O . LEU B 1 385 ? 81.918 39.697 66.771 1.00 41.50 416 LEU B O 1
ATOM 7228 N N . ARG B 1 386 ? 81.730 41.355 68.249 1.00 44.65 417 ARG B N 1
ATOM 7229 C CA . ARG B 1 386 ? 81.903 40.476 69.410 1.00 43.98 417 ARG B CA 1
ATOM 7230 C C . ARG B 1 386 ? 80.871 39.328 69.494 1.00 42.37 417 ARG B C 1
ATOM 7231 O O . ARG B 1 386 ? 81.221 38.191 69.780 1.00 40.66 417 ARG B O 1
ATOM 7239 N N . GLU B 1 387 ? 79.595 39.623 69.277 1.00 43.26 418 GLU B N 1
ATOM 7240 C CA A GLU B 1 387 ? 78.575 38.575 69.359 0.50 42.90 418 GLU B CA 1
ATOM 7241 C CA B GLU B 1 387 ? 78.561 38.592 69.348 0.50 43.09 418 GLU B CA 1
ATOM 7242 C C . GLU B 1 387 ? 78.706 37.582 68.192 1.00 39.77 418 GLU B C 1
ATOM 7243 O O . GLU B 1 387 ? 78.562 36.384 68.375 1.00 38.62 418 GLU B O 1
ATOM 7254 N N . THR B 1 388 ? 79.034 38.077 67.010 1.00 38.08 419 THR B N 1
ATOM 7255 C CA . THR B 1 388 ? 79.236 37.225 65.843 1.00 35.71 419 THR B CA 1
ATOM 7256 C C . THR B 1 388 ? 80.445 36.287 65.990 1.00 33.29 419 THR B C 1
ATOM 7257 O O . THR B 1 388 ? 80.360 35.102 65.665 1.00 31.99 419 THR B O 1
ATOM 7261 N N . ILE B 1 389 ? 81.562 36.808 66.481 1.00 32.50 420 ILE B N 1
ATOM 7262 C CA . ILE B 1 389 ? 82.727 35.959 66.761 1.00 30.67 420 ILE B CA 1
ATOM 7263 C C . ILE B 1 389 ? 82.384 34.882 67.786 1.00 31.27 420 ILE B C 1
ATOM 7264 O O . ILE B 1 389 ? 82.755 33.729 67.623 1.00 29.09 420 ILE B O 1
ATOM 7269 N N . LYS B 1 390 ? 81.685 35.272 68.850 1.00 34.07 421 LYS B N 1
ATOM 7270 C CA . LYS B 1 390 ? 81.254 34.325 69.871 1.00 35.76 421 LYS B CA 1
ATOM 7271 C C . LYS B 1 390 ? 80.391 33.204 69.265 1.00 34.94 421 LYS B C 1
ATOM 7272 O O . LYS B 1 390 ? 80.635 32.039 69.546 1.00 34.21 421 LYS B O 1
ATOM 7278 N N . PHE B 1 391 ? 79.428 33.563 68.411 1.00 34.84 422 PHE B N 1
ATOM 7279 C CA . PHE B 1 391 ? 78.619 32.582 67.687 1.00 33.91 422 PHE B CA 1
ATOM 7280 C C . PHE B 1 391 ? 79.444 31.623 66.824 1.00 32.05 422 PHE B C 1
ATOM 7281 O O . PHE B 1 391 ? 79.270 30.394 66.877 1.00 30.71 422 PHE B O 1
ATOM 7289 N N . MET B 1 392 ? 80.341 32.192 66.016 1.00 30.98 423 MET B N 1
ATOM 7290 C CA . MET B 1 392 ? 81.150 31.420 65.083 1.00 30.04 423 MET B CA 1
ATOM 7291 C C . MET B 1 392 ? 82.084 30.422 65.755 1.00 29.20 423 MET B C 1
ATOM 7292 O O . MET B 1 392 ? 82.388 29.382 65.179 1.00 28.48 423 MET B O 1
ATOM 7297 N N . TYR B 1 393 ? 82.556 30.744 66.955 1.00 28.92 424 TYR B N 1
ATOM 7298 C CA . TYR B 1 393 ? 83.481 29.871 67.648 1.00 28.40 424 TYR B CA 1
ATOM 7299 C C . TYR B 1 393 ? 82.799 29.120 68.785 1.00 29.45 424 TYR B C 1
ATOM 7300 O O . TYR B 1 393 ? 83.434 28.750 69.753 1.00 31.07 424 TYR B O 1
ATOM 7309 N N . THR B 1 394 ? 81.494 28.908 68.681 1.00 29.70 425 THR B N 1
ATOM 7310 C CA . THR B 1 394 ? 80.775 28.048 69.625 1.00 30.35 425 THR B CA 1
ATOM 7311 C C . THR B 1 394 ? 80.416 26.768 68.869 1.00 30.84 425 THR B C 1
ATOM 7312 O O . THR B 1 394 ? 80.004 26.825 67.717 1.00 30.49 425 THR B O 1
ATOM 7316 N N . ASP B 1 395 ? 80.621 25.623 69.505 1.00 31.41 426 ASP B N 1
ATOM 7317 C CA . ASP B 1 395 ? 80.191 24.357 68.960 1.00 32.72 426 ASP B CA 1
ATOM 7318 C C . ASP B 1 395 ? 78.748 24.113 69.392 1.00 33.75 426 ASP B C 1
ATOM 7319 O O . ASP B 1 395 ? 78.497 23.594 70.473 1.00 35.32 426 ASP B O 1
ATOM 7324 N N . TRP B 1 396 ? 77.805 24.482 68.524 1.00 33.57 427 TRP B N 1
ATOM 7325 C CA . TRP B 1 396 ? 76.373 24.396 68.815 1.00 35.33 427 TRP B CA 1
ATOM 7326 C C . TRP B 1 396 ? 75.839 22.957 68.883 1.00 38.05 427 TRP B C 1
ATOM 7327 O O . TRP B 1 396 ? 74.767 22.703 69.463 1.00 39.85 427 TRP B O 1
ATOM 7338 N N . ALA B 1 397 ? 76.607 22.011 68.338 1.00 38.45 428 ALA B N 1
ATOM 7339 C CA . ALA B 1 397 ? 76.276 20.588 68.480 1.00 41.21 428 ALA B CA 1
ATOM 7340 C C . ALA B 1 397 ? 76.756 19.996 69.817 1.00 42.81 428 ALA B C 1
ATOM 7341 O O . ALA B 1 397 ? 76.385 18.883 70.169 1.00 44.13 428 ALA B O 1
ATOM 7343 N N . ASP B 1 398 ? 77.573 20.742 70.569 1.00 43.32 429 ASP B N 1
ATOM 7344 C CA . ASP B 1 398 ? 78.096 20.257 71.864 1.00 45.47 429 ASP B CA 1
ATOM 7345 C C . ASP B 1 398 ? 78.465 21.454 72.753 1.00 45.62 429 ASP B C 1
ATOM 7346 O O . ASP B 1 398 ? 79.608 21.659 73.150 1.00 44.26 429 ASP B O 1
ATOM 7351 N N . LYS B 1 399 ? 77.443 22.237 73.049 1.00 47.84 430 LYS B N 1
ATOM 7352 C CA . LYS B 1 399 ? 77.569 23.586 73.613 1.00 49.20 430 LYS B CA 1
ATOM 7353 C C . LYS B 1 399 ? 78.144 23.603 75.065 1.00 50.46 430 LYS B C 1
ATOM 7354 O O . LYS B 1 399 ? 78.726 24.606 75.505 1.00 50.04 430 LYS B O 1
ATOM 7360 N N . GLU B 1 400 ? 77.976 22.509 75.802 1.00 51.89 431 GLU B N 1
ATOM 7361 C CA . GLU B 1 400 ? 78.424 22.463 77.192 1.00 54.02 431 GLU B CA 1
ATOM 7362 C C . GLU B 1 400 ? 79.823 21.888 77.387 1.00 52.02 431 GLU B C 1
ATOM 7363 O O . GLU B 1 400 ? 80.319 21.899 78.501 1.00 54.00 431 GLU B O 1
ATOM 7369 N N . ASN B 1 401 ? 80.460 21.394 76.332 1.00 48.33 432 ASN B N 1
ATOM 7370 C CA . ASN B 1 401 ? 81.740 20.707 76.478 1.00 46.75 432 ASN B CA 1
ATOM 7371 C C . ASN B 1 401 ? 82.888 21.698 76.763 1.00 44.88 432 ASN B C 1
ATOM 7372 O O . ASN B 1 401 ? 83.227 22.520 75.898 1.00 40.69 432 ASN B O 1
ATOM 7377 N N . PRO B 1 402 ? 83.488 21.622 77.981 1.00 45.38 433 PRO B N 1
ATOM 7378 C CA . PRO B 1 402 ? 84.517 22.609 78.349 1.00 44.36 433 PRO B CA 1
ATOM 7379 C C . PRO B 1 402 ? 85.876 22.439 77.633 1.00 42.15 433 PRO B C 1
ATOM 7380 O O . PRO B 1 402 ? 86.622 23.403 77.500 1.00 39.74 433 PRO B O 1
ATOM 7384 N N . GLU B 1 403 ? 86.181 21.221 77.195 1.00 42.63 434 GLU B N 1
ATOM 7385 C CA . GLU B 1 403 ? 87.387 20.946 76.423 1.00 42.45 434 GLU B CA 1
ATOM 7386 C C . GLU B 1 403 ? 87.274 21.460 74.986 1.00 39.51 434 GLU B C 1
ATOM 7387 O O . GLU B 1 403 ? 88.251 21.977 74.432 1.00 37.20 434 GLU B O 1
ATOM 7393 N N . THR B 1 404 ? 86.079 21.324 74.394 1.00 39.48 435 THR B N 1
ATOM 7394 C CA . THR B 1 404 ? 85.792 21.926 73.095 1.00 37.81 435 THR B CA 1
ATOM 7395 C C . THR B 1 404 ? 85.899 23.451 73.194 1.00 36.77 435 THR B C 1
ATOM 7396 O O . THR B 1 404 ? 86.455 24.074 72.306 1.00 34.81 435 THR B O 1
ATOM 7400 N N . ARG B 1 405 ? 85.421 24.033 74.291 1.00 37.59 436 ARG B N 1
ATOM 7401 C CA . ARG B 1 405 ? 85.530 25.472 74.505 1.00 37.93 436 ARG B CA 1
ATOM 7402 C C . ARG B 1 405 ? 87.012 25.916 74.535 1.00 37.66 436 ARG B C 1
ATOM 7403 O O . ARG B 1 405 ? 87.386 26.931 73.918 1.00 36.02 436 ARG B O 1
ATOM 7411 N N . ARG B 1 406 ? 87.866 25.128 75.200 1.00 38.75 437 ARG B N 1
ATOM 7412 C CA . ARG B 1 406 ? 89.316 25.341 75.135 1.00 38.23 437 ARG B CA 1
ATOM 7413 C C . ARG B 1 406 ? 89.849 25.322 73.697 1.00 36.53 437 ARG B C 1
ATOM 7414 O O . ARG B 1 406 ? 90.571 26.216 73.301 1.00 35.87 437 ARG B O 1
ATOM 7422 N N . LYS B 1 407 ? 89.526 24.272 72.949 1.00 36.38 438 LYS B N 1
ATOM 7423 C CA . LYS B 1 407 ? 89.968 24.136 71.578 1.00 35.59 438 LYS B CA 1
ATOM 7424 C C . LYS B 1 407 ? 89.566 25.328 70.713 1.00 33.53 438 LYS B C 1
ATOM 7425 O O . LYS B 1 407 ? 90.365 25.756 69.880 1.00 31.44 438 LYS B O 1
ATOM 7431 N N . THR B 1 408 ? 88.334 25.824 70.883 1.00 33.21 439 THR B N 1
ATOM 7432 C CA . THR B 1 408 ? 87.816 26.890 70.020 1.00 32.39 439 THR B CA 1
ATOM 7433 C C . THR B 1 408 ? 88.484 28.234 70.265 1.00 31.91 439 THR B C 1
ATOM 7434 O O . THR B 1 408 ? 88.555 29.040 69.352 1.00 30.31 439 THR B O 1
ATOM 7438 N N . LEU B 1 409 ? 88.970 28.458 71.485 1.00 33.00 440 LEU B N 1
ATOM 7439 C CA . LEU B 1 409 ? 89.754 29.661 71.805 1.00 33.31 440 LEU B CA 1
ATOM 7440 C C . LEU B 1 409 ? 91.153 29.623 71.198 1.00 31.77 440 LEU B C 1
ATOM 7441 O O . LEU B 1 409 ? 91.615 30.623 70.674 1.00 31.54 440 LEU B O 1
ATOM 7446 N N . VAL B 1 410 ? 91.826 28.476 71.285 1.00 31.78 441 VAL B N 1
ATOM 7447 C CA . VAL B 1 410 ? 93.084 28.264 70.596 1.00 30.56 441 VAL B CA 1
ATOM 7448 C C . VAL B 1 410 ? 92.873 28.484 69.098 1.00 29.51 441 VAL B C 1
ATOM 7449 O O . VAL B 1 410 ? 93.703 29.128 68.456 1.00 28.47 441 VAL B O 1
ATOM 7453 N N . ALA B 1 411 ? 91.750 27.983 68.563 1.00 28.44 442 ALA B N 1
ATOM 7454 C CA . ALA B 1 411 ? 91.439 28.121 67.138 1.00 27.57 442 ALA B CA 1
ATOM 7455 C C . ALA B 1 411 ? 91.166 29.575 66.740 1.00 26.86 442 ALA B C 1
ATOM 7456 O O . ALA B 1 411 ? 91.644 30.029 65.726 1.00 26.17 442 ALA B O 1
ATOM 7458 N N . LEU B 1 412 ? 90.397 30.292 67.543 1.00 26.88 443 LEU B N 1
ATOM 7459 C CA . LEU B 1 412 ? 90.156 31.711 67.317 1.00 26.68 443 LEU B CA 1
ATOM 7460 C C . LEU B 1 412 ? 91.447 32.519 67.067 1.00 26.01 443 LEU B C 1
ATOM 7461 O O . LEU B 1 412 ? 91.551 33.262 66.080 1.00 25.26 443 LEU B O 1
ATOM 7466 N N . PHE B 1 413 ? 92.398 32.386 67.993 1.00 25.85 444 PHE B N 1
ATOM 7467 C CA . PHE B 1 413 ? 93.652 33.124 67.943 1.00 25.71 444 PHE B CA 1
ATOM 7468 C C . PHE B 1 413 ? 94.527 32.620 66.813 1.00 24.52 444 PHE B C 1
ATOM 7469 O O . PHE B 1 413 ? 95.139 33.420 66.119 1.00 24.50 444 PHE B O 1
ATOM 7477 N N . THR B 1 414 ? 94.554 31.298 66.612 1.00 23.57 445 THR B N 1
ATOM 7478 C CA . THR B 1 414 ? 95.339 30.700 65.539 1.00 23.15 445 THR B CA 1
ATOM 7479 C C . THR B 1 414 ? 94.818 31.130 64.175 1.00 23.47 445 THR B C 1
ATOM 7480 O O . THR B 1 414 ? 95.595 31.481 63.262 1.00 22.54 445 THR B O 1
ATOM 7484 N N . ASP B 1 415 ? 93.495 31.057 64.025 1.00 23.08 446 ASP B N 1
ATOM 7485 C CA . ASP B 1 415 ? 92.835 31.483 62.801 1.00 22.64 446 ASP B CA 1
ATOM 7486 C C . ASP B 1 415 ? 93.107 32.951 62.460 1.00 21.88 446 ASP B C 1
ATOM 7487 O O . ASP B 1 415 ? 93.458 33.292 61.324 1.00 22.10 446 ASP B O 1
ATOM 7492 N N . HIS B 1 416 ? 92.890 33.827 63.424 1.00 22.53 447 HIS B N 1
ATOM 7493 C CA . HIS B 1 416 ? 93.067 35.260 63.195 1.00 22.31 447 HIS B CA 1
ATOM 7494 C C . HIS B 1 416 ? 94.520 35.673 62.957 1.00 23.29 447 HIS B C 1
ATOM 7495 O O . HIS B 1 416 ? 94.816 36.427 62.016 1.00 23.71 447 HIS B O 1
ATOM 7502 N N . GLN B 1 417 ? 95.436 35.207 63.804 1.00 23.25 448 GLN B N 1
ATOM 7503 C CA . GLN B 1 417 ? 96.802 35.716 63.766 1.00 23.19 448 GLN B CA 1
ATOM 7504 C C . GLN B 1 417 ? 97.681 35.010 62.725 1.00 23.29 448 GLN B C 1
ATOM 7505 O O . GLN B 1 417 ? 98.646 35.591 62.265 1.00 23.17 448 GLN B O 1
ATOM 7511 N N . TRP B 1 418 ? 97.367 33.754 62.389 1.00 21.33 449 TRP B N 1
ATOM 7512 C CA . TRP B 1 418 ? 98.186 32.983 61.459 1.00 21.25 449 TRP B CA 1
ATOM 7513 C C . TRP B 1 418 ? 97.475 32.478 60.226 1.00 20.93 449 TRP B C 1
ATOM 7514 O O . TRP B 1 418 ? 98.004 32.625 59.117 1.00 20.50 449 TRP B O 1
ATOM 7525 N N . VAL B 1 419 ? 96.324 31.825 60.389 1.00 21.13 450 VAL B N 1
ATOM 7526 C CA . VAL B 1 419 ? 95.754 31.071 59.258 1.00 21.05 450 VAL B CA 1
ATOM 7527 C C . VAL B 1 419 ? 95.172 32.029 58.208 1.00 21.78 450 VAL B C 1
ATOM 7528 O O . VAL B 1 419 ? 95.536 31.946 57.017 1.00 21.02 450 VAL B O 1
ATOM 7532 N N . ALA B 1 420 ? 94.289 32.930 58.627 1.00 21.62 451 ALA B N 1
ATOM 7533 C CA . ALA B 1 420 ? 93.661 33.834 57.647 1.00 23.00 451 ALA B CA 1
ATOM 7534 C C . ALA B 1 420 ? 94.703 34.669 56.901 1.00 23.13 451 ALA B C 1
ATOM 7535 O O . ALA B 1 420 ? 94.671 34.690 55.676 1.00 23.14 451 ALA B O 1
ATOM 7537 N N . PRO B 1 421 ? 95.636 35.341 57.622 1.00 23.52 452 PRO B N 1
ATOM 7538 C CA . PRO B 1 421 ? 96.677 36.087 56.871 1.00 22.61 452 PRO B CA 1
ATOM 7539 C C . PRO B 1 421 ? 97.619 35.253 55.987 1.00 21.72 452 PRO B C 1
ATOM 7540 O O . PRO B 1 421 ? 98.075 35.774 54.961 1.00 20.06 452 PRO B O 1
ATOM 7544 N N . ALA B 1 422 ? 97.896 33.991 56.353 1.00 21.60 453 ALA B N 1
ATOM 7545 C CA . ALA B 1 422 ? 98.645 33.102 55.472 1.00 21.78 453 ALA B CA 1
ATOM 7546 C C . ALA B 1 422 ? 97.881 32.800 54.180 1.00 21.23 453 ALA B C 1
ATOM 7547 O O . ALA B 1 422 ? 98.449 32.829 53.093 1.00 21.31 453 ALA B O 1
ATOM 7549 N N . VAL B 1 423 ? 96.589 32.509 54.302 1.00 22.08 454 VAL B N 1
ATOM 7550 C CA . VAL B 1 423 ? 95.753 32.226 53.125 1.00 21.34 454 VAL B CA 1
ATOM 7551 C C . VAL B 1 423 ? 95.578 33.472 52.261 1.00 21.60 454 VAL B C 1
ATOM 7552 O O . VAL B 1 423 ? 95.594 33.368 51.044 1.00 22.11 454 VAL B O 1
ATOM 7556 N N . ALA B 1 424 ? 95.388 34.643 52.870 1.00 21.58 455 ALA B N 1
ATOM 7557 C CA . ALA B 1 424 ? 95.334 35.905 52.110 1.00 22.72 455 ALA B CA 1
ATOM 7558 C C . ALA B 1 424 ? 96.604 36.130 51.265 1.00 22.37 455 ALA B C 1
ATOM 7559 O O . ALA B 1 424 ? 96.528 36.459 50.095 1.00 21.54 455 ALA B O 1
ATOM 7561 N N . THR B 1 425 ? 97.757 35.880 51.875 1.00 23.26 456 THR B N 1
ATOM 7562 C CA . THR B 1 425 ? 99.064 35.948 51.222 1.00 23.16 456 THR B CA 1
ATOM 7563 C C . THR B 1 425 ? 99.194 34.960 50.063 1.00 23.51 456 THR B C 1
ATOM 7564 O O . THR B 1 425 ? 99.618 35.326 48.955 1.00 23.42 456 THR B O 1
ATOM 7568 N N . ALA B 1 426 ? 98.830 33.706 50.325 1.00 23.36 457 ALA B N 1
ATOM 7569 C CA . ALA B 1 426 ? 98.810 32.658 49.309 1.00 23.24 457 ALA B CA 1
ATOM 7570 C C . ALA B 1 426 ? 97.903 32.983 48.132 1.00 23.93 457 ALA B C 1
ATOM 7571 O O . ALA B 1 426 ? 98.278 32.770 46.956 1.00 24.01 457 ALA B O 1
ATOM 7573 N N . ASP B 1 427 ? 96.703 33.479 48.425 1.00 23.74 458 ASP B N 1
ATOM 7574 C CA . ASP B 1 427 ? 95.762 33.803 47.360 1.00 24.44 458 ASP B CA 1
ATOM 7575 C C . ASP B 1 427 ? 96.285 34.924 46.469 1.00 24.18 458 ASP B C 1
ATOM 7576 O O . ASP B 1 427 ? 96.201 34.835 45.238 1.00 24.38 458 ASP B O 1
ATOM 7581 N N . LEU B 1 428 ? 96.793 35.981 47.098 1.00 23.20 459 LEU B N 1
ATOM 7582 C CA . LEU B 1 428 ? 97.377 37.102 46.376 1.00 23.96 459 LEU B CA 1
ATOM 7583 C C . LEU B 1 428 ? 98.608 36.678 45.555 1.00 23.50 459 LEU B C 1
ATOM 7584 O O . LEU B 1 428 ? 98.780 37.121 44.408 1.00 25.05 459 LEU B O 1
ATOM 7589 N N . HIS B 1 429 ? 99.415 35.781 46.105 1.00 22.85 460 HIS B N 1
ATOM 7590 C CA . HIS B 1 429 ? 100.564 35.253 45.376 1.00 23.16 460 HIS B CA 1
ATOM 7591 C C . HIS B 1 429 ? 100.215 34.338 44.186 1.00 23.29 460 HIS B C 1
ATOM 7592 O O . HIS B 1 429 ? 100.850 34.415 43.141 1.00 23.68 460 HIS B O 1
ATOM 7599 N N . ALA B 1 430 ? 99.212 33.482 44.348 1.00 23.93 461 ALA B N 1
ATOM 7600 C CA . ALA B 1 430 ? 98.882 32.419 43.369 1.00 24.38 461 ALA B CA 1
ATOM 7601 C C . ALA B 1 430 ? 97.839 32.835 42.338 1.00 25.63 461 ALA B C 1
ATOM 7602 O O . ALA B 1 430 ? 97.584 32.131 41.378 1.00 27.23 461 ALA B O 1
ATOM 7604 N N . GLN B 1 431 ? 97.257 34.002 42.554 1.00 26.06 462 GLN B N 1
ATOM 7605 C CA . GLN B 1 431 ? 96.175 34.566 41.770 1.00 27.45 462 GLN B CA 1
ATOM 7606 C C . GLN B 1 431 ? 96.257 34.441 40.241 1.00 28.02 462 GLN B C 1
ATOM 7607 O O . GLN B 1 431 ? 95.260 34.205 39.582 1.00 26.55 462 GLN B O 1
ATOM 7613 N N . TYR B 1 432 ? 97.433 34.728 39.686 1.00 27.99 463 TYR B N 1
ATOM 7614 C CA . TYR B 1 432 ? 97.604 34.757 38.232 1.00 28.97 463 TYR B CA 1
ATOM 7615 C C . TYR B 1 432 ? 98.604 33.685 37.741 1.00 28.93 463 TYR B C 1
ATOM 7616 O O . TYR B 1 432 ? 99.122 33.788 36.630 1.00 30.02 463 TYR B O 1
ATOM 7625 N N . GLY B 1 433 ? 98.848 32.658 38.558 1.00 27.33 464 GLY B N 1
ATOM 7626 C CA . GLY B 1 433 ? 99.615 31.483 38.136 1.00 27.80 464 GLY B CA 1
ATOM 7627 C C . GLY B 1 433 ? 101.042 31.368 38.671 1.00 27.34 464 GLY B C 1
ATOM 7628 O O . GLY B 1 433 ? 101.743 30.454 38.274 1.00 28.66 464 GLY B O 1
ATOM 7629 N N . SER B 1 434 ? 101.481 32.274 39.553 1.00 26.32 465 SER B N 1
ATOM 7630 C CA . SER B 1 434 ? 102.836 32.170 40.140 1.00 26.28 465 SER B CA 1
ATOM 7631 C C . SER B 1 434 ? 102.854 30.958 41.070 1.00 25.97 465 SER B C 1
ATOM 7632 O O . SER B 1 434 ? 101.902 30.768 41.862 1.00 25.13 465 SER B O 1
ATOM 7635 N N . PRO B 1 435 ? 103.929 30.148 40.996 1.00 26.42 466 PRO B N 1
ATOM 7636 C CA . PRO B 1 435 ? 103.996 28.946 41.811 1.00 26.14 466 PRO B CA 1
ATOM 7637 C C . PRO B 1 435 ? 103.938 29.218 43.305 1.00 24.61 466 PRO B C 1
ATOM 7638 O O . PRO B 1 435 ? 104.692 30.022 43.831 1.00 24.43 466 PRO B O 1
ATOM 7642 N N . THR B 1 436 ? 102.995 28.539 43.949 1.00 24.58 467 THR B N 1
ATOM 7643 C CA . THR B 1 436 ? 102.655 28.705 45.340 1.00 23.40 467 THR B CA 1
ATOM 7644 C C . THR B 1 436 ? 102.323 27.305 45.865 1.00 23.53 467 THR B C 1
ATOM 7645 O O . THR B 1 436 ? 101.628 26.537 45.182 1.00 23.62 467 THR B O 1
ATOM 7649 N N . TYR B 1 437 ? 102.852 26.987 47.054 1.00 23.30 468 TYR B N 1
ATOM 7650 C CA . TYR B 1 437 ? 102.614 25.711 47.774 1.00 22.99 468 TYR B CA 1
ATOM 7651 C C . TYR B 1 437 ? 102.229 26.068 49.205 1.00 22.66 468 TYR B C 1
ATOM 7652 O O . TYR B 1 437 ? 102.835 26.959 49.797 1.00 22.43 468 TYR B O 1
ATOM 7661 N N . PHE B 1 438 ? 101.188 25.416 49.726 1.00 22.50 469 PHE B N 1
ATOM 7662 C CA . PHE B 1 438 ? 100.677 25.661 51.066 1.00 22.24 469 PHE B CA 1
ATOM 7663 C C . PHE B 1 438 ? 100.728 24.387 51.915 1.00 22.50 469 PHE B C 1
ATOM 7664 O O . PHE B 1 438 ? 100.421 23.290 51.422 1.00 22.66 469 PHE B O 1
ATOM 7672 N N . TYR B 1 439 ? 101.101 24.541 53.188 1.00 21.86 470 TYR B N 1
ATOM 7673 C CA . TYR B 1 439 ? 101.080 23.392 54.134 1.00 23.15 470 TYR B CA 1
ATOM 7674 C C . TYR B 1 439 ? 100.402 23.754 55.458 1.00 22.43 470 TYR B C 1
ATOM 7675 O O . TYR B 1 439 ? 100.344 24.933 55.850 1.00 22.21 470 TYR B O 1
ATOM 7684 N N . ALA B 1 440 ? 99.888 22.730 56.116 1.00 23.28 471 ALA B N 1
ATOM 7685 C CA . ALA B 1 440 ? 99.463 22.818 57.500 1.00 23.59 471 ALA B CA 1
ATOM 7686 C C . ALA B 1 440 ? 100.167 21.707 58.267 1.00 24.67 471 ALA B C 1
ATOM 7687 O O . ALA B 1 440 ? 100.116 20.536 57.877 1.00 26.44 471 ALA B O 1
ATOM 7689 N N . PHE B 1 441 ? 100.842 22.081 59.347 1.00 25.34 472 PHE B N 1
ATOM 7690 C CA . PHE B 1 441 ? 101.732 21.183 60.072 1.00 26.21 472 PHE B CA 1
ATOM 7691 C C . PHE B 1 441 ? 101.022 20.654 61.331 1.00 27.69 472 PHE B C 1
ATOM 7692 O O . PHE B 1 441 ? 100.643 21.441 62.219 1.00 27.43 472 PHE B O 1
ATOM 7700 N N . TYR B 1 442 ? 100.834 19.331 61.385 1.00 28.36 473 TYR B N 1
ATOM 7701 C CA A TYR B 1 442 ? 99.983 18.700 62.407 0.50 30.48 473 TYR B CA 1
ATOM 7702 C CA B TYR B 1 442 ? 99.984 18.695 62.385 0.50 30.17 473 TYR B CA 1
ATOM 7703 C C . TYR B 1 442 ? 100.739 17.746 63.336 1.00 31.98 473 TYR B C 1
ATOM 7704 O O . TYR B 1 442 ? 100.134 16.845 63.920 1.00 34.07 473 TYR B O 1
ATOM 7721 N N . HIS B 1 443 ? 102.053 17.899 63.487 1.00 32.40 474 HIS B N 1
ATOM 7722 C CA . HIS B 1 443 ? 102.773 17.022 64.415 1.00 34.26 474 HIS B CA 1
ATOM 7723 C C . HIS B 1 443 ? 103.665 17.867 65.301 1.00 35.86 474 HIS B C 1
ATOM 7724 O O . HIS B 1 443 ? 104.105 18.936 64.897 1.00 35.34 474 HIS B O 1
ATOM 7731 N N . HIS B 1 444 ? 103.862 17.415 66.532 1.00 37.96 475 HIS B N 1
ATOM 7732 C CA . HIS B 1 444 ? 104.895 17.950 67.406 1.00 39.57 475 HIS B CA 1
ATOM 7733 C C . HIS B 1 444 ? 105.585 16.797 68.140 1.00 41.55 475 HIS B C 1
ATOM 7734 O O . HIS B 1 444 ? 105.007 15.716 68.325 1.00 42.22 475 HIS B O 1
ATOM 7741 N N . CYS B 1 445 ? 106.810 17.057 68.581 1.00 43.14 476 CYS B N 1
ATOM 7742 C CA . CYS B 1 445 ? 107.612 16.093 69.345 1.00 45.43 476 CYS B CA 1
ATOM 7743 C C . CYS B 1 445 ? 107.060 15.965 70.768 1.00 47.88 476 CYS B C 1
ATOM 7744 O O . CYS B 1 445 ? 106.385 16.862 71.275 1.00 46.93 476 CYS B O 1
ATOM 7747 N N . GLN B 1 446 ? 107.374 14.854 71.421 1.00 50.92 477 GLN B N 1
ATOM 7748 C CA . GLN B 1 446 ? 107.033 14.682 72.839 1.00 54.36 477 GLN B CA 1
ATOM 7749 C C . GLN B 1 446 ? 107.900 15.602 73.718 1.00 55.85 477 GLN B C 1
ATOM 7750 O O . GLN B 1 446 ? 109.123 15.618 73.612 1.00 55.31 477 GLN B O 1
ATOM 7756 N N . SER B 1 447 ? 107.226 16.379 74.557 1.00 57.91 478 SER B N 1
ATOM 7757 C CA . SER B 1 447 ? 107.851 17.350 75.445 1.00 60.39 478 SER B CA 1
ATOM 7758 C C . SER B 1 447 ? 107.000 17.394 76.714 1.00 63.53 478 SER B C 1
ATOM 7759 O O . SER B 1 447 ? 105.774 17.523 76.631 1.00 62.49 478 SER B O 1
ATOM 7762 N N . GLU B 1 448 ? 107.642 17.274 77.876 1.00 67.25 479 GLU B N 1
ATOM 7763 C CA . GLU B 1 448 ? 106.923 17.221 79.154 1.00 71.16 479 GLU B CA 1
ATOM 7764 C C . GLU B 1 448 ? 106.309 18.563 79.549 1.00 71.74 479 GLU B C 1
ATOM 7765 O O . GLU B 1 448 ? 105.339 18.602 80.296 1.00 73.30 479 GLU B O 1
ATOM 7771 N N . MET B 1 449 ? 106.867 19.656 79.039 1.00 71.21 480 MET B N 1
ATOM 7772 C CA . MET B 1 449 ? 106.354 21.000 79.329 1.00 72.64 480 MET B CA 1
ATOM 7773 C C . MET B 1 449 ? 105.260 21.462 78.345 1.00 69.33 480 MET B C 1
ATOM 7774 O O . MET B 1 449 ? 104.760 22.592 78.449 1.00 69.94 480 MET B O 1
ATOM 7779 N N . LYS B 1 450 ? 104.895 20.591 77.401 1.00 65.98 481 LYS B N 1
ATOM 7780 C CA . LYS B 1 450 ? 103.711 20.780 76.561 1.00 63.10 481 LYS B CA 1
ATOM 7781 C C . LYS B 1 450 ? 102.540 20.029 77.226 1.00 63.20 481 LYS B C 1
ATOM 7782 O O . LYS B 1 450 ? 102.724 18.897 77.658 1.00 64.13 481 LYS B O 1
ATOM 7788 N N . PRO B 1 451 ? 101.344 20.658 77.338 1.00 61.83 482 PRO B N 1
ATOM 7789 C CA . PRO B 1 451 ? 100.159 19.903 77.798 1.00 62.07 482 PRO B CA 1
ATOM 7790 C C . PRO B 1 451 ? 99.826 18.718 76.881 1.00 59.26 482 PRO B C 1
ATOM 7791 O O . PRO B 1 451 ? 100.078 18.777 75.679 1.00 56.80 482 PRO B O 1
ATOM 7795 N N . SER B 1 452 ? 99.274 17.650 77.450 1.00 59.75 483 SER B N 1
ATOM 7796 C CA . SER B 1 452 ? 98.967 16.423 76.685 1.00 57.63 483 SER B CA 1
ATOM 7797 C C . SER B 1 452 ? 97.907 16.633 75.580 1.00 54.33 483 SER B C 1
ATOM 7798 O O . SER B 1 452 ? 97.881 15.903 74.585 1.00 52.06 483 SER B O 1
ATOM 7801 N N . TRP B 1 453 ? 97.053 17.635 75.777 1.00 53.59 484 TRP B N 1
ATOM 7802 C CA . TRP B 1 453 ? 95.940 17.946 74.876 1.00 51.68 484 TRP B CA 1
ATOM 7803 C C . TRP B 1 453 ? 96.316 18.901 73.738 1.00 49.37 484 TRP B C 1
ATOM 7804 O O . TRP B 1 453 ? 95.558 19.049 72.781 1.00 48.24 484 TRP B O 1
ATOM 7815 N N . ALA B 1 454 ? 97.480 19.545 73.841 1.00 48.84 485 ALA B N 1
ATOM 7816 C CA . ALA B 1 454 ? 97.893 20.524 72.857 1.00 46.46 485 ALA B CA 1
ATOM 7817 C C . ALA B 1 454 ? 98.244 19.902 71.507 1.00 44.00 485 ALA B C 1
ATOM 7818 O O . ALA B 1 454 ? 98.897 18.867 71.420 1.00 43.95 485 ALA B O 1
ATOM 7820 N N . ASP B 1 455 ? 97.808 20.583 70.451 1.00 42.26 486 ASP B N 1
ATOM 7821 C CA . ASP B 1 455 ? 98.211 20.287 69.095 1.00 39.59 486 ASP B CA 1
ATOM 7822 C C . ASP B 1 455 ? 99.541 20.985 68.800 1.00 38.16 486 ASP B C 1
ATOM 7823 O O . ASP B 1 455 ? 100.073 21.720 69.650 1.00 38.53 486 ASP B O 1
ATOM 7828 N N . SER B 1 456 ? 100.038 20.784 67.585 1.00 35.72 487 SER B N 1
ATOM 7829 C CA . SER B 1 456 ? 101.235 21.471 67.116 1.00 35.13 487 SER B CA 1
ATOM 7830 C C . SER B 1 456 ? 101.181 22.987 67.355 1.00 34.79 487 SER B C 1
ATOM 7831 O O . SER B 1 456 ? 100.286 23.684 66.868 1.00 35.47 487 SER B O 1
ATOM 7834 N N . ALA B 1 457 ? 102.164 23.486 68.101 1.00 34.81 488 ALA B N 1
ATOM 7835 C CA . ALA B 1 457 ? 102.204 24.869 68.538 1.00 34.67 488 ALA B CA 1
ATOM 7836 C C . ALA B 1 457 ? 103.222 25.697 67.750 1.00 33.23 488 ALA B C 1
ATOM 7837 O O . ALA B 1 457 ? 103.947 25.183 66.876 1.00 32.30 488 ALA B O 1
ATOM 7839 N N . HIS B 1 458 ? 103.283 26.983 68.071 1.00 33.43 489 HIS B N 1
ATOM 7840 C CA . HIS B 1 458 ? 104.198 27.913 67.411 1.00 32.88 489 HIS B CA 1
ATOM 7841 C C . HIS B 1 458 ? 105.678 27.530 67.612 1.00 33.04 489 HIS B C 1
ATOM 7842 O O . HIS B 1 458 ? 106.148 27.422 68.744 1.00 34.73 489 HIS B O 1
ATOM 7849 N N . GLY B 1 459 ? 106.398 27.339 66.509 1.00 31.96 490 GLY B N 1
ATOM 7850 C CA . GLY B 1 459 ? 107.807 26.897 66.528 1.00 32.45 490 GLY B CA 1
ATOM 7851 C C . GLY B 1 459 ? 108.027 25.387 66.368 1.00 32.05 490 GLY B C 1
ATOM 7852 O O . GLY B 1 459 ? 109.157 24.951 66.191 1.00 32.12 490 GLY B O 1
ATOM 7853 N N . ASP B 1 460 ? 106.956 24.583 66.420 1.00 32.20 491 ASP B N 1
ATOM 7854 C CA . ASP B 1 460 ? 107.091 23.100 66.471 1.00 31.75 491 ASP B CA 1
ATOM 7855 C C . ASP B 1 460 ? 107.571 22.442 65.175 1.00 30.08 491 ASP B C 1
ATOM 7856 O O . ASP B 1 460 ? 107.951 21.274 65.183 1.00 30.48 491 ASP B O 1
ATOM 7861 N N . GLU B 1 461 ? 107.562 23.173 64.067 1.00 28.18 492 GLU B N 1
ATOM 7862 C CA . GLU B 1 461 ? 108.083 22.645 62.800 1.00 27.20 492 GLU B CA 1
ATOM 7863 C C . GLU B 1 461 ? 109.618 22.769 62.683 1.00 26.81 492 GLU B C 1
ATOM 7864 O O . GLU B 1 461 ? 110.230 22.029 61.936 1.00 26.28 492 GLU B O 1
ATOM 7870 N N . VAL B 1 462 ? 110.212 23.702 63.429 1.00 28.40 493 VAL B N 1
ATOM 7871 C CA . VAL B 1 462 ? 111.653 24.036 63.353 1.00 29.35 493 VAL B CA 1
ATOM 7872 C C . VAL B 1 462 ? 112.616 22.826 63.541 1.00 30.35 493 VAL B C 1
ATOM 7873 O O . VAL B 1 462 ? 113.522 22.665 62.740 1.00 30.38 493 VAL B O 1
ATOM 7877 N N . PRO B 1 463 ? 112.430 21.984 64.591 1.00 31.57 494 PRO B N 1
ATOM 7878 C CA . PRO B 1 463 ? 113.296 20.800 64.711 1.00 32.23 494 PRO B CA 1
ATOM 7879 C C . PRO B 1 463 ? 113.285 19.865 63.520 1.00 30.66 494 PRO B C 1
ATOM 7880 O O . PRO B 1 463 ? 114.276 19.177 63.279 1.00 31.22 494 PRO B O 1
ATOM 7884 N N . TYR B 1 464 ? 112.176 19.828 62.788 1.00 28.91 495 TYR B N 1
ATOM 7885 C CA . TYR B 1 464 ? 112.039 18.926 61.669 1.00 28.41 495 TYR B CA 1
ATOM 7886 C C . TYR B 1 464 ? 112.738 19.493 60.435 1.00 27.32 495 TYR B C 1
ATOM 7887 O O . TYR B 1 464 ? 113.395 18.766 59.699 1.00 28.51 495 TYR B O 1
ATOM 7896 N N . VAL B 1 465 ? 112.607 20.800 60.237 1.00 27.26 496 VAL B N 1
ATOM 7897 C CA . VAL B 1 465 ? 113.223 21.524 59.117 1.00 26.16 496 VAL B CA 1
ATOM 7898 C C . VAL B 1 465 ? 114.749 21.399 59.165 1.00 27.07 496 VAL B C 1
ATOM 7899 O O . VAL B 1 465 ? 115.396 21.302 58.127 1.00 27.75 496 VAL B O 1
ATOM 7903 N N . PHE B 1 466 ? 115.305 21.383 60.371 1.00 27.92 497 PHE B N 1
ATOM 7904 C CA . PHE B 1 466 ? 116.751 21.363 60.568 1.00 29.35 497 PHE B CA 1
ATOM 7905 C C . PHE B 1 466 ? 117.342 20.012 61.009 1.00 30.21 497 PHE B C 1
ATOM 7906 O O . PHE B 1 466 ? 118.504 19.947 61.391 1.00 30.81 497 PHE B O 1
ATOM 7914 N N . GLY B 1 467 ? 116.559 18.943 60.889 1.00 29.87 498 GLY B N 1
ATOM 7915 C CA . GLY B 1 467 ? 117.069 17.587 61.019 1.00 31.66 498 GLY B CA 1
ATOM 7916 C C . GLY B 1 467 ? 117.500 17.215 62.420 1.00 33.54 498 GLY B C 1
ATOM 7917 O O . GLY B 1 467 ? 118.316 16.319 62.602 1.00 33.68 498 GLY B O 1
ATOM 7918 N N . ILE B 1 468 ? 116.938 17.895 63.415 1.00 34.51 499 ILE B N 1
ATOM 7919 C CA . ILE B 1 468 ? 117.328 17.644 64.804 1.00 37.99 499 ILE B CA 1
ATOM 7920 C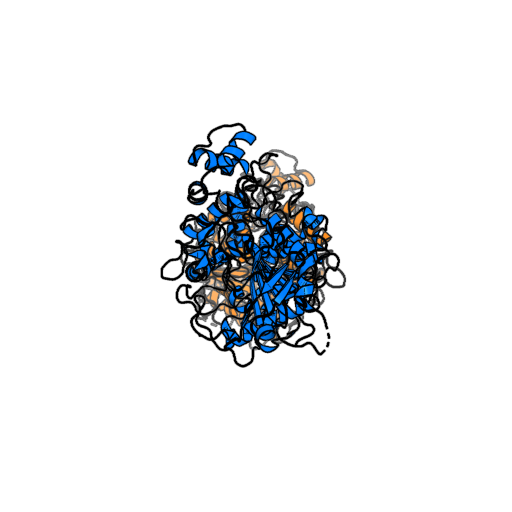 C . ILE B 1 468 ? 117.112 16.194 65.319 1.00 39.53 499 ILE B C 1
ATOM 7921 O O . ILE B 1 468 ? 117.931 15.693 66.095 1.00 41.23 499 ILE B O 1
ATOM 7926 N N . PRO B 1 469 ? 116.022 15.516 64.906 1.00 39.89 500 PRO B N 1
ATOM 7927 C CA . PRO B 1 469 ? 115.865 14.084 65.275 1.00 42.05 500 PRO B CA 1
ATOM 7928 C C . PRO B 1 469 ? 117.002 13.152 64.813 1.00 45.00 500 PRO B C 1
ATOM 7929 O O . PRO B 1 469 ? 117.205 12.091 65.395 1.00 46.12 500 PRO B O 1
ATOM 7933 N N . MET B 1 470 ? 117.741 13.546 63.786 1.00 46.70 501 MET B N 1
ATOM 7934 C CA . MET B 1 470 ? 118.844 12.714 63.292 1.00 50.64 501 MET B CA 1
ATOM 7935 C C . MET B 1 470 ? 120.112 12.753 64.133 1.00 52.98 501 MET B C 1
ATOM 7936 O O . MET B 1 470 ? 120.995 11.906 63.944 1.00 54.00 501 MET B O 1
ATOM 7941 N N . ILE B 1 471 ? 120.169 13.699 65.074 1.00 54.51 502 ILE B N 1
ATOM 7942 C CA . ILE B 1 471 ? 121.216 13.731 66.108 1.00 58.39 502 ILE B CA 1
ATOM 7943 C C . ILE B 1 471 ? 120.687 13.243 67.474 1.00 60.73 502 ILE B C 1
ATOM 7944 O O . ILE B 1 471 ? 121.368 12.483 68.175 1.00 62.93 502 ILE B O 1
ATOM 7949 N N . GLY B 1 472 ? 119.463 13.638 67.818 1.00 60.98 503 GLY B N 1
ATOM 7950 C CA . GLY B 1 472 ? 118.819 13.230 69.078 1.00 63.62 503 GLY B CA 1
ATOM 7951 C C . GLY B 1 472 ? 118.281 14.435 69.831 1.00 64.37 503 GLY B C 1
ATOM 7952 O O . GLY B 1 472 ? 118.231 15.538 69.269 1.00 63.17 503 GLY B O 1
ATOM 7953 N N . PRO B 1 473 ? 117.870 14.243 71.107 1.00 67.45 504 PRO B N 1
ATOM 7954 C CA . PRO B 1 473 ? 117.562 15.414 71.948 1.00 68.46 504 PRO B CA 1
ATOM 7955 C C . PRO B 1 473 ? 118.815 16.259 72.157 1.00 70.14 504 PRO B C 1
ATOM 7956 O O . PRO B 1 473 ? 119.840 15.735 72.626 1.00 72.60 504 PRO B O 1
ATOM 7960 N N . THR B 1 474 ? 118.754 17.535 71.781 1.00 69.49 505 THR B N 1
ATOM 7961 C CA . THR B 1 474 ? 119.823 18.480 72.132 1.00 71.25 505 THR B CA 1
ATOM 7962 C C . THR B 1 474 ? 119.329 19.348 73.291 1.00 72.78 505 THR B C 1
ATOM 7963 O O . THR B 1 474 ? 118.171 19.238 73.712 1.00 72.39 505 THR B O 1
ATOM 7967 N N . GLU B 1 475 ? 120.212 20.208 73.796 1.00 74.47 506 GLU B N 1
ATOM 7968 C CA . GLU B 1 475 ? 119.897 21.086 74.929 1.00 76.18 506 GLU B CA 1
ATOM 7969 C C . GLU B 1 475 ? 118.743 22.060 74.586 1.00 73.71 506 GLU B C 1
ATOM 7970 O O . GLU B 1 475 ? 117.776 22.212 75.348 1.00 74.05 506 GLU B O 1
ATOM 7976 N N . LEU B 1 476 ? 118.842 22.685 73.417 1.00 70.85 507 LEU B N 1
ATOM 7977 C CA . LEU B 1 476 ? 117.853 23.675 72.981 1.00 68.77 507 LEU B CA 1
ATOM 7978 C C . LEU B 1 476 ? 116.487 23.045 72.667 1.00 66.42 507 LEU B C 1
ATOM 7979 O O . LEU B 1 476 ? 115.445 23.626 72.988 1.00 65.69 507 LEU B O 1
ATOM 7984 N N . PHE B 1 477 ? 116.534 21.873 72.018 1.00 64.74 508 PHE B N 1
ATOM 7985 C CA . PHE B 1 477 ? 115.378 21.017 71.729 1.00 62.95 508 PHE B CA 1
ATOM 7986 C C . PHE B 1 477 ? 115.557 19.727 72.543 1.00 64.12 508 PHE B C 1
ATOM 7987 O O . PHE B 1 477 ? 116.206 18.803 72.040 1.00 63.93 508 PHE B O 1
ATOM 7995 N N . SER B 1 478 ? 114.991 19.572 73.750 1.00 65.24 509 SER B N 1
ATOM 7996 C CA . SER B 1 478 ? 113.708 20.113 74.282 1.00 64.67 509 SER B CA 1
ATOM 7997 C C . SER B 1 478 ? 112.552 19.186 73.874 1.00 62.93 509 SER B C 1
ATOM 7998 O O . SER B 1 478 ? 111.375 19.419 74.200 1.00 62.86 509 SER B O 1
ATOM 8001 N N . CYS B 1 479 ? 112.943 18.099 73.213 1.00 61.25 510 CYS B N 1
ATOM 8002 C CA . CYS B 1 479 ? 112.062 17.127 72.630 1.00 59.37 510 CYS B CA 1
ATOM 8003 C C . CYS B 1 479 ? 112.661 15.781 72.936 1.00 59.68 510 CYS B C 1
ATOM 8004 O O . CYS B 1 479 ? 113.873 15.637 72.962 1.00 60.39 510 CYS B O 1
ATOM 8007 N N . ASN B 1 480 ? 111.810 14.796 73.150 1.00 59.13 511 ASN B N 1
ATOM 8008 C CA . ASN B 1 480 ? 112.189 13.416 72.922 1.00 59.15 511 ASN B CA 1
ATOM 8009 C C . ASN B 1 480 ? 111.679 13.048 71.521 1.00 55.30 511 ASN B C 1
ATOM 8010 O O . ASN B 1 480 ? 110.642 13.585 71.054 1.00 54.75 511 ASN B O 1
ATOM 8015 N N . PHE B 1 481 ? 112.457 12.231 70.816 1.00 52.27 512 PHE B N 1
ATOM 8016 C CA . PHE B 1 481 ? 112.196 11.925 69.420 1.00 47.99 512 PHE B CA 1
ATOM 8017 C C . PHE B 1 481 ? 112.072 10.412 69.239 1.00 47.82 512 PHE B C 1
ATOM 8018 O O . PHE B 1 481 ? 112.792 9.647 69.870 1.00 48.99 512 PHE B O 1
ATOM 8026 N N . SER B 1 482 ? 111.164 9.998 68.366 1.00 44.47 513 SER B N 1
ATOM 8027 C CA . SER B 1 482 ? 110.985 8.592 68.018 1.00 44.31 513 SER B CA 1
ATOM 8028 C C . SER B 1 482 ? 111.392 8.402 66.569 1.00 41.97 513 SER B C 1
ATOM 8029 O O . SER B 1 482 ? 111.760 9.358 65.888 1.00 40.06 513 SER B O 1
ATOM 8032 N N . LYS B 1 483 ? 111.323 7.160 66.117 1.00 42.35 514 LYS B N 1
ATOM 8033 C CA . LYS B 1 483 ? 111.463 6.803 64.704 1.00 41.40 514 LYS B CA 1
ATOM 8034 C C . LYS B 1 483 ? 110.543 7.590 63.790 1.00 38.63 514 LYS B C 1
ATOM 8035 O O . LYS B 1 483 ? 110.935 7.934 62.676 1.00 37.83 514 LYS B O 1
ATOM 8041 N N . ASN B 1 484 ? 109.314 7.865 64.242 1.00 37.60 515 ASN B N 1
ATOM 8042 C CA . ASN B 1 484 ? 108.358 8.627 63.437 1.00 35.67 515 ASN B CA 1
ATOM 8043 C C . ASN B 1 484 ? 108.824 10.068 63.222 1.00 33.21 515 ASN B C 1
ATOM 8044 O O . ASN B 1 484 ? 108.608 10.620 62.171 1.00 31.70 515 ASN B O 1
ATOM 8049 N N . ASP B 1 485 ? 109.451 10.659 64.238 1.00 33.92 516 ASP B N 1
ATOM 8050 C CA . ASP B 1 485 ? 109.981 12.026 64.181 1.00 32.22 516 ASP B CA 1
ATOM 8051 C C . ASP B 1 485 ? 111.158 12.077 63.210 1.00 32.23 516 ASP B C 1
ATOM 8052 O O . ASP B 1 485 ? 111.290 13.026 62.456 1.00 29.93 516 ASP B O 1
ATOM 8057 N N . VAL B 1 486 ? 111.994 11.036 63.230 1.00 34.26 517 VAL B N 1
ATOM 8058 C CA . VAL B 1 486 ? 113.122 10.946 62.292 1.00 35.37 517 VAL B CA 1
ATOM 8059 C C . VAL B 1 486 ? 112.644 10.923 60.834 1.00 33.39 517 VAL B C 1
ATOM 8060 O O . VAL B 1 486 ? 113.184 11.632 59.977 1.00 30.85 517 VAL B O 1
ATOM 8064 N N . MET B 1 487 ? 111.640 10.094 60.569 1.00 33.75 518 MET B N 1
ATOM 8065 C CA . MET B 1 487 ? 111.054 9.996 59.227 1.00 33.41 518 MET B CA 1
ATOM 8066 C C . MET B 1 487 ? 110.352 11.268 58.824 1.00 32.17 518 MET B C 1
ATOM 8067 O O . MET B 1 487 ? 110.474 11.700 57.690 1.00 31.22 518 MET B O 1
ATOM 8072 N N . LEU B 1 488 ? 109.624 11.882 59.757 1.00 31.71 519 LEU B N 1
ATOM 8073 C CA . LEU B 1 488 ? 109.009 13.149 59.450 1.00 30.54 519 LEU B CA 1
ATOM 8074 C C . LEU B 1 488 ? 110.064 14.214 59.097 1.00 30.13 519 LEU B C 1
ATOM 8075 O O . LEU B 1 488 ? 109.871 14.973 58.148 1.00 29.48 519 LEU B O 1
ATOM 8080 N N . SER B 1 489 ? 111.174 14.265 59.840 1.00 30.72 520 SER B N 1
ATOM 8081 C CA . SER B 1 489 ? 112.273 15.195 59.506 1.00 30.46 520 SER B CA 1
ATOM 8082 C C . SER B 1 489 ? 112.815 14.969 58.088 1.00 30.23 520 SER B C 1
ATOM 8083 O O . SER B 1 489 ? 113.082 15.936 57.357 1.00 29.75 520 SER B O 1
ATOM 8086 N N . ALA B 1 490 ? 112.977 13.706 57.699 1.00 31.47 521 ALA B N 1
ATOM 8087 C CA . ALA B 1 490 ? 113.472 13.387 56.367 1.00 32.16 521 ALA B CA 1
ATOM 8088 C C . ALA B 1 490 ? 112.475 13.857 55.294 1.00 31.15 521 ALA B C 1
ATOM 8089 O O . ALA B 1 490 ? 112.866 14.397 54.253 1.00 31.69 521 ALA B O 1
ATOM 8091 N N . VAL B 1 491 ? 111.188 13.646 55.558 1.00 30.62 522 VAL B N 1
ATOM 8092 C CA . VAL B 1 491 ? 110.126 14.082 54.662 1.00 29.07 522 VAL B CA 1
ATOM 8093 C C . VAL B 1 491 ? 110.149 15.602 54.494 1.00 27.95 522 VAL B C 1
ATOM 8094 O O . VAL B 1 491 ? 110.095 16.109 53.370 1.00 27.23 522 VAL B O 1
ATOM 8098 N N . VAL B 1 492 ? 110.243 16.323 55.606 1.00 27.24 523 VAL B N 1
ATOM 8099 C CA . VAL B 1 492 ? 110.273 17.790 55.568 1.00 26.50 523 VAL B CA 1
ATOM 8100 C C . VAL B 1 492 ? 111.541 18.302 54.905 1.00 26.48 523 VAL B C 1
ATOM 8101 O O . VAL B 1 492 ? 111.474 19.164 54.026 1.00 25.82 523 VAL B O 1
ATOM 8105 N N . MET B 1 493 ? 112.699 17.787 55.322 1.00 27.92 524 MET B N 1
ATOM 8106 C CA . MET B 1 493 ? 113.965 18.215 54.708 1.00 28.33 524 MET B CA 1
ATOM 8107 C C . MET B 1 493 ? 114.020 17.931 53.174 1.00 28.50 524 MET B C 1
ATOM 8108 O O . MET B 1 493 ? 114.591 18.704 52.410 1.00 28.77 524 MET B O 1
ATOM 8113 N N . THR B 1 494 ? 113.427 16.840 52.734 1.00 29.02 525 THR B N 1
ATOM 8114 C CA . THR B 1 494 ? 113.412 16.522 51.302 1.00 30.22 525 THR B CA 1
ATOM 8115 C C . THR B 1 494 ? 112.553 17.505 50.523 1.00 28.98 525 THR B C 1
ATOM 8116 O O . THR B 1 494 ? 112.980 17.979 49.475 1.00 29.10 525 THR B O 1
ATOM 8120 N N . TYR B 1 495 ? 111.373 17.833 51.051 1.00 28.74 526 TYR B N 1
ATOM 8121 C CA . TYR B 1 495 ? 110.483 18.801 50.428 1.00 27.89 526 TYR B CA 1
ATOM 8122 C C . TYR B 1 495 ? 111.148 20.187 50.363 1.00 27.58 526 TYR B C 1
ATOM 8123 O O . TYR B 1 495 ? 111.132 20.843 49.312 1.00 28.18 526 TYR B O 1
ATOM 8132 N N . TRP B 1 496 ? 111.675 20.637 51.497 1.00 26.54 527 TRP B N 1
ATOM 8133 C CA . TRP B 1 496 ? 112.331 21.959 51.609 1.00 26.16 527 TRP B CA 1
ATOM 8134 C C . TRP B 1 496 ? 113.526 22.089 50.647 1.00 27.12 527 TRP B C 1
ATOM 8135 O O . TRP B 1 496 ? 113.679 23.095 49.973 1.00 25.92 527 TRP B O 1
ATOM 8146 N N . THR B 1 497 ? 114.372 21.056 50.593 1.00 28.05 528 THR B N 1
ATOM 8147 C CA . THR B 1 497 ? 115.555 21.093 49.750 1.00 29.06 528 THR B CA 1
ATOM 8148 C C . THR B 1 497 ? 115.271 20.820 48.264 1.00 29.03 528 THR B C 1
ATOM 8149 O O . THR B 1 497 ? 115.954 21.380 47.414 1.00 29.64 528 THR B O 1
ATOM 8153 N N . ASN B 1 498 ? 114.296 19.962 47.956 1.00 28.73 529 ASN B N 1
ATOM 8154 C CA . ASN B 1 498 ? 113.798 19.829 46.576 1.00 28.89 529 ASN B CA 1
ATOM 8155 C C . ASN B 1 498 ? 113.322 21.178 46.033 1.00 28.52 529 ASN B C 1
ATOM 8156 O O . ASN B 1 498 ? 113.683 21.576 44.931 1.00 28.82 529 ASN B O 1
ATOM 8161 N N . PHE B 1 499 ? 112.502 21.876 46.824 1.00 27.32 530 PHE B N 1
ATOM 8162 C CA . PHE B 1 499 ? 112.036 23.230 46.500 1.00 26.25 530 PHE B CA 1
ATOM 8163 C C . PHE B 1 499 ? 113.193 24.190 46.225 1.00 27.30 530 PHE B C 1
ATOM 8164 O O . PHE B 1 499 ? 113.163 24.928 45.231 1.00 28.12 530 PHE B O 1
ATOM 8172 N N . ALA B 1 500 ? 114.219 24.190 47.083 1.00 27.31 531 ALA B N 1
ATOM 8173 C CA . ALA B 1 500 ? 115.407 25.031 46.866 1.00 28.13 531 ALA B CA 1
ATOM 8174 C C . ALA B 1 500 ? 116.162 24.669 45.572 1.00 28.96 531 ALA B C 1
ATOM 8175 O O . ALA B 1 500 ? 116.743 25.525 44.925 1.00 28.90 531 ALA B O 1
ATOM 8177 N N . LYS B 1 501 ? 116.152 23.379 45.235 1.00 28.94 532 LYS B N 1
ATOM 8178 C CA . LYS B 1 501 ? 116.799 22.868 44.043 1.00 30.46 532 LYS B CA 1
ATOM 8179 C C . LYS B 1 501 ? 116.061 23.202 42.735 1.00 30.78 532 LYS B C 1
ATOM 8180 O O . LYS B 1 501 ? 116.714 23.540 41.733 1.00 31.02 532 LYS B O 1
ATOM 8186 N N . THR B 1 502 ? 114.729 23.093 42.746 1.00 29.71 533 THR B N 1
ATOM 8187 C CA . THR B 1 502 ? 113.922 23.178 41.517 1.00 30.84 533 THR B CA 1
ATOM 8188 C C . THR B 1 502 ? 112.701 24.096 41.525 1.00 30.19 533 THR B C 1
ATOM 8189 O O . THR B 1 502 ? 112.072 24.284 40.473 1.00 30.16 533 THR B O 1
ATOM 8193 N N . GLY B 1 503 ? 112.301 24.605 42.693 1.00 28.89 534 GLY B N 1
ATOM 8194 C CA . GLY B 1 503 ? 111.018 25.304 42.800 1.00 28.01 534 GLY B CA 1
ATOM 8195 C C . GLY B 1 503 ? 109.813 24.391 42.915 1.00 27.95 534 GLY B C 1
ATOM 8196 O O . GLY B 1 503 ? 108.675 24.850 42.992 1.00 27.37 534 GLY B O 1
ATOM 8197 N N . ASP B 1 504 ? 110.063 23.089 42.941 1.00 28.97 535 ASP B N 1
ATOM 8198 C CA . ASP B 1 504 ? 109.019 22.090 43.050 1.00 29.15 535 ASP B CA 1
ATOM 8199 C C . ASP B 1 504 ? 109.386 21.143 44.203 1.00 28.57 535 ASP B C 1
ATOM 8200 O O . ASP B 1 504 ? 110.393 20.445 44.118 1.00 28.84 535 ASP B O 1
ATOM 8205 N N . PRO B 1 505 ? 108.575 21.116 45.291 1.00 28.29 536 PRO B N 1
ATOM 8206 C CA . PRO B 1 505 ? 108.974 20.269 46.422 1.00 28.46 536 PRO B CA 1
ATOM 8207 C C . PRO B 1 505 ? 109.018 18.771 46.099 1.00 29.76 536 PRO B C 1
ATOM 8208 O O . PRO B 1 505 ? 109.572 18.026 46.861 1.00 30.04 536 PRO B O 1
ATOM 8212 N N . ASN B 1 506 ? 108.477 18.362 44.953 1.00 31.31 537 ASN B N 1
ATOM 8213 C CA . ASN B 1 506 ? 108.499 16.975 44.522 1.00 33.63 537 ASN B CA 1
ATOM 8214 C C . ASN B 1 506 ? 109.739 16.561 43.723 1.00 35.72 537 ASN B C 1
ATOM 8215 O O . ASN B 1 506 ? 109.985 15.371 43.570 1.00 37.30 537 ASN B O 1
ATOM 8220 N N . GLN B 1 507 ? 110.531 17.527 43.253 1.00 37.19 538 GLN B N 1
ATOM 8221 C CA . GLN B 1 507 ? 111.611 17.255 42.295 1.00 40.26 538 GLN B CA 1
ATOM 8222 C C . GLN B 1 507 ? 113.000 17.668 42.813 1.00 40.99 538 GLN B C 1
ATOM 8223 O O . GLN B 1 507 ? 113.202 18.822 43.204 1.00 39.56 538 GLN B O 1
ATOM 8229 N N . PRO B 1 508 ? 113.946 16.708 42.851 1.00 43.61 539 PRO B N 1
ATOM 8230 C CA . PRO B 1 508 ? 115.327 17.013 43.222 1.00 44.85 539 PRO B CA 1
ATOM 8231 C C . PRO B 1 508 ? 116.223 17.517 42.091 1.00 47.30 539 PRO B C 1
ATOM 8232 O O . PRO B 1 508 ? 117.159 18.263 42.373 1.00 47.59 539 PRO B O 1
ATOM 8236 N N . VAL B 1 509 ? 115.941 17.132 40.841 1.00 49.64 540 VAL B N 1
ATOM 8237 C CA . VAL B 1 509 ? 116.726 17.567 39.659 1.00 51.90 540 VAL B CA 1
ATOM 8238 C C . VAL B 1 509 ? 115.840 18.311 38.654 1.00 51.91 540 VAL B C 1
ATOM 8239 O O . VAL B 1 509 ? 114.669 17.964 38.479 1.00 51.46 540 VAL B O 1
ATOM 8243 N N . GLU B 1 525 ? 108.181 10.652 47.893 1.00 49.64 556 GLU B N 1
ATOM 8244 C CA . GLU B 1 525 ? 107.233 11.444 48.669 1.00 47.86 556 GLU B CA 1
ATOM 8245 C C . GLU B 1 525 ? 105.812 11.534 48.094 1.00 46.43 556 GLU B C 1
ATOM 8246 O O . GLU B 1 525 ? 105.590 11.323 46.911 1.00 48.11 556 GLU B O 1
ATOM 8252 N N . VAL B 1 526 ? 104.853 11.801 48.977 1.00 43.41 557 VAL B N 1
ATOM 8253 C CA . VAL B 1 526 ? 103.503 12.167 48.587 1.00 41.34 557 VAL B CA 1
ATOM 8254 C C . VAL B 1 526 ? 103.634 13.428 47.738 1.00 38.50 557 VAL B C 1
ATOM 8255 O O . VAL B 1 526 ? 104.374 14.360 48.100 1.00 37.76 557 VAL B O 1
ATOM 8259 N N . ALA B 1 527 ? 102.927 13.452 46.620 1.00 37.10 558 ALA B N 1
ATOM 8260 C CA . ALA B 1 527 ? 102.956 14.575 45.680 1.00 35.77 558 ALA B CA 1
ATOM 8261 C C . ALA B 1 527 ? 102.248 15.790 46.288 1.00 33.12 558 ALA B C 1
ATOM 8262 O O . ALA B 1 527 ? 101.094 15.726 46.668 1.00 33.44 558 ALA B O 1
ATOM 8264 N N . TRP B 1 528 ? 102.991 16.872 46.415 1.00 30.57 559 TRP B N 1
ATOM 8265 C CA . TRP B 1 528 ? 102.517 18.121 46.971 1.00 28.42 559 TRP B CA 1
ATOM 8266 C C . TRP B 1 528 ? 102.086 19.012 45.809 1.00 28.01 559 TRP B C 1
ATOM 8267 O O . TRP B 1 528 ? 102.924 19.586 45.102 1.00 28.82 559 TRP B O 1
ATOM 8278 N N . SER B 1 529 ? 100.775 19.108 45.630 1.00 27.46 560 SER B N 1
ATOM 8279 C CA . SER B 1 529 ? 100.174 19.873 44.557 1.00 28.31 560 SER B CA 1
ATOM 8280 C C . SER B 1 529 ? 100.324 21.372 44.823 1.00 28.24 560 SER B C 1
ATOM 8281 O O . SER B 1 529 ? 100.375 21.806 45.978 1.00 27.38 560 SER B O 1
ATOM 8284 N N . ARG B 1 530 ? 100.392 22.145 43.748 1.00 29.06 561 ARG B N 1
ATOM 8285 C CA . ARG B 1 530 ? 100.354 23.595 43.810 1.00 29.42 561 ARG B CA 1
ATOM 8286 C C . ARG B 1 530 ? 99.066 24.153 44.408 1.00 28.18 561 ARG B C 1
ATOM 8287 O O . ARG B 1 530 ? 97.956 23.642 44.179 1.00 28.46 561 ARG B O 1
ATOM 8295 N N . TYR B 1 531 ? 99.238 25.225 45.167 1.00 26.88 562 TYR B N 1
ATOM 8296 C CA . TYR B 1 531 ? 98.122 25.994 45.697 1.00 26.50 562 TYR B CA 1
ATOM 8297 C C . TYR B 1 531 ? 97.603 27.029 44.672 1.00 27.03 562 TYR B C 1
ATOM 8298 O O . TYR B 1 531 ? 98.367 27.815 44.112 1.00 26.96 562 TYR B O 1
ATOM 8307 N N . ASN B 1 532 ? 96.294 27.053 44.485 1.00 28.63 563 ASN B N 1
ATOM 8308 C CA . ASN B 1 532 ? 95.633 28.189 43.839 1.00 30.07 563 ASN B CA 1
ATOM 8309 C C . ASN B 1 532 ? 94.321 28.547 44.545 1.00 30.35 563 ASN B C 1
ATOM 8310 O O . ASN B 1 532 ? 93.816 27.759 45.344 1.00 29.15 563 ASN B O 1
ATOM 8315 N N . PRO B 1 533 ? 93.813 29.777 44.337 1.00 31.44 564 PRO B N 1
ATOM 8316 C CA . PRO B 1 533 ? 92.570 30.163 45.051 1.00 32.82 564 PRO B CA 1
ATOM 8317 C C . PRO B 1 533 ? 91.292 29.401 44.657 1.00 34.51 564 PRO B C 1
ATOM 8318 O O . PRO B 1 533 ? 90.322 29.407 45.420 1.00 36.52 564 PRO B O 1
ATOM 8322 N N . LYS B 1 534 ? 91.291 28.748 43.509 1.00 35.51 565 LYS B N 1
ATOM 8323 C CA . LYS B 1 534 ? 90.143 27.975 43.072 1.00 38.51 565 LYS B CA 1
ATOM 8324 C C . LYS B 1 534 ? 90.020 26.633 43.838 1.00 36.97 565 LYS B C 1
ATOM 8325 O O . LYS B 1 534 ? 89.047 26.406 44.546 1.00 37.15 565 LYS B O 1
ATOM 8331 N N . ASP B 1 535 ? 91.045 25.788 43.701 1.00 35.89 566 ASP B N 1
ATOM 8332 C CA . ASP B 1 535 ? 91.061 24.410 44.227 1.00 34.79 566 ASP B CA 1
ATOM 8333 C C . ASP B 1 535 ? 91.599 24.360 45.646 1.00 31.17 566 ASP B C 1
ATOM 8334 O O . ASP B 1 535 ? 91.231 23.488 46.415 1.00 30.22 566 ASP B O 1
ATOM 8339 N N . GLN B 1 536 ? 92.473 25.300 45.972 1.00 28.56 567 GLN B N 1
ATOM 8340 C CA . GLN B 1 536 ? 92.970 25.497 47.340 1.00 26.60 567 GLN B CA 1
ATOM 8341 C C . GLN B 1 536 ? 93.594 24.222 47.947 1.00 26.50 567 GLN B C 1
ATOM 8342 O O . GLN B 1 536 ? 93.350 23.893 49.104 1.00 25.30 567 GLN B O 1
ATOM 8348 N N . LEU B 1 537 ? 94.407 23.526 47.152 1.00 26.35 568 LEU B N 1
ATOM 8349 C CA . LEU B 1 537 ? 95.066 22.305 47.583 1.00 26.77 568 LEU B CA 1
ATOM 8350 C C . LEU B 1 537 ? 96.237 22.657 48.490 1.00 25.87 568 LEU B C 1
ATOM 8351 O O . LEU B 1 537 ? 97.016 23.592 48.189 1.00 25.55 568 LEU B O 1
ATOM 8356 N N . TYR B 1 538 ? 96.312 21.940 49.618 1.00 24.93 569 TYR B N 1
ATOM 8357 C CA . TYR B 1 538 ? 97.392 22.070 50.588 1.00 24.15 569 TYR B CA 1
ATOM 8358 C C . TYR B 1 538 ? 97.904 20.712 51.053 1.00 24.31 569 TYR B C 1
ATOM 8359 O O . TYR B 1 538 ? 97.202 19.707 50.963 1.00 24.52 569 TYR B O 1
ATOM 8368 N N . LEU B 1 539 ? 99.143 20.680 51.533 1.00 24.16 570 LEU B N 1
ATOM 8369 C CA . LEU B 1 539 ? 99.688 19.464 52.122 1.00 24.74 570 LEU B CA 1
ATOM 8370 C C . LEU B 1 539 ? 99.509 19.463 53.633 1.00 25.19 570 LEU B C 1
ATOM 8371 O O . LEU B 1 539 ? 100.025 20.336 54.336 1.00 24.84 570 LEU B O 1
ATOM 8376 N N . HIS B 1 540 ? 98.773 18.463 54.108 1.00 26.25 571 HIS B N 1
ATOM 8377 C CA . HIS B 1 540 ? 98.756 18.080 55.501 1.00 27.03 571 HIS B CA 1
ATOM 8378 C C . HIS B 1 540 ? 100.088 17.376 55.784 1.00 27.42 571 HIS B C 1
ATOM 8379 O O . HIS B 1 540 ? 100.344 16.272 55.270 1.00 28.54 571 HIS B O 1
ATOM 8386 N N . ILE B 1 541 ? 100.936 18.033 56.571 1.00 26.06 572 ILE B N 1
ATOM 8387 C CA . ILE B 1 541 ? 102.232 17.504 56.952 1.00 26.04 572 ILE B CA 1
ATOM 8388 C C . ILE B 1 541 ? 102.154 16.927 58.369 1.00 26.68 572 ILE B C 1
ATOM 8389 O O . ILE B 1 541 ? 101.786 17.611 59.316 1.00 25.71 572 ILE B O 1
ATOM 8394 N N . GLY B 1 542 ? 102.499 15.649 58.485 1.00 28.43 573 GLY B N 1
ATOM 8395 C CA . GLY B 1 542 ? 102.427 14.916 59.740 1.00 29.15 573 GLY B CA 1
ATOM 8396 C C . GLY B 1 542 ? 102.929 13.520 59.516 1.00 30.70 573 GLY B C 1
ATOM 8397 O O . GLY B 1 542 ? 103.670 13.255 58.566 1.00 30.96 573 GLY B O 1
ATOM 8398 N N . LEU B 1 543 ? 102.474 12.605 60.358 1.00 32.77 574 LEU B N 1
ATOM 8399 C CA . LEU B 1 543 ? 102.842 11.206 60.240 1.00 33.87 574 LEU B CA 1
ATOM 8400 C C . LEU B 1 543 ? 102.191 10.504 59.058 1.00 34.11 574 LEU B C 1
ATOM 8401 O O . LEU B 1 543 ? 102.662 9.432 58.610 1.00 34.38 574 LEU B O 1
ATOM 8406 N N . LYS B 1 544 ? 101.106 11.102 58.572 1.00 32.85 575 LYS B N 1
ATOM 8407 C CA . LYS B 1 544 ? 100.395 10.635 57.392 1.00 33.15 575 LYS B CA 1
ATOM 8408 C C . LYS B 1 544 ? 100.230 11.792 56.419 1.00 31.48 575 LYS B C 1
ATOM 8409 O O . LYS B 1 544 ? 99.154 12.354 56.277 1.00 29.91 575 LYS B O 1
ATOM 8415 N N . PRO B 1 545 ? 101.322 12.152 55.740 1.00 31.43 576 PRO B N 1
ATOM 8416 C CA . PRO B 1 545 ? 101.225 13.289 54.858 1.00 30.13 576 PRO B CA 1
ATOM 8417 C C . PRO B 1 545 ? 100.220 13.024 53.750 1.00 30.80 576 PRO B C 1
ATOM 8418 O O . PRO B 1 545 ? 100.160 11.925 53.223 1.00 31.81 576 PRO B O 1
ATOM 8422 N N . ARG B 1 546 ? 99.415 14.026 53.414 1.00 29.89 577 ARG B N 1
ATOM 8423 C CA . ARG B 1 546 ? 98.441 13.870 52.359 1.00 30.52 577 ARG B CA 1
ATOM 8424 C C . ARG B 1 546 ? 97.926 15.227 51.895 1.00 28.67 577 ARG B C 1
ATOM 8425 O O . ARG B 1 546 ? 97.867 16.183 52.651 1.00 27.01 577 ARG B O 1
ATOM 8433 N N . VAL B 1 547 ? 97.554 15.291 50.629 1.00 29.38 578 VAL B N 1
ATOM 8434 C CA . VAL B 1 547 ? 96.991 16.504 50.068 1.00 28.83 578 VAL B CA 1
ATOM 8435 C C . VAL B 1 547 ? 95.519 16.601 50.437 1.00 28.74 578 VAL B C 1
ATOM 8436 O O . VAL B 1 547 ? 94.766 15.626 50.326 1.00 29.09 578 VAL B O 1
ATOM 8440 N N . ARG B 1 548 ? 95.121 17.783 50.893 1.00 28.14 579 ARG B N 1
ATOM 8441 C CA . ARG B 1 548 ? 93.715 18.054 51.178 1.00 28.91 579 ARG B CA 1
ATOM 8442 C C . ARG B 1 548 ? 93.391 19.401 50.555 1.00 27.46 579 ARG B C 1
ATOM 8443 O O . ARG B 1 548 ? 94.245 19.977 49.897 1.00 26.95 579 ARG B O 1
ATOM 8451 N N . ASP B 1 549 ? 92.184 19.921 50.772 1.00 27.56 580 ASP B N 1
ATOM 8452 C CA . ASP B 1 549 ? 91.791 21.205 50.198 1.00 27.53 580 ASP B CA 1
ATOM 8453 C C . ASP B 1 549 ? 90.946 22.092 51.140 1.00 27.41 580 ASP B C 1
ATOM 8454 O O . ASP B 1 549 ? 90.314 21.606 52.103 1.00 27.40 580 ASP B O 1
ATOM 8459 N N . HIS B 1 550 ? 90.996 23.396 50.873 1.00 26.40 581 HIS B N 1
ATOM 8460 C CA . HIS B 1 550 ? 90.179 24.398 51.570 1.00 26.61 581 HIS B CA 1
ATOM 8461 C C . HIS B 1 550 ? 90.370 24.365 53.085 1.00 25.95 581 HIS B C 1
ATOM 8462 O O . HIS B 1 550 ? 89.417 24.206 53.831 1.00 25.96 581 HIS B O 1
ATOM 8469 N N . TYR B 1 551 ? 91.617 24.516 53.519 1.00 25.75 582 TYR B N 1
ATOM 8470 C CA . TYR B 1 551 ? 91.966 24.510 54.923 1.00 25.34 582 TYR B CA 1
ATOM 8471 C C . TYR B 1 551 ? 91.195 25.557 55.728 1.00 26.08 582 TYR B C 1
ATOM 8472 O O . TYR B 1 551 ? 91.276 26.757 55.445 1.00 24.24 582 TYR B O 1
ATOM 8481 N N . ARG B 1 552 ? 90.455 25.079 56.731 1.00 28.91 583 ARG B N 1
ATOM 8482 C CA . ARG B 1 552 ? 89.625 25.916 57.585 1.00 28.84 583 ARG B CA 1
ATOM 8483 C C . ARG B 1 552 ? 88.870 27.007 56.804 1.00 28.70 583 ARG B C 1
ATOM 8484 O O . ARG B 1 552 ? 88.783 28.159 57.221 1.00 28.34 583 ARG B O 1
ATOM 8492 N N . ALA B 1 553 ? 88.293 26.610 55.682 1.00 29.57 584 ALA B N 1
ATOM 8493 C CA . ALA B 1 553 ? 87.800 27.568 54.672 1.00 30.47 584 ALA B CA 1
ATOM 8494 C C . ALA B 1 553 ? 86.680 28.494 55.158 1.00 29.23 584 ALA B C 1
ATOM 8495 O O . ALA B 1 553 ? 86.625 29.679 54.792 1.00 28.56 584 ALA B O 1
ATOM 8497 N N . THR B 1 554 ? 85.802 27.951 55.983 1.00 28.52 585 THR B N 1
ATOM 8498 C CA . THR B 1 554 ? 84.712 28.727 56.563 1.00 28.02 585 THR B CA 1
ATOM 8499 C C . THR B 1 554 ? 85.231 29.803 57.536 1.00 26.44 585 THR B C 1
ATOM 8500 O O . THR B 1 554 ? 84.880 30.944 57.404 1.00 26.33 585 THR B O 1
ATOM 8504 N N . LYS B 1 555 ? 86.060 29.416 58.499 1.00 25.50 586 LYS B N 1
ATOM 8505 C CA . LYS B 1 555 ? 86.727 30.359 59.381 1.00 24.63 586 LYS B CA 1
ATOM 8506 C C . LYS B 1 555 ? 87.623 31.382 58.666 1.00 24.56 586 LYS B C 1
ATOM 8507 O O . LYS B 1 555 ? 87.626 32.554 59.042 1.00 24.16 586 LYS B O 1
ATOM 8513 N N . VAL B 1 556 ? 88.370 30.956 57.649 1.00 24.24 587 VAL B N 1
ATOM 8514 C CA . VAL B 1 556 ? 89.154 31.885 56.835 1.00 24.52 587 VAL B CA 1
ATOM 8515 C C . VAL B 1 556 ? 88.264 32.916 56.111 1.00 25.24 587 VAL B C 1
ATOM 8516 O O . VAL B 1 556 ? 88.542 34.099 56.158 1.00 24.69 587 VAL B O 1
ATOM 8520 N N . ALA B 1 557 ? 87.194 32.459 55.471 1.00 26.18 588 ALA B N 1
ATOM 8521 C CA . ALA B 1 557 ? 86.238 33.361 54.833 1.00 28.00 588 ALA B CA 1
ATOM 8522 C C . ALA B 1 557 ? 85.543 34.302 55.850 1.00 27.92 588 ALA B C 1
ATOM 8523 O O . ALA B 1 557 ? 85.232 35.428 55.544 1.00 28.65 588 ALA B O 1
ATOM 8525 N N . PHE B 1 558 ? 85.337 33.842 57.064 1.00 28.10 589 PHE B N 1
ATOM 8526 C CA . PHE B 1 558 ? 84.771 34.689 58.095 1.00 28.90 589 PHE B CA 1
ATOM 8527 C C . PHE B 1 558 ? 85.675 35.897 58.321 1.00 29.02 589 PHE B C 1
ATOM 8528 O O . PHE B 1 558 ? 85.230 37.050 58.250 1.00 28.78 589 PHE B O 1
ATOM 8536 N N . TRP B 1 559 ? 86.953 35.626 58.564 1.00 27.95 590 TRP B N 1
ATOM 8537 C CA . TRP B 1 559 ? 87.900 36.698 58.836 1.00 27.58 590 TRP B CA 1
ATOM 8538 C C . TRP B 1 559 ? 88.186 37.550 57.616 1.00 29.08 590 TRP B C 1
ATOM 8539 O O . TRP B 1 559 ? 88.236 38.772 57.726 1.00 30.16 590 TRP B O 1
ATOM 8550 N N . LEU B 1 560 ? 88.341 36.927 56.450 1.00 29.27 591 LEU B N 1
ATOM 8551 C CA . LEU B 1 560 ? 88.736 37.673 55.237 1.00 30.45 591 LEU B CA 1
ATOM 8552 C C . LEU B 1 560 ? 87.597 38.364 54.495 1.00 32.76 591 LEU B C 1
ATOM 8553 O O . LEU B 1 560 ? 87.830 39.374 53.848 1.00 33.93 591 LEU B O 1
ATOM 8558 N N . GLU B 1 561 ? 86.387 37.809 54.552 1.00 34.28 592 GLU B N 1
ATOM 8559 C CA . GLU B 1 561 ? 85.260 38.328 53.769 1.00 37.86 592 GLU B CA 1
ATOM 8560 C C . GLU B 1 561 ? 84.202 39.007 54.645 1.00 38.16 592 GLU B C 1
ATOM 8561 O O . GLU B 1 561 ? 83.893 40.165 54.424 1.00 40.28 592 GLU B O 1
ATOM 8567 N N . LEU B 1 562 ? 83.675 38.313 55.650 1.00 35.82 593 LEU B N 1
ATOM 8568 C CA . LEU B 1 562 ? 82.571 38.891 56.431 1.00 36.48 593 LEU B CA 1
ATOM 8569 C C . LEU B 1 562 ? 83.043 39.988 57.412 1.00 37.00 593 LEU B C 1
ATOM 8570 O O . LEU B 1 562 ? 82.449 41.074 57.444 1.00 38.31 593 LEU B O 1
ATOM 8575 N N . VAL B 1 563 ? 84.075 39.705 58.209 1.00 35.65 594 VAL B N 1
ATOM 8576 C CA . VAL B 1 563 ? 84.482 40.643 59.272 1.00 37.06 594 VAL B CA 1
ATOM 8577 C C . VAL B 1 563 ? 84.746 42.090 58.792 1.00 39.97 594 VAL B C 1
ATOM 8578 O O . VAL B 1 563 ? 84.255 43.016 59.408 1.00 41.16 594 VAL B O 1
ATOM 8582 N N . PRO B 1 564 ? 85.482 42.289 57.685 1.00 41.61 595 PRO B N 1
ATOM 8583 C CA . PRO B 1 564 ? 85.627 43.650 57.179 1.00 45.52 595 PRO B CA 1
ATOM 8584 C C . PRO B 1 564 ? 84.321 44.391 56.842 1.00 50.46 595 PRO B C 1
ATOM 8585 O O . PRO B 1 564 ? 84.377 45.566 56.470 1.00 53.20 595 PRO B O 1
ATOM 8589 N N . HIS B 1 565 ? 83.168 43.720 56.946 1.00 52.51 596 HIS B N 1
ATOM 8590 C CA . HIS B 1 565 ? 81.861 44.373 56.822 1.00 56.39 596 HIS B CA 1
ATOM 8591 C C . HIS B 1 565 ? 81.190 44.611 58.169 1.00 56.79 596 HIS B C 1
ATOM 8592 O O . HIS B 1 565 ? 80.419 45.554 58.310 1.00 59.21 596 HIS B O 1
ATOM 8599 N N . LEU B 1 566 ? 81.511 43.777 59.157 1.00 54.74 597 LEU B N 1
ATOM 8600 C CA . LEU B 1 566 ? 81.046 43.959 60.540 1.00 55.21 597 LEU B CA 1
ATOM 8601 C C . LEU B 1 566 ? 81.705 45.146 61.257 1.00 56.73 597 LEU B C 1
ATOM 8602 O O . LEU B 1 566 ? 81.290 45.500 62.364 1.00 57.60 597 LEU B O 1
#

B-factor: mean 41.25, std 18.89, range [17.27, 198.89]

Radius of gyration: 39.18 Å; Cα contacts (8 Å, |Δi|>4): 2425; chains: 2; bounding box: 132×76×53 Å

Organism: Homo sapiens (NCBI:txid9606)